Protein 9A5M (pdb70)

Solvent-accessible surface area: 46315 Å² total; per-residue (Å²): 233,113,188,54,40,61,16,0,12,5,74,42,108,12,75,92,125,98,0,64,193,13,0,20,68,46,18,79,77,0,82,92,91,35,3,2,86,59,36,132,83,30,39,0,21,0,56,0,0,0,0,0,2,20,30,175,62,0,0,4,0,0,0,43,20,5,67,120,171,47,79,94,134,36,28,71,67,26,3,52,35,0,7,131,0,0,93,49,26,8,55,114,22,137,114,195,62,121,72,29,23,38,46,102,24,77,34,136,113,0,1,25,2,7,0,0,11,43,0,0,61,10,24,53,146,71,25,49,8,80,54,131,78,70,74,89,75,103,85,16,192,24,144,63,33,133,81,43,0,43,28,85,32,114,8,82,93,57,208,64,78,40,109,37,158,34,19,30,10,70,34,93,70,114,39,120,178,42,49,0,6,74,0,0,31,16,0,0,11,38,4,42,130,25,6,0,105,34,13,32,36,113,73,43,160,25,56,132,92,12,75,72,40,132,4,83,82,126,6,126,106,12,6,60,36,0,60,126,11,38,67,81,19,203,84,109,56,21,36,108,0,0,66,0,0,61,11,0,1,50,32,25,81,51,110,173,87,138,221,94,92,19,12,22,1,0,1,25,67,0,76,108,1,0,50,45,0,0,50,47,0,1,36,49,45,84,109,41,20,170,118,11,96,124,60,92,162,111,77,200,118,83,177,125,83,95,146,70,190,150,39,55,115,5,29,0,0,34,24,18,101,32,198,108,128,75,15,0,0,1,1,13,9,23,18,90,85,5,86,102,101,80,215,138,88,96,42,61,6,37,106,118,24,20,57,88,0,4,88,21,9,124,38,0,98,188,52,4,212,87,52,55,68,17,8,0,1,0,0,5,22,47,62,64,110,94,9,8,113,24,47,24,56,36,74,56,162,159,63,160,32,69,18,0,1,5,0,46,0,2,1,67,46,0,0,53,37,0,52,94,119,107,61,15,54,69,86,40,5,63,98,0,3,31,51,0,56,114,32,82,153,190,122,67,98,97,54,71,77,107,152,34,88,126,152,118,143,86,120,188,104,79,101,177,196,178,181,149,82,205,75,73,50,70,125,14,75,45,51,79,176,154,51,64,132,26,36,185,95,84,59,59,180,109,26,49,14,7,20,0,0,69,4,0,19,19,2,15,22,43,73,22,0,81,114,26,9,29,152,29,3,29,139,30,111,7,3,60,28,84,19,68,0,96,103,47,26,31,58,1,62,0,0,4,11,80,50,65,32,38,20,40,75,54,118,78,60,96,116,85,63,69,61,27,80,160,215,108,200,72,140,114,48,89,89,98,115,51,37,62,15,54,33,4,30,0,0,36,1,0,0,13,0,35,94,18,172,179,6,8,1,0,0,0,0,16,42,0,4,76,1,72,3,42,68,2,0,33,63,0,50,82,0,1,26,46,46,203,67,4,67,0,69,117,47,20,87,8,29,106,46,7,35,85,30,0,48,201,21,55,13,171,84,137,126,3,75,0,17,17,3,0,2,0,0,0,4,14,18,73,8,36,119,60,43,79,121,14,63,113,43,1,90,166,32,16,54,70,52,82,0,109,17,61,89,33,70,187,61,0,74,91,35,48,0,10,1,71,2,97,57,114,101,43,13,0,44,0,5,60,0,0,52,32,0,8,173,82,0,110,88,102,15,78,81,33,38,0,0,0,0,67,32,1,137,94,94,27,3,131,68,32,87,29,3,18,96,86,0,0,107,20,0,36,41,32,5,16,88,112,59,120,127,17,107,2,18,72,10,93,73,53,79,52,0,38,128,57,0,55,55,16,75,28,1,4,52,29,85,6,91,101,104,30,28,63,99,159

Foldseek 3Di:
DPCLDLEAEAPDWDAPVSCCVQANDCVVVCVVLVQWDADPVRTIGGLWAAWKHFQLRIHGYHYNQADPPDDNVVSLVVRVLVLLLLVVVCVVVVVPDPRAADQQLLDPQADLLNLLVLLVVLCVPPNFDWDKDKDKDKQDPAAFPPVCFVVPFDFDDDPNDTDGPITIGTDIDTDCVPVRRLLSLCLNVVSCVSPVVPNPNPDDDGDCPSVPPCLQVQLVPLLVVLVVVLVVDPDPSSVSNSSSSNVSSVVVNVPVVDRRDTHHHTDSPVLVSQLVLQCQQQVADCVLVVVQAFDWDADPVDGDIDTDPDHQDQRGWDWDDDPNAIAIEREGEDAWPWDDPPPDTPGDDDPVVQVSQQVVQVRCCVVQVRHHYAAEYEYEHCDPPDQKAWDAWDDDPPDPTDTHTYMYGHPVVSSVCSSVSHHDDPVRVVVNVVNSVVVVVVVVVVVVVVVVVVVVVVVVVVVPD/DDAPLCPPVVVVVLVVLCPDADFDDLDLVDWQFAEEEFAPQLCRVVVVVVVCCVPQNDRCSQEAEDEDAAPQALCQAFHDKDKAKWKAAQPPPRDIHRDPPPDDDPRIDIDIDIATDGHPNLVNQLVCVVCVRHAHEYEYEACQNYPVCRNCPQCLQLLCADSLGKRPFWDQDDPRSQVVCVSSVNNDRTDMRDSRRGYYYYHQPLDPNGHDDDPSSVVSYHYDYSDQCVCVVVQQPAWAFFLADQDTFIFRPSLVQCVVQVLLPPVFDRNLGHGRVQDDSVLRHPLVSCLPRVVCCCCPRNCVVPVVSQFFPDPDSVRLSVCRVSSYPRTPDDDDPVRTDDD

Nearest PDB structures (foldseek):
  6ut8-assembly1_G  TM=4.096E-01  e=9.213E-09  Thermococcus gammatolerans
  8ieq-assembly1_D  TM=1.786E-01  e=1.106E+00  Homo sapiens
  8ied-assembly1_A  TM=1.514E-01  e=3.851E+00  Homo sapiens
  8ieb-assembly1_B  TM=1.590E-01  e=8.518E+00  Homo sapiens
  6hz4-assembly1_D  TM=6.708E-01  e=1.046E-13  Escherichia coli K-12

B-factor: mean 0.8, std 0.14, range [0.22, 0.97]

Sequence (808 aa):
MDKSSKFFFEDQKYNKERIVRVLGGNLALLKSKGILYEDSSGDLIFNYVGVISNGRNVIFILPKYCNRHLDEHSKRTLFNKLLKIFKKYSGLNKSRESDYFVSELDSDEVSDFMIADYLLNDFSLNGYYQKKFTEYEIDGEGIIDWSKTVNEITPVFSKGVPYYFSTYNEVVQKDEYHLIVKIHKWALSKYFNDFGVILGFTGLEFDKSCDGMKILDYADFFGSVINKEIVNTYVDRDVKLLKALKTAIDREENQFSKRPTLSLYGTKYFHRVWEEVCKTVFSHVNEYVKKISRPNWINFTDIEVNKEKKTLEPDIIKAFEYRSKEYFLILDAKYYNINFDGKKLEGNPGVEDITKQLLYDKALEKLSRGKTKHNAFLFPSSNSTNTFKVFGSVDFDFLDIAAVTLVYISAEQVYNLYLENKTFSTDDLFKFVSEINKSKKRHSVITSTLYGNMFLFTKRLSDKNMEISKQTSDLLLSLEKKKGTLPKFSVLRSIPRNRIIYGAPGTGKSNYLEREVGKIFGDNPYVFTRVTFFPGYTYGQFIGAYKPVPIYKKLSGEEEIFSSNFRDKMENFEPMIDYQFVPGPFIDVLIKALKNRYTNFILIIEEINRANAASVFGDIFQLLDRNKNGESDYPVTFGPDIMNYLARNGIKDEMIKLPSNFFIWATMNNADQGVLPLDTAFKRRWSFEYLELEKYRKAVDSWKLSLRYKGHNKVIMWNDFRDIINKRLKGKVPEDKLLGPFFLKESELWNQNVFKNKLLYYLKEDVFKHNPTIDFLNASTFSELIEKYDGSDNIFTFDIDDSSFVSD

Structure (mmCIF, N/CA/C/O backbone):
data_9A5M
#
_entry.id   9A5M
#
loop_
_entity.id
_entity.type
_entity.pdbx_description
1 POLYMER YDJA_BACSU
2 POLYMER YDIS_BACSU
#
loop_
_atom_site.group_PDB
_atom_site.id
_atom_site.type_symbol
_atom_site.label_atom_id
_atom_site.label_alt_id
_atom_site.label_comp_id
_atom_site.label_asym_id
_atom_site.label_entity_id
_atom_site.label_seq_id
_atom_site.pdbx_PDB_ins_code
_atom_site.Cartn_x
_atom_site.Cartn_y
_atom_site.Cartn_z
_atom_site.occupancy
_atom_site.B_iso_or_equiv
_atom_site.auth_seq_id
_atom_site.auth_comp_id
_atom_site.auth_asym_id
_atom_site.auth_atom_id
_atom_site.pdbx_PDB_model_num
ATOM 1 N N . MET A 1 1 ? 32.725 -27.414 -3.794 1.000 0.270 1 MET A N 1
ATOM 2 C CA . MET A 1 1 ? 31.460 -28.050 -3.358 1.000 0.270 1 MET A CA 1
ATOM 3 C C . MET A 1 1 ? 31.086 -29.122 -4.360 1.000 0.270 1 MET A C 1
ATOM 4 O O . MET A 1 1 ? 31.265 -28.894 -5.551 1.000 0.270 1 MET A O 1
ATOM 20 N N . ASP A 1 2 ? 30.579 -30.252 -3.882 1.000 0.300 2 ASP A N 1
ATOM 21 C CA . ASP A 1 2 ? 30.049 -31.336 -4.712 1.000 0.300 2 ASP A CA 1
ATOM 22 C C . ASP A 1 2 ? 28.739 -30.870 -5.383 1.000 0.300 2 ASP A C 1
ATOM 23 O O . ASP A 1 2 ? 27.744 -30.619 -4.695 1.000 0.300 2 ASP A O 1
ATOM 32 N N . LYS A 1 3 ? 28.748 -30.660 -6.711 1.000 0.400 3 LYS A N 1
ATOM 33 C CA . LYS A 1 3 ? 27.614 -30.099 -7.481 1.000 0.400 3 LYS A CA 1
ATOM 34 C C . LYS A 1 3 ? 26.517 -31.146 -7.729 1.000 0.400 3 LYS A C 1
ATOM 35 O O . LYS A 1 3 ? 26.100 -31.399 -8.856 1.000 0.400 3 LYS A O 1
ATOM 54 N N . SER A 1 4 ? 26.023 -31.739 -6.647 1.000 0.490 4 SER A N 1
ATOM 55 C CA . SER A 1 4 ? 24.779 -32.507 -6.656 1.000 0.490 4 SER A CA 1
ATOM 56 C C . SER A 1 4 ? 23.640 -31.619 -7.177 1.000 0.490 4 SER A C 1
ATOM 57 O O . SER A 1 4 ? 23.329 -30.576 -6.600 1.000 0.490 4 SER A O 1
ATOM 65 N N . SER A 1 5 ? 23.067 -31.984 -8.329 1.000 0.570 5 SER A N 1
ATOM 66 C CA . SER A 1 5 ? 22.113 -31.104 -9.008 1.000 0.570 5 SER A CA 1
ATOM 67 C C . SER A 1 5 ? 20.843 -30.934 -8.175 1.000 0.570 5 SER A C 1
ATOM 68 O O . SER A 1 5 ? 20.234 -31.914 -7.734 1.000 0.570 5 SER A O 1
ATOM 76 N N . LYS A 1 6 ? 20.429 -29.673 -7.996 1.000 0.810 6 LYS A N 1
ATOM 77 C CA . LYS A 1 6 ? 19.207 -29.282 -7.273 1.000 0.810 6 LYS A CA 1
ATOM 78 C C . LYS A 1 6 ? 17.920 -29.636 -8.036 1.000 0.810 6 LYS A C 1
ATOM 79 O O . LYS A 1 6 ? 16.834 -29.424 -7.503 1.000 0.810 6 LYS A O 1
ATOM 98 N N . PHE A 1 7 ? 18.032 -30.177 -9.252 1.000 0.880 7 PHE A N 1
ATOM 99 C CA . PHE A 1 7 ? 16.911 -30.644 -10.065 1.000 0.880 7 PHE A CA 1
ATOM 100 C C . PHE A 1 7 ? 16.589 -32.126 -9.817 1.000 0.880 7 PHE A C 1
ATOM 101 O O . PHE A 1 7 ? 17.436 -33.015 -9.948 1.000 0.880 7 PHE A O 1
ATOM 118 N N . PHE A 1 8 ? 15.318 -32.369 -9.520 1.000 0.920 8 PHE A N 1
ATOM 119 C CA . PHE A 1 8 ? 14.661 -33.659 -9.351 1.000 0.920 8 PHE A CA 1
ATOM 120 C C . PHE A 1 8 ? 13.459 -33.728 -10.311 1.000 0.920 8 PHE A C 1
ATOM 121 O O . PHE A 1 8 ? 13.085 -32.731 -10.932 1.000 0.920 8 PHE A O 1
ATOM 138 N N . PHE A 1 9 ? 12.849 -34.900 -10.437 1.000 0.930 9 PHE A N 1
ATOM 139 C CA . PHE A 1 9 ? 11.667 -35.139 -11.258 1.000 0.930 9 PHE A CA 1
ATOM 140 C C . PHE A 1 9 ? 10.553 -35.753 -10.407 1.000 0.930 9 PHE A C 1
ATOM 141 O O . PHE A 1 9 ? 10.804 -36.593 -9.541 1.000 0.930 9 PHE A O 1
ATOM 158 N N . GLU A 1 10 ? 9.325 -35.322 -10.665 1.000 0.930 10 GLU A N 1
ATOM 159 C CA . GLU A 1 10 ? 8.105 -35.980 -10.203 1.000 0.930 10 GLU A CA 1
ATOM 160 C C . GLU A 1 10 ? 8.082 -37.437 -10.704 1.000 0.930 10 GLU A C 1
ATOM 161 O O . GLU A 1 10 ? 8.575 -37.730 -11.797 1.000 0.930 10 GLU A O 1
ATOM 173 N N . ASP A 1 11 ? 7.508 -38.351 -9.916 1.000 0.900 11 ASP A N 1
ATOM 174 C CA . ASP A 1 11 ? 7.360 -39.777 -10.264 1.000 0.900 11 ASP A CA 1
ATOM 175 C C . ASP A 1 11 ? 8.695 -40.532 -10.482 1.000 0.900 11 ASP A C 1
ATOM 176 O O . ASP A 1 11 ? 8.733 -41.640 -11.020 1.000 0.900 11 ASP A O 1
ATOM 185 N N . GLN A 1 12 ? 9.826 -39.941 -10.074 1.000 0.900 12 GLN A N 1
ATOM 186 C CA . GLN A 1 12 ? 11.134 -40.594 -10.076 1.000 0.900 12 GLN A CA 1
ATOM 187 C C . GLN A 1 12 ? 11.549 -41.015 -8.657 1.000 0.900 12 GLN A C 1
ATOM 188 O O . GLN A 1 12 ? 11.490 -40.220 -7.720 1.000 0.900 12 GLN A O 1
ATOM 202 N N . LYS A 1 13 ? 12.043 -42.256 -8.539 1.000 0.900 13 LYS A N 1
ATOM 203 C CA . LYS A 1 13 ? 12.711 -42.781 -7.341 1.000 0.900 13 LYS A CA 1
ATOM 204 C C . LYS A 1 13 ? 14.069 -42.122 -7.094 1.000 0.900 13 LYS A C 1
ATOM 205 O O . LYS A 1 13 ? 14.866 -41.946 -8.023 1.000 0.900 13 LYS A O 1
ATOM 224 N N . TYR A 1 14 ? 14.348 -41.835 -5.829 1.000 0.900 14 TYR A N 1
ATOM 225 C CA . TYR A 1 14 ? 15.625 -41.341 -5.333 1.000 0.900 14 TYR A CA 1
ATOM 226 C C . TYR A 1 14 ? 15.965 -41.966 -3.983 1.000 0.900 14 TYR A C 1
ATOM 227 O O . TYR A 1 14 ? 15.161 -41.911 -3.051 1.000 0.900 14 TYR A O 1
ATOM 245 N N . ASN A 1 15 ? 17.213 -42.412 -3.844 1.000 0.880 15 ASN A N 1
ATOM 246 C CA . ASN A 1 15 ? 17.772 -42.802 -2.556 1.000 0.880 15 ASN A CA 1
ATOM 247 C C . ASN A 1 15 ? 17.574 -41.684 -1.506 1.000 0.880 15 ASN A C 1
ATOM 248 O O . ASN A 1 15 ? 17.771 -40.488 -1.762 1.000 0.880 15 ASN A O 1
ATOM 259 N N . LYS A 1 16 ? 17.205 -42.116 -0.300 1.000 0.850 16 LYS A N 1
ATOM 260 C CA . LYS A 1 16 ? 16.856 -41.290 0.859 1.000 0.850 16 LYS A CA 1
ATOM 261 C C . LYS A 1 16 ? 17.954 -40.305 1.262 1.000 0.850 16 LYS A C 1
ATOM 262 O O . LYS A 1 16 ? 17.679 -39.123 1.479 1.000 0.850 16 LYS A O 1
ATOM 281 N N . GLU A 1 17 ? 19.198 -40.769 1.318 1.000 0.830 17 GLU A N 1
ATOM 282 C CA . GLU A 1 17 ? 20.350 -39.979 1.757 1.000 0.830 17 GLU A CA 1
ATOM 283 C C . GLU A 1 17 ? 20.641 -38.838 0.779 1.000 0.830 17 GLU A C 1
ATOM 284 O O . GLU A 1 17 ? 20.917 -37.724 1.222 1.000 0.830 17 GLU A O 1
ATOM 296 N N . ARG A 1 18 ? 20.475 -39.055 -0.537 1.000 0.830 18 ARG A N 1
ATOM 297 C CA . ARG A 1 18 ? 20.599 -37.989 -1.548 1.000 0.830 18 ARG A CA 1
ATOM 298 C C . ARG A 1 18 ? 19.656 -36.817 -1.266 1.000 0.830 18 ARG A C 1
ATOM 299 O O . ARG A 1 18 ? 20.090 -35.672 -1.376 1.000 0.830 18 ARG A O 1
ATOM 320 N N . ILE A 1 19 ? 18.388 -37.066 -0.925 1.000 0.840 19 ILE A N 1
ATOM 321 C CA . ILE A 1 19 ? 17.442 -35.971 -0.650 1.000 0.840 19 ILE A CA 1
ATOM 322 C C . ILE A 1 19 ? 17.795 -35.287 0.678 1.000 0.840 19 ILE A C 1
ATOM 323 O O . ILE A 1 19 ? 17.861 -34.059 0.712 1.000 0.840 19 ILE A O 1
ATOM 339 N N . VAL A 1 20 ? 18.122 -36.040 1.739 1.000 0.810 20 VAL A N 1
ATOM 340 C CA . VAL A 1 20 ? 18.577 -35.452 3.019 1.000 0.810 20 VAL A CA 1
ATOM 341 C C . VAL A 1 20 ? 19.804 -34.552 2.819 1.000 0.810 20 VAL A C 1
ATOM 342 O O . VAL A 1 20 ? 19.856 -33.463 3.386 1.000 0.810 20 VAL A O 1
ATOM 355 N N . ARG A 1 21 ? 20.760 -34.952 1.969 1.000 0.820 21 ARG A N 1
ATOM 356 C CA . ARG A 1 21 ? 22.009 -34.211 1.704 1.000 0.820 21 ARG A CA 1
ATOM 357 C C . ARG A 1 21 ? 21.801 -32.864 0.998 1.000 0.820 21 ARG A C 1
ATOM 358 O O . ARG A 1 21 ? 22.665 -32.002 1.114 1.000 0.820 21 ARG A O 1
ATOM 379 N N . VAL A 1 22 ? 20.690 -32.680 0.274 1.000 0.810 22 VAL A N 1
ATOM 380 C CA . VAL A 1 22 ? 20.385 -31.445 -0.485 1.000 0.810 22 VAL A CA 1
ATOM 381 C C . VAL A 1 22 ? 19.295 -30.595 0.186 1.000 0.810 22 VAL A C 1
ATOM 382 O O . VAL A 1 22 ? 19.323 -29.371 0.080 1.000 0.810 22 VAL A O 1
ATOM 395 N N . LEU A 1 23 ? 18.340 -31.223 0.881 1.000 0.780 23 LEU A N 1
ATOM 396 C CA . LEU A 1 23 ? 17.153 -30.571 1.457 1.000 0.780 23 LEU A CA 1
ATOM 397 C C . LEU A 1 23 ? 17.219 -30.440 2.994 1.000 0.780 23 LEU A C 1
ATOM 398 O O . LEU A 1 23 ? 16.568 -29.573 3.578 1.000 0.780 23 LEU A O 1
ATOM 414 N N . GLY A 1 24 ? 18.011 -31.273 3.671 1.000 0.710 24 GLY A N 1
ATOM 415 C CA . GLY A 1 24 ? 18.015 -31.415 5.129 1.000 0.710 24 GLY A CA 1
ATOM 416 C C . GLY A 1 24 ? 16.917 -32.351 5.658 1.000 0.710 24 GLY A C 1
ATOM 417 O O . GLY A 1 24 ? 16.166 -32.969 4.906 1.000 0.710 24 GLY A O 1
ATOM 421 N N . GLY A 1 25 ? 16.822 -32.467 6.986 1.000 0.630 25 GLY A N 1
ATOM 422 C CA . GLY A 1 25 ? 16.023 -33.498 7.671 1.000 0.630 25 GLY A CA 1
ATOM 423 C C . GLY A 1 25 ? 14.491 -33.360 7.633 1.000 0.630 25 GLY A C 1
ATOM 424 O O . GLY A 1 25 ? 13.807 -34.206 8.200 1.000 0.630 25 GLY A O 1
ATOM 428 N N . ASN A 1 26 ? 13.920 -32.346 6.971 1.000 0.690 26 ASN A N 1
ATOM 429 C CA . ASN A 1 26 ? 12.477 -32.029 7.019 1.000 0.690 26 ASN A CA 1
ATOM 430 C C . ASN A 1 26 ? 11.560 -32.988 6.208 1.000 0.690 26 ASN A C 1
ATOM 431 O O . ASN A 1 26 ? 10.418 -32.656 5.888 1.000 0.690 26 ASN A O 1
ATOM 442 N N . LEU A 1 27 ? 12.018 -34.212 5.913 1.000 0.790 27 LEU A N 1
ATOM 443 C CA . LEU A 1 27 ? 11.281 -35.209 5.121 1.000 0.790 27 LEU A CA 1
ATOM 444 C C . LEU A 1 27 ? 9.940 -35.626 5.746 1.000 0.790 27 LEU A C 1
ATOM 445 O O . LEU A 1 27 ? 8.999 -35.934 5.020 1.000 0.790 27 LEU A O 1
ATOM 461 N N . ALA A 1 28 ? 9.831 -35.624 7.078 1.000 0.790 28 ALA A N 1
ATOM 462 C CA . ALA A 1 28 ? 8.596 -35.992 7.774 1.000 0.790 28 ALA A CA 1
ATOM 463 C C . ALA A 1 28 ? 7.428 -35.046 7.433 1.000 0.790 28 ALA A C 1
ATOM 464 O O . ALA A 1 28 ? 6.308 -35.506 7.221 1.000 0.790 28 ALA A O 1
ATOM 471 N N . LEU A 1 29 ? 7.700 -33.742 7.302 1.000 0.780 29 LEU A N 1
ATOM 472 C CA . LEU A 1 29 ? 6.698 -32.734 6.944 1.000 0.780 29 LEU A CA 1
ATOM 473 C C . LEU A 1 29 ? 6.323 -32.791 5.451 1.000 0.780 29 LEU A C 1
ATOM 474 O O . LEU A 1 29 ? 5.184 -32.517 5.080 1.000 0.780 29 LEU A O 1
ATOM 490 N N . LEU A 1 30 ? 7.253 -33.216 4.589 1.000 0.840 30 LEU A N 1
ATOM 491 C CA . LEU A 1 30 ? 6.958 -33.499 3.180 1.000 0.840 30 LEU A CA 1
ATOM 492 C C . LEU A 1 30 ? 6.080 -34.745 3.005 1.000 0.840 30 LEU A C 1
ATOM 493 O O . LEU A 1 30 ? 5.225 -34.766 2.117 1.000 0.840 30 LEU A O 1
ATOM 509 N N . LYS A 1 31 ? 6.256 -35.750 3.871 1.000 0.850 31 LYS A N 1
ATOM 510 C CA . LYS A 1 31 ? 5.384 -36.927 3.936 1.000 0.850 31 LYS A CA 1
ATOM 511 C C . LYS A 1 31 ? 3.994 -36.601 4.468 1.000 0.850 31 LYS A C 1
ATOM 512 O O . LYS A 1 31 ? 3.019 -36.999 3.842 1.000 0.850 31 LYS A O 1
ATOM 531 N N . SER A 1 32 ? 3.872 -35.844 5.562 1.000 0.830 32 SER A N 1
ATOM 532 C CA . SER A 1 32 ? 2.550 -35.471 6.091 1.000 0.830 32 SER A CA 1
ATOM 533 C C . SER A 1 32 ? 1.777 -34.540 5.151 1.000 0.830 32 SER A C 1
ATOM 534 O O . SER A 1 32 ? 0.562 -34.673 5.043 1.000 0.830 32 SER A O 1
ATOM 542 N N . LYS A 1 33 ? 2.461 -33.673 4.387 1.000 0.770 33 LYS A N 1
ATOM 543 C CA . LYS A 1 33 ? 1.846 -32.919 3.279 1.000 0.770 33 LYS A CA 1
ATOM 544 C C . LYS A 1 33 ? 1.607 -33.758 2.006 1.000 0.770 33 LYS A C 1
ATOM 545 O O . LYS A 1 33 ? 1.059 -33.226 1.046 1.000 0.770 33 LYS A O 1
ATOM 564 N N . GLY A 1 34 ? 1.981 -35.041 1.949 1.000 0.830 34 GLY A N 1
ATOM 565 C CA . GLY A 1 34 ? 1.753 -35.924 0.788 1.000 0.830 34 GLY A CA 1
ATOM 566 C C . GLY A 1 34 ? 2.537 -35.554 -0.482 1.000 0.830 34 GLY A C 1
ATOM 567 O O . GLY A 1 34 ? 2.167 -35.957 -1.582 1.000 0.830 34 GLY A O 1
ATOM 571 N N . ILE A 1 35 ? 3.595 -34.752 -0.337 1.000 0.880 35 ILE A N 1
ATOM 572 C CA . ILE A 1 35 ? 4.479 -34.278 -1.420 1.000 0.880 35 ILE A CA 1
ATOM 573 C C . ILE A 1 35 ? 5.578 -35.303 -1.723 1.000 0.880 35 ILE A C 1
ATOM 574 O O . ILE A 1 35 ? 6.055 -35.407 -2.854 1.000 0.880 35 ILE A O 1
ATOM 590 N N . LEU A 1 36 ? 5.960 -36.060 -0.696 1.000 0.880 36 LEU A N 1
ATOM 591 C CA . LEU A 1 36 ? 7.010 -37.067 -0.687 1.000 0.880 36 LEU A CA 1
ATOM 592 C C . LEU A 1 36 ? 6.447 -38.356 -0.087 1.000 0.880 36 LEU A C 1
ATOM 593 O O . LEU A 1 36 ? 5.728 -38.309 0.907 1.000 0.880 36 LEU A O 1
ATOM 609 N N . TYR A 1 37 ? 6.798 -39.504 -0.645 1.000 0.890 37 TYR A N 1
ATOM 610 C CA . TYR A 1 37 ? 6.437 -40.822 -0.118 1.000 0.890 37 TYR A CA 1
ATOM 611 C C . TYR A 1 37 ? 7.647 -41.748 -0.228 1.000 0.890 37 TYR A C 1
ATOM 612 O O . TYR A 1 37 ? 8.605 -41.451 -0.940 1.000 0.890 37 TYR A O 1
ATOM 630 N N . GLU A 1 38 ? 7.636 -42.819 0.560 1.000 0.880 38 GLU A N 1
ATOM 631 C CA . GLU A 1 38 ? 8.688 -43.836 0.603 1.000 0.880 38 GLU A CA 1
ATOM 632 C C . GLU A 1 38 ? 8.068 -45.152 0.146 1.000 0.880 38 GLU A C 1
ATOM 633 O O . GLU A 1 38 ? 6.972 -45.491 0.597 1.000 0.880 38 GLU A O 1
ATOM 645 N N . ASP A 1 39 ? 8.720 -45.840 -0.785 1.000 0.850 39 ASP A N 1
ATOM 646 C CA . ASP A 1 39 ? 8.226 -47.097 -1.338 1.000 0.850 39 ASP A CA 1
ATOM 647 C C . ASP A 1 39 ? 8.705 -48.320 -0.535 1.000 0.850 39 ASP A C 1
ATOM 648 O O . ASP A 1 39 ? 9.434 -48.207 0.452 1.000 0.850 39 ASP A O 1
ATOM 657 N N . SER A 1 40 ? 8.300 -49.517 -0.966 1.000 0.850 40 SER A N 1
ATOM 658 C CA . SER A 1 40 ? 8.658 -50.792 -0.324 1.000 0.850 40 SER A CA 1
ATOM 659 C C . SER A 1 40 ? 10.163 -51.098 -0.290 1.000 0.850 40 SER A C 1
ATOM 660 O O . SER A 1 40 ? 10.580 -52.000 0.428 1.000 0.850 40 SER A O 1
ATOM 668 N N . SER A 1 41 ? 10.970 -50.381 -1.075 1.000 0.880 41 SER A N 1
ATOM 669 C CA . SER A 1 41 ? 12.433 -50.491 -1.145 1.000 0.880 41 SER A CA 1
ATOM 670 C C . SER A 1 41 ? 13.158 -49.453 -0.274 1.000 0.880 41 SER A C 1
ATOM 671 O O . SER A 1 41 ? 14.381 -49.506 -0.171 1.000 0.880 41 SER A O 1
ATOM 679 N N . GLY A 1 42 ? 12.437 -48.511 0.349 1.000 0.880 42 GLY A N 1
ATOM 680 C CA . GLY A 1 42 ? 13.031 -47.365 1.051 1.000 0.880 42 GLY A CA 1
ATOM 681 C C . GLY A 1 42 ? 13.475 -46.225 0.122 1.000 0.880 42 GLY A C 1
ATOM 682 O O . GLY A 1 42 ? 14.090 -45.258 0.580 1.000 0.880 42 GLY A O 1
ATOM 686 N N . ASP A 1 43 ? 13.161 -46.317 -1.174 1.000 0.910 43 ASP A N 1
ATOM 687 C CA . ASP A 1 43 ? 13.365 -45.229 -2.129 1.000 0.910 43 ASP A CA 1
ATOM 688 C C . ASP A 1 43 ? 12.266 -44.174 -1.956 1.000 0.910 43 ASP A C 1
ATOM 689 O O . ASP A 1 43 ? 11.110 -44.479 -1.651 1.000 0.910 43 ASP A O 1
ATOM 698 N N . LEU A 1 44 ? 12.623 -42.910 -2.166 1.000 0.910 44 LEU A N 1
ATOM 699 C CA . LEU A 1 44 ? 11.711 -41.779 -2.051 1.000 0.910 44 LEU A CA 1
ATOM 700 C C . LEU A 1 44 ? 11.239 -41.288 -3.421 1.000 0.910 44 LEU A C 1
ATOM 701 O O . LEU A 1 44 ? 12.026 -41.216 -4.364 1.000 0.910 44 LEU A O 1
ATOM 717 N N . ILE A 1 45 ? 9.970 -40.888 -3.513 1.000 0.940 45 ILE A N 1
ATOM 718 C CA . ILE A 1 45 ? 9.342 -40.397 -4.749 1.000 0.940 45 ILE A CA 1
ATOM 719 C C . ILE A 1 45 ? 8.583 -39.094 -4.459 1.000 0.940 45 ILE A C 1
ATOM 720 O O . ILE A 1 45 ? 7.963 -38.946 -3.402 1.000 0.940 45 ILE A O 1
ATOM 736 N N . PHE A 1 46 ? 8.629 -38.143 -5.397 1.000 0.940 46 PHE A N 1
ATOM 737 C CA . PHE A 1 46 ? 7.882 -36.883 -5.333 1.000 0.940 46 PHE A CA 1
ATOM 738 C C . PHE A 1 46 ? 6.573 -36.946 -6.143 1.000 0.940 46 PHE A C 1
ATOM 739 O O . PHE A 1 46 ? 6.569 -37.383 -7.293 1.000 0.940 46 PHE A O 1
ATOM 756 N N . ASN A 1 47 ? 5.476 -36.442 -5.570 1.000 0.920 47 ASN A N 1
ATOM 757 C CA . ASN A 1 47 ? 4.187 -36.183 -6.238 1.000 0.920 47 ASN A CA 1
ATOM 758 C C . ASN A 1 47 ? 3.925 -34.676 -6.173 1.000 0.920 47 ASN A C 1
ATOM 759 O O . ASN A 1 47 ? 3.073 -34.204 -5.423 1.000 0.920 47 ASN A O 1
ATOM 770 N N . TYR A 1 48 ? 4.786 -33.914 -6.842 1.000 0.920 48 TYR A N 1
ATOM 771 C CA . TYR A 1 48 ? 4.823 -32.460 -6.773 1.000 0.920 48 TYR A CA 1
ATOM 772 C C . TYR A 1 48 ? 5.703 -31.904 -7.887 1.000 0.920 48 TYR A C 1
ATOM 773 O O . TYR A 1 48 ? 6.734 -32.489 -8.208 1.000 0.920 48 TYR A O 1
ATOM 791 N N . VAL A 1 49 ? 5.335 -30.746 -8.422 1.000 0.930 49 VAL A N 1
ATOM 792 C CA . VAL A 1 49 ? 6.118 -29.981 -9.392 1.000 0.930 49 VAL A CA 1
ATOM 793 C C . VAL A 1 49 ? 6.249 -28.546 -8.895 1.000 0.930 49 VAL A C 1
ATOM 794 O O . VAL A 1 49 ? 5.246 -27.909 -8.581 1.000 0.930 49 VAL A O 1
ATOM 807 N N . GLY A 1 50 ? 7.474 -28.019 -8.852 1.000 0.890 50 GLY A N 1
ATOM 808 C CA . GLY A 1 50 ? 7.775 -26.671 -8.368 1.000 0.890 50 GLY A CA 1
ATOM 809 C C . GLY A 1 50 ? 8.994 -26.623 -7.449 1.000 0.890 50 GLY A C 1
ATOM 810 O O . GLY A 1 50 ? 9.952 -27.373 -7.633 1.000 0.890 50 GLY A O 1
ATOM 814 N N . VAL A 1 51 ? 8.956 -25.724 -6.468 1.000 0.860 51 VAL A N 1
ATOM 815 C CA . VAL A 1 51 ? 10.022 -25.465 -5.491 1.000 0.860 51 VAL A CA 1
ATOM 816 C C . VAL A 1 51 ? 9.677 -26.074 -4.143 1.000 0.860 51 VAL A C 1
ATOM 817 O O . VAL A 1 51 ? 8.539 -25.966 -3.680 1.000 0.860 51 VAL A O 1
ATOM 830 N N . ILE A 1 52 ? 10.688 -26.635 -3.486 1.000 0.840 52 ILE A N 1
ATOM 831 C CA . ILE A 1 52 ? 10.690 -26.885 -2.044 1.000 0.840 52 ILE A CA 1
ATOM 832 C C . ILE A 1 52 ? 11.940 -26.211 -1.478 1.000 0.840 52 ILE A C 1
ATOM 833 O O . ILE A 1 52 ? 13.040 -26.469 -1.975 1.000 0.840 52 ILE A O 1
ATOM 849 N N . SER A 1 53 ? 11.795 -25.376 -0.447 1.000 0.800 53 SER A N 1
ATOM 850 C CA . SER A 1 53 ? 12.942 -24.803 0.265 1.000 0.800 53 SER A CA 1
ATOM 851 C C . SER A 1 53 ? 12.851 -24.948 1.782 1.000 0.800 53 SER A C 1
ATOM 852 O O . SER A 1 53 ? 11.779 -25.104 2.367 1.000 0.800 53 SER A O 1
ATOM 860 N N . ASN A 1 54 ? 14.024 -24.940 2.407 1.000 0.770 54 ASN A N 1
ATOM 861 C CA . ASN A 1 54 ? 14.256 -25.164 3.825 1.000 0.770 54 ASN A CA 1
ATOM 862 C C . ASN A 1 54 ? 15.427 -24.255 4.238 1.000 0.770 54 ASN A C 1
ATOM 863 O O . ASN A 1 54 ? 16.591 -24.670 4.227 1.000 0.770 54 ASN A O 1
ATOM 874 N N . GLY A 1 55 ? 15.130 -22.970 4.455 1.000 0.700 55 GLY A N 1
ATOM 875 C CA . GLY A 1 55 ? 16.134 -21.900 4.451 1.000 0.700 55 GLY A CA 1
ATOM 876 C C . GLY A 1 55 ? 16.895 -21.838 3.115 1.000 0.700 55 GLY A C 1
ATOM 877 O O . GLY A 1 55 ? 16.305 -21.968 2.043 1.000 0.700 55 GLY A O 1
ATOM 881 N N . ARG A 1 56 ? 18.229 -21.716 3.179 1.000 0.700 56 ARG A N 1
ATOM 882 C CA . ARG A 1 56 ? 19.146 -21.688 2.012 1.000 0.700 56 ARG A CA 1
ATOM 883 C C . ARG A 1 56 ? 19.126 -22.955 1.138 1.000 0.700 56 ARG A C 1
ATOM 884 O O . ARG A 1 56 ? 19.618 -22.941 0.005 1.000 0.700 56 ARG A O 1
ATOM 905 N N . ASN A 1 57 ? 18.587 -24.065 1.641 1.000 0.780 57 ASN A N 1
ATOM 906 C CA . ASN A 1 57 ? 18.457 -25.295 0.866 1.000 0.780 57 ASN A CA 1
ATOM 907 C C . ASN A 1 57 ? 17.208 -25.222 -0.013 1.000 0.780 57 ASN A C 1
ATOM 908 O O . ASN A 1 57 ? 16.109 -24.995 0.481 1.000 0.780 57 ASN A O 1
ATOM 919 N N . VAL A 1 58 ? 17.378 -25.436 -1.318 1.000 0.820 58 VAL A N 1
ATOM 920 C CA . VAL A 1 58 ? 16.314 -25.353 -2.330 1.000 0.820 58 VAL A CA 1
ATOM 921 C C . VAL A 1 58 ? 16.458 -26.527 -3.282 1.000 0.820 58 VAL A C 1
ATOM 922 O O . VAL A 1 58 ? 17.574 -26.794 -3.741 1.000 0.820 58 VAL A O 1
ATOM 935 N N . ILE A 1 59 ? 15.344 -27.179 -3.612 1.000 0.860 59 ILE A N 1
ATOM 936 C CA . ILE A 1 59 ? 15.253 -28.121 -4.729 1.000 0.860 59 ILE A CA 1
ATOM 937 C C . ILE A 1 59 ? 14.135 -27.734 -5.696 1.000 0.860 59 ILE A C 1
ATOM 938 O O . ILE A 1 59 ? 13.135 -27.119 -5.316 1.000 0.860 59 ILE A O 1
ATOM 954 N N . PHE A 1 60 ? 14.315 -28.148 -6.944 1.000 0.890 60 PHE A N 1
ATOM 955 C CA . PHE A 1 60 ? 13.380 -27.966 -8.044 1.000 0.890 60 PHE A CA 1
ATOM 956 C C . PHE A 1 60 ? 12.900 -29.331 -8.500 1.000 0.890 60 PHE A C 1
ATOM 957 O O . PHE A 1 60 ? 13.721 -30.182 -8.841 1.000 0.890 60 PHE A O 1
ATOM 974 N N . ILE A 1 61 ? 11.591 -29.544 -8.521 1.000 0.920 61 ILE A N 1
ATOM 975 C CA . ILE A 1 61 ? 11.000 -30.794 -8.991 1.000 0.920 61 ILE A CA 1
ATOM 976 C C . ILE A 1 61 ? 10.271 -30.497 -10.297 1.000 0.920 61 ILE A C 1
ATOM 977 O O . ILE A 1 61 ? 9.349 -29.682 -10.342 1.000 0.920 61 ILE A O 1
ATOM 993 N N . LEU A 1 62 ? 10.750 -31.113 -11.374 1.000 0.940 62 LEU A N 1
ATOM 994 C CA . LEU A 1 62 ? 10.238 -30.952 -12.730 1.000 0.940 62 LEU A CA 1
ATOM 995 C C . LEU A 1 62 ? 9.134 -31.985 -13.037 1.000 0.940 62 LEU A C 1
ATOM 996 O O . LEU A 1 62 ? 9.152 -33.073 -12.460 1.000 0.940 62 LEU A O 1
ATOM 1012 N N . PRO A 1 63 ? 8.214 -31.689 -13.978 1.000 0.940 63 PRO A N 1
ATOM 1013 C CA . PRO A 1 63 ? 7.172 -32.617 -14.426 1.000 0.940 63 PRO A CA 1
ATOM 1014 C C . PRO A 1 63 ? 7.700 -33.995 -14.848 1.000 0.940 63 PRO A C 1
ATOM 1015 O O . PRO A 1 63 ? 8.749 -34.081 -15.495 1.000 0.940 63 PRO A O 1
ATOM 1026 N N . LYS A 1 64 ? 6.939 -35.067 -14.584 1.000 0.920 64 LYS A N 1
ATOM 1027 C CA . LYS A 1 64 ? 7.347 -36.457 -14.879 1.000 0.920 64 LYS A CA 1
ATOM 1028 C C . LYS A 1 64 ? 7.659 -36.762 -16.355 1.000 0.920 64 LYS A C 1
ATOM 1029 O O . LYS A 1 64 ? 8.421 -37.683 -16.634 1.000 0.920 64 LYS A O 1
ATOM 1048 N N . TYR A 1 65 ? 7.113 -35.985 -17.299 1.000 0.890 65 TYR A N 1
ATOM 1049 C CA . TYR A 1 65 ? 7.338 -36.147 -18.750 1.000 0.890 65 TYR A CA 1
ATOM 1050 C C . TYR A 1 65 ? 8.687 -35.580 -19.248 1.000 0.890 65 TYR A C 1
ATOM 1051 O O . TYR A 1 65 ? 9.054 -35.739 -20.420 1.000 0.890 65 TYR A O 1
ATOM 1069 N N . CYS A 1 66 ? 9.408 -34.838 -18.405 1.000 0.880 66 CYS A N 1
ATOM 1070 C CA . CYS A 1 66 ? 10.615 -34.124 -18.808 1.000 0.880 66 CYS A CA 1
ATOM 1071 C C . CYS A 1 66 ? 11.777 -35.083 -19.101 1.000 0.880 66 CYS A C 1
ATOM 1072 O O . CYS A 1 66 ? 12.047 -36.009 -18.338 1.000 0.880 66 CYS A O 1
ATOM 1080 N N . ASN A 1 67 ? 12.525 -34.826 -20.181 1.000 0.810 67 ASN A N 1
ATOM 1081 C CA . ASN A 1 67 ? 13.719 -35.606 -20.491 1.000 0.810 67 ASN A CA 1
ATOM 1082 C C . ASN A 1 67 ? 14.762 -35.454 -19.365 1.000 0.810 67 ASN A C 1
ATOM 1083 O O . ASN A 1 67 ? 15.278 -34.367 -19.095 1.000 0.810 67 ASN A O 1
ATOM 1094 N N . ARG A 1 68 ? 15.097 -36.576 -18.723 1.000 0.780 68 ARG A N 1
ATOM 1095 C CA . ARG A 1 68 ? 16.020 -36.645 -17.581 1.000 0.780 68 ARG A CA 1
ATOM 1096 C C . ARG A 1 68 ? 17.446 -36.209 -17.950 1.000 0.780 68 ARG A C 1
ATOM 1097 O O . ARG A 1 68 ? 18.150 -35.643 -17.107 1.000 0.780 68 ARG A O 1
ATOM 1118 N N . HIS A 1 69 ? 17.824 -36.392 -19.217 1.000 0.790 69 HIS A N 1
ATOM 1119 C CA . HIS A 1 69 ? 19.134 -36.066 -19.790 1.000 0.790 69 HIS A CA 1
ATOM 1120 C C . HIS A 1 69 ? 19.273 -34.615 -20.279 1.000 0.790 69 HIS A C 1
ATOM 1121 O O . HIS A 1 69 ? 20.310 -34.278 -20.841 1.000 0.790 69 HIS A O 1
ATOM 1135 N N . LEU A 1 70 ? 18.278 -33.743 -20.055 1.000 0.790 70 LEU A N 1
ATOM 1136 C CA . LEU A 1 70 ? 18.462 -32.297 -20.245 1.000 0.790 70 LEU A CA 1
ATOM 1137 C C . LEU A 1 70 ? 19.652 -31.794 -19.415 1.000 0.790 70 LEU A C 1
ATOM 1138 O O . LEU A 1 70 ? 19.849 -32.219 -18.272 1.000 0.790 70 LEU A O 1
ATOM 1154 N N . ASP A 1 71 ? 20.422 -30.866 -19.967 1.000 0.830 71 ASP A N 1
ATOM 1155 C CA . ASP A 1 71 ? 21.489 -30.171 -19.252 1.000 0.830 71 ASP A CA 1
ATOM 1156 C C . ASP A 1 71 ? 20.926 -29.230 -18.163 1.000 0.830 71 ASP A C 1
ATOM 1157 O O . ASP A 1 71 ? 19.719 -28.982 -18.070 1.000 0.830 71 ASP A O 1
ATOM 1166 N N . GLU A 1 72 ? 21.802 -28.712 -17.300 1.000 0.770 72 GLU A N 1
ATOM 1167 C CA . GLU A 1 72 ? 21.398 -27.884 -16.156 1.000 0.770 72 GLU A CA 1
ATOM 1168 C C . GLU A 1 72 ? 20.865 -26.494 -16.567 1.000 0.770 72 GLU A C 1
ATOM 1169 O O . GLU A 1 72 ? 20.015 -25.937 -15.868 1.000 0.770 72 GLU A O 1
ATOM 1181 N N . HIS A 1 73 ? 21.269 -25.961 -17.728 1.000 0.780 73 HIS A N 1
ATOM 1182 C CA . HIS A 1 73 ? 20.715 -24.719 -18.271 1.000 0.780 73 HIS A CA 1
ATOM 1183 C C . HIS A 1 73 ? 19.305 -24.953 -18.834 1.000 0.780 73 HIS A C 1
ATOM 1184 O O . HIS A 1 73 ? 18.379 -24.243 -18.444 1.000 0.780 73 HIS A O 1
ATOM 1198 N N . SER A 1 74 ? 19.092 -25.985 -19.656 1.000 0.810 74 SER A N 1
ATOM 1199 C CA . SER A 1 74 ? 17.763 -26.343 -20.176 1.000 0.810 74 SER A CA 1
ATOM 1200 C C . SER A 1 74 ? 16.774 -26.683 -19.057 1.000 0.810 74 SER A C 1
ATOM 1201 O O . SER A 1 74 ? 15.624 -26.240 -19.094 1.000 0.810 74 SER A O 1
ATOM 1209 N N . LYS A 1 75 ? 17.221 -27.400 -18.014 1.000 0.850 75 LYS A N 1
ATOM 1210 C CA . LYS A 1 75 ? 16.430 -27.652 -16.794 1.000 0.850 75 LYS A CA 1
ATOM 1211 C C . LYS A 1 75 ? 15.988 -26.351 -16.122 1.000 0.850 75 LYS A C 1
ATOM 1212 O O . LYS A 1 75 ? 14.818 -26.231 -15.759 1.000 0.850 75 LYS A O 1
ATOM 1231 N N . ARG A 1 76 ? 16.880 -25.359 -16.008 1.000 0.810 76 ARG A N 1
ATOM 1232 C CA . ARG A 1 76 ? 16.558 -24.052 -15.415 1.000 0.810 76 ARG A CA 1
ATOM 1233 C C . ARG A 1 76 ? 15.667 -23.184 -16.309 1.000 0.810 76 ARG A C 1
ATOM 1234 O O . ARG A 1 76 ? 14.729 -22.574 -15.807 1.000 0.810 76 ARG A O 1
ATOM 1255 N N . THR A 1 77 ? 15.893 -23.173 -17.619 1.000 0.800 77 THR A N 1
ATOM 1256 C CA . THR A 1 77 ? 15.059 -22.442 -18.587 1.000 0.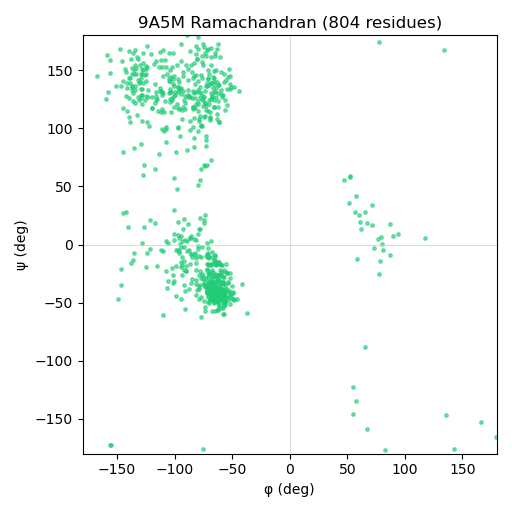800 77 THR A CA 1
ATOM 1257 C C . THR A 1 77 ? 13.631 -22.993 -18.629 1.000 0.800 77 THR A C 1
ATOM 1258 O O . THR A 1 77 ? 12.672 -22.218 -18.609 1.000 0.800 77 THR A O 1
ATOM 1269 N N . LEU A 1 78 ? 13.461 -24.320 -18.574 1.000 0.850 78 LEU A N 1
ATOM 1270 C CA . LEU A 1 78 ? 12.150 -24.947 -18.402 1.000 0.850 78 LEU A CA 1
ATOM 1271 C C . LEU A 1 78 ? 11.531 -24.610 -17.038 1.000 0.850 78 LEU A C 1
ATOM 1272 O O . LEU A 1 78 ? 10.364 -24.233 -16.978 1.000 0.850 78 LEU A O 1
ATOM 1288 N N . PHE A 1 79 ? 12.297 -24.700 -15.950 1.000 0.840 79 PHE A N 1
ATOM 1289 C CA . PHE A 1 79 ? 11.802 -24.385 -14.611 1.000 0.840 79 PHE A CA 1
ATOM 1290 C C . PHE A 1 79 ? 11.297 -22.931 -14.489 1.000 0.840 79 PHE A C 1
ATOM 1291 O O . PHE A 1 79 ? 10.179 -22.700 -14.026 1.000 0.840 79 PHE A O 1
ATOM 1308 N N . ASN A 1 80 ? 12.044 -21.955 -15.010 1.000 0.790 80 ASN A N 1
ATOM 1309 C CA . ASN A 1 80 ? 11.618 -20.552 -15.037 1.000 0.790 80 ASN A CA 1
ATOM 1310 C C . ASN A 1 80 ? 10.375 -20.340 -15.930 1.000 0.790 80 ASN A C 1
ATOM 1311 O O . ASN A 1 80 ? 9.571 -19.442 -15.671 1.000 0.790 80 ASN A O 1
ATOM 1322 N N . LYS A 1 81 ? 10.165 -21.184 -16.953 1.000 0.860 81 LYS A N 1
ATOM 1323 C CA . LYS A 1 81 ? 8.931 -21.213 -17.760 1.000 0.860 81 LYS A CA 1
ATOM 1324 C C . LYS A 1 81 ? 7.742 -21.756 -16.946 1.000 0.860 81 LYS A C 1
ATOM 1325 O O . LYS A 1 81 ? 6.666 -21.165 -16.995 1.000 0.860 81 LYS A O 1
ATOM 1344 N N . LEU A 1 82 ? 7.944 -22.795 -16.127 1.000 0.880 82 LEU A N 1
ATOM 1345 C CA . LEU A 1 82 ? 6.925 -23.343 -15.213 1.000 0.880 82 LEU A CA 1
ATOM 1346 C C . LEU A 1 82 ? 6.485 -22.335 -14.139 1.000 0.880 82 LEU A C 1
ATOM 1347 O O . LEU A 1 82 ? 5.286 -22.195 -13.909 1.000 0.880 82 LEU A O 1
ATOM 1363 N N . LEU A 1 83 ? 7.411 -21.573 -13.540 1.000 0.790 83 LEU A N 1
ATOM 1364 C CA . LEU A 1 83 ? 7.066 -20.508 -12.582 1.000 0.790 83 LEU A CA 1
ATOM 1365 C C . LEU A 1 83 ? 6.092 -19.480 -13.179 1.000 0.790 83 LEU A C 1
ATOM 1366 O O . LEU A 1 83 ? 5.133 -19.077 -12.520 1.000 0.790 83 LEU A O 1
ATOM 1382 N N . LYS A 1 84 ? 6.299 -19.078 -14.440 1.000 0.830 84 LYS A N 1
ATOM 1383 C CA . LYS A 1 84 ? 5.395 -18.153 -15.145 1.000 0.830 84 LYS A CA 1
ATOM 1384 C C . LYS A 1 84 ? 4.012 -18.775 -15.379 1.000 0.830 84 LYS A C 1
ATOM 1385 O O . LYS A 1 84 ? 3.006 -18.084 -15.228 1.000 0.830 84 LYS A O 1
ATOM 1404 N N . ILE A 1 85 ? 3.950 -20.073 -15.689 1.000 0.890 85 ILE A N 1
ATOM 1405 C CA . ILE A 1 85 ? 2.683 -20.807 -15.864 1.000 0.890 85 ILE A CA 1
ATOM 1406 C C . ILE A 1 85 ? 1.921 -20.877 -14.541 1.000 0.890 85 ILE A C 1
ATOM 1407 O O . ILE A 1 85 ? 0.727 -20.595 -14.533 1.000 0.890 85 ILE A O 1
ATOM 1423 N N . PHE A 1 86 ? 2.597 -21.180 -13.429 1.000 0.840 86 PHE A N 1
ATOM 1424 C CA . PHE A 1 86 ? 1.985 -21.214 -12.097 1.000 0.840 86 PHE A CA 1
ATOM 1425 C C . PHE A 1 86 ? 1.424 -19.849 -11.684 1.000 0.840 86 PHE A C 1
ATOM 1426 O O . PHE A 1 86 ? 0.255 -19.780 -11.313 1.000 0.840 86 PHE A O 1
ATOM 1443 N N . LYS A 1 87 ? 2.193 -18.761 -11.851 1.000 0.760 87 LYS A N 1
ATOM 1444 C CA . LYS A 1 87 ? 1.721 -17.387 -11.584 1.000 0.760 87 LYS A CA 1
ATOM 1445 C C . LYS A 1 87 ? 0.493 -17.005 -12.424 1.000 0.760 87 LYS A C 1
ATOM 1446 O O . LYS A 1 87 ? -0.404 -16.341 -11.913 1.000 0.760 87 LYS A O 1
ATOM 1465 N N . LYS A 1 88 ? 0.421 -17.427 -13.696 1.000 0.820 88 LYS A N 1
ATOM 1466 C CA . LYS A 1 88 ? -0.775 -17.213 -14.534 1.000 0.820 88 LYS A CA 1
ATOM 1467 C C . LYS A 1 88 ? -1.951 -18.106 -14.109 1.000 0.820 88 LYS A C 1
ATOM 1468 O O . LYS A 1 88 ? -3.086 -17.642 -14.098 1.000 0.820 88 LYS A O 1
ATOM 1487 N N . TYR A 1 89 ? -1.696 -19.371 -13.777 1.000 0.830 89 TYR A N 1
ATOM 1488 C CA . TYR A 1 89 ? -2.726 -20.345 -13.407 1.000 0.830 89 TYR A CA 1
ATOM 1489 C C . TYR A 1 89 ? -3.452 -19.957 -12.108 1.000 0.830 89 TYR A C 1
ATOM 1490 O O . TYR A 1 89 ? -4.682 -19.935 -12.102 1.000 0.830 89 TYR A O 1
ATOM 1508 N N . SER A 1 90 ? -2.725 -19.606 -11.035 1.000 0.730 90 SER A N 1
ATOM 1509 C CA . SER A 1 90 ? -3.343 -19.205 -9.756 1.000 0.730 90 SER A CA 1
ATOM 1510 C C . SER A 1 90 ? -4.190 -17.939 -9.909 1.000 0.730 90 SER A C 1
ATOM 1511 O O . SER A 1 90 ? -5.339 -17.899 -9.471 1.000 0.730 90 SER A O 1
ATOM 1519 N N . GLY A 1 91 ? -3.684 -16.947 -10.652 1.000 0.680 91 GLY A N 1
ATOM 1520 C CA . GLY A 1 91 ? -4.417 -15.716 -10.965 1.000 0.680 91 GLY A CA 1
ATOM 1521 C C . GLY A 1 91 ? -5.769 -15.933 -11.662 1.000 0.680 91 GLY A C 1
ATOM 1522 O O . GLY A 1 91 ? -6.673 -15.125 -11.474 1.000 0.680 91 GLY A O 1
ATOM 1526 N N . LEU A 1 92 ? -5.931 -17.027 -12.417 1.000 0.680 92 LEU A N 1
ATOM 1527 C CA . LEU A 1 92 ? -7.191 -17.399 -13.077 1.000 0.680 92 LEU A CA 1
ATOM 1528 C C . LEU A 1 92 ? -8.105 -18.292 -12.213 1.000 0.680 92 LEU A C 1
ATOM 1529 O O . LEU A 1 92 ? -9.311 -18.316 -12.442 1.000 0.680 92 LEU A O 1
ATOM 1545 N N . ASN A 1 93 ? -7.561 -19.018 -11.228 1.000 0.620 93 ASN A N 1
ATOM 1546 C CA . ASN A 1 93 ? -8.256 -20.101 -10.514 1.000 0.620 93 ASN A CA 1
ATOM 1547 C C . ASN A 1 93 ? -8.371 -19.906 -8.982 1.000 0.620 93 ASN A C 1
ATOM 1548 O O . ASN A 1 93 ? -8.616 -20.880 -8.264 1.000 0.620 93 ASN A O 1
ATOM 1559 N N . LYS A 1 94 ? -8.259 -18.664 -8.477 1.000 0.520 94 LYS A N 1
ATOM 1560 C CA . LYS A 1 94 ? -8.290 -18.303 -7.036 1.000 0.520 94 LYS A CA 1
ATOM 1561 C C . LYS A 1 94 ? -9.341 -19.027 -6.172 1.000 0.520 94 LYS A C 1
ATOM 1562 O O . LYS A 1 94 ? -9.098 -19.306 -5.006 1.000 0.520 94 LYS A O 1
ATOM 1581 N N . SER A 1 95 ? -10.519 -19.358 -6.702 1.000 0.450 95 SER A N 1
ATOM 1582 C CA . SER A 1 95 ? -11.611 -19.970 -5.924 1.000 0.450 95 SER A CA 1
ATOM 1583 C C . SER A 1 95 ? -11.461 -21.484 -5.655 1.000 0.450 95 SER A C 1
ATOM 1584 O O . SER A 1 95 ? -12.455 -22.134 -5.327 1.000 0.450 95 SER A O 1
ATOM 1592 N N . ARG A 1 96 ? -10.279 -22.087 -5.872 1.000 0.450 96 ARG A N 1
ATOM 1593 C CA . ARG A 1 96 ? -10.068 -23.556 -5.885 1.000 0.450 96 ARG A CA 1
ATOM 1594 C C . ARG A 1 96 ? -8.761 -24.050 -5.214 1.000 0.450 96 ARG A C 1
ATOM 1595 O O . ARG A 1 96 ? -8.357 -25.183 -5.468 1.000 0.450 96 ARG A O 1
ATOM 1616 N N . GLU A 1 97 ? -8.061 -23.230 -4.424 1.000 0.460 97 GLU A N 1
ATOM 1617 C CA . GLU A 1 97 ? -6.592 -23.367 -4.278 1.000 0.460 97 GLU A CA 1
ATOM 1618 C C . GLU A 1 97 ? -6.001 -24.315 -3.211 1.000 0.460 97 GLU A C 1
ATOM 1619 O O . GLU A 1 97 ? -4.945 -24.895 -3.480 1.000 0.460 97 GLU A O 1
ATOM 1631 N N . SER A 1 98 ? -6.576 -24.426 -2.005 1.000 0.430 98 SER A N 1
ATOM 1632 C CA . SER A 1 98 ? -5.799 -24.629 -0.757 1.000 0.430 98 SER A CA 1
ATOM 1633 C C . SER A 1 98 ? -5.206 -26.030 -0.503 1.000 0.430 98 SER A C 1
ATOM 1634 O O . SER A 1 98 ? -5.593 -26.730 0.433 1.000 0.430 98 SER A O 1
ATOM 1642 N N . ASP A 1 99 ? -4.220 -26.428 -1.302 1.000 0.410 99 ASP A N 1
ATOM 1643 C CA . ASP A 1 99 ? -3.398 -27.615 -1.034 1.000 0.410 99 ASP A CA 1
ATOM 1644 C C . ASP A 1 99 ? -1.939 -27.468 -1.520 1.000 0.410 99 ASP A C 1
ATOM 1645 O O . ASP A 1 99 ? -1.052 -28.175 -1.033 1.000 0.410 99 ASP A O 1
ATOM 1654 N N . TYR A 1 100 ? -1.653 -26.551 -2.465 1.000 0.460 100 TYR A N 1
ATOM 1655 C CA . TYR A 1 100 ? -0.307 -26.460 -3.055 1.000 0.460 100 TYR A CA 1
ATOM 1656 C C . TYR A 1 100 ? 0.239 -25.059 -3.471 1.000 0.460 100 TYR A C 1
ATOM 1657 O O . TYR A 1 100 ? 1.451 -24.862 -3.369 1.000 0.460 100 TYR A O 1
ATOM 1675 N N . PHE A 1 101 ? -0.575 -24.104 -3.960 1.000 0.530 101 PHE A N 1
ATOM 1676 C CA . PHE A 1 101 ? -0.093 -22.806 -4.495 1.000 0.530 101 PHE A CA 1
ATOM 1677 C C . PHE A 1 101 ? -0.168 -21.662 -3.460 1.000 0.530 101 PHE A C 1
ATOM 1678 O O . PHE A 1 101 ? -1.230 -21.445 -2.891 1.000 0.530 101 PHE A O 1
ATOM 1695 N N . VAL A 1 102 ? 0.910 -20.876 -3.284 1.000 0.460 102 VAL A N 1
ATOM 1696 C CA . VAL A 1 102 ? 0.921 -19.625 -2.480 1.000 0.460 102 VAL A CA 1
ATOM 1697 C C . VAL A 1 102 ? 1.797 -18.560 -3.156 1.000 0.460 102 VAL A C 1
ATOM 1698 O O . VAL A 1 102 ? 3.004 -18.749 -3.281 1.000 0.460 102 VAL A O 1
ATOM 1711 N N . SER A 1 103 ? 1.222 -17.438 -3.607 1.000 0.520 103 SER A N 1
ATOM 1712 C CA . SER A 1 103 ? 1.961 -16.386 -4.345 1.000 0.520 103 SER A CA 1
ATOM 1713 C C . SER A 1 103 ? 1.805 -14.955 -3.819 1.000 0.520 103 SER A C 1
ATOM 1714 O O . SER A 1 103 ? 2.345 -14.034 -4.431 1.000 0.520 103 SER A O 1
ATOM 1722 N N . GLU A 1 104 ? 1.058 -14.739 -2.739 1.000 0.580 104 GLU A N 1
ATOM 1723 C CA . GLU A 1 104 ? 0.863 -13.399 -2.171 1.000 0.580 104 GLU A CA 1
ATOM 1724 C C . GLU A 1 104 ? 2.075 -13.044 -1.293 1.000 0.580 104 GLU A C 1
ATOM 1725 O O . GLU A 1 104 ? 2.445 -13.797 -0.396 1.000 0.580 104 GLU A O 1
ATOM 1737 N N . LEU A 1 105 ? 2.760 -11.943 -1.629 1.000 0.660 105 LEU A N 1
ATOM 1738 C CA . LEU A 1 105 ? 4.091 -11.607 -1.094 1.000 0.660 105 LEU A CA 1
ATOM 1739 C C . LEU A 1 105 ? 4.065 -11.242 0.393 1.000 0.660 105 LEU A C 1
ATOM 1740 O O . LEU A 1 105 ? 5.076 -11.395 1.063 1.000 0.660 105 LEU A O 1
ATOM 1756 N N . ASP A 1 106 ? 2.910 -10.795 0.879 1.000 0.620 106 ASP A N 1
ATOM 1757 C CA . ASP A 1 106 ? 2.594 -10.476 2.268 1.000 0.620 106 ASP A CA 1
ATOM 1758 C C . ASP A 1 106 ? 1.972 -11.651 3.053 1.000 0.620 106 ASP A C 1
ATOM 1759 O O . ASP A 1 106 ? 1.451 -11.454 4.148 1.000 0.620 106 ASP A O 1
ATOM 1768 N N . SER A 1 107 ? 2.033 -12.879 2.522 1.000 0.650 107 SER A N 1
ATOM 1769 C CA . SER A 1 107 ? 1.629 -14.099 3.235 1.000 0.650 107 SER A CA 1
ATOM 1770 C C . SER A 1 107 ? 2.783 -14.703 4.041 1.000 0.650 107 SER A C 1
ATOM 1771 O O . SER A 1 107 ? 3.855 -14.966 3.493 1.000 0.650 107 SER A O 1
ATOM 1779 N N . ASP A 1 108 ? 2.530 -15.060 5.304 1.000 0.630 108 ASP A N 1
ATOM 1780 C CA . ASP A 1 108 ? 3.466 -15.815 6.157 1.000 0.630 108 ASP A CA 1
ATOM 1781 C C . ASP A 1 108 ? 3.937 -17.144 5.536 1.000 0.630 108 ASP A C 1
ATOM 1782 O O . ASP A 1 108 ? 5.022 -17.629 5.873 1.000 0.630 108 ASP A O 1
ATOM 1791 N N . GLU A 1 109 ? 3.160 -17.738 4.622 1.000 0.660 109 GLU A N 1
ATOM 1792 C CA . GLU A 1 109 ? 3.501 -18.997 3.946 1.000 0.660 109 GLU A CA 1
ATOM 1793 C C . GLU A 1 109 ? 4.375 -18.816 2.687 1.000 0.660 109 GLU A C 1
ATOM 1794 O O . GLU A 1 109 ? 4.876 -19.806 2.144 1.000 0.660 109 GLU A O 1
ATOM 1806 N N . VAL A 1 110 ? 4.608 -17.581 2.215 1.000 0.720 110 VAL A N 1
ATOM 1807 C CA . VAL A 1 110 ? 5.344 -17.336 0.962 1.000 0.720 110 VAL A CA 1
ATOM 1808 C C . VAL A 1 110 ? 6.792 -17.835 1.051 1.000 0.720 110 VAL A C 1
ATOM 1809 O O . VAL A 1 110 ? 7.469 -17.679 2.067 1.000 0.720 110 VAL A O 1
ATOM 1822 N N . SER A 1 111 ? 7.316 -18.445 -0.011 1.000 0.730 111 SER A N 1
ATOM 1823 C CA . SER A 1 111 ? 8.698 -18.939 0.004 1.000 0.730 111 SER A CA 1
ATOM 1824 C C . SER A 1 111 ? 9.718 -17.799 -0.056 1.000 0.730 111 SER A C 1
ATOM 1825 O O . SER A 1 111 ? 9.576 -16.898 -0.880 1.000 0.730 111 SER A O 1
ATOM 1833 N N . ASP A 1 112 ? 10.810 -17.887 0.713 1.000 0.770 112 ASP A N 1
ATOM 1834 C CA . ASP A 1 112 ? 11.972 -16.985 0.577 1.000 0.770 112 ASP A CA 1
ATOM 1835 C C . ASP A 1 112 ? 12.515 -16.960 -0.862 1.000 0.770 112 ASP A C 1
ATOM 1836 O O . ASP A 1 112 ? 12.952 -15.923 -1.353 1.000 0.770 112 ASP A O 1
ATOM 1845 N N . PHE A 1 113 ? 12.414 -18.088 -1.575 1.000 0.780 113 PHE A N 1
ATOM 1846 C CA . PHE A 1 113 ? 12.766 -18.181 -2.991 1.000 0.780 113 PHE A CA 1
ATOM 1847 C C . PHE A 1 113 ? 11.852 -17.320 -3.882 1.000 0.780 113 PHE A C 1
ATOM 1848 O O . PHE A 1 113 ? 12.305 -16.794 -4.893 1.000 0.780 113 PHE A O 1
ATOM 1865 N N . MET A 1 114 ? 10.580 -17.149 -3.508 1.000 0.780 114 MET A N 1
ATOM 1866 C CA . M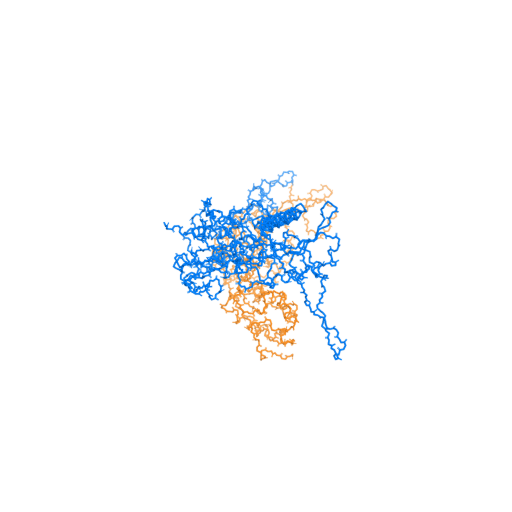ET A 1 114 ? 9.615 -16.316 -4.233 1.000 0.780 114 MET A CA 1
ATOM 1867 C C . MET A 1 114 ? 9.748 -14.829 -3.884 1.000 0.780 114 MET A C 1
ATOM 1868 O O . MET A 1 114 ? 9.542 -13.992 -4.761 1.000 0.780 114 MET A O 1
ATOM 1882 N N . ILE A 1 115 ? 10.161 -14.496 -2.653 1.000 0.820 115 ILE A N 1
ATOM 1883 C CA . ILE A 1 115 ? 10.581 -13.131 -2.289 1.000 0.820 115 ILE A CA 1
ATOM 1884 C C . ILE A 1 115 ? 11.838 -12.757 -3.093 1.000 0.820 115 ILE A C 1
ATOM 1885 O O . ILE A 1 115 ? 11.870 -11.703 -3.724 1.000 0.820 115 ILE A O 1
ATOM 1901 N N . ALA A 1 116 ? 12.833 -13.650 -3.157 1.000 0.850 116 ALA A N 1
ATOM 1902 C CA . ALA A 1 116 ? 14.044 -13.464 -3.956 1.000 0.850 116 ALA A CA 1
ATOM 1903 C C . ALA A 1 116 ? 13.754 -13.331 -5.461 1.000 0.850 116 ALA A C 1
ATOM 1904 O O . ALA A 1 116 ? 14.269 -12.419 -6.106 1.000 0.850 116 ALA A O 1
ATOM 1911 N N . ASP A 1 117 ? 12.909 -14.206 -6.021 1.000 0.820 117 ASP A N 1
ATOM 1912 C CA . ASP A 1 117 ? 12.457 -14.119 -7.413 1.000 0.820 117 ASP A CA 1
ATOM 1913 C C . ASP A 1 117 ? 11.764 -12.778 -7.683 1.000 0.820 117 ASP A C 1
ATOM 1914 O O . ASP A 1 117 ? 12.082 -12.122 -8.671 1.000 0.820 117 ASP A O 1
ATOM 1923 N N . TYR A 1 118 ? 10.871 -12.318 -6.801 1.000 0.840 118 TYR A N 1
ATOM 1924 C CA . TYR A 1 118 ? 10.226 -11.017 -6.967 1.000 0.840 118 TYR A CA 1
ATOM 1925 C C . TYR A 1 118 ? 11.228 -9.853 -6.911 1.000 0.840 118 TYR A C 1
ATOM 1926 O O . TYR A 1 118 ? 11.307 -9.083 -7.868 1.000 0.840 118 TYR A O 1
ATOM 1944 N N . LEU A 1 119 ? 12.002 -9.733 -5.824 1.000 0.890 119 LEU A N 1
ATOM 1945 C CA . LEU A 1 119 ? 12.886 -8.586 -5.589 1.000 0.890 119 LEU A CA 1
ATOM 1946 C C . LEU A 1 119 ? 13.961 -8.460 -6.674 1.000 0.890 119 LEU A C 1
ATOM 1947 O O . LEU A 1 119 ? 14.188 -7.368 -7.188 1.000 0.890 119 LEU A O 1
ATOM 1963 N N . LEU A 1 120 ? 14.593 -9.571 -7.068 1.000 0.880 120 LEU A N 1
ATOM 1964 C CA . LEU A 1 120 ? 15.659 -9.543 -8.071 1.000 0.880 120 LEU A CA 1
ATOM 1965 C C . LEU A 1 120 ? 15.122 -9.280 -9.488 1.000 0.880 120 LEU A C 1
ATOM 1966 O O . LEU A 1 120 ? 15.774 -8.562 -10.245 1.000 0.880 120 LEU A O 1
ATOM 1982 N N . ASN A 1 121 ? 13.928 -9.782 -9.844 1.000 0.820 121 ASN A N 1
ATOM 1983 C CA . ASN A 1 121 ? 13.299 -9.419 -11.120 1.000 0.820 121 ASN A CA 1
ATOM 1984 C C . ASN A 1 121 ? 12.860 -7.942 -11.132 1.000 0.820 121 ASN A C 1
ATOM 1985 O O . ASN A 1 121 ? 13.166 -7.248 -12.100 1.000 0.820 121 ASN A O 1
ATOM 1996 N N . ASP A 1 122 ? 12.190 -7.441 -10.086 1.000 0.870 122 ASP A N 1
ATOM 1997 C CA . ASP A 1 122 ? 11.755 -6.035 -10.029 1.000 0.870 122 ASP A CA 1
ATOM 1998 C C . ASP A 1 122 ? 12.948 -5.071 -10.081 1.000 0.870 122 ASP A C 1
ATOM 1999 O O . ASP A 1 122 ? 12.951 -4.148 -10.894 1.000 0.870 122 ASP A O 1
ATOM 2008 N N . PHE A 1 123 ? 14.007 -5.335 -9.310 1.000 0.880 123 PHE A N 1
ATOM 2009 C CA . PHE A 1 123 ? 15.239 -4.551 -9.373 1.000 0.880 123 PHE A CA 1
ATOM 2010 C C . PHE A 1 123 ? 15.887 -4.589 -10.765 1.000 0.880 123 PHE A C 1
ATOM 2011 O O . PHE A 1 123 ? 16.305 -3.547 -11.265 1.000 0.880 123 PHE A O 1
ATOM 2028 N N . SER A 1 124 ? 15.910 -5.749 -11.436 1.000 0.830 124 SER A N 1
ATOM 2029 C CA . SER A 1 124 ? 16.480 -5.868 -12.790 1.000 0.830 124 SER A CA 1
ATOM 2030 C C . SER A 1 124 ? 15.713 -5.102 -13.881 1.000 0.830 124 SER A C 1
ATOM 2031 O O . SER A 1 124 ? 16.261 -4.884 -14.959 1.000 0.830 124 SER A O 1
ATOM 2039 N N . LEU A 1 125 ? 14.464 -4.699 -13.614 1.000 0.820 125 LEU A N 1
ATOM 2040 C CA . LEU A 1 125 ? 13.606 -3.963 -14.551 1.000 0.820 125 LEU A CA 1
ATOM 2041 C C . LEU A 1 125 ? 13.449 -2.480 -14.182 1.000 0.820 125 LEU A C 1
ATOM 2042 O O . LEU A 1 125 ? 13.394 -1.633 -15.069 1.000 0.820 125 LEU A O 1
ATOM 2058 N N . ASN A 1 126 ? 13.364 -2.174 -12.885 1.000 0.830 126 ASN A N 1
ATOM 2059 C CA . ASN A 1 126 ? 12.943 -0.872 -12.357 1.000 0.830 126 ASN A CA 1
ATOM 2060 C C . ASN A 1 126 ? 13.978 -0.221 -11.414 1.000 0.830 126 ASN A C 1
ATOM 2061 O O . ASN A 1 126 ? 13.798 0.926 -10.997 1.000 0.830 126 ASN A O 1
ATOM 2072 N N . GLY A 1 127 ? 15.051 -0.933 -11.053 1.000 0.850 127 GLY A N 1
ATOM 2073 C CA . GLY A 1 127 ? 16.060 -0.476 -10.098 1.000 0.850 127 GLY A CA 1
ATOM 2074 C C . GLY A 1 127 ? 15.539 -0.337 -8.662 1.000 0.850 127 GLY A C 1
ATOM 2075 O O . GLY A 1 127 ? 14.546 -0.952 -8.261 1.000 0.850 127 GLY A O 1
ATOM 2079 N N . TYR A 1 128 ? 16.235 0.472 -7.859 1.000 0.870 128 TYR A N 1
ATOM 2080 C CA . TYR A 1 128 ? 15.896 0.712 -6.453 1.000 0.870 128 TYR A CA 1
ATOM 2081 C C . TYR A 1 128 ? 14.511 1.363 -6.257 1.000 0.870 128 TYR A C 1
ATOM 2082 O O . TYR A 1 128 ? 13.826 1.776 -7.196 1.000 0.870 128 TYR A O 1
ATOM 2100 N N . TYR A 1 129 ? 14.091 1.453 -4.992 1.000 0.870 129 TYR A N 1
ATOM 2101 C CA . TYR A 1 129 ? 12.919 2.248 -4.630 1.000 0.870 129 TYR A CA 1
ATOM 2102 C C . TYR A 1 129 ? 13.215 3.732 -4.892 1.000 0.870 129 TYR A C 1
ATOM 2103 O O . TYR A 1 129 ? 14.345 4.166 -4.679 1.000 0.870 129 TYR A O 1
ATOM 2121 N N . GLN A 1 130 ? 12.233 4.505 -5.355 1.000 0.790 130 GLN A N 1
ATOM 2122 C CA . GLN A 1 130 ? 12.415 5.926 -5.666 1.000 0.790 130 GLN A CA 1
ATOM 2123 C C . GLN A 1 130 ? 11.329 6.750 -4.978 1.000 0.790 130 GLN A C 1
ATOM 2124 O O . GLN A 1 130 ? 10.297 7.060 -5.574 1.000 0.790 130 GLN A O 1
ATOM 2138 N N . LYS A 1 131 ? 11.579 7.139 -3.721 1.000 0.740 131 LYS A N 1
ATOM 2139 C CA . LYS A 1 131 ? 10.776 8.178 -3.075 1.000 0.740 131 LYS A CA 1
ATOM 2140 C C . LYS A 1 131 ? 11.023 9.489 -3.818 1.000 0.740 131 LYS A C 1
ATOM 2141 O O . LYS A 1 131 ? 12.155 9.965 -3.864 1.000 0.740 131 LYS A O 1
ATOM 2160 N N . LYS A 1 132 ? 9.973 10.062 -4.401 1.000 0.690 132 LYS A N 1
ATOM 2161 C CA . LYS A 1 132 ? 10.006 11.422 -4.946 1.000 0.690 132 LYS A CA 1
ATOM 2162 C C . LYS A 1 132 ? 9.531 12.413 -3.893 1.000 0.690 132 LYS A C 1
ATOM 2163 O O . LYS A 1 132 ? 8.617 12.095 -3.129 1.000 0.690 132 LYS A O 1
ATOM 2182 N N . PHE A 1 133 ? 10.117 13.601 -3.895 1.000 0.680 133 PHE A N 1
ATOM 2183 C CA . PHE A 1 133 ? 9.648 14.745 -3.122 1.000 0.680 133 PHE A CA 1
ATOM 2184 C C . PHE A 1 133 ? 9.705 16.003 -3.992 1.000 0.680 133 PHE A C 1
ATOM 2185 O O . PHE A 1 133 ? 10.561 16.110 -4.870 1.000 0.680 133 PHE A O 1
ATOM 2202 N N . THR A 1 134 ? 8.769 16.925 -3.779 1.000 0.680 134 THR A N 1
ATOM 2203 C CA . THR A 1 134 ? 8.827 18.255 -4.392 1.000 0.680 134 THR A CA 1
ATOM 2204 C C . THR A 1 134 ? 9.664 19.153 -3.495 1.000 0.680 134 THR A C 1
ATOM 2205 O O . THR A 1 134 ? 9.394 19.260 -2.298 1.000 0.680 134 THR A O 1
ATOM 2216 N N . GLU A 1 135 ? 10.664 19.793 -4.079 1.000 0.700 135 GLU A N 1
ATOM 2217 C CA . GLU A 1 135 ? 11.481 20.825 -3.458 1.000 0.700 135 GLU A CA 1
ATOM 2218 C C . GLU A 1 135 ? 11.294 22.139 -4.230 1.000 0.700 135 GLU A C 1
ATOM 2219 O O . GLU A 1 135 ? 10.903 22.132 -5.398 1.000 0.700 135 GLU A O 1
ATOM 2231 N N . TYR A 1 136 ? 11.519 23.272 -3.566 1.000 0.760 136 TYR A N 1
ATOM 2232 C CA . TYR A 1 136 ? 11.374 24.597 -4.173 1.000 0.760 136 TYR A CA 1
ATOM 2233 C C . TYR A 1 136 ? 12.755 25.205 -4.387 1.000 0.760 136 TYR A C 1
ATOM 2234 O O . TYR A 1 136 ? 13.325 25.768 -3.450 1.000 0.760 136 TYR A O 1
ATOM 2252 N N . GLU A 1 137 ? 13.268 25.122 -5.611 1.000 0.790 137 GLU A N 1
ATOM 2253 C CA . GLU A 1 137 ? 14.479 25.845 -6.001 1.000 0.790 137 GLU A CA 1
ATOM 2254 C C . GLU A 1 137 ? 14.134 27.264 -6.460 1.000 0.790 137 GLU A C 1
ATOM 2255 O O . GLU A 1 137 ? 13.020 27.540 -6.914 1.000 0.790 137 GLU A O 1
ATOM 2267 N N . ILE A 1 138 ? 15.101 28.170 -6.333 1.000 0.830 138 ILE A N 1
ATOM 2268 C CA . ILE A 1 138 ? 15.051 29.486 -6.970 1.000 0.830 138 ILE A CA 1
ATOM 2269 C C . ILE A 1 138 ? 15.670 29.321 -8.360 1.000 0.830 138 ILE A C 1
ATOM 2270 O O . ILE A 1 138 ? 16.774 28.795 -8.475 1.000 0.830 138 ILE A O 1
ATOM 2286 N N . ASP A 1 139 ? 14.949 29.741 -9.397 1.000 0.780 139 ASP A N 1
ATOM 2287 C CA . ASP A 1 139 ? 15.367 29.726 -10.810 1.000 0.780 139 ASP A CA 1
ATOM 2288 C C . ASP A 1 139 ? 15.673 28.332 -11.404 1.000 0.780 139 ASP A C 1
ATOM 2289 O O . ASP A 1 139 ? 16.322 28.213 -12.444 1.000 0.780 139 ASP A O 1
ATOM 2298 N N . GLY A 1 140 ? 15.167 27.266 -10.771 1.000 0.710 140 GLY A N 1
ATOM 2299 C CA . GLY A 1 140 ? 15.266 25.889 -11.269 1.000 0.710 140 GLY A CA 1
ATOM 2300 C C . GLY A 1 140 ? 14.355 25.599 -12.473 1.000 0.710 140 GLY A C 1
ATOM 2301 O O . GLY A 1 140 ? 13.360 26.283 -12.704 1.000 0.710 140 GLY A O 1
ATOM 2305 N N . GLU A 1 141 ? 14.631 24.521 -13.216 1.000 0.670 141 GLU A N 1
ATOM 2306 C CA . GLU A 1 141 ? 13.906 24.140 -14.453 1.000 0.670 141 GLU A CA 1
ATOM 2307 C C . GLU A 1 141 ? 12.437 23.685 -14.242 1.000 0.670 141 GLU A C 1
ATOM 2308 O O . GLU A 1 141 ? 11.762 23.264 -15.184 1.000 0.670 141 GLU A O 1
ATOM 2320 N N . GLY A 1 142 ? 11.937 23.732 -13.004 1.000 0.670 142 GLY A N 1
ATOM 2321 C CA . GLY A 1 142 ? 10.594 23.299 -12.610 1.000 0.670 142 GLY A CA 1
ATOM 2322 C C . GLY A 1 142 ? 9.458 24.256 -12.998 1.000 0.670 142 GLY A C 1
ATOM 2323 O O . GLY A 1 142 ? 9.663 25.299 -13.618 1.000 0.670 142 GLY A O 1
ATOM 2327 N N . ILE A 1 143 ? 8.231 23.923 -12.584 1.000 0.730 143 ILE A N 1
ATOM 2328 C CA . ILE A 1 143 ? 7.054 24.790 -12.781 1.000 0.730 143 ILE A CA 1
ATOM 2329 C C . ILE A 1 143 ? 7.083 25.925 -11.752 1.000 0.730 143 ILE A C 1
ATOM 2330 O O . ILE A 1 143 ? 7.220 25.663 -10.561 1.000 0.730 143 ILE A O 1
ATOM 2346 N N . ILE A 1 144 ? 6.906 27.175 -12.191 1.000 0.780 144 ILE A N 1
ATOM 2347 C CA . ILE A 1 144 ? 6.875 28.347 -11.301 1.000 0.780 144 ILE A CA 1
ATOM 2348 C C . ILE A 1 144 ? 5.658 28.291 -10.363 1.000 0.780 144 ILE A C 1
ATOM 2349 O O . ILE A 1 144 ? 4.513 28.393 -10.816 1.000 0.780 144 ILE A O 1
ATOM 2365 N N . ASP A 1 145 ? 5.902 28.239 -9.052 1.000 0.790 145 ASP A N 1
ATOM 2366 C CA . ASP A 1 145 ? 4.892 28.552 -8.042 1.000 0.790 145 ASP A CA 1
ATOM 2367 C C . ASP A 1 145 ? 4.783 30.075 -7.899 1.000 0.790 145 ASP A C 1
ATOM 2368 O O . ASP A 1 145 ? 5.545 30.737 -7.184 1.000 0.790 145 ASP A O 1
ATOM 2377 N N . TRP A 1 146 ? 3.792 30.644 -8.584 1.000 0.730 146 TRP A N 1
ATOM 2378 C CA . TRP A 1 146 ? 3.467 32.066 -8.491 1.000 0.730 146 TRP A CA 1
ATOM 2379 C C . TRP A 1 146 ? 2.926 32.483 -7.120 1.000 0.730 146 TRP A C 1
ATOM 2380 O O . TRP A 1 146 ? 3.100 33.639 -6.738 1.000 0.730 146 TRP A O 1
ATOM 2401 N N . SER A 1 147 ? 2.315 31.576 -6.354 1.000 0.700 147 SER A N 1
ATOM 2402 C CA . SER A 1 147 ? 1.832 31.880 -5.005 1.000 0.700 147 SER A CA 1
ATOM 2403 C C . SER A 1 147 ? 3.006 32.101 -4.058 1.000 0.700 147 SER A C 1
ATOM 2404 O O . SER A 1 147 ? 3.058 33.124 -3.370 1.000 0.700 147 SER A O 1
ATOM 2412 N N . LYS A 1 148 ? 4.001 31.208 -4.075 1.000 0.760 148 LYS A N 1
ATOM 2413 C CA . LYS A 1 148 ? 5.232 31.392 -3.298 1.000 0.760 148 LYS A CA 1
ATOM 2414 C C . LYS A 1 148 ? 6.071 32.556 -3.827 1.000 0.760 148 LYS A C 1
ATOM 2415 O O . LYS A 1 148 ? 6.448 33.424 -3.045 1.000 0.760 148 LYS A O 1
ATOM 2434 N N . THR A 1 149 ? 6.274 32.649 -5.144 1.000 0.800 149 THR A N 1
ATOM 2435 C CA . THR A 1 149 ? 7.031 33.743 -5.787 1.000 0.800 149 THR A CA 1
ATOM 2436 C C . THR A 1 149 ? 6.500 35.126 -5.391 1.000 0.800 149 THR A C 1
ATOM 2437 O O . THR A 1 149 ? 7.276 35.974 -4.959 1.000 0.800 149 THR A O 1
ATOM 2448 N N . VAL A 1 150 ? 5.182 35.359 -5.449 1.000 0.730 150 VAL A N 1
ATOM 2449 C CA . VAL A 1 150 ? 4.580 36.662 -5.094 1.000 0.730 150 VAL A CA 1
ATOM 2450 C C . VAL A 1 150 ? 4.598 36.940 -3.580 1.000 0.730 150 VAL A C 1
ATOM 2451 O O . VAL A 1 150 ? 4.527 38.101 -3.184 1.000 0.730 150 VAL A O 1
ATOM 2464 N N . ASN A 1 151 ? 4.709 35.918 -2.721 1.000 0.670 151 ASN A N 1
ATOM 2465 C CA . ASN A 1 151 ? 4.787 36.097 -1.263 1.000 0.670 151 ASN A CA 1
ATOM 2466 C C . ASN A 1 151 ? 6.221 36.150 -0.696 1.000 0.670 151 ASN A C 1
ATOM 2467 O O . ASN A 1 151 ? 6.365 36.570 0.452 1.000 0.670 151 ASN A O 1
ATOM 2478 N N . GLU A 1 152 ? 7.251 35.736 -1.445 1.000 0.730 152 GLU A N 1
ATOM 2479 C CA . GLU A 1 152 ? 8.646 35.675 -0.963 1.000 0.730 152 GLU A CA 1
ATOM 2480 C C . GLU A 1 152 ? 9.675 36.454 -1.811 1.000 0.730 152 GLU A C 1
ATOM 2481 O O . GLU A 1 152 ? 10.742 36.772 -1.290 1.000 0.730 152 GLU A O 1
ATOM 2493 N N . ILE A 1 153 ? 9.397 36.794 -3.079 1.000 0.750 153 ILE A N 1
ATOM 2494 C CA . ILE A 1 153 ? 10.357 37.495 -3.955 1.000 0.750 153 ILE A CA 1
ATOM 2495 C C . ILE A 1 153 ? 9.905 38.938 -4.216 1.000 0.750 153 ILE A C 1
ATOM 2496 O O . ILE A 1 153 ? 8.770 39.196 -4.614 1.000 0.750 153 ILE A O 1
ATOM 2512 N N . THR A 1 154 ? 10.815 39.897 -4.032 1.000 0.710 154 THR A N 1
ATOM 2513 C CA . THR A 1 154 ? 10.577 41.319 -4.329 1.000 0.710 154 THR A CA 1
ATOM 2514 C C . THR A 1 154 ? 10.785 41.597 -5.826 1.000 0.710 154 THR A C 1
ATOM 2515 O O . THR A 1 154 ? 11.909 41.442 -6.307 1.000 0.710 154 THR A O 1
ATOM 2526 N N . PRO A 1 155 ? 9.758 42.035 -6.582 1.000 0.750 155 PRO A N 1
ATOM 2527 C CA . PRO A 1 155 ? 9.907 42.351 -8.000 1.000 0.750 155 PRO A CA 1
ATOM 2528 C C . PRO A 1 155 ? 10.623 43.690 -8.232 1.000 0.750 155 PRO A C 1
ATOM 2529 O O . PRO A 1 155 ? 10.536 44.619 -7.426 1.000 0.750 155 PRO A O 1
ATOM 2540 N N . VAL A 1 156 ? 11.267 43.819 -9.392 1.000 0.720 156 VAL A N 1
ATOM 2541 C CA . VAL A 1 156 ? 11.813 45.085 -9.898 1.000 0.720 156 VAL A CA 1
ATOM 2542 C C . VAL A 1 156 ? 10.809 45.709 -10.863 1.000 0.720 156 VAL A C 1
ATOM 2543 O O . VAL A 1 156 ? 10.291 45.042 -11.754 1.000 0.720 156 VAL A O 1
ATOM 2556 N N . PHE A 1 157 ? 10.526 47.000 -10.715 1.000 0.590 157 PHE A N 1
ATOM 2557 C CA . PHE A 1 157 ? 9.498 47.673 -11.510 1.000 0.590 157 PHE A CA 1
ATOM 2558 C C . PHE A 1 157 ? 10.083 48.373 -12.736 1.000 0.590 157 PHE A C 1
ATOM 2559 O O . PHE A 1 157 ? 11.049 49.129 -12.635 1.000 0.590 157 PHE A O 1
ATOM 2576 N N . SER A 1 158 ? 9.447 48.186 -13.893 1.000 0.680 158 SER A N 1
ATOM 2577 C CA . SER A 1 158 ? 9.746 48.941 -15.113 1.000 0.680 158 SER A CA 1
ATOM 2578 C C . SER A 1 158 ? 8.447 49.364 -15.790 1.000 0.680 158 SER A C 1
ATOM 2579 O O . SER A 1 158 ? 7.581 48.538 -16.070 1.000 0.680 158 SER A O 1
ATOM 2587 N N . LYS A 1 159 ? 8.286 50.676 -16.016 1.000 0.640 159 LYS A N 1
ATOM 2588 C CA . LYS A 1 159 ? 7.064 51.298 -16.573 1.000 0.640 159 LYS A CA 1
ATOM 2589 C C . LYS A 1 159 ? 5.764 50.892 -15.843 1.000 0.640 159 LYS A C 1
ATOM 2590 O O . LYS A 1 159 ? 4.727 50.733 -16.475 1.000 0.640 159 LYS A O 1
ATOM 2609 N N . GLY A 1 160 ? 5.830 50.709 -14.521 1.000 0.590 160 GLY A N 1
ATOM 2610 C CA . GLY A 1 160 ? 4.694 50.298 -13.681 1.000 0.590 160 GLY A CA 1
ATOM 2611 C C . GLY A 1 160 ? 4.389 48.794 -13.675 1.000 0.590 160 GLY A C 1
ATOM 2612 O O . GLY A 1 160 ? 3.553 48.356 -12.894 1.000 0.590 160 GLY A O 1
ATOM 2616 N N . VAL A 1 161 ? 5.080 47.987 -14.486 1.000 0.630 161 VAL A N 1
ATOM 2617 C CA . VAL A 1 161 ? 4.927 46.525 -14.504 1.000 0.630 161 VAL A CA 1
ATOM 2618 C C . VAL A 1 161 ? 5.954 45.887 -13.551 1.000 0.630 161 VAL A C 1
ATOM 2619 O O . VAL A 1 161 ? 7.132 46.262 -13.620 1.000 0.630 161 VAL A O 1
ATOM 2632 N N . PRO A 1 162 ? 5.556 44.944 -12.672 1.000 0.720 162 PRO A N 1
ATOM 2633 C CA . PRO A 1 162 ? 6.487 44.163 -11.862 1.000 0.720 162 PRO A CA 1
ATOM 2634 C C . PRO A 1 162 ? 7.188 43.098 -12.716 1.000 0.720 162 PRO A C 1
ATOM 2635 O O . PRO A 1 162 ? 6.536 42.270 -13.351 1.000 0.720 162 PRO A O 1
ATOM 2646 N N . TYR A 1 163 ? 8.517 43.082 -12.685 1.000 0.780 163 TYR A N 1
ATOM 2647 C CA . TYR A 1 163 ? 9.348 42.023 -13.250 1.000 0.780 163 TYR A CA 1
ATOM 2648 C C . TYR A 1 163 ? 9.988 41.234 -12.108 1.000 0.780 163 TYR A C 1
ATOM 2649 O O . TYR A 1 163 ? 10.805 41.752 -11.344 1.000 0.780 163 TYR A O 1
ATOM 2667 N N . TYR A 1 164 ? 9.602 39.968 -11.992 1.000 0.800 164 TYR A N 1
ATOM 2668 C CA . TYR A 1 164 ? 10.256 39.000 -11.123 1.000 0.800 164 TYR A CA 1
ATOM 2669 C C . TYR A 1 164 ? 11.462 38.445 -11.890 1.000 0.800 164 TYR A C 1
ATOM 2670 O O . TYR A 1 164 ? 11.283 37.757 -12.892 1.000 0.800 164 TYR A O 1
ATOM 2688 N N . PHE A 1 165 ? 12.678 38.820 -11.479 1.000 0.800 165 PHE A N 1
ATOM 2689 C CA . PHE A 1 165 ? 13.917 38.335 -12.108 1.000 0.800 165 PHE A CA 1
ATOM 2690 C C . PHE A 1 165 ? 14.343 36.954 -11.623 1.000 0.800 165 PHE A C 1
ATOM 2691 O O . PHE A 1 165 ? 15.056 36.273 -12.352 1.000 0.800 165 PHE A O 1
ATOM 2708 N N . SER A 1 166 ? 13.869 36.566 -10.440 1.000 0.840 166 SER A N 1
ATOM 2709 C CA . SER A 1 166 ? 13.926 35.197 -9.955 1.000 0.840 166 SER A CA 1
ATOM 2710 C C . SER A 1 166 ? 12.527 34.701 -9.604 1.000 0.840 166 SER A C 1
ATOM 2711 O O . SER A 1 166 ? 11.651 35.495 -9.240 1.000 0.840 166 SER A O 1
ATOM 2719 N N . THR A 1 167 ? 12.320 33.393 -9.692 1.000 0.830 167 THR A N 1
ATOM 2720 C CA . THR A 1 167 ? 11.063 32.702 -9.386 1.000 0.830 167 THR A CA 1
ATOM 2721 C C . THR A 1 167 ? 11.318 31.471 -8.520 1.000 0.830 167 THR A C 1
ATOM 2722 O O . THR A 1 167 ? 12.389 30.874 -8.572 1.000 0.830 167 THR A O 1
ATOM 2733 N N . TYR A 1 168 ? 10.333 31.080 -7.709 1.000 0.820 168 TYR A N 1
ATOM 2734 C CA . TYR A 1 168 ? 10.350 29.774 -7.050 1.000 0.820 168 TYR A CA 1
ATOM 2735 C C . TYR A 1 168 ? 9.723 28.724 -7.957 1.000 0.820 168 TYR A C 1
ATOM 2736 O O . TYR A 1 168 ? 8.584 28.891 -8.397 1.000 0.820 168 TYR A O 1
ATOM 2754 N N . ASN A 1 169 ? 10.435 27.623 -8.176 1.000 0.810 169 ASN A N 1
ATOM 2755 C CA . ASN A 1 169 ? 10.044 26.576 -9.108 1.000 0.810 169 ASN A CA 1
ATOM 2756 C C . ASN A 1 169 ? 9.959 25.223 -8.382 1.000 0.810 169 ASN A C 1
ATOM 2757 O O . ASN A 1 169 ? 10.863 24.849 -7.635 1.000 0.810 169 ASN A O 1
ATOM 2768 N N . GLU A 1 170 ? 8.870 24.483 -8.604 1.000 0.770 170 GLU A N 1
ATOM 2769 C CA . GLU A 1 170 ? 8.684 23.126 -8.083 1.000 0.770 170 GLU A CA 1
ATOM 2770 C C . GLU A 1 170 ? 9.541 22.129 -8.867 1.000 0.770 170 GLU A C 1
ATOM 2771 O O . GLU A 1 170 ? 9.260 21.817 -10.029 1.000 0.770 170 GLU A O 1
ATOM 2783 N N . VAL A 1 171 ? 10.577 21.606 -8.211 1.000 0.750 171 VAL A N 1
ATOM 2784 C CA . VAL A 1 171 ? 11.515 20.620 -8.753 1.000 0.750 171 VAL A CA 1
ATOM 2785 C C . VAL A 1 171 ? 11.299 19.286 -8.041 1.000 0.750 171 VAL A C 1
ATOM 2786 O O . VAL A 1 171 ? 11.257 19.208 -6.815 1.000 0.750 171 VAL A O 1
ATOM 2799 N N . VAL A 1 172 ? 11.130 18.205 -8.808 1.000 0.720 172 VAL A N 1
ATOM 2800 C CA . VAL A 1 172 ? 10.829 16.873 -8.257 1.000 0.720 172 VAL A CA 1
ATOM 2801 C C . VAL A 1 172 ? 12.116 16.066 -8.092 1.000 0.720 172 VAL A C 1
ATOM 2802 O O . VAL A 1 172 ? 12.564 15.383 -9.016 1.000 0.720 172 VAL A O 1
ATOM 2815 N N . GLN A 1 173 ? 12.692 16.130 -6.894 1.000 0.710 173 GLN A N 1
ATOM 2816 C CA . GLN A 1 173 ? 13.883 15.377 -6.508 1.000 0.710 173 GLN A CA 1
ATOM 2817 C C . GLN A 1 173 ? 13.574 13.911 -6.142 1.000 0.710 173 GLN A C 1
ATOM 2818 O O . GLN A 1 173 ? 12.421 13.490 -5.986 1.000 0.710 173 GLN A O 1
ATOM 2832 N N . LYS A 1 174 ? 14.641 13.109 -6.013 1.000 0.690 174 LYS A N 1
ATOM 2833 C CA . LYS A 1 174 ? 14.617 11.709 -5.561 1.000 0.690 174 LYS A CA 1
ATOM 2834 C C . LYS A 1 174 ? 15.369 11.597 -4.239 1.000 0.690 174 LYS A C 1
ATOM 2835 O O . LYS A 1 174 ? 16.543 11.946 -4.182 1.000 0.690 174 LYS A O 1
ATOM 2854 N N . ASP A 1 175 ? 14.740 11.057 -3.201 1.000 0.670 175 ASP A N 1
ATOM 2855 C CA . ASP A 1 175 ? 15.435 10.794 -1.938 1.000 0.670 175 ASP A CA 1
ATOM 2856 C C . ASP A 1 175 ? 16.185 9.453 -2.015 1.000 0.670 175 ASP A C 1
ATOM 2857 O O . ASP A 1 175 ? 15.645 8.383 -1.724 1.000 0.670 175 ASP A O 1
ATOM 2866 N N . GLU A 1 176 ? 17.454 9.518 -2.427 1.000 0.590 176 GLU A N 1
ATOM 2867 C CA . GLU A 1 176 ? 18.368 8.368 -2.469 1.000 0.590 176 GLU A CA 1
ATOM 2868 C C . GLU A 1 176 ? 18.817 7.896 -1.072 1.000 0.590 176 GLU A C 1
ATOM 2869 O O . GLU A 1 176 ? 19.304 6.770 -0.915 1.000 0.590 176 GLU A O 1
ATOM 2881 N N . TYR A 1 177 ? 18.631 8.732 -0.044 1.000 0.570 177 TYR A N 1
ATOM 2882 C CA . TYR A 1 177 ? 18.992 8.448 1.345 1.000 0.570 177 TYR A CA 1
ATOM 2883 C C . TYR A 1 177 ? 17.815 7.921 2.180 1.000 0.570 177 TYR A C 1
ATOM 2884 O O . TYR A 1 177 ? 18.048 7.458 3.310 1.000 0.570 177 TYR A O 1
ATOM 2902 N N . HIS A 1 178 ? 16.598 7.930 1.618 1.000 0.700 178 HIS A N 1
ATOM 2903 C CA . HIS A 1 178 ? 15.359 7.460 2.233 1.000 0.700 178 HIS A CA 1
ATOM 2904 C C . HIS A 1 178 ? 15.556 6.079 2.855 1.000 0.700 178 HIS A C 1
ATOM 2905 O O . HIS A 1 178 ? 16.125 5.170 2.244 1.000 0.700 178 HIS A O 1
ATOM 2919 N N . LEU A 1 179 ? 15.051 5.877 4.073 1.000 0.800 179 LEU A N 1
ATOM 2920 C CA . LEU A 1 179 ? 15.337 4.662 4.843 1.000 0.800 179 LEU A CA 1
ATOM 2921 C C . LEU A 1 179 ? 14.926 3.372 4.106 1.000 0.800 179 LEU A C 1
ATOM 2922 O O . LEU A 1 179 ? 15.609 2.354 4.194 1.000 0.800 179 LEU A O 1
ATOM 2938 N N . ILE A 1 180 ? 13.864 3.440 3.304 1.000 0.870 180 ILE A N 1
ATOM 2939 C CA . ILE A 1 180 ? 13.370 2.319 2.493 1.000 0.870 180 ILE A CA 1
ATOM 2940 C C . ILE A 1 180 ? 14.339 1.954 1.356 1.000 0.870 180 ILE A C 1
ATOM 2941 O O . ILE A 1 180 ? 14.450 0.781 1.016 1.000 0.870 180 ILE A O 1
ATOM 2957 N N . VAL A 1 181 ? 15.109 2.906 0.813 1.000 0.860 181 VAL A N 1
ATOM 2958 C CA . VAL A 1 181 ? 16.168 2.612 -0.172 1.000 0.860 181 VAL A CA 1
ATOM 2959 C C . VAL A 1 181 ? 17.278 1.778 0.473 1.000 0.860 181 VAL A C 1
ATOM 2960 O O . VAL A 1 181 ? 17.762 0.829 -0.140 1.000 0.860 181 VAL A O 1
ATOM 2973 N N . LYS A 1 182 ? 17.629 2.064 1.733 1.000 0.850 182 LYS A N 1
ATOM 2974 C CA . LYS A 1 182 ? 18.633 1.304 2.503 1.000 0.850 182 LYS A CA 1
ATOM 2975 C C . LYS A 1 182 ? 18.148 -0.111 2.830 1.000 0.850 182 LYS A C 1
ATOM 2976 O O . LYS A 1 182 ? 18.881 -1.073 2.613 1.000 0.850 182 LYS A O 1
ATOM 2995 N N . ILE A 1 183 ? 16.882 -0.251 3.236 1.000 0.890 183 ILE A N 1
ATOM 2996 C CA . ILE A 1 183 ? 16.235 -1.562 3.416 1.000 0.890 183 ILE A CA 1
ATOM 2997 C C . ILE A 1 183 ? 16.203 -2.341 2.089 1.000 0.890 183 ILE A C 1
ATOM 2998 O O . ILE A 1 183 ? 16.522 -3.526 2.069 1.000 0.890 183 ILE A O 1
ATOM 3014 N N . HIS A 1 184 ? 15.877 -1.689 0.967 1.000 0.900 184 HIS A N 1
ATOM 3015 C CA . HIS A 1 184 ? 15.855 -2.338 -0.346 1.000 0.900 184 HIS A CA 1
ATOM 3016 C C . HIS A 1 184 ? 17.261 -2.802 -0.775 1.000 0.900 184 HIS A C 1
ATOM 3017 O O . HIS A 1 184 ? 17.408 -3.931 -1.241 1.000 0.900 184 HIS A O 1
ATOM 3031 N N . LYS A 1 185 ? 18.306 -1.993 -0.543 1.000 0.890 185 LYS A N 1
ATOM 3032 C CA . LYS A 1 185 ? 19.717 -2.375 -0.749 1.000 0.890 185 LYS A CA 1
ATOM 3033 C C . LYS A 1 185 ? 20.104 -3.610 0.074 1.000 0.890 185 LYS A C 1
ATOM 3034 O O . LYS A 1 185 ? 20.596 -4.581 -0.500 1.000 0.890 185 LYS A O 1
ATOM 3053 N N . TRP A 1 186 ? 19.807 -3.615 1.378 1.000 0.890 186 TRP A N 1
ATOM 3054 C CA . TRP A 1 186 ? 20.022 -4.775 2.256 1.000 0.890 186 TRP A CA 1
ATOM 3055 C C . TRP A 1 186 ? 19.301 -6.034 1.747 1.000 0.890 186 TRP A C 1
ATOM 3056 O O . TRP A 1 186 ? 19.931 -7.078 1.571 1.000 0.890 186 TRP A O 1
ATOM 3077 N N . ALA A 1 187 ? 17.998 -5.935 1.460 1.000 0.900 187 ALA A N 1
ATOM 3078 C CA . ALA A 1 187 ? 17.181 -7.078 1.058 1.000 0.900 187 ALA A CA 1
ATOM 3079 C C . ALA A 1 187 ? 17.669 -7.686 -0.266 1.000 0.900 187 ALA A C 1
ATOM 3080 O O . ALA A 1 187 ? 17.797 -8.905 -0.377 1.000 0.900 187 ALA A O 1
ATOM 3087 N N . LEU A 1 188 ? 18.000 -6.845 -1.253 1.000 0.900 188 LEU A N 1
ATOM 3088 C CA . LEU A 1 188 ? 18.563 -7.299 -2.524 1.000 0.900 188 LEU A CA 1
ATOM 3089 C C . LEU A 1 188 ? 19.902 -8.006 -2.330 1.000 0.900 188 LEU A C 1
ATOM 3090 O O . LEU A 1 188 ? 20.070 -9.107 -2.847 1.000 0.900 188 LEU A O 1
ATOM 3106 N N . SER A 1 189 ? 20.823 -7.425 -1.554 1.000 0.870 189 SER A N 1
ATOM 3107 C CA . SER A 1 189 ? 22.128 -8.040 -1.285 1.000 0.870 189 SER A CA 1
ATOM 3108 C C . SER A 1 189 ? 21.974 -9.406 -0.601 1.000 0.870 189 SER A C 1
ATOM 3109 O O . SER A 1 189 ? 22.534 -10.402 -1.066 1.000 0.870 189 SER A O 1
ATOM 3117 N N . LYS A 1 190 ? 21.114 -9.495 0.426 1.000 0.860 190 LYS A N 1
ATOM 3118 C CA . LYS A 1 190 ? 20.765 -10.737 1.136 1.000 0.860 190 LYS A CA 1
ATOM 3119 C C . LYS A 1 190 ? 20.209 -11.811 0.195 1.000 0.860 190 LYS A C 1
ATOM 3120 O O . LYS A 1 190 ? 20.798 -12.887 0.073 1.000 0.860 190 LYS A O 1
ATOM 3139 N N . TYR A 1 191 ? 19.103 -11.531 -0.497 1.000 0.850 191 TYR A N 1
ATOM 3140 C CA . TYR A 1 191 ? 18.448 -12.517 -1.364 1.000 0.850 191 TYR A CA 1
ATOM 3141 C C . TYR A 1 191 ? 19.269 -12.846 -2.623 1.000 0.850 191 TYR A C 1
ATOM 3142 O O . TYR A 1 191 ? 19.175 -13.964 -3.134 1.000 0.850 191 TYR A O 1
ATOM 3160 N N . PHE A 1 192 ? 20.131 -11.939 -3.095 1.000 0.860 192 PHE A N 1
ATOM 3161 C CA . PHE A 1 192 ? 21.107 -12.242 -4.143 1.000 0.860 192 PHE A CA 1
ATOM 3162 C C . PHE A 1 192 ? 22.186 -13.221 -3.660 1.000 0.860 192 PHE A C 1
ATOM 3163 O O . PHE A 1 192 ? 22.472 -14.192 -4.363 1.000 0.860 192 PHE A O 1
ATOM 3180 N N . ASN A 1 193 ? 22.736 -13.027 -2.457 1.000 0.810 193 ASN A N 1
ATOM 3181 C CA . ASN A 1 193 ? 23.710 -13.953 -1.866 1.000 0.810 193 ASN A CA 1
ATOM 3182 C C . ASN A 1 193 ? 23.099 -15.346 -1.623 1.000 0.810 193 ASN A C 1
ATOM 3183 O O . ASN A 1 193 ? 23.736 -16.362 -1.899 1.000 0.810 193 ASN A O 1
ATOM 3194 N N . ASP A 1 194 ? 21.854 -15.397 -1.140 1.000 0.790 194 ASP A N 1
ATOM 3195 C CA . ASP A 1 194 ? 21.178 -16.652 -0.795 1.000 0.790 194 ASP A CA 1
ATOM 3196 C C . ASP A 1 194 ? 20.615 -17.404 -2.024 1.000 0.790 194 ASP A C 1
ATOM 3197 O O . ASP A 1 194 ? 20.652 -18.639 -2.055 1.000 0.790 194 ASP A O 1
ATOM 3206 N N . PHE A 1 195 ? 20.126 -16.697 -3.057 1.000 0.790 195 PHE A N 1
ATOM 3207 C CA . PHE A 1 195 ? 19.409 -17.311 -4.191 1.000 0.790 195 PHE A CA 1
ATOM 3208 C C . PHE A 1 195 ? 19.788 -16.801 -5.594 1.000 0.790 195 PHE A C 1
ATOM 3209 O O . PHE A 1 195 ? 19.428 -17.459 -6.573 1.000 0.790 195 PHE A O 1
ATOM 3226 N N . GLY A 1 196 ? 20.518 -15.691 -5.745 1.000 0.770 196 GLY A N 1
ATOM 3227 C CA . GLY A 1 196 ? 20.765 -15.030 -7.040 1.000 0.770 196 GLY A CA 1
ATOM 3228 C C . GLY A 1 196 ? 21.391 -15.947 -8.096 1.000 0.770 196 GLY A C 1
ATOM 3229 O O . GLY A 1 196 ? 20.833 -16.124 -9.184 1.000 0.770 196 GLY A O 1
ATOM 3233 N N . VAL A 1 197 ? 22.469 -16.650 -7.728 1.000 0.730 197 VAL A N 1
ATOM 3234 C CA . VAL A 1 197 ? 23.142 -17.656 -8.579 1.000 0.730 197 VAL A CA 1
ATOM 3235 C C . VAL A 1 197 ? 22.189 -18.778 -9.012 1.000 0.730 197 VAL A C 1
ATOM 3236 O O . VAL A 1 197 ? 22.334 -19.323 -10.109 1.000 0.730 197 VAL A O 1
ATOM 3249 N N . ILE A 1 198 ? 21.210 -19.129 -8.170 1.000 0.720 198 ILE A N 1
ATOM 3250 C CA . ILE A 1 198 ? 20.244 -20.209 -8.409 1.000 0.720 198 ILE A CA 1
ATOM 3251 C C . ILE A 1 198 ? 19.139 -19.741 -9.361 1.000 0.720 198 ILE A C 1
ATOM 3252 O O . ILE A 1 198 ? 18.861 -20.443 -10.332 1.000 0.720 198 ILE A O 1
ATOM 3268 N N . LEU A 1 199 ? 18.573 -18.553 -9.128 1.000 0.740 199 LEU A N 1
ATOM 3269 C CA . LEU A 1 199 ? 17.577 -17.906 -9.994 1.000 0.740 199 LEU A CA 1
ATOM 3270 C C . LEU A 1 199 ? 18.140 -17.590 -11.392 1.000 0.740 199 LEU A C 1
ATOM 3271 O O . LEU A 1 199 ? 17.426 -17.688 -12.390 1.000 0.740 199 LEU A O 1
ATOM 3287 N N . GLY A 1 200 ? 19.445 -17.315 -11.470 1.000 0.720 200 GLY A N 1
ATOM 3288 C CA . GLY A 1 200 ? 20.186 -17.109 -12.717 1.000 0.720 200 GLY A CA 1
ATOM 3289 C C . GLY A 1 200 ? 20.787 -15.717 -12.880 1.000 0.720 200 GLY A C 1
ATOM 3290 O O . GLY A 1 200 ? 21.374 -15.439 -13.922 1.000 0.720 200 GLY A O 1
ATOM 3294 N N . PHE A 1 201 ? 20.694 -14.869 -11.858 1.000 0.750 201 PHE A N 1
ATOM 3295 C CA . PHE A 1 201 ? 21.346 -13.568 -11.832 1.000 0.750 201 PHE A CA 1
ATOM 3296 C C . PHE A 1 201 ? 22.836 -13.751 -11.510 1.000 0.750 201 PHE A C 1
ATOM 3297 O O . PHE A 1 201 ? 23.199 -14.128 -10.398 1.000 0.750 201 PHE A O 1
ATOM 3314 N N . THR A 1 202 ? 23.703 -13.505 -12.494 1.000 0.690 202 THR A N 1
ATOM 3315 C CA . THR A 1 202 ? 25.173 -13.602 -12.353 1.000 0.690 202 THR A CA 1
ATOM 3316 C C . THR A 1 202 ? 25.911 -12.297 -12.656 1.000 0.690 202 THR A C 1
ATOM 3317 O O . THR A 1 202 ? 27.127 -12.256 -12.523 1.000 0.690 202 THR A O 1
ATOM 3328 N N . GLY A 1 203 ? 25.191 -11.252 -13.075 1.000 0.660 203 GLY A N 1
ATOM 3329 C CA . GLY A 1 203 ? 25.741 -9.947 -13.463 1.000 0.660 203 GLY A CA 1
ATOM 3330 C C . GLY A 1 203 ? 24.868 -8.768 -13.028 1.000 0.660 203 GLY A C 1
ATOM 3331 O O . GLY A 1 203 ? 24.851 -7.751 -13.707 1.000 0.660 203 GLY A O 1
ATOM 3335 N N . LEU A 1 204 ? 24.105 -8.924 -11.939 1.000 0.680 204 LEU A N 1
ATOM 3336 C CA . LEU A 1 204 ? 23.533 -7.776 -11.234 1.000 0.680 204 LEU A CA 1
ATOM 3337 C C . LEU A 1 204 ? 24.583 -7.249 -10.254 1.000 0.680 204 LEU A C 1
ATOM 3338 O O . LEU A 1 204 ? 25.086 -8.007 -9.421 1.000 0.680 204 LEU A O 1
ATOM 3354 N N . GLU A 1 205 ? 24.888 -5.960 -10.350 1.000 0.720 205 GLU A N 1
ATOM 3355 C CA . GLU A 1 205 ? 25.649 -5.232 -9.338 1.000 0.720 205 GLU A CA 1
ATOM 3356 C C . GLU A 1 205 ? 24.690 -4.570 -8.341 1.000 0.720 205 GLU A C 1
ATOM 3357 O O . GLU A 1 205 ? 23.567 -4.198 -8.686 1.000 0.720 205 GLU A O 1
ATOM 3369 N N . PHE A 1 206 ? 25.132 -4.440 -7.090 1.000 0.710 206 PHE A N 1
ATOM 3370 C CA . PHE A 1 206 ? 24.341 -3.880 -5.995 1.000 0.710 206 PHE A CA 1
ATOM 3371 C C . PHE A 1 206 ? 25.223 -2.991 -5.123 1.000 0.710 206 PHE A C 1
ATOM 3372 O O . PHE A 1 206 ? 26.374 -3.331 -4.845 1.000 0.710 206 PHE A O 1
ATOM 3389 N N . ASP A 1 207 ? 24.655 -1.896 -4.625 1.000 0.730 207 ASP A N 1
ATOM 3390 C CA . ASP A 1 207 ? 25.254 -1.105 -3.556 1.000 0.730 207 ASP A CA 1
ATOM 3391 C C . ASP A 1 207 ? 25.230 -1.890 -2.230 1.000 0.730 207 ASP A C 1
ATOM 3392 O O . ASP A 1 207 ? 24.179 -2.077 -1.612 1.000 0.730 207 ASP A O 1
ATOM 3401 N N . LYS A 1 208 ? 26.419 -2.327 -1.803 1.000 0.720 208 LYS A N 1
ATOM 3402 C CA . LYS A 1 208 ? 26.667 -3.104 -0.578 1.000 0.720 208 LYS A CA 1
ATOM 3403 C C . LYS A 1 208 ? 26.877 -2.259 0.680 1.000 0.720 208 LYS A C 1
ATOM 3404 O O . LYS A 1 208 ? 27.167 -2.807 1.742 1.000 0.720 208 LYS A O 1
ATOM 3423 N N . SER A 1 209 ? 26.707 -0.935 0.612 1.000 0.680 209 SER A N 1
ATOM 3424 C CA . SER A 1 209 ? 26.798 -0.044 1.785 1.000 0.680 209 SER A CA 1
ATOM 3425 C C . SER A 1 209 ? 25.860 -0.442 2.933 1.000 0.680 209 SER A C 1
ATOM 3426 O O . SER A 1 209 ? 26.124 -0.117 4.089 1.000 0.680 209 SER A O 1
ATOM 3434 N N . CYS A 1 210 ? 24.781 -1.167 2.624 1.000 0.720 210 CYS A N 1
ATOM 3435 C CA . CYS A 1 210 ? 23.768 -1.613 3.577 1.000 0.720 210 CYS A CA 1
ATOM 3436 C C . CYS A 1 210 ? 23.926 -3.086 4.021 1.000 0.720 210 CYS A C 1
ATOM 3437 O O . CYS A 1 210 ? 23.104 -3.560 4.800 1.000 0.720 210 CYS A O 1
ATOM 3445 N N . ASP A 1 211 ? 24.974 -3.809 3.597 1.000 0.690 211 ASP A N 1
ATOM 3446 C CA . ASP A 1 211 ? 25.198 -5.222 3.976 1.000 0.690 211 ASP A CA 1
ATOM 3447 C C . ASP A 1 211 ? 25.343 -5.406 5.501 1.000 0.690 211 ASP A C 1
ATOM 3448 O O . ASP A 1 211 ? 24.906 -6.410 6.059 1.000 0.690 211 ASP A O 1
ATOM 3457 N N . GLY A 1 212 ? 25.930 -4.419 6.190 1.000 0.680 212 GLY A N 1
ATOM 3458 C CA . GLY A 1 212 ? 26.085 -4.395 7.651 1.000 0.680 212 GLY A CA 1
ATOM 3459 C C . GLY A 1 212 ? 24.881 -3.834 8.422 1.000 0.680 212 GLY A C 1
ATOM 3460 O O . GLY A 1 212 ? 24.989 -3.600 9.627 1.000 0.680 212 GLY A O 1
ATOM 3464 N N . MET A 1 213 ? 23.754 -3.559 7.755 1.000 0.700 213 MET A N 1
ATOM 3465 C CA . MET A 1 213 ? 22.574 -2.959 8.380 1.000 0.700 213 MET A CA 1
ATOM 3466 C C . MET A 1 213 ? 21.878 -3.964 9.305 1.000 0.700 213 MET A C 1
ATOM 3467 O O . MET A 1 213 ? 21.337 -4.978 8.866 1.000 0.700 213 MET A O 1
ATOM 3481 N N . LYS A 1 214 ? 21.871 -3.670 10.609 1.000 0.720 214 LYS A N 1
ATOM 3482 C CA . LYS A 1 214 ? 21.245 -4.519 11.627 1.000 0.720 214 LYS A CA 1
ATOM 3483 C C . LYS A 1 214 ? 19.714 -4.454 11.570 1.000 0.720 214 LYS A C 1
ATOM 3484 O O . LYS A 1 214 ? 19.098 -3.698 12.314 1.000 0.720 214 LYS A O 1
ATOM 3503 N N . ILE A 1 215 ? 19.094 -5.256 10.707 1.000 0.720 215 ILE A N 1
ATOM 3504 C CA . ILE A 1 215 ? 17.628 -5.372 10.656 1.000 0.720 215 ILE A CA 1
ATOM 3505 C C . ILE A 1 215 ? 17.056 -5.943 11.962 1.000 0.720 215 ILE A C 1
ATOM 3506 O O . ILE A 1 215 ? 16.084 -5.398 12.470 1.000 0.720 215 ILE A O 1
ATOM 3522 N N . LEU A 1 216 ? 17.698 -6.963 12.544 1.000 0.670 216 LEU A N 1
ATOM 3523 C CA . LEU A 1 216 ? 17.275 -7.613 13.795 1.000 0.670 216 LEU A CA 1
ATOM 3524 C C . LEU A 1 216 ? 17.104 -6.642 14.977 1.000 0.670 216 LEU A C 1
ATOM 3525 O O . LEU A 1 216 ? 16.081 -6.688 15.649 1.000 0.670 216 LEU A O 1
ATOM 3541 N N . ASP A 1 217 ? 18.061 -5.737 15.204 1.000 0.650 217 ASP A N 1
ATOM 3542 C CA . ASP A 1 217 ? 18.022 -4.772 16.318 1.000 0.650 217 ASP A CA 1
ATOM 3543 C C . ASP A 1 217 ? 16.860 -3.751 16.204 1.000 0.650 217 ASP A C 1
ATOM 3544 O O . ASP A 1 217 ? 16.580 -3.039 17.168 1.000 0.650 217 ASP A O 1
ATOM 3553 N N . TYR A 1 218 ? 16.201 -3.648 15.038 1.000 0.710 218 TYR A N 1
ATOM 3554 C CA . TYR A 1 218 ? 15.216 -2.604 14.716 1.000 0.710 218 TYR A CA 1
ATOM 3555 C C . TYR A 1 218 ? 14.056 -3.100 13.819 1.000 0.710 218 TYR A C 1
ATOM 3556 O O . TYR A 1 218 ? 13.477 -2.305 13.071 1.000 0.710 218 TYR A O 1
ATOM 3574 N N . ALA A 1 219 ? 13.708 -4.392 13.867 1.000 0.750 219 ALA A N 1
ATOM 3575 C CA . ALA A 1 219 ? 12.746 -5.014 12.946 1.000 0.750 219 ALA A CA 1
ATOM 3576 C C . ALA A 1 219 ? 11.364 -4.328 12.978 1.000 0.750 219 ALA A C 1
ATOM 3577 O O . ALA A 1 219 ? 10.923 -3.804 11.951 1.000 0.750 219 ALA A O 1
ATOM 3584 N N . ASP A 1 220 ? 10.760 -4.205 14.167 1.000 0.730 220 ASP A N 1
ATOM 3585 C CA . ASP A 1 220 ? 9.539 -3.422 14.435 1.000 0.730 220 ASP A CA 1
ATOM 3586 C C . ASP A 1 220 ? 9.573 -2.024 13.792 1.000 0.730 220 ASP A C 1
ATOM 3587 O O . ASP A 1 220 ? 8.619 -1.581 13.146 1.000 0.730 220 ASP A O 1
ATOM 3596 N N . PHE A 1 221 ? 10.691 -1.307 13.952 1.000 0.730 221 PHE A N 1
ATOM 3597 C CA . PHE A 1 221 ? 10.837 0.055 13.449 1.000 0.730 221 PHE A CA 1
ATOM 3598 C C . PHE A 1 221 ? 10.839 0.085 11.917 1.000 0.730 221 PHE A C 1
ATOM 3599 O O . PHE A 1 221 ? 10.078 0.856 11.325 1.000 0.730 221 PHE A O 1
ATOM 3616 N N . PHE A 1 222 ? 11.619 -0.776 11.261 1.000 0.800 222 PHE A N 1
ATOM 3617 C CA . PHE A 1 222 ? 11.649 -0.847 9.800 1.000 0.800 222 PHE A CA 1
ATOM 3618 C C . PHE A 1 222 ? 10.311 -1.327 9.216 1.000 0.800 222 PHE A C 1
ATOM 3619 O O . PHE A 1 222 ? 9.823 -0.732 8.251 1.000 0.800 222 PHE A O 1
ATOM 3636 N N . GLY A 1 223 ? 9.659 -2.303 9.855 1.000 0.800 223 GLY A N 1
ATOM 3637 C CA . GLY A 1 223 ? 8.292 -2.710 9.532 1.000 0.800 223 GLY A CA 1
ATOM 3638 C C . GLY A 1 223 ? 7.300 -1.548 9.653 1.000 0.800 223 GLY A C 1
ATOM 3639 O O . GLY A 1 223 ? 6.506 -1.316 8.741 1.000 0.800 223 GLY A O 1
ATOM 3643 N N . SER A 1 224 ? 7.368 -0.751 10.726 1.000 0.760 224 SER A N 1
ATOM 3644 C CA . SER A 1 224 ? 6.488 0.414 10.926 1.000 0.760 224 SER A CA 1
ATOM 3645 C C . SER A 1 224 ? 6.653 1.487 9.839 1.000 0.760 224 SER A C 1
ATOM 3646 O O . SER A 1 224 ? 5.657 2.014 9.335 1.000 0.760 224 SER A O 1
ATOM 3654 N N . VAL A 1 225 ? 7.893 1.756 9.413 1.000 0.760 225 VAL A N 1
ATOM 3655 C CA . VAL A 1 225 ? 8.212 2.719 8.346 1.000 0.760 225 VAL A CA 1
ATOM 3656 C C . VAL A 1 225 ? 7.647 2.249 7.005 1.000 0.760 225 VAL A C 1
ATOM 3657 O O . VAL A 1 225 ? 7.034 3.041 6.291 1.000 0.760 225 VAL A O 1
ATOM 3670 N N . ILE A 1 226 ? 7.780 0.958 6.686 1.000 0.840 226 ILE A N 1
ATOM 3671 C CA . ILE A 1 226 ? 7.214 0.381 5.461 1.000 0.840 226 ILE A CA 1
ATOM 3672 C C . ILE A 1 226 ? 5.682 0.372 5.498 1.000 0.840 226 ILE A C 1
ATOM 3673 O O . ILE A 1 226 ? 5.059 0.790 4.525 1.000 0.840 226 ILE A O 1
ATOM 3689 N N . ASN A 1 227 ? 5.054 -0.033 6.609 1.000 0.760 227 ASN A N 1
ATOM 3690 C CA . ASN A 1 227 ? 3.591 0.011 6.746 1.000 0.760 227 ASN A CA 1
ATOM 3691 C C . ASN A 1 227 ? 3.056 1.446 6.547 1.000 0.760 227 ASN A C 1
ATOM 3692 O O . ASN A 1 227 ? 2.052 1.636 5.861 1.000 0.760 227 ASN A O 1
ATOM 3703 N N . LYS A 1 228 ? 3.741 2.465 7.090 1.000 0.740 228 LYS A N 1
ATOM 3704 C CA . LYS A 1 228 ? 3.380 3.878 6.889 1.000 0.740 228 LYS A CA 1
ATOM 3705 C C . LYS A 1 228 ? 3.521 4.311 5.425 1.000 0.740 228 LYS A C 1
ATOM 3706 O O . LYS A 1 228 ? 2.682 5.060 4.936 1.000 0.740 228 LYS A O 1
ATOM 3725 N N . GLU A 1 229 ? 4.544 3.837 4.719 1.000 0.780 229 GLU A N 1
ATOM 3726 C CA . GLU A 1 229 ? 4.743 4.145 3.300 1.000 0.780 229 GLU A CA 1
ATOM 3727 C C . GLU A 1 229 ? 3.713 3.460 2.386 1.000 0.780 229 GLU A C 1
ATOM 3728 O O . GLU A 1 229 ? 3.223 4.098 1.454 1.000 0.780 229 GLU A O 1
ATOM 3740 N N . ILE A 1 230 ? 3.330 2.208 2.676 1.000 0.780 230 ILE A N 1
ATOM 3741 C CA . ILE A 1 230 ? 2.284 1.471 1.938 1.000 0.780 230 ILE A CA 1
ATOM 3742 C C . ILE A 1 230 ? 0.963 2.252 1.932 1.000 0.780 230 ILE A C 1
ATOM 3743 O O . ILE A 1 230 ? 0.291 2.306 0.909 1.000 0.780 230 ILE A O 1
ATOM 3759 N N . VAL A 1 231 ? 0.610 2.898 3.049 1.000 0.650 231 VAL A N 1
ATOM 3760 C CA . VAL A 1 231 ? -0.612 3.719 3.169 1.000 0.650 231 VAL A CA 1
ATOM 3761 C C . VAL A 1 231 ? -0.528 5.030 2.370 1.000 0.650 231 VAL A C 1
ATOM 3762 O O . VAL A 1 231 ? -1.559 5.563 1.970 1.000 0.650 231 VAL A O 1
ATOM 3775 N N . ASN A 1 232 ? 0.678 5.541 2.106 1.000 0.670 232 ASN A N 1
ATOM 3776 C CA . ASN A 1 232 ? 0.900 6.813 1.408 1.000 0.670 232 ASN A CA 1
ATOM 3777 C C . ASN A 1 232 ? 1.188 6.660 -0.098 1.000 0.670 232 ASN A C 1
ATOM 3778 O O . ASN A 1 232 ? 1.347 7.668 -0.788 1.000 0.670 232 ASN A O 1
ATOM 3789 N N . THR A 1 233 ? 1.303 5.430 -0.609 1.000 0.720 233 THR A N 1
ATOM 3790 C CA . THR A 1 233 ? 1.818 5.154 -1.959 1.000 0.720 233 THR A CA 1
ATOM 3791 C C . THR A 1 233 ? 0.775 4.444 -2.814 1.000 0.720 233 THR A C 1
ATOM 3792 O O . THR A 1 233 ? 0.385 3.319 -2.529 1.000 0.720 233 THR A O 1
ATOM 3803 N N . TYR A 1 234 ? 0.357 5.089 -3.905 1.000 0.690 234 TYR A N 1
ATOM 3804 C CA . TYR A 1 234 ? -0.717 4.615 -4.792 1.000 0.690 234 TYR A CA 1
ATOM 3805 C C . TYR A 1 234 ? -0.219 3.839 -6.028 1.000 0.690 234 TYR A C 1
ATOM 3806 O O . TYR A 1 234 ? -1.003 3.507 -6.913 1.000 0.690 234 TYR A O 1
ATOM 3824 N N . VAL A 1 235 ? 1.087 3.571 -6.124 1.000 0.750 235 VAL A N 1
ATOM 3825 C CA . VAL A 1 235 ? 1.706 2.888 -7.271 1.000 0.750 235 VAL A CA 1
ATOM 3826 C C . VAL A 1 235 ? 1.791 1.383 -6.998 1.000 0.750 235 VAL A C 1
ATOM 3827 O O . VAL A 1 235 ? 2.530 0.951 -6.117 1.000 0.750 235 VAL A O 1
ATOM 3840 N N . ASP A 1 236 ? 1.089 0.569 -7.793 1.000 0.800 236 ASP A N 1
ATOM 3841 C CA . ASP A 1 236 ? 1.000 -0.897 -7.637 1.000 0.800 236 ASP A CA 1
ATOM 3842 C C . ASP A 1 236 ? 2.353 -1.613 -7.475 1.000 0.800 236 ASP A C 1
ATOM 3843 O O . ASP A 1 236 ? 2.475 -2.559 -6.690 1.000 0.800 236 ASP A O 1
ATOM 3852 N N . ARG A 1 237 ? 3.370 -1.196 -8.245 1.000 0.830 237 ARG A N 1
ATOM 3853 C CA . ARG A 1 237 ? 4.732 -1.758 -8.183 1.000 0.830 237 ARG A CA 1
ATOM 3854 C C . ARG A 1 237 ? 5.376 -1.473 -6.833 1.000 0.830 237 ARG A C 1
ATOM 3855 O O . ARG A 1 237 ? 5.916 -2.381 -6.207 1.000 0.830 237 ARG A O 1
ATOM 3876 N N . ASP A 1 238 ? 5.261 -0.236 -6.372 1.000 0.850 238 ASP A N 1
ATOM 3877 C CA . ASP A 1 238 ? 5.843 0.213 -5.117 1.000 0.850 238 ASP A CA 1
ATOM 3878 C C . ASP A 1 238 ? 5.129 -0.429 -3.921 1.000 0.850 238 ASP A C 1
ATOM 3879 O O . ASP A 1 238 ? 5.796 -0.945 -3.032 1.000 0.850 238 ASP A O 1
ATOM 3888 N N . VAL A 1 239 ? 3.795 -0.543 -3.936 1.000 0.850 239 VAL A N 1
ATOM 3889 C CA . VAL A 1 239 ? 3.034 -1.275 -2.902 1.000 0.850 239 VAL A CA 1
ATOM 3890 C C . VAL A 1 239 ? 3.455 -2.750 -2.822 1.000 0.850 239 VAL A C 1
ATOM 3891 O O . VAL A 1 239 ? 3.658 -3.271 -1.724 1.000 0.850 239 VAL A O 1
ATOM 3904 N N . LYS A 1 240 ? 3.638 -3.436 -3.961 1.000 0.850 240 LYS A N 1
ATOM 3905 C CA . LYS A 1 240 ? 4.130 -4.830 -3.992 1.000 0.850 240 LYS A CA 1
ATOM 3906 C C . LYS A 1 240 ? 5.575 -4.955 -3.509 1.000 0.850 240 LYS A C 1
ATOM 3907 O O . LYS A 1 240 ? 5.889 -5.893 -2.779 1.000 0.850 240 LYS A O 1
ATOM 3926 N N . LEU A 1 241 ? 6.436 -4.009 -3.882 1.000 0.910 241 LEU A N 1
ATOM 3927 C CA . LEU A 1 241 ? 7.823 -3.950 -3.431 1.000 0.910 241 LEU A CA 1
ATOM 3928 C C . LEU A 1 241 ? 7.909 -3.731 -1.919 1.000 0.910 241 LEU A C 1
ATOM 3929 O O . LEU A 1 241 ? 8.575 -4.495 -1.229 1.000 0.910 241 LEU A O 1
ATOM 3945 N N . LEU A 1 242 ? 7.176 -2.754 -1.392 1.000 0.890 242 LEU A N 1
ATOM 3946 C CA . LEU A 1 242 ? 7.084 -2.477 0.038 1.000 0.890 242 LEU A CA 1
ATOM 3947 C C . LEU A 1 242 ? 6.570 -3.698 0.816 1.000 0.890 242 LEU A C 1
ATOM 3948 O O . LEU A 1 242 ? 7.166 -4.058 1.827 1.000 0.890 242 LEU A O 1
ATOM 3964 N N . LYS A 1 243 ? 5.542 -4.400 0.317 1.000 0.870 243 LYS A N 1
ATOM 3965 C CA . LYS A 1 243 ? 5.085 -5.677 0.898 1.000 0.870 243 LYS A CA 1
ATOM 3966 C C . LYS A 1 243 ? 6.199 -6.731 0.948 1.000 0.870 243 LYS A C 1
ATOM 3967 O O . LYS A 1 243 ? 6.453 -7.279 2.014 1.000 0.870 243 LYS A O 1
ATOM 3986 N N . ALA A 1 244 ? 6.913 -6.961 -0.156 1.000 0.890 244 ALA A N 1
ATOM 3987 C CA . ALA A 1 244 ? 8.028 -7.913 -0.190 1.000 0.890 244 ALA A CA 1
ATOM 3988 C C . ALA A 1 244 ? 9.184 -7.524 0.757 1.000 0.890 244 ALA A C 1
ATOM 3989 O O . ALA A 1 244 ? 9.779 -8.395 1.390 1.000 0.890 244 ALA A O 1
ATOM 3996 N N . LEU A 1 245 ? 9.484 -6.226 0.889 1.000 0.900 245 LEU A N 1
ATOM 3997 C CA . LEU A 1 245 ? 10.499 -5.711 1.816 1.000 0.900 245 LEU A CA 1
ATOM 3998 C C . LEU A 1 245 ? 10.073 -5.821 3.285 1.000 0.900 245 LEU A C 1
ATOM 3999 O O . LEU A 1 245 ? 10.921 -6.085 4.134 1.000 0.900 245 LEU A O 1
ATOM 4015 N N . LYS A 1 246 ? 8.778 -5.672 3.591 1.000 0.890 246 LYS A N 1
ATOM 4016 C CA . LYS A 1 246 ? 8.238 -5.957 4.924 1.000 0.890 246 LYS A CA 1
ATOM 4017 C C . LYS A 1 246 ? 8.435 -7.431 5.272 1.000 0.890 246 LYS A C 1
ATOM 4018 O O . LYS A 1 246 ? 9.112 -7.736 6.243 1.000 0.890 246 LYS A O 1
ATOM 4037 N N . THR A 1 247 ? 7.939 -8.345 4.439 1.000 0.840 247 THR A N 1
ATOM 4038 C CA . THR A 1 247 ? 8.050 -9.789 4.702 1.000 0.840 247 THR A CA 1
ATOM 4039 C C . THR A 1 247 ? 9.508 -10.260 4.770 1.000 0.840 247 THR A C 1
ATOM 4040 O O . THR A 1 247 ? 9.808 -11.200 5.499 1.000 0.840 247 THR A O 1
ATOM 4051 N N . ALA A 1 248 ? 10.444 -9.575 4.101 1.000 0.860 248 ALA A N 1
ATOM 4052 C CA . ALA A 1 248 ? 11.881 -9.791 4.275 1.000 0.860 248 ALA A CA 1
ATOM 4053 C C . ALA A 1 248 ? 12.397 -9.454 5.691 1.000 0.860 248 ALA A C 1
ATOM 4054 O O . ALA A 1 248 ? 13.222 -10.195 6.227 1.000 0.860 248 ALA A O 1
ATOM 4061 N N . ILE A 1 249 ? 11.920 -8.363 6.302 1.000 0.850 249 ILE A N 1
ATOM 4062 C CA . ILE A 1 249 ? 12.244 -7.977 7.688 1.000 0.850 249 ILE A CA 1
ATOM 4063 C C . ILE A 1 249 ? 11.586 -8.945 8.673 1.000 0.850 249 ILE A C 1
ATOM 4064 O O . ILE A 1 249 ? 12.279 -9.521 9.511 1.000 0.850 249 ILE A O 1
ATOM 4080 N N . ASP A 1 250 ? 10.282 -9.185 8.512 1.000 0.800 250 ASP A N 1
ATOM 4081 C CA . ASP A 1 250 ? 9.492 -10.082 9.363 1.000 0.800 250 ASP A CA 1
ATOM 4082 C C . ASP A 1 250 ? 10.099 -11.510 9.363 1.000 0.800 250 ASP A C 1
ATOM 4083 O O . ASP A 1 250 ? 10.115 -12.208 10.384 1.000 0.800 250 ASP A O 1
ATOM 4092 N N . ARG A 1 251 ? 10.682 -11.941 8.230 1.000 0.770 251 ARG A N 1
ATOM 4093 C CA . ARG A 1 251 ? 11.455 -13.191 8.110 1.000 0.770 251 ARG A CA 1
ATOM 4094 C C . ARG A 1 251 ? 12.773 -13.173 8.873 1.000 0.770 251 ARG A C 1
ATOM 4095 O O . ARG A 1 251 ? 13.095 -14.186 9.489 1.000 0.770 251 ARG A O 1
ATOM 4116 N N . GLU A 1 252 ? 13.532 -12.080 8.836 1.000 0.740 252 GLU A N 1
ATOM 4117 C CA . GLU A 1 252 ? 14.828 -11.995 9.523 1.000 0.740 252 GLU A CA 1
ATOM 4118 C C . GLU A 1 252 ? 14.662 -12.055 11.047 1.000 0.740 252 GLU A C 1
ATOM 4119 O O . GLU A 1 252 ? 15.410 -12.759 11.723 1.000 0.740 252 GLU A O 1
ATOM 4131 N N . GLU A 1 253 ? 13.622 -11.411 11.581 1.000 0.720 253 GLU A N 1
ATOM 4132 C CA . GLU A 1 253 ? 13.243 -11.510 12.994 1.000 0.720 253 GLU A CA 1
ATOM 4133 C C . GLU A 1 253 ? 12.813 -12.939 13.384 1.000 0.720 253 GLU A C 1
ATOM 4134 O O . GLU A 1 253 ? 13.268 -13.494 14.390 1.000 0.720 253 GLU A O 1
ATOM 4146 N N . ASN A 1 254 ? 11.978 -13.590 12.564 1.000 0.670 254 ASN A N 1
ATOM 4147 C CA . ASN A 1 254 ? 11.484 -14.939 12.859 1.000 0.670 254 ASN A CA 1
ATOM 4148 C C . ASN A 1 254 ? 12.554 -16.049 12.721 1.000 0.670 254 ASN A C 1
ATOM 4149 O O . ASN A 1 254 ? 12.348 -17.138 13.266 1.000 0.670 254 ASN A O 1
ATOM 4160 N N . GLN A 1 255 ? 13.696 -15.810 12.054 1.000 0.580 255 GLN A N 1
ATOM 4161 C CA . GLN A 1 255 ? 14.752 -16.827 11.873 1.000 0.580 255 GLN A CA 1
ATOM 4162 C C . GLN A 1 255 ? 15.388 -17.318 13.185 1.000 0.580 255 GLN A C 1
ATOM 4163 O O . GLN A 1 255 ? 15.875 -18.449 13.226 1.000 0.580 255 GLN A O 1
ATOM 4177 N N . PHE A 1 256 ? 15.378 -16.511 14.251 1.000 0.490 256 PHE A N 1
ATOM 4178 C CA . PHE A 1 256 ? 15.909 -16.910 15.563 1.000 0.490 256 PHE A CA 1
ATOM 4179 C C . PHE A 1 256 ? 14.852 -17.499 16.509 1.000 0.490 256 PHE A C 1
ATOM 4180 O O . PHE A 1 256 ? 15.197 -18.287 17.390 1.000 0.490 256 PHE A O 1
ATOM 4197 N N . SER A 1 257 ? 13.577 -17.135 16.351 1.000 0.480 257 SER A N 1
ATOM 4198 C CA . SER A 1 257 ? 12.507 -17.487 17.298 1.000 0.480 257 SER A CA 1
ATOM 4199 C C . SER A 1 257 ? 11.733 -18.759 16.932 1.000 0.480 257 SER A C 1
ATOM 4200 O O . SER A 1 257 ? 11.110 -19.369 17.805 1.000 0.480 257 SER A O 1
ATOM 4208 N N . LYS A 1 258 ? 11.784 -19.208 15.670 1.000 0.510 258 LYS A N 1
ATOM 4209 C CA . LYS A 1 258 ? 11.140 -20.448 15.196 1.000 0.510 258 LYS A CA 1
ATOM 4210 C C . LYS A 1 258 ? 12.131 -21.354 14.463 1.000 0.510 258 LYS A C 1
ATOM 4211 O O . LYS A 1 258 ? 13.140 -20.914 13.924 1.000 0.510 258 LYS A O 1
ATOM 4230 N N . ARG A 1 259 ? 11.827 -22.658 14.418 1.000 0.480 259 ARG A N 1
ATOM 4231 C CA . ARG A 1 259 ? 12.556 -23.614 13.561 1.000 0.480 259 ARG A CA 1
ATOM 4232 C C . ARG A 1 259 ? 12.434 -23.202 12.085 1.000 0.480 259 ARG A C 1
ATOM 4233 O O . ARG A 1 259 ? 11.372 -22.706 11.712 1.000 0.480 259 ARG A O 1
ATOM 4254 N N . PRO A 1 260 ? 13.452 -23.474 11.240 1.000 0.510 260 PRO A N 1
ATOM 4255 C CA . PRO A 1 260 ? 13.427 -23.111 9.826 1.000 0.510 260 PRO A CA 1
ATOM 4256 C C . PRO A 1 260 ? 12.181 -23.673 9.137 1.000 0.510 260 PRO A C 1
ATOM 4257 O O . PRO A 1 260 ? 11.945 -24.886 9.120 1.000 0.510 260 PRO A O 1
ATOM 4268 N N . THR A 1 261 ? 11.372 -22.767 8.595 1.000 0.620 261 THR A N 1
ATOM 4269 C CA . THR A 1 261 ? 10.100 -23.068 7.948 1.000 0.620 261 THR A CA 1
ATOM 4270 C C . THR A 1 261 ? 10.332 -23.714 6.587 1.000 0.620 261 THR A C 1
ATOM 4271 O O . THR A 1 261 ? 10.958 -23.149 5.690 1.000 0.620 261 THR A O 1
ATOM 4282 N N . LEU A 1 262 ? 9.795 -24.923 6.420 1.000 0.730 262 LEU A N 1
ATOM 4283 C CA . LEU A 1 262 ? 9.691 -25.570 5.117 1.000 0.730 262 LEU A CA 1
ATOM 4284 C C . LEU A 1 262 ? 8.663 -24.803 4.275 1.000 0.730 262 LEU A C 1
ATOM 4285 O O . LEU A 1 262 ? 7.474 -24.830 4.594 1.000 0.730 262 LEU A O 1
ATOM 4301 N N . SER A 1 263 ? 9.112 -24.170 3.193 1.000 0.760 263 SER A N 1
ATOM 4302 C CA . SER A 1 263 ? 8.240 -23.425 2.281 1.000 0.760 263 SER A CA 1
ATOM 4303 C C . SER A 1 263 ? 8.117 -24.116 0.922 1.000 0.760 263 SER A C 1
ATOM 4304 O O . SER A 1 263 ? 8.987 -24.887 0.499 1.000 0.760 263 SER A O 1
ATOM 4312 N N . LEU A 1 264 ? 6.989 -23.873 0.259 1.000 0.790 264 LEU A N 1
ATOM 4313 C CA . LEU A 1 264 ? 6.539 -24.602 -0.922 1.000 0.790 264 LEU A CA 1
ATOM 4314 C C . LEU A 1 264 ? 5.989 -23.606 -1.944 1.000 0.790 264 LEU A C 1
ATOM 4315 O O . LEU A 1 264 ? 5.193 -22.741 -1.594 1.000 0.790 264 LEU A O 1
ATOM 4331 N N . TYR A 1 265 ? 6.392 -23.742 -3.206 1.000 0.810 265 TYR A N 1
ATOM 4332 C CA . TYR A 1 265 ? 5.732 -23.061 -4.317 1.000 0.810 265 TYR A CA 1
ATOM 4333 C C . TYR A 1 265 ? 5.604 -23.983 -5.530 1.000 0.810 265 TYR A C 1
ATOM 4334 O O . TYR A 1 265 ? 6.593 -24.258 -6.213 1.000 0.810 265 TYR A O 1
ATOM 4352 N N . GLY A 1 266 ? 4.399 -24.483 -5.802 1.000 0.840 266 GLY A N 1
ATOM 4353 C CA . GLY A 1 266 ? 4.193 -25.472 -6.854 1.000 0.840 266 GLY A CA 1
ATOM 4354 C C . GLY A 1 266 ? 2.836 -26.154 -6.776 1.000 0.840 266 GLY A C 1
ATOM 4355 O O . GLY A 1 266 ? 1.869 -25.584 -6.283 1.000 0.840 266 GLY A O 1
ATOM 4359 N N . THR A 1 267 ? 2.754 -27.383 -7.280 1.000 0.870 267 THR A N 1
ATOM 4360 C CA . THR A 1 267 ? 1.515 -28.163 -7.285 1.000 0.870 267 THR A CA 1
ATOM 4361 C C . THR A 1 267 ? 1.761 -29.663 -7.234 1.000 0.870 267 THR A C 1
ATOM 4362 O O . THR A 1 267 ? 2.605 -30.173 -7.966 1.000 0.870 267 THR A O 1
ATOM 4373 N N . LYS A 1 268 ? 0.992 -30.392 -6.411 1.000 0.870 268 LYS A N 1
ATOM 4374 C CA . LYS A 1 268 ? 0.857 -31.851 -6.569 1.000 0.870 268 LYS A CA 1
ATOM 4375 C C . LYS A 1 268 ? -0.080 -32.182 -7.747 1.000 0.870 268 LYS A C 1
ATOM 4376 O O . LYS A 1 268 ? 0.011 -33.256 -8.326 1.000 0.870 268 LYS A O 1
ATOM 4395 N N . TYR A 1 269 ? -1.008 -31.286 -8.122 1.000 0.880 269 TYR A N 1
ATOM 4396 C CA . TYR A 1 269 ? -2.034 -31.529 -9.158 1.000 0.880 269 TYR A CA 1
ATOM 4397 C C . TYR A 1 269 ? -1.593 -30.936 -10.501 1.000 0.880 269 TYR A C 1
ATOM 4398 O O . TYR A 1 269 ? -2.363 -30.234 -11.159 1.000 0.880 269 TYR A O 1
ATOM 4416 N N . PHE A 1 270 ? -0.350 -31.200 -10.925 1.000 0.920 270 PHE A N 1
ATOM 4417 C CA . PHE A 1 270 ? 0.164 -30.680 -12.201 1.000 0.920 270 PHE A CA 1
ATOM 4418 C C . PHE A 1 270 ? -0.674 -31.154 -13.403 1.000 0.920 270 PHE A C 1
ATOM 4419 O O . PHE A 1 270 ? -0.774 -30.442 -14.400 1.000 0.920 270 PHE A O 1
ATOM 4436 N N . HIS A 1 271 ? -1.385 -32.281 -13.269 1.000 0.910 271 HIS A N 1
ATOM 4437 C CA . HIS A 1 271 ? -2.405 -32.714 -14.226 1.000 0.910 271 HIS A CA 1
ATOM 4438 C C . HIS A 1 271 ? -3.440 -31.616 -14.540 1.000 0.910 271 HIS A C 1
ATOM 4439 O O . HIS A 1 271 ? -3.711 -31.382 -15.711 1.000 0.910 271 HIS A O 1
ATOM 4453 N N . ARG A 1 272 ? -3.928 -30.859 -13.542 1.000 0.900 272 ARG A N 1
ATOM 4454 C CA . ARG A 1 272 ? -4.889 -29.753 -13.756 1.000 0.900 272 ARG A CA 1
ATOM 4455 C C . ARG A 1 272 ? -4.265 -28.574 -14.497 1.000 0.900 272 ARG A C 1
ATOM 4456 O O . ARG A 1 272 ? -4.932 -27.916 -15.286 1.000 0.900 272 ARG A O 1
ATOM 4477 N N . VAL A 1 273 ? -2.974 -28.321 -14.271 1.000 0.910 273 VAL A N 1
ATOM 4478 C CA . VAL A 1 273 ? -2.224 -27.284 -14.995 1.000 0.910 273 VAL A CA 1
ATOM 4479 C C . VAL A 1 273 ? -2.059 -27.683 -16.463 1.000 0.910 273 VAL A C 1
ATOM 4480 O O . VAL A 1 273 ? -2.269 -26.850 -17.337 1.000 0.910 273 VAL A O 1
ATOM 4493 N N . TRP A 1 274 ? -1.749 -28.953 -16.749 1.000 0.940 274 TRP A N 1
ATOM 4494 C CA . TRP A 1 274 ? -1.704 -29.486 -18.118 1.000 0.940 274 TRP A CA 1
ATOM 4495 C C . TRP A 1 274 ? -3.067 -29.390 -18.822 1.000 0.940 274 TRP A C 1
ATOM 4496 O O . TRP A 1 274 ? -3.148 -28.943 -19.967 1.000 0.940 274 TRP A O 1
ATOM 4517 N N . GLU A 1 275 ? -4.134 -29.752 -18.114 1.000 0.920 275 GLU A N 1
ATOM 4518 C CA . GLU A 1 275 ? -5.521 -29.736 -18.582 1.000 0.920 275 GLU A CA 1
ATOM 4519 C C . GLU A 1 275 ? -5.998 -28.315 -18.946 1.000 0.920 275 GLU A C 1
ATOM 4520 O O . GLU A 1 275 ? -6.451 -28.088 -20.068 1.000 0.920 275 GLU A O 1
ATOM 4532 N N . GLU A 1 276 ? -5.803 -27.335 -18.055 1.000 0.910 276 GLU A N 1
ATOM 4533 C CA . GLU A 1 276 ? -6.129 -25.911 -18.264 1.000 0.910 276 GLU A CA 1
ATOM 4534 C C . GLU A 1 276 ? -5.337 -25.291 -19.429 1.000 0.910 276 GLU A C 1
ATOM 4535 O O . GLU A 1 276 ? -5.879 -24.577 -20.282 1.000 0.910 276 GLU A O 1
ATOM 4547 N N . VAL A 1 277 ? -4.038 -25.595 -19.498 1.000 0.940 277 VAL A N 1
ATOM 4548 C CA . VAL A 1 277 ? -3.144 -25.147 -20.572 1.000 0.940 277 VAL A CA 1
ATOM 4549 C C . VAL A 1 277 ? -3.614 -25.687 -21.928 1.000 0.940 277 VAL A C 1
ATOM 4550 O O . VAL A 1 277 ? -3.689 -24.929 -22.898 1.000 0.940 277 VAL A O 1
ATOM 4563 N N . CYS A 1 278 ? -4.014 -26.961 -22.000 1.000 0.960 278 CYS A N 1
ATOM 4564 C CA . CYS A 1 278 ? -4.570 -27.547 -23.219 1.000 0.960 278 CYS A CA 1
ATOM 4565 C C . CYS A 1 278 ? -5.945 -26.950 -23.573 1.000 0.960 278 CYS A C 1
ATOM 4566 O O . CYS A 1 278 ? -6.144 -26.550 -24.723 1.000 0.960 278 CYS A O 1
ATOM 4574 N N . LYS A 1 279 ? -6.864 -26.816 -22.603 1.000 0.940 279 LYS A N 1
ATOM 4575 C CA . LYS A 1 279 ? -8.187 -26.172 -22.772 1.000 0.940 279 LYS A CA 1
ATOM 4576 C C . LYS A 1 279 ? -8.067 -24.769 -23.366 1.000 0.940 279 LYS A C 1
ATOM 4577 O O . LYS A 1 279 ? -8.794 -24.429 -24.304 1.000 0.940 279 LYS A O 1
ATOM 4596 N N . THR A 1 280 ? -7.106 -23.992 -22.865 1.000 0.940 280 THR A N 1
ATOM 4597 C CA . THR A 1 280 ? -6.798 -22.641 -23.344 1.000 0.940 280 THR A CA 1
ATOM 4598 C C . THR A 1 280 ? -6.277 -22.662 -24.782 1.000 0.940 280 THR A C 1
ATOM 4599 O O . THR A 1 280 ? -6.866 -22.034 -25.662 1.000 0.940 280 THR A O 1
ATOM 4610 N N . VAL A 1 281 ? -5.193 -23.400 -25.055 1.000 0.960 281 VAL A N 1
ATOM 4611 C CA . VAL A 1 281 ? -4.478 -23.306 -26.341 1.000 0.960 281 VAL A CA 1
ATOM 4612 C C . VAL A 1 281 ? -5.249 -23.957 -27.498 1.000 0.960 281 VAL A C 1
ATOM 4613 O O . VAL A 1 281 ? -5.162 -23.468 -28.622 1.000 0.960 281 VAL A O 1
ATOM 4626 N N . PHE A 1 282 ? -6.083 -24.974 -27.250 1.000 0.960 282 PHE A N 1
ATOM 4627 C CA . PHE A 1 282 ? -7.039 -25.488 -28.250 1.000 0.960 282 PHE A CA 1
ATOM 4628 C C . PHE A 1 282 ? -8.318 -24.636 -28.389 1.000 0.960 282 PHE A C 1
ATOM 4629 O O . PHE A 1 282 ? -9.151 -24.914 -29.258 1.000 0.960 282 PHE A O 1
ATOM 4646 N N . SER A 1 283 ? -8.484 -23.594 -27.564 1.000 0.930 283 SER A N 1
ATOM 4647 C CA . SER A 1 283 ? -9.665 -22.720 -27.517 1.000 0.930 283 SER A CA 1
ATOM 4648 C C . SER A 1 283 ? -10.976 -23.500 -27.374 1.000 0.930 283 SER A C 1
ATOM 4649 O O . SER A 1 283 ? -11.848 -23.425 -28.252 1.000 0.930 283 SER A O 1
ATOM 4657 N N . HIS A 1 284 ? -11.083 -24.276 -26.292 1.000 0.880 284 HIS A N 1
ATOM 4658 C CA . HIS A 1 284 ? -12.252 -25.097 -25.974 1.000 0.880 284 HIS A CA 1
ATOM 4659 C C . HIS A 1 284 ? -13.574 -24.303 -26.027 1.000 0.880 284 HIS A C 1
ATOM 4660 O O . HIS A 1 284 ? -13.680 -23.199 -25.494 1.000 0.880 284 HIS A O 1
ATOM 4674 N N . VAL A 1 285 ? -14.607 -24.895 -26.639 1.000 0.860 285 VAL A N 1
ATOM 4675 C CA . VAL A 1 285 ? -15.946 -24.299 -26.768 1.000 0.860 285 VAL A CA 1
ATOM 4676 C C . VAL A 1 285 ? -16.958 -25.026 -25.870 1.000 0.860 285 VAL A C 1
ATOM 4677 O O . VAL A 1 285 ? -17.549 -26.042 -26.245 1.000 0.860 285 VAL A O 1
ATOM 4690 N N . ASN A 1 286 ? -17.203 -24.456 -24.688 1.000 0.810 286 ASN A N 1
ATOM 4691 C CA . ASN A 1 286 ? -18.088 -25.000 -23.644 1.000 0.810 286 ASN A CA 1
ATOM 4692 C C . ASN A 1 286 ? -19.576 -25.094 -24.080 1.000 0.810 286 ASN A C 1
ATOM 4693 O O . ASN A 1 286 ? -20.367 -25.861 -23.534 1.000 0.810 286 ASN A O 1
ATOM 4704 N N . GLU A 1 287 ? -19.989 -24.383 -25.136 1.000 0.800 287 GLU A N 1
ATOM 4705 C CA . GLU A 1 287 ? -21.353 -24.495 -25.681 1.000 0.800 287 GLU A CA 1
ATOM 4706 C C . GLU A 1 287 ? -21.724 -25.898 -26.177 1.000 0.800 287 GLU A C 1
ATOM 4707 O O . GLU A 1 287 ? -22.908 -26.238 -26.202 1.000 0.800 287 GLU A O 1
ATOM 4719 N N . TYR A 1 288 ? -20.747 -26.714 -26.582 1.000 0.800 288 TYR A N 1
ATOM 4720 C CA . TYR A 1 288 ? -21.012 -28.098 -26.977 1.000 0.800 288 TYR A CA 1
ATOM 4721 C C . TYR A 1 288 ? -21.269 -29.000 -25.763 1.000 0.800 288 TYR A C 1
ATOM 4722 O O . TYR A 1 288 ? -22.134 -29.867 -25.842 1.000 0.800 288 TYR A O 1
ATOM 4740 N N . VAL A 1 289 ? -20.611 -28.743 -24.624 1.000 0.790 289 VAL A N 1
ATOM 4741 C CA . VAL A 1 289 ? -20.843 -29.464 -23.356 1.000 0.790 289 VAL A CA 1
ATOM 4742 C C . VAL A 1 289 ? -22.282 -29.247 -22.884 1.000 0.790 289 VAL A C 1
ATOM 4743 O O . VAL A 1 289 ? -22.999 -30.200 -22.586 1.000 0.790 289 VAL A O 1
ATOM 4756 N N . LYS A 1 290 ? -22.765 -27.997 -22.941 1.000 0.790 290 LYS A N 1
ATOM 4757 C CA . LYS A 1 290 ? -24.155 -27.626 -22.604 1.000 0.790 290 LYS A CA 1
ATOM 4758 C C . LYS A 1 290 ? -25.228 -28.320 -23.460 1.000 0.790 290 LYS A C 1
ATOM 4759 O O . LYS A 1 290 ? -26.393 -28.314 -23.073 1.000 0.790 290 LYS A O 1
ATOM 4778 N N . LYS A 1 291 ? -24.863 -28.887 -24.617 1.000 0.810 291 LYS A N 1
ATOM 4779 C CA . LYS A 1 291 ? -25.773 -29.588 -25.541 1.000 0.810 291 LYS A CA 1
ATOM 4780 C C . LYS A 1 291 ? -25.814 -31.107 -25.309 1.000 0.810 291 LYS A C 1
ATOM 4781 O O . LYS A 1 291 ? -26.580 -31.791 -25.986 1.000 0.810 291 LYS A O 1
ATOM 4800 N N . ILE A 1 292 ? -25.033 -31.641 -24.365 1.000 0.810 292 ILE A N 1
ATOM 4801 C CA . ILE A 1 292 ? -25.056 -33.065 -24.008 1.000 0.810 292 ILE A CA 1
ATOM 4802 C C . ILE A 1 292 ? -26.269 -33.362 -23.113 1.000 0.810 292 ILE A C 1
ATOM 4803 O O . ILE A 1 292 ? -2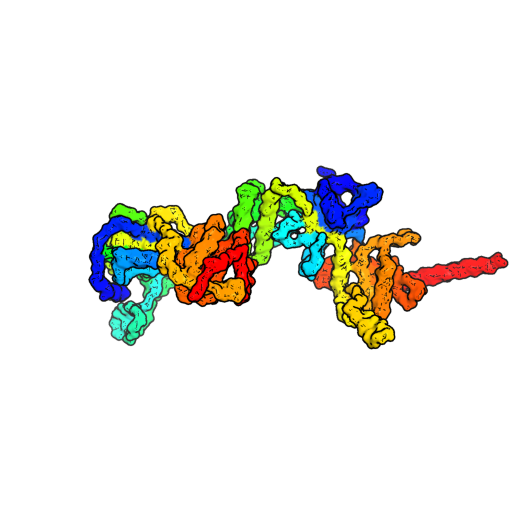6.474 -32.733 -22.073 1.000 0.810 292 ILE A O 1
ATOM 4819 N N . SER A 1 293 ? -27.079 -34.347 -23.507 1.000 0.780 293 SER A N 1
ATOM 4820 C CA . SER A 1 293 ? -28.243 -34.808 -22.742 1.000 0.780 293 SER A CA 1
ATOM 4821 C C . SER A 1 293 ? -27.848 -35.360 -21.372 1.000 0.780 293 SER A C 1
ATOM 4822 O O . SER A 1 293 ? -26.899 -36.134 -21.275 1.000 0.780 293 SER A O 1
ATOM 4830 N N . ARG A 1 294 ? -28.611 -35.017 -20.329 1.000 0.810 294 ARG A N 1
ATOM 4831 C CA . ARG A 1 294 ? -28.444 -35.581 -18.980 1.000 0.810 294 ARG A CA 1
ATOM 4832 C C . ARG A 1 294 ? -29.101 -36.967 -18.857 1.000 0.810 294 ARG A C 1
ATOM 4833 O O . ARG A 1 294 ? -30.008 -37.252 -19.645 1.000 0.810 294 ARG A O 1
ATOM 4854 N N . PRO A 1 295 ? -28.714 -37.793 -17.867 1.000 0.800 295 PRO A N 1
ATOM 4855 C CA . PRO A 1 295 ? -29.426 -39.027 -17.542 1.000 0.800 295 PRO A CA 1
ATOM 4856 C C . PRO A 1 295 ? -30.903 -38.769 -17.204 1.000 0.800 295 PRO A C 1
ATOM 4857 O O . PRO A 1 295 ? -31.233 -37.794 -16.521 1.000 0.800 295 PRO A O 1
ATOM 4868 N N . ASN A 1 296 ? -31.779 -39.660 -17.675 1.000 0.770 296 ASN A N 1
ATOM 4869 C CA . ASN A 1 296 ? -33.188 -39.705 -17.287 1.000 0.770 296 ASN A CA 1
ATOM 4870 C C . ASN A 1 296 ? -33.393 -40.933 -16.397 1.000 0.770 296 ASN A C 1
ATOM 4871 O O . ASN A 1 296 ? -33.114 -42.051 -16.828 1.000 0.770 296 ASN A O 1
ATOM 4882 N N . TRP A 1 297 ? -33.899 -40.715 -15.191 1.000 0.770 297 TRP A N 1
ATOM 4883 C CA . TRP A 1 297 ? -34.264 -41.756 -14.240 1.000 0.770 297 TRP A CA 1
ATOM 4884 C C . TRP A 1 297 ? -35.791 -41.873 -14.225 1.000 0.770 297 TRP A C 1
ATOM 4885 O O . TRP A 1 297 ? -36.493 -40.864 -14.140 1.000 0.770 297 TRP A O 1
ATOM 4906 N N . ILE A 1 298 ? -36.306 -43.094 -14.357 1.000 0.770 298 ILE A N 1
ATOM 4907 C CA . ILE A 1 298 ? -37.741 -43.389 -14.454 1.000 0.770 298 ILE A CA 1
ATOM 4908 C C . ILE A 1 298 ? -38.084 -44.359 -13.328 1.000 0.770 298 ILE A C 1
ATOM 4909 O O . ILE A 1 298 ? -37.436 -45.399 -13.208 1.000 0.770 298 ILE A O 1
ATOM 4925 N N . ASN A 1 299 ? -39.087 -44.025 -12.516 1.000 0.790 299 ASN A N 1
ATOM 4926 C CA . ASN A 1 299 ? -39.714 -44.987 -11.616 1.000 0.790 299 ASN A CA 1
ATOM 4927 C C . ASN A 1 299 ? -40.872 -45.696 -12.350 1.000 0.790 299 ASN A C 1
ATOM 4928 O O . ASN A 1 299 ? -41.467 -45.136 -13.268 1.000 0.790 299 ASN A O 1
ATOM 4939 N N . PHE A 1 300 ? -41.173 -46.941 -11.975 1.000 0.780 300 PHE A N 1
ATOM 4940 C CA . PHE A 1 300 ? -42.257 -47.730 -12.573 1.000 0.780 300 PHE A CA 1
ATOM 4941 C C . PHE A 1 300 ? -43.548 -47.733 -11.739 1.000 0.780 300 PHE A C 1
ATOM 4942 O O . PHE A 1 300 ? -44.601 -48.045 -12.290 1.000 0.780 300 PHE A O 1
ATOM 4959 N N . THR A 1 301 ? -43.497 -47.385 -10.446 1.000 0.780 301 THR A N 1
ATOM 4960 C CA . THR A 1 301 ? -44.710 -47.179 -9.625 1.000 0.780 301 THR A CA 1
ATOM 4961 C C . THR A 1 301 ? -45.308 -45.794 -9.845 1.000 0.780 301 THR A C 1
ATOM 4962 O O . THR A 1 301 ? -46.515 -45.658 -10.016 1.000 0.780 301 THR A O 1
ATOM 4973 N N . ASP A 1 302 ? -44.447 -44.778 -9.890 1.000 0.660 302 ASP A N 1
ATOM 4974 C CA . ASP A 1 302 ? -44.812 -43.367 -9.986 1.000 0.660 302 ASP A CA 1
ATOM 4975 C C . ASP A 1 302 ? -44.296 -42.804 -11.310 1.000 0.660 302 ASP A C 1
ATOM 4976 O O . ASP A 1 302 ? -43.114 -42.931 -11.627 1.000 0.660 302 ASP A O 1
ATOM 4985 N N . ILE A 1 303 ? -45.173 -42.166 -12.088 1.000 0.610 303 ILE A N 1
ATOM 4986 C CA . ILE A 1 303 ? -44.930 -41.802 -13.500 1.000 0.610 303 ILE A CA 1
ATOM 4987 C C . ILE A 1 303 ? -44.021 -40.555 -13.655 1.000 0.610 303 ILE A C 1
ATOM 4988 O O . ILE A 1 303 ? -44.059 -39.854 -14.668 1.000 0.610 303 ILE A O 1
ATOM 5004 N N . GLU A 1 304 ? -43.200 -40.239 -12.650 1.000 0.630 304 GLU A N 1
ATOM 5005 C CA . GLU A 1 304 ? -42.296 -39.086 -12.665 1.000 0.630 304 GLU A CA 1
ATOM 5006 C C . GLU A 1 304 ? -40.930 -39.416 -13.283 1.000 0.630 304 GLU A C 1
ATOM 5007 O O . GLU A 1 304 ? -40.230 -40.349 -12.882 1.000 0.630 304 GLU A O 1
ATOM 5019 N N . VAL A 1 305 ? -40.509 -38.584 -14.242 1.000 0.640 305 VAL A N 1
ATOM 5020 C CA . VAL A 1 305 ? -39.191 -38.674 -14.885 1.000 0.640 305 VAL A CA 1
ATOM 5021 C C . VAL A 1 305 ? -38.226 -37.702 -14.212 1.000 0.640 305 VAL A C 1
ATOM 5022 O O . VAL A 1 305 ? -38.213 -36.504 -14.510 1.000 0.640 305 VAL A O 1
ATOM 5035 N N . ASN A 1 306 ? -37.376 -38.226 -13.335 1.000 0.630 306 ASN A N 1
ATOM 5036 C CA . ASN A 1 306 ? -36.363 -37.438 -12.647 1.000 0.630 306 ASN A CA 1
ATOM 5037 C C . ASN A 1 306 ? -35.124 -37.227 -13.532 1.000 0.630 306 ASN A C 1
ATOM 5038 O O . ASN A 1 306 ? -34.576 -38.157 -14.125 1.000 0.630 306 ASN A O 1
ATOM 5049 N N . LYS A 1 307 ? -34.666 -35.974 -13.625 1.000 0.650 307 LYS A N 1
ATOM 5050 C CA . LYS A 1 307 ? -33.486 -35.580 -14.410 1.000 0.650 307 LYS A CA 1
ATOM 5051 C C . LYS A 1 307 ? -32.357 -35.156 -13.495 1.000 0.650 307 LYS A C 1
ATOM 5052 O O . LYS A 1 307 ? -32.536 -34.317 -12.615 1.000 0.650 307 LYS A O 1
ATOM 5071 N N . GLU A 1 308 ? -31.172 -35.692 -13.749 1.000 0.650 308 GLU A N 1
ATOM 5072 C CA . GLU A 1 308 ? -30.000 -35.370 -12.945 1.000 0.650 308 GLU A CA 1
ATOM 5073 C C . GLU A 1 308 ? -29.528 -33.915 -13.125 1.000 0.650 308 GLU A C 1
ATOM 5074 O O . GLU A 1 308 ? -29.855 -33.222 -14.099 1.000 0.650 308 GLU A O 1
ATOM 5086 N N . LYS A 1 309 ? -28.724 -33.427 -12.173 1.000 0.650 309 LYS A N 1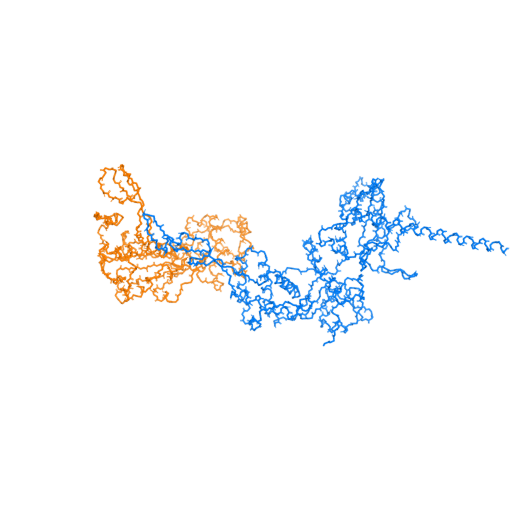
ATOM 5087 C CA . LYS A 1 309 ? -28.097 -32.097 -12.275 1.000 0.650 309 LYS A CA 1
ATOM 5088 C C . LYS A 1 309 ? -26.834 -32.107 -13.145 1.000 0.650 309 LYS A C 1
ATOM 5089 O O . LYS A 1 309 ? -26.591 -31.118 -13.834 1.000 0.650 309 LYS A O 1
ATOM 5108 N N . LYS A 1 310 ? -26.064 -33.201 -13.122 1.000 0.730 310 LYS A N 1
ATOM 5109 C CA . LYS A 1 310 ? -24.807 -33.377 -13.870 1.000 0.730 310 LYS A CA 1
ATOM 5110 C C . LYS A 1 310 ? -25.016 -34.082 -15.216 1.000 0.730 310 LYS A C 1
ATOM 5111 O O . LYS A 1 310 ? -26.118 -34.519 -15.544 1.000 0.730 310 LYS A O 1
ATOM 5130 N N . THR A 1 311 ? -23.950 -34.145 -16.010 1.000 0.780 311 THR A N 1
ATOM 5131 C CA . THR A 1 311 ? -23.862 -34.909 -17.261 1.000 0.780 311 THR A CA 1
ATOM 5132 C C . THR A 1 311 ? -22.396 -35.259 -17.557 1.000 0.780 311 THR A C 1
ATOM 5133 O O . THR A 1 311 ? -21.527 -35.039 -16.716 1.000 0.780 311 THR A O 1
ATOM 5144 N N . LEU A 1 312 ? -22.121 -35.816 -18.735 1.000 0.810 312 LEU A N 1
ATOM 5145 C CA . LEU A 1 312 ? -20.775 -36.012 -19.271 1.000 0.810 312 LEU A CA 1
ATOM 5146 C C . LEU A 1 312 ? -20.074 -34.653 -19.482 1.000 0.810 312 LEU A C 1
ATOM 5147 O O . LEU A 1 312 ? -20.579 -33.809 -20.220 1.000 0.810 312 LEU A O 1
ATOM 5163 N N . GLU A 1 313 ? -18.903 -34.462 -18.871 1.000 0.820 313 GLU A N 1
ATOM 5164 C CA . GLU A 1 313 ? -18.116 -33.216 -18.908 1.000 0.820 313 GLU A CA 1
ATOM 5165 C C . GLU A 1 313 ? -16.778 -33.432 -19.663 1.000 0.820 313 GLU A C 1
ATOM 5166 O O . GLU A 1 313 ? -15.740 -33.617 -19.031 1.000 0.820 313 GLU A O 1
ATOM 5178 N N . PRO A 1 314 ? -16.773 -33.460 -21.015 1.000 0.870 314 PRO A N 1
ATOM 5179 C CA . PRO A 1 314 ? -15.553 -33.586 -21.819 1.000 0.870 314 PRO A CA 1
ATOM 5180 C C . PRO A 1 314 ? -14.710 -32.305 -21.821 1.000 0.870 314 PRO A C 1
ATOM 5181 O O . PRO A 1 314 ? -15.226 -31.210 -22.051 1.000 0.870 314 PRO A O 1
ATOM 5192 N N . ASP A 1 315 ? -13.394 -32.461 -21.667 1.000 0.870 315 ASP A N 1
ATOM 5193 C CA . ASP A 1 315 ? -12.462 -31.350 -21.454 1.000 0.870 315 ASP A CA 1
ATOM 5194 C C . ASP A 1 315 ? -12.313 -30.386 -22.635 1.000 0.870 315 ASP A C 1
ATOM 5195 O O . ASP A 1 315 ? -12.335 -29.172 -22.440 1.000 0.870 315 ASP A O 1
ATOM 5204 N N . ILE A 1 316 ? -12.089 -30.900 -23.851 1.000 0.950 316 ILE A N 1
ATOM 5205 C CA . ILE A 1 316 ? -11.717 -30.078 -25.011 1.000 0.950 316 ILE A CA 1
ATOM 5206 C C . ILE A 1 316 ? -12.517 -30.505 -26.243 1.000 0.950 316 ILE A C 1
ATOM 5207 O O . ILE A 1 316 ? -12.049 -31.234 -27.118 1.000 0.950 316 ILE A O 1
ATOM 5223 N N . ILE A 1 317 ? -13.738 -29.981 -26.349 1.000 0.940 317 ILE A N 1
ATOM 5224 C CA . ILE A 1 317 ? -14.453 -29.919 -27.632 1.000 0.940 317 ILE A CA 1
ATOM 5225 C C . ILE A 1 317 ? -13.994 -28.684 -28.422 1.000 0.940 317 ILE A C 1
ATOM 5226 O O . ILE A 1 317 ? -14.022 -27.567 -27.887 1.000 0.940 317 ILE A O 1
ATOM 5242 N N . LYS A 1 318 ? -13.634 -28.871 -29.700 1.000 0.940 318 LYS A N 1
ATOM 5243 C CA . LYS A 1 318 ? -13.317 -27.794 -30.657 1.000 0.940 318 LYS A CA 1
ATOM 5244 C C . LYS A 1 318 ? -13.844 -28.119 -32.057 1.000 0.940 318 LYS A C 1
ATOM 5245 O O . LYS A 1 318 ? -13.513 -29.157 -32.617 1.000 0.940 318 LYS A O 1
ATOM 5264 N N . ALA A 1 319 ? -14.604 -27.203 -32.651 1.000 0.930 319 ALA A N 1
ATOM 5265 C CA . ALA A 1 319 ? -14.952 -27.235 -34.074 1.000 0.930 319 ALA A CA 1
ATOM 5266 C C . ALA A 1 319 ? -14.170 -26.156 -34.839 1.000 0.930 319 ALA A C 1
ATOM 5267 O O . ALA A 1 319 ? -13.900 -25.088 -34.282 1.000 0.930 319 ALA A O 1
ATOM 5274 N N . PHE A 1 320 ? -13.814 -26.433 -36.095 1.000 0.930 320 PHE A N 1
ATOM 5275 C CA . PHE A 1 320 ? -13.207 -25.468 -37.018 1.000 0.930 320 PHE A CA 1
ATOM 5276 C C . PHE A 1 320 ? -13.453 -25.872 -38.479 1.000 0.930 320 PHE A C 1
ATOM 5277 O O . PHE A 1 320 ? -13.697 -27.044 -38.769 1.000 0.930 320 PHE A O 1
ATOM 5294 N N . GLU A 1 321 ? -13.359 -24.914 -39.401 1.000 0.930 321 GLU A N 1
ATOM 5295 C CA . GLU A 1 321 ? -13.339 -25.178 -40.842 1.000 0.930 321 GLU A CA 1
ATOM 5296 C C . GLU A 1 321 ? -11.908 -25.045 -41.382 1.000 0.930 321 GLU A C 1
ATOM 5297 O O . GLU A 1 321 ? -11.143 -24.188 -40.937 1.000 0.930 321 GLU A O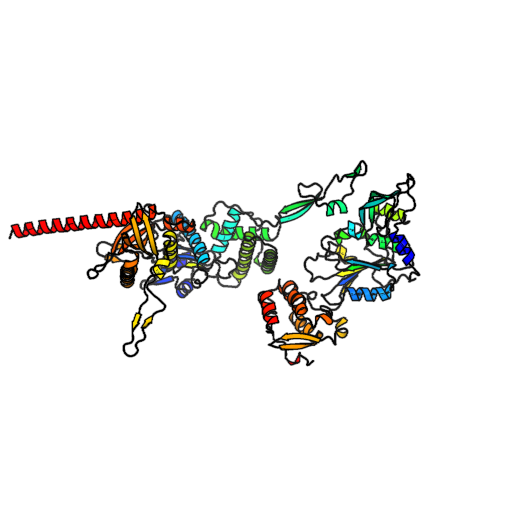 1
ATOM 5309 N N . TYR A 1 322 ? -11.541 -25.882 -42.353 1.000 0.910 322 TYR A N 1
ATOM 5310 C CA . TYR A 1 322 ? -10.327 -25.706 -43.143 1.000 0.910 322 TYR A CA 1
ATOM 5311 C C . TYR A 1 322 ? -10.551 -26.166 -44.588 1.000 0.910 322 TYR A C 1
ATOM 5312 O O . TYR A 1 322 ? -10.804 -27.348 -44.835 1.000 0.910 322 TYR A O 1
ATOM 5330 N N . ARG A 1 323 ? -10.432 -25.232 -45.544 1.000 0.900 323 ARG A N 1
ATOM 5331 C CA . ARG A 1 323 ? -10.652 -25.440 -46.992 1.000 0.900 323 ARG A CA 1
ATOM 5332 C C . ARG A 1 323 ? -12.011 -26.089 -47.311 1.000 0.900 323 ARG A C 1
ATOM 5333 O O . ARG A 1 323 ? -12.052 -27.170 -47.901 1.000 0.900 323 ARG A O 1
ATOM 5354 N N . SER A 1 324 ? -13.111 -25.451 -46.900 1.000 0.880 324 SER A N 1
ATOM 5355 C CA . SER A 1 324 ? -14.487 -25.907 -47.174 1.000 0.880 324 SER A CA 1
ATOM 5356 C C . SER A 1 324 ? -14.813 -27.296 -46.611 1.000 0.880 324 SER A C 1
ATOM 5357 O O . SER A 1 324 ? -15.687 -28.001 -47.114 1.000 0.880 324 SER A O 1
ATOM 5365 N N . LYS A 1 325 ? -14.102 -27.701 -45.552 1.000 0.920 325 LYS A N 1
ATOM 5366 C CA . LYS A 1 325 ? -14.384 -28.899 -44.760 1.000 0.920 325 LYS A CA 1
ATOM 5367 C C . LYS A 1 325 ? -14.427 -28.548 -43.288 1.000 0.920 325 LYS A C 1
ATOM 5368 O O . LYS A 1 325 ? -13.482 -27.967 -42.760 1.000 0.920 325 LYS A O 1
ATOM 5387 N N . GLU A 1 326 ? -15.496 -28.962 -42.625 1.000 0.940 326 GLU A N 1
ATOM 5388 C CA . GLU A 1 326 ? -15.602 -28.872 -41.176 1.000 0.940 326 GLU A CA 1
ATOM 5389 C C . GLU A 1 326 ? -14.931 -30.061 -40.482 1.000 0.940 326 GLU A C 1
ATOM 5390 O O . GLU A 1 326 ? -15.028 -31.216 -40.916 1.000 0.940 326 GLU A O 1
ATOM 5402 N N . TYR A 1 327 ? -14.301 -29.769 -39.349 1.000 0.940 327 TYR A N 1
ATOM 5403 C CA . TYR A 1 327 ? -13.651 -30.722 -38.460 1.000 0.940 327 TYR A CA 1
ATOM 5404 C C . TYR A 1 327 ? -14.212 -30.564 -37.047 1.000 0.940 327 TYR A C 1
ATOM 5405 O O . TYR A 1 327 ? -14.545 -29.459 -36.609 1.000 0.940 327 TYR A O 1
ATOM 5423 N N . PHE A 1 328 ? -14.313 -31.679 -36.328 1.000 0.940 328 PHE A N 1
ATOM 5424 C CA . PHE A 1 328 ? -14.826 -31.716 -34.963 1.000 0.940 328 PHE A CA 1
ATOM 5425 C C . PHE A 1 328 ? -13.891 -32.552 -34.088 1.000 0.940 328 PHE A C 1
ATOM 5426 O O . PHE A 1 328 ? -13.755 -33.761 -34.276 1.000 0.940 328 PHE A O 1
ATOM 5443 N N . LEU A 1 329 ? -13.211 -31.886 -33.160 1.000 0.940 329 LEU A N 1
ATOM 5444 C CA . LEU A 1 329 ? -12.233 -32.476 -32.258 1.000 0.940 329 LEU A CA 1
ATOM 5445 C C . LEU A 1 329 ? -12.872 -32.728 -30.891 1.000 0.940 329 LEU A C 1
ATOM 5446 O O . LEU A 1 329 ? -13.499 -31.830 -30.323 1.000 0.940 329 LEU A O 1
ATOM 5462 N N . ILE A 1 330 ? -12.677 -33.939 -30.372 1.000 0.940 330 ILE A N 1
ATOM 5463 C CA . ILE A 1 330 ? -13.053 -34.353 -29.016 1.000 0.940 330 ILE A CA 1
ATOM 5464 C C . ILE A 1 330 ? -11.762 -34.824 -28.348 1.000 0.940 330 ILE A C 1
ATOM 5465 O O . ILE A 1 330 ? -11.252 -35.899 -28.668 1.000 0.940 330 ILE A O 1
ATOM 5481 N N . LEU A 1 331 ? -11.187 -33.977 -27.495 1.000 0.950 331 LEU A N 1
ATOM 5482 C CA . LEU A 1 331 ? -9.854 -34.175 -26.928 1.000 0.950 331 LEU A CA 1
ATOM 5483 C C . LEU A 1 331 ? -9.894 -34.130 -25.393 1.000 0.950 331 LEU A C 1
ATOM 5484 O O . LEU A 1 331 ? -10.730 -33.445 -24.802 1.000 0.950 331 LEU A O 1
ATOM 5500 N N . ASP A 1 332 ? -8.971 -34.853 -24.767 1.000 0.950 332 ASP A N 1
ATOM 5501 C CA . ASP A 1 332 ? -8.808 -34.969 -23.310 1.000 0.950 332 ASP A CA 1
ATOM 5502 C C . ASP A 1 332 ? -7.298 -34.994 -22.973 1.000 0.950 332 ASP A C 1
ATOM 5503 O O . ASP A 1 332 ? -6.492 -35.572 -23.712 1.000 0.950 332 ASP A O 1
ATOM 5512 N N . ALA A 1 333 ? -6.894 -34.297 -21.906 1.000 0.950 333 ALA A N 1
ATOM 5513 C CA . ALA A 1 333 ? -5.503 -33.961 -21.597 1.000 0.950 333 ALA A CA 1
ATOM 5514 C C . ALA A 1 333 ? -4.863 -34.911 -20.560 1.000 0.950 333 ALA A C 1
ATOM 5515 O O . ALA A 1 333 ? -4.698 -34.586 -19.382 1.000 0.950 333 ALA A O 1
ATOM 5522 N N . LYS A 1 334 ? -4.430 -36.094 -21.007 1.000 0.930 334 LYS A N 1
ATOM 5523 C CA . LYS A 1 334 ? -3.870 -37.143 -20.138 1.000 0.930 334 LYS A CA 1
ATOM 5524 C C . LYS A 1 334 ? -2.423 -36.863 -19.699 1.000 0.930 334 LYS A C 1
ATOM 5525 O O . LYS A 1 334 ? -1.463 -37.124 -20.421 1.000 0.930 334 LYS A O 1
ATOM 5544 N N . TYR A 1 335 ? -2.259 -36.421 -18.450 1.000 0.930 335 TYR A N 1
ATOM 5545 C CA . TYR A 1 335 ? -0.961 -36.225 -17.782 1.000 0.930 335 TYR A CA 1
ATOM 5546 C C . TYR A 1 335 ? -0.317 -37.548 -17.302 1.000 0.930 335 TYR A C 1
ATOM 5547 O O . TYR A 1 335 ? -0.155 -37.798 -16.108 1.000 0.930 335 TYR A O 1
ATOM 5565 N N . TYR A 1 336 ? 0.034 -38.418 -18.250 1.000 0.880 336 TYR A N 1
ATOM 5566 C CA . TYR A 1 336 ? 0.595 -39.752 -18.003 1.000 0.880 336 TYR A CA 1
ATOM 5567 C C . TYR A 1 336 ? 1.892 -39.964 -18.790 1.000 0.880 336 TYR A C 1
ATOM 5568 O O . TYR A 1 336 ? 2.058 -39.421 -19.883 1.000 0.880 336 TYR A O 1
ATOM 5586 N N . ASN A 1 337 ? 2.792 -40.796 -18.261 1.000 0.830 337 ASN A N 1
ATOM 5587 C CA . ASN A 1 337 ? 4.045 -41.177 -18.919 1.000 0.830 337 ASN A CA 1
ATOM 5588 C C . ASN A 1 337 ? 3.925 -42.572 -19.562 1.000 0.830 337 ASN A C 1
ATOM 5589 O O . ASN A 1 337 ? 4.655 -43.499 -19.217 1.000 0.830 337 ASN A O 1
ATOM 5600 N N . ILE A 1 338 ? 2.939 -42.716 -20.451 1.000 0.850 338 ILE A N 1
ATOM 5601 C CA . ILE A 1 338 ? 2.653 -43.947 -21.197 1.000 0.850 338 ILE A CA 1
ATOM 5602 C C . ILE A 1 338 ? 3.829 -44.332 -22.104 1.000 0.850 338 ILE A C 1
ATOM 5603 O O . ILE A 1 338 ? 4.380 -43.473 -22.798 1.000 0.850 338 ILE A O 1
ATOM 5619 N N . ASN A 1 339 ? 4.180 -45.620 -22.139 1.000 0.760 339 ASN A N 1
ATOM 5620 C CA . ASN A 1 339 ? 5.174 -46.171 -23.057 1.000 0.760 339 ASN A CA 1
ATOM 5621 C C . ASN A 1 339 ? 4.784 -47.573 -23.566 1.000 0.760 339 ASN A C 1
ATOM 5622 O O . ASN A 1 339 ? 4.167 -48.363 -22.851 1.000 0.760 339 ASN A O 1
ATOM 5633 N N . PHE A 1 340 ? 5.185 -47.879 -24.801 1.000 0.770 340 PHE A N 1
ATOM 5634 C CA . PHE A 1 340 ? 5.020 -49.184 -25.447 1.000 0.770 340 PHE A CA 1
ATOM 5635 C C . PHE A 1 340 ? 6.389 -49.875 -25.527 1.000 0.770 340 PHE A C 1
ATOM 5636 O O . PHE A 1 340 ? 7.112 -49.714 -26.513 1.000 0.770 340 PHE A O 1
ATOM 5653 N N . ASP A 1 341 ? 6.765 -50.627 -24.490 1.000 0.680 341 ASP A N 1
ATOM 5654 C CA . ASP A 1 341 ? 8.048 -51.336 -24.447 1.000 0.680 341 ASP A CA 1
ATOM 5655 C C . ASP A 1 341 ? 7.921 -52.740 -25.064 1.000 0.680 341 ASP A C 1
ATOM 5656 O O . ASP A 1 341 ? 7.694 -53.758 -24.399 1.000 0.680 341 ASP A O 1
ATOM 5665 N N . GLY A 1 342 ? 7.972 -52.773 -26.398 1.000 0.610 342 GLY A N 1
ATOM 5666 C CA . GLY A 1 342 ? 7.892 -53.985 -27.213 1.000 0.610 342 GLY A CA 1
ATOM 5667 C C . GLY A 1 342 ? 6.536 -54.693 -27.118 1.000 0.610 342 GLY A C 1
ATOM 5668 O O . GLY A 1 342 ? 5.656 -54.466 -27.943 1.000 0.610 342 GLY A O 1
ATOM 5672 N N . LYS A 1 343 ? 6.388 -55.585 -26.130 1.000 0.660 343 LYS A N 1
ATOM 5673 C CA . LYS A 1 343 ? 5.140 -56.315 -25.828 1.000 0.660 343 LYS A CA 1
ATOM 5674 C C . LYS A 1 343 ? 4.464 -55.878 -24.524 1.000 0.660 343 LYS A C 1
ATOM 5675 O O . LYS A 1 343 ? 3.376 -56.368 -24.234 1.000 0.660 343 LYS A O 1
ATOM 5694 N N . LYS A 1 344 ? 5.085 -54.999 -23.733 1.000 0.760 344 LYS A N 1
ATOM 5695 C CA . LYS A 1 344 ? 4.485 -54.446 -22.516 1.000 0.760 344 LYS A CA 1
ATOM 5696 C C . LYS A 1 344 ? 3.958 -53.037 -22.760 1.000 0.760 344 LYS A C 1
ATOM 5697 O O . LYS A 1 344 ? 4.613 -52.218 -23.400 1.000 0.760 344 LYS A O 1
ATOM 5716 N N . LEU A 1 345 ? 2.780 -52.772 -22.211 1.000 0.810 345 LEU A N 1
ATOM 5717 C CA . LEU A 1 345 ? 2.214 -51.438 -22.076 1.000 0.810 345 LEU A CA 1
ATOM 5718 C C . LEU A 1 345 ? 2.377 -51.020 -20.615 1.000 0.810 345 LEU A C 1
ATOM 5719 O O . LEU A 1 345 ? 1.947 -51.749 -19.723 1.000 0.810 345 LEU A O 1
ATOM 5735 N N . GLU A 1 346 ? 3.003 -49.872 -20.375 1.000 0.800 346 GLU A N 1
ATOM 5736 C CA . GLU A 1 346 ? 3.217 -49.337 -19.028 1.000 0.800 346 GLU A CA 1
ATOM 5737 C C . GLU A 1 346 ? 2.839 -47.844 -18.991 1.000 0.800 346 GLU A C 1
ATOM 5738 O O . GLU A 1 346 ? 2.973 -47.127 -19.985 1.000 0.800 346 GLU A O 1
ATOM 5750 N N . GLY A 1 347 ? 2.323 -47.366 -17.853 1.000 0.800 347 GLY A N 1
ATOM 5751 C CA . GLY A 1 347 ? 1.970 -45.952 -17.647 1.000 0.800 347 GLY A CA 1
ATOM 5752 C C . GLY A 1 347 ? 0.738 -45.438 -18.413 1.000 0.800 347 GLY A C 1
ATOM 5753 O O . GLY A 1 347 ? 0.582 -44.226 -18.554 1.000 0.800 347 GLY A O 1
ATOM 5757 N N . ASN A 1 348 ? -0.123 -46.315 -18.936 1.000 0.850 348 ASN A N 1
ATOM 5758 C CA . ASN A 1 348 ? -1.332 -45.941 -19.681 1.000 0.850 348 ASN A CA 1
ATOM 5759 C C . ASN A 1 348 ? -2.496 -45.436 -18.790 1.000 0.850 348 ASN A C 1
ATOM 5760 O O . ASN A 1 348 ? -2.576 -45.817 -17.622 1.000 0.850 348 ASN A O 1
ATOM 5771 N N . PRO A 1 349 ? -3.442 -44.644 -19.344 1.000 0.860 349 PRO A N 1
ATOM 5772 C CA . PRO A 1 349 ? -4.726 -44.339 -18.699 1.000 0.860 349 PRO A CA 1
ATOM 5773 C C . PRO A 1 349 ? -5.575 -45.591 -18.425 1.000 0.860 349 PRO A C 1
ATOM 5774 O O . PRO A 1 349 ? -5.368 -46.641 -19.042 1.000 0.860 349 PRO A O 1
ATOM 5785 N N . GLY A 1 350 ? -6.547 -45.472 -17.518 1.000 0.870 350 GLY A N 1
ATOM 5786 C CA . GLY A 1 350 ? -7.383 -46.593 -17.081 1.000 0.870 350 GLY A CA 1
ATOM 5787 C C . GLY A 1 350 ? -8.551 -46.918 -18.020 1.000 0.870 350 GLY A C 1
ATOM 5788 O O . GLY A 1 350 ? -8.906 -46.146 -18.910 1.000 0.870 350 GLY A O 1
ATOM 5792 N N . VAL A 1 351 ? -9.219 -48.050 -17.765 1.000 0.870 351 VAL A N 1
ATOM 5793 C CA . VAL A 1 351 ? -10.446 -48.463 -18.483 1.000 0.870 351 VAL A CA 1
ATOM 5794 C C . VAL A 1 351 ? -11.544 -47.396 -18.391 1.000 0.870 351 VAL A C 1
ATOM 5795 O O . VAL A 1 351 ? -12.255 -47.158 -19.368 1.000 0.870 351 VAL A O 1
ATOM 5808 N N . GLU A 1 352 ? -11.651 -46.699 -17.255 1.000 0.870 352 GLU A N 1
ATOM 5809 C CA . GLU A 1 352 ? -12.571 -45.570 -17.088 1.000 0.870 352 GLU A CA 1
ATOM 5810 C C . GLU A 1 352 ? -12.319 -44.432 -18.083 1.000 0.870 352 GLU A C 1
ATOM 5811 O O . GLU A 1 352 ? -13.275 -43.905 -18.646 1.000 0.870 352 GLU A O 1
ATOM 5823 N N . ASP A 1 353 ? -11.058 -44.045 -18.301 1.000 0.880 353 ASP A N 1
ATOM 5824 C CA . ASP A 1 353 ? -10.700 -42.956 -19.214 1.000 0.880 353 ASP A CA 1
ATOM 5825 C C . ASP A 1 353 ? -11.115 -43.295 -20.647 1.000 0.880 353 ASP A C 1
ATOM 5826 O O . ASP A 1 353 ? -11.788 -42.506 -21.310 1.000 0.880 353 ASP A O 1
ATOM 5835 N N . ILE A 1 354 ? -10.762 -44.502 -21.102 1.000 0.880 354 ILE A N 1
ATOM 5836 C CA . ILE A 1 354 ? -11.102 -45.018 -22.435 1.000 0.880 354 ILE A CA 1
ATOM 5837 C C . ILE A 1 354 ? -12.629 -45.045 -22.608 1.000 0.880 354 ILE A C 1
ATOM 5838 O O . ILE A 1 354 ? -13.158 -44.544 -23.600 1.000 0.880 354 ILE A O 1
ATOM 5854 N N . THR A 1 355 ? -13.352 -45.558 -21.608 1.000 0.870 355 THR A N 1
ATOM 5855 C CA . THR A 1 355 ? -14.819 -45.677 -21.639 1.000 0.870 355 THR A CA 1
ATOM 5856 C C . THR A 1 355 ? -15.506 -44.308 -21.691 1.000 0.870 355 THR A C 1
ATOM 5857 O O . THR A 1 355 ? -16.404 -44.107 -22.511 1.000 0.870 355 THR A O 1
ATOM 5868 N N . LYS A 1 356 ? -15.063 -43.338 -20.877 1.000 0.880 356 LYS A N 1
ATOM 5869 C CA . LYS A 1 356 ? -15.567 -41.950 -20.902 1.000 0.880 356 LYS A CA 1
ATOM 5870 C C . LYS A 1 356 ? -15.319 -41.299 -22.265 1.000 0.880 356 LYS A C 1
ATOM 5871 O O . LYS A 1 356 ? -16.230 -40.703 -22.835 1.000 0.880 356 LYS A O 1
ATOM 5890 N N . GLN A 1 357 ? -14.129 -41.490 -22.833 1.000 0.890 357 GLN A N 1
ATOM 5891 C CA . GLN A 1 357 ? -13.747 -40.893 -24.112 1.000 0.890 357 GLN A CA 1
ATOM 5892 C C . GLN A 1 357 ? -14.521 -41.468 -25.314 1.000 0.890 357 GLN A C 1
ATOM 5893 O O . GLN A 1 357 ? -14.829 -40.733 -26.256 1.000 0.890 357 GLN A O 1
ATOM 5907 N N . LEU A 1 358 ? -14.887 -42.755 -25.278 1.000 0.870 358 LEU A N 1
ATOM 5908 C CA . LEU A 1 358 ? -15.778 -43.380 -26.266 1.000 0.870 358 LEU A CA 1
ATOM 5909 C C . LEU A 1 358 ? -17.249 -42.955 -26.064 1.000 0.870 358 LEU A C 1
ATOM 5910 O O . LEU A 1 358 ? -17.969 -42.734 -27.040 1.000 0.870 358 LEU A O 1
ATOM 5926 N N . LEU A 1 359 ? -17.692 -42.755 -24.815 1.000 0.860 359 LEU A N 1
ATOM 5927 C CA . LEU A 1 359 ? -19.013 -42.193 -24.500 1.000 0.860 359 LEU A CA 1
ATOM 5928 C C . LEU A 1 359 ? -19.176 -40.757 -25.019 1.000 0.860 359 LEU A C 1
ATOM 5929 O O . LEU A 1 359 ? -20.226 -40.435 -25.577 1.000 0.860 359 LEU A O 1
ATOM 5945 N N . TYR A 1 360 ? -18.151 -39.906 -24.898 1.000 0.880 360 TYR A N 1
ATOM 5946 C CA . TYR A 1 360 ? -18.173 -38.547 -25.453 1.000 0.880 360 TYR A CA 1
ATOM 5947 C C . TYR A 1 360 ? -18.350 -38.544 -26.981 1.000 0.880 360 TYR A C 1
ATOM 5948 O O . TYR A 1 360 ? -19.135 -37.752 -27.505 1.000 0.880 360 TYR A O 1
ATOM 5966 N N . ASP A 1 361 ? -17.683 -39.455 -27.700 1.000 0.850 361 ASP A N 1
ATOM 5967 C CA . ASP A 1 361 ? -17.780 -39.564 -29.164 1.000 0.850 361 ASP A CA 1
ATOM 5968 C C . ASP A 1 361 ? -19.201 -39.887 -29.654 1.000 0.850 361 ASP A C 1
ATOM 5969 O O . ASP A 1 361 ? -19.652 -39.354 -30.677 1.000 0.850 361 ASP A O 1
ATOM 5978 N N . LYS A 1 362 ? -19.914 -40.718 -28.883 1.000 0.830 362 LYS A N 1
ATOM 5979 C CA . LYS A 1 362 ? -21.302 -41.122 -29.136 1.000 0.830 362 LYS A CA 1
ATOM 5980 C C . LYS A 1 362 ? -22.309 -40.059 -28.681 1.000 0.830 362 LYS A C 1
ATOM 5981 O O . LYS A 1 362 ? -23.260 -39.760 -29.398 1.000 0.830 362 LYS A O 1
ATOM 6000 N N . ALA A 1 363 ? -22.072 -39.408 -27.541 1.000 0.860 363 ALA A N 1
ATOM 6001 C CA . ALA A 1 363 ? -22.913 -38.314 -27.046 1.000 0.860 363 ALA A CA 1
ATOM 6002 C C . ALA A 1 363 ? -22.897 -37.076 -27.970 1.000 0.860 363 ALA A C 1
ATOM 6003 O O . ALA A 1 363 ? -23.907 -36.385 -28.110 1.000 0.860 363 ALA A O 1
ATOM 6010 N N . LEU A 1 364 ? -21.765 -36.810 -28.632 1.000 0.870 364 LEU A N 1
ATOM 6011 C CA . LEU A 1 364 ? -21.564 -35.663 -29.527 1.000 0.870 364 LEU A CA 1
ATOM 6012 C C . LEU A 1 364 ? -21.843 -35.978 -31.012 1.000 0.870 364 LEU A C 1
ATOM 6013 O O . LEU A 1 364 ? -21.707 -35.102 -31.870 1.000 0.870 364 LEU A O 1
ATOM 6029 N N . GLU A 1 365 ? -22.280 -37.197 -31.338 1.000 0.830 365 GLU A N 1
ATOM 6030 C CA . GLU A 1 365 ? -22.533 -37.663 -32.710 1.000 0.830 365 GLU A CA 1
ATOM 6031 C C . GLU A 1 365 ? -23.550 -36.787 -33.467 1.000 0.830 365 GLU A C 1
ATOM 6032 O O . GLU A 1 365 ? -23.322 -36.398 -34.613 1.000 0.830 365 GLU A O 1
ATOM 6044 N N . LYS A 1 366 ? -24.637 -36.362 -32.805 1.000 0.810 366 LYS A N 1
ATOM 6045 C CA . LYS A 1 366 ? -25.633 -35.452 -33.406 1.000 0.810 366 LYS A CA 1
ATOM 6046 C C . LYS A 1 366 ? -25.077 -34.056 -33.716 1.000 0.810 366 LYS A C 1
ATOM 6047 O O . LYS A 1 366 ? -25.528 -33.435 -34.672 1.000 0.810 366 LYS A O 1
ATOM 6066 N N . LEU A 1 367 ? -24.117 -33.564 -32.927 1.000 0.810 367 LEU A N 1
ATOM 6067 C CA . LEU A 1 367 ? -23.534 -32.215 -33.055 1.000 0.810 367 LEU A CA 1
ATOM 6068 C C . LEU A 1 367 ? -22.369 -32.156 -34.057 1.000 0.810 367 LEU A C 1
ATOM 6069 O O . LEU A 1 367 ? -21.990 -31.079 -34.512 1.000 0.810 367 LEU A O 1
ATOM 6085 N N . SER A 1 368 ? -21.816 -33.319 -34.398 1.000 0.820 368 SER A N 1
ATOM 6086 C CA . SER A 1 368 ? -20.688 -33.504 -35.316 1.000 0.820 368 SER A CA 1
ATOM 6087 C C . SER A 1 368 ? -21.103 -34.069 -36.681 1.000 0.820 368 SER A C 1
ATOM 6088 O O . SER A 1 368 ? -20.257 -34.263 -37.552 1.000 0.820 368 SER A O 1
ATOM 6096 N N . ARG A 1 369 ? -22.403 -34.311 -36.901 1.000 0.830 369 ARG A N 1
ATOM 6097 C CA . ARG A 1 369 ? -22.951 -34.864 -38.147 1.000 0.830 369 ARG A CA 1
ATOM 6098 C C . ARG A 1 369 ? -22.563 -33.999 -39.355 1.000 0.830 369 ARG A C 1
ATOM 6099 O O . ARG A 1 369 ? -22.835 -32.804 -39.375 1.000 0.830 369 ARG A O 1
ATOM 6120 N N . GLY A 1 370 ? -21.933 -34.616 -40.357 1.000 0.830 370 GLY A N 1
ATOM 6121 C CA . GLY A 1 370 ? -21.401 -33.936 -41.549 1.000 0.830 370 GLY A CA 1
ATOM 6122 C C . GLY A 1 370 ? -19.975 -33.382 -41.402 1.000 0.830 370 GLY A C 1
ATOM 6123 O O . GLY A 1 370 ? -19.379 -32.991 -42.402 1.000 0.830 370 GLY A O 1
ATOM 6127 N N . LYS A 1 371 ? -19.400 -33.393 -40.192 1.000 0.900 371 LYS A N 1
ATOM 6128 C CA . LYS A 1 371 ? -18.046 -32.897 -39.895 1.000 0.900 371 LYS A CA 1
ATOM 6129 C C . LYS A 1 371 ? -17.070 -34.064 -39.753 1.000 0.900 371 LYS A C 1
ATOM 6130 O O . LYS A 1 371 ? -17.441 -35.165 -39.349 1.000 0.900 371 LYS A O 1
ATOM 6149 N N . THR A 1 372 ? -15.795 -33.827 -40.043 1.000 0.890 372 THR A N 1
ATOM 6150 C CA . THR A 1 372 ? -14.751 -34.850 -39.883 1.000 0.890 372 THR A CA 1
ATOM 6151 C C . THR A 1 372 ? -14.392 -34.984 -38.399 1.000 0.890 372 THR A C 1
ATOM 6152 O O . THR A 1 372 ? -13.691 -34.128 -37.852 1.000 0.890 372 THR A O 1
ATOM 6163 N N . LYS A 1 373 ? -14.897 -36.031 -37.731 1.000 0.890 373 LYS A N 1
ATOM 6164 C CA . LYS A 1 373 ? -14.599 -36.313 -36.316 1.000 0.890 373 LYS A CA 1
ATOM 6165 C C . LYS A 1 373 ? -13.166 -36.813 -36.111 1.000 0.890 373 LYS A C 1
ATOM 6166 O O . LYS A 1 373 ? -12.721 -37.734 -36.794 1.000 0.890 373 LYS A O 1
ATOM 6185 N N . HIS A 1 374 ? -12.498 -36.288 -35.084 1.000 0.910 374 HIS A N 1
ATOM 6186 C CA . HIS A 1 374 ? -11.275 -36.866 -34.527 1.000 0.910 374 HIS A CA 1
ATOM 6187 C C . HIS A 1 374 ? -11.329 -36.893 -32.995 1.000 0.910 374 HIS A C 1
ATOM 6188 O O . HIS A 1 374 ? -11.454 -35.853 -32.349 1.000 0.910 374 HIS A O 1
ATOM 6202 N N . ASN A 1 375 ? -11.195 -38.095 -32.433 1.000 0.920 375 ASN A N 1
ATOM 6203 C CA . ASN A 1 375 ? -11.108 -38.346 -30.998 1.000 0.920 375 ASN A CA 1
ATOM 6204 C C . ASN A 1 375 ? -9.648 -38.664 -30.613 1.000 0.920 375 ASN A C 1
ATOM 6205 O O . ASN A 1 375 ? -9.004 -39.476 -31.296 1.000 0.920 375 ASN A O 1
ATOM 6216 N N . ALA A 1 376 ? -9.106 -38.018 -29.573 1.000 0.950 376 ALA A N 1
ATOM 6217 C CA . ALA A 1 376 ? -7.715 -38.213 -29.153 1.000 0.950 376 ALA A CA 1
ATOM 6218 C C . ALA A 1 376 ? -7.415 -37.881 -27.677 1.000 0.950 376 ALA A C 1
ATOM 6219 O O . ALA A 1 376 ? -7.947 -36.924 -27.120 1.000 0.950 376 ALA A O 1
ATOM 6226 N N . PHE A 1 377 ? -6.462 -38.613 -27.092 1.000 0.950 377 PHE A N 1
ATOM 6227 C CA . PHE A 1 377 ? -5.815 -38.268 -25.822 1.000 0.950 377 PHE A CA 1
ATOM 6228 C C . PHE A 1 377 ? -4.516 -37.490 -26.067 1.000 0.950 377 PHE A C 1
ATOM 6229 O O . PHE A 1 377 ? -3.701 -37.877 -26.912 1.000 0.950 377 PHE A O 1
ATOM 6246 N N . LEU A 1 378 ? -4.327 -36.407 -25.309 1.000 0.950 378 LEU A N 1
ATOM 6247 C CA . LEU A 1 378 ? -3.228 -35.452 -25.447 1.000 0.950 378 LEU A CA 1
ATOM 6248 C C . LEU A 1 378 ? -2.220 -35.607 -24.297 1.000 0.950 378 LEU A C 1
ATOM 6249 O O . LEU A 1 378 ? -2.434 -35.113 -23.187 1.000 0.950 378 LEU A O 1
ATOM 6265 N N . PHE A 1 379 ? -1.103 -36.274 -24.578 1.000 0.940 379 PHE A N 1
ATOM 6266 C CA . PHE A 1 379 ? -0.030 -36.519 -23.612 1.000 0.940 379 PHE A CA 1
ATOM 6267 C C . PHE A 1 379 ? 1.080 -35.464 -23.750 1.000 0.940 379 PHE A C 1
ATOM 6268 O O . PHE A 1 379 ? 1.448 -35.112 -24.877 1.000 0.940 379 PHE A O 1
ATOM 6285 N N . PRO A 1 380 ? 1.663 -34.962 -22.648 1.000 0.940 380 PRO A N 1
ATOM 6286 C CA . PRO A 1 380 ? 2.770 -34.015 -22.717 1.000 0.940 380 PRO A CA 1
ATOM 6287 C C . PRO A 1 380 ? 4.051 -34.693 -23.218 1.000 0.940 380 PRO A C 1
ATOM 6288 O O . PRO A 1 380 ? 4.325 -35.855 -22.923 1.000 0.940 380 PRO A O 1
ATOM 6299 N N . SER A 1 381 ? 4.876 -33.952 -23.955 1.000 0.890 381 SER A N 1
ATOM 6300 C CA . SER A 1 381 ? 6.183 -34.415 -24.420 1.000 0.890 381 SER A CA 1
ATOM 6301 C C . SER A 1 381 ? 7.243 -33.328 -24.304 1.000 0.890 381 SER A C 1
ATOM 6302 O O . SER A 1 381 ? 6.985 -32.152 -24.559 1.000 0.890 381 SER A O 1
ATOM 6310 N N . SER A 1 382 ? 8.465 -33.737 -23.964 1.000 0.830 382 SER A N 1
ATOM 6311 C CA . SER A 1 382 ? 9.651 -32.874 -23.929 1.000 0.830 382 SER A CA 1
ATOM 6312 C C . SER A 1 382 ? 10.325 -32.687 -25.297 1.000 0.830 382 SER A C 1
ATOM 6313 O O . SER A 1 382 ? 11.371 -32.049 -25.373 1.000 0.830 382 SER A O 1
ATOM 6321 N N . ASN A 1 383 ? 9.751 -33.214 -26.385 1.000 0.700 383 ASN A N 1
ATOM 6322 C CA . ASN A 1 383 ? 10.255 -32.960 -27.735 1.000 0.700 383 ASN A CA 1
ATOM 6323 C C . ASN A 1 383 ? 9.863 -31.548 -28.208 1.000 0.700 383 ASN A C 1
ATOM 6324 O O . ASN A 1 383 ? 8.681 -31.206 -28.231 1.000 0.700 383 ASN A O 1
ATOM 6335 N N . SER A 1 384 ? 10.844 -30.744 -28.619 1.000 0.630 384 SER A N 1
ATOM 6336 C CA . SER A 1 384 ? 10.669 -29.365 -29.095 1.000 0.630 384 SER A CA 1
ATOM 6337 C C . SER A 1 384 ? 10.480 -29.236 -30.613 1.000 0.630 384 SER A C 1
ATOM 6338 O O . SER A 1 384 ? 10.049 -28.183 -31.075 1.000 0.630 384 SER A O 1
ATOM 6346 N N . THR A 1 385 ? 10.773 -30.282 -31.398 1.000 0.710 385 THR A N 1
ATOM 6347 C CA . THR A 1 385 ? 10.763 -30.222 -32.877 1.000 0.710 385 THR A CA 1
ATOM 6348 C C . THR A 1 385 ? 9.351 -30.261 -33.467 1.000 0.710 385 THR A C 1
ATOM 6349 O O . THR A 1 385 ? 8.902 -29.311 -34.107 1.000 0.710 385 THR A O 1
ATOM 6360 N N . ASN A 1 386 ? 8.623 -31.353 -33.232 1.000 0.810 386 ASN A N 1
ATOM 6361 C CA . ASN A 1 386 ? 7.276 -31.562 -33.753 1.000 0.810 386 ASN A CA 1
ATOM 6362 C C . ASN A 1 386 ? 6.225 -31.207 -32.699 1.000 0.810 386 ASN A C 1
ATOM 6363 O O . ASN A 1 386 ? 6.165 -31.835 -31.644 1.000 0.810 386 ASN A O 1
ATOM 6374 N N . THR A 1 387 ? 5.350 -30.255 -33.034 1.000 0.890 387 THR A N 1
ATOM 6375 C CA . THR A 1 387 ? 4.199 -29.829 -32.216 1.000 0.890 387 THR A CA 1
ATOM 6376 C C . THR A 1 387 ? 3.328 -31.009 -31.787 1.000 0.890 387 THR A C 1
ATOM 6377 O O . THR A 1 387 ? 2.896 -31.070 -30.640 1.000 0.890 387 THR A O 1
ATOM 6388 N N . PHE A 1 388 ? 3.104 -31.954 -32.705 1.000 0.930 388 PHE A N 1
ATOM 6389 C CA . PHE A 1 388 ? 2.226 -33.109 -32.544 1.000 0.930 388 PHE A CA 1
ATOM 6390 C C . PHE A 1 388 ? 2.934 -34.372 -33.052 1.000 0.930 388 PHE A C 1
ATOM 6391 O O . PHE A 1 388 ? 3.542 -34.351 -34.124 1.000 0.930 388 PHE A O 1
ATOM 6408 N N . LYS A 1 389 ? 2.831 -35.482 -32.314 1.000 0.910 389 LYS A N 1
ATOM 6409 C CA . LYS A 1 389 ? 3.289 -36.816 -32.733 1.000 0.910 389 LYS A CA 1
ATOM 6410 C C . LYS A 1 389 ? 2.268 -37.863 -32.294 1.000 0.910 389 LYS A C 1
ATOM 6411 O O . LYS A 1 389 ? 2.167 -38.178 -31.112 1.000 0.910 389 LYS A O 1
ATOM 6430 N N . VAL A 1 390 ? 1.556 -38.450 -33.250 1.000 0.920 390 VAL A N 1
ATOM 6431 C CA . VAL A 1 390 ? 0.738 -39.648 -33.006 1.000 0.920 390 VAL A CA 1
ATOM 6432 C C . VAL A 1 390 ? 1.663 -40.832 -32.725 1.000 0.920 390 VAL A C 1
ATOM 6433 O O . VAL A 1 390 ? 2.698 -40.974 -33.380 1.000 0.920 390 VAL A O 1
ATOM 6446 N N . PHE A 1 391 ? 1.307 -41.673 -31.756 1.000 0.870 391 PHE A N 1
ATOM 6447 C CA . PHE A 1 391 ? 2.111 -42.844 -31.382 1.000 0.870 391 PHE A CA 1
ATOM 6448 C C . PHE A 1 391 ? 1.308 -44.137 -31.185 1.000 0.870 391 PHE A C 1
ATOM 6449 O O . PHE A 1 391 ? 1.912 -45.196 -31.059 1.000 0.870 391 PHE A O 1
ATOM 6466 N N . GLY A 1 392 ? -0.025 -44.076 -31.221 1.000 0.890 392 GLY A N 1
ATOM 6467 C CA . GLY A 1 392 ? -0.897 -45.249 -31.160 1.000 0.890 392 GLY A CA 1
ATOM 6468 C C . GLY A 1 392 ? -2.379 -44.877 -31.200 1.000 0.890 392 GLY A C 1
ATOM 6469 O O . GLY A 1 392 ? -2.741 -43.736 -31.503 1.000 0.890 392 GLY A O 1
ATOM 6473 N N . SER A 1 393 ? -3.232 -45.836 -30.858 1.000 0.890 393 SER A N 1
ATOM 6474 C CA . SER A 1 393 ? -4.664 -45.654 -30.606 1.000 0.890 393 SER A CA 1
ATOM 6475 C C . SER A 1 393 ? -5.142 -46.632 -29.530 1.000 0.890 393 SER A C 1
ATOM 6476 O O . SER A 1 393 ? -4.397 -47.537 -29.159 1.000 0.890 393 SER A O 1
ATOM 6484 N N . VAL A 1 394 ? -6.357 -46.433 -29.019 1.000 0.890 394 VAL A N 1
ATOM 6485 C CA . VAL A 1 394 ? -7.038 -47.363 -28.109 1.000 0.890 394 VAL A CA 1
ATOM 6486 C C . VAL A 1 394 ? -8.549 -47.382 -28.371 1.000 0.890 394 VAL A C 1
ATOM 6487 O O . VAL A 1 394 ? -9.161 -46.351 -28.668 1.000 0.890 394 VAL A O 1
ATOM 6500 N N . ASP A 1 395 ? -9.120 -48.575 -28.295 1.000 0.830 395 ASP A N 1
ATOM 6501 C CA . ASP A 1 395 ? -10.479 -48.964 -28.671 1.000 0.830 395 ASP A CA 1
ATOM 6502 C C . ASP A 1 395 ? -10.902 -50.225 -27.883 1.000 0.830 395 ASP A C 1
ATOM 6503 O O . ASP A 1 395 ? -10.222 -50.647 -26.945 1.000 0.830 395 ASP A O 1
ATOM 6512 N N . PHE A 1 396 ? -12.062 -50.791 -28.225 1.000 0.810 396 PHE A N 1
ATOM 6513 C CA . PHE A 1 396 ? -12.553 -52.074 -27.727 1.000 0.810 396 PHE A CA 1
ATOM 6514 C C . PHE A 1 396 ? -13.208 -52.840 -28.881 1.000 0.810 396 PHE A C 1
ATOM 6515 O O . PHE A 1 396 ? -14.151 -52.326 -29.477 1.000 0.810 396 PHE A O 1
ATOM 6532 N N . ASP A 1 397 ? -12.787 -54.082 -29.138 1.000 0.770 397 ASP A N 1
ATOM 6533 C CA . ASP A 1 397 ? -13.247 -54.898 -30.282 1.000 0.770 397 ASP A CA 1
ATOM 6534 C C . ASP A 1 397 ? -14.775 -55.115 -30.349 1.000 0.770 397 ASP A C 1
ATOM 6535 O O . ASP A 1 397 ? -15.323 -55.416 -31.407 1.000 0.770 397 ASP A O 1
ATOM 6544 N N . PHE A 1 398 ? -15.478 -54.972 -29.219 1.000 0.770 398 PHE A N 1
ATOM 6545 C CA . PHE A 1 398 ? -16.934 -55.128 -29.111 1.000 0.770 398 PHE A CA 1
ATOM 6546 C C . PHE A 1 398 ? -17.728 -53.820 -29.307 1.000 0.770 398 PHE A C 1
ATOM 6547 O O . PHE A 1 398 ? -18.959 -53.837 -29.247 1.000 0.770 398 PHE A O 1
ATOM 6564 N N . LEU A 1 399 ? -17.055 -52.682 -29.514 1.000 0.700 399 LEU A N 1
ATOM 6565 C CA . LEU A 1 399 ? -17.680 -51.386 -29.779 1.000 0.700 399 LEU A CA 1
ATOM 6566 C C . LEU A 1 399 ? -17.351 -50.918 -31.196 1.000 0.700 399 LEU A C 1
ATOM 6567 O O . LEU A 1 399 ? -16.220 -50.545 -31.487 1.000 0.700 399 LEU A O 1
ATOM 6583 N N . ASP A 1 400 ? -18.379 -50.829 -32.040 1.000 0.690 400 ASP A N 1
ATOM 6584 C CA . ASP A 1 400 ? -18.306 -50.197 -33.364 1.000 0.690 400 ASP A CA 1
ATOM 6585 C C . ASP A 1 400 ? -18.243 -48.658 -33.218 1.000 0.690 400 ASP A C 1
ATOM 6586 O O . ASP A 1 400 ? -19.210 -47.927 -33.444 1.000 0.690 400 ASP A O 1
ATOM 6595 N N . ILE A 1 401 ? -17.120 -48.174 -32.672 1.000 0.720 401 ILE A N 1
ATOM 6596 C CA . ILE A 1 401 ? -16.815 -46.772 -32.356 1.000 0.720 401 ILE A CA 1
ATOM 6597 C C . ILE A 1 401 ? -15.359 -46.498 -32.751 1.000 0.720 401 ILE A C 1
ATOM 6598 O O . ILE A 1 401 ? -14.464 -47.305 -32.512 1.000 0.720 401 ILE A O 1
ATOM 6614 N N . ALA A 1 402 ? -15.095 -45.335 -33.349 1.000 0.760 402 ALA A N 1
ATOM 6615 C CA . ALA A 1 402 ? -13.767 -45.001 -33.851 1.000 0.760 402 ALA A CA 1
ATOM 6616 C C . ALA A 1 402 ? -12.724 -44.826 -32.728 1.000 0.760 402 ALA A C 1
ATOM 6617 O O . ALA A 1 402 ? -12.885 -43.995 -31.833 1.000 0.760 402 ALA A O 1
ATOM 6624 N N . ALA A 1 403 ? -11.601 -45.539 -32.855 1.000 0.850 403 ALA A N 1
ATOM 6625 C CA . ALA A 1 403 ? -10.504 -45.552 -31.889 1.000 0.850 403 ALA A CA 1
ATOM 6626 C C . ALA A 1 403 ? -9.979 -44.162 -31.491 1.000 0.850 403 ALA A C 1
ATOM 6627 O O . ALA A 1 403 ? -9.651 -43.326 -32.356 1.000 0.850 403 ALA A O 1
ATOM 6634 N N . VAL A 1 404 ? -9.804 -43.975 -30.178 1.000 0.910 404 VAL A N 1
ATOM 6635 C CA . VAL A 1 404 ? -9.183 -42.798 -29.564 1.000 0.910 404 VAL A CA 1
ATOM 6636 C C . VAL A 1 404 ? -7.715 -42.763 -29.971 1.000 0.910 404 VAL A C 1
ATOM 6637 O O . VAL A 1 404 ? -6.974 -43.720 -29.769 1.000 0.910 404 VAL A O 1
ATOM 6650 N N . THR A 1 405 ? -7.274 -41.662 -30.569 1.000 0.940 405 THR A N 1
ATOM 6651 C CA . THR A 1 405 ? -5.898 -41.530 -31.069 1.000 0.940 405 THR A CA 1
ATOM 6652 C C . THR A 1 405 ? -4.963 -41.090 -29.940 1.000 0.940 405 THR A C 1
ATOM 6653 O O . THR A 1 405 ? -5.261 -40.127 -29.242 1.000 0.940 405 THR A O 1
ATOM 6664 N N . LEU A 1 406 ? -3.817 -41.747 -29.759 1.000 0.940 406 LEU A N 1
ATOM 6665 C CA . LEU A 1 406 ? -2.830 -41.364 -28.744 1.000 0.940 406 LEU A CA 1
ATOM 6666 C C . LEU A 1 406 ? -1.827 -40.379 -29.360 1.000 0.940 406 LEU A C 1
ATOM 6667 O O . LEU A 1 406 ? -1.113 -40.728 -30.309 1.000 0.940 406 LEU A O 1
ATOM 6683 N N . VAL A 1 407 ? -1.791 -39.142 -28.851 1.000 0.940 407 VAL A N 1
ATOM 6684 C CA . VAL A 1 407 ? -0.992 -38.048 -29.426 1.000 0.940 407 VAL A CA 1
ATOM 6685 C C . VAL A 1 407 ? -0.126 -37.384 -28.360 1.000 0.940 407 VAL A C 1
ATOM 6686 O O . VAL A 1 407 ? -0.628 -36.837 -27.383 1.000 0.940 407 VAL A O 1
ATOM 6699 N N . TYR A 1 408 ? 1.189 -37.392 -28.573 1.000 0.930 408 TYR A N 1
ATOM 6700 C CA . TYR A 1 408 ? 2.113 -36.537 -27.837 1.000 0.930 408 TYR A CA 1
ATOM 6701 C C . TYR A 1 408 ? 2.051 -35.115 -28.391 1.000 0.930 408 TYR A C 1
ATOM 6702 O O . TYR A 1 408 ? 2.112 -34.920 -29.609 1.000 0.930 408 TYR A O 1
ATOM 6720 N N . ILE A 1 409 ? 2.007 -34.127 -27.502 1.000 0.940 409 ILE A N 1
ATOM 6721 C CA . ILE A 1 409 ? 2.105 -32.707 -27.840 1.000 0.940 409 ILE A CA 1
ATOM 6722 C C . ILE A 1 409 ? 3.365 -32.115 -27.205 1.000 0.940 409 ILE A C 1
ATOM 6723 O O . ILE A 1 409 ? 3.686 -32.407 -26.053 1.000 0.940 409 ILE A O 1
ATOM 6739 N N . SER A 1 410 ? 4.083 -31.275 -27.954 1.000 0.930 410 SER A N 1
ATOM 6740 C CA . SER A 1 410 ? 5.239 -30.531 -27.444 1.000 0.930 410 SER A CA 1
ATOM 6741 C C . SER A 1 410 ? 4.815 -29.598 -26.307 1.000 0.930 410 SER A C 1
ATOM 6742 O O . SER A 1 410 ? 4.207 -28.552 -26.545 1.000 0.930 410 SER A O 1
ATOM 6750 N N . ALA A 1 411 ? 5.144 -29.965 -25.065 1.000 0.920 411 ALA A N 1
ATOM 6751 C CA . ALA A 1 411 ? 4.755 -29.192 -23.890 1.000 0.920 411 ALA A CA 1
ATOM 6752 C C . ALA A 1 411 ? 5.342 -27.774 -23.944 1.000 0.920 411 ALA A C 1
ATOM 6753 O O . ALA A 1 411 ? 4.650 -26.814 -23.632 1.000 0.920 411 ALA A O 1
ATOM 6760 N N . GLU A 1 412 ? 6.575 -27.619 -24.437 1.000 0.880 412 GLU A N 1
ATOM 6761 C CA . GLU A 1 412 ? 7.202 -26.308 -24.625 1.000 0.880 412 GLU A CA 1
ATOM 6762 C C . GLU A 1 412 ? 6.411 -25.386 -25.566 1.000 0.880 412 GLU A C 1
ATOM 6763 O O . GLU A 1 412 ? 6.196 -24.221 -25.229 1.000 0.880 412 GLU A O 1
ATOM 6775 N N . GLN A 1 413 ? 5.961 -25.881 -26.724 1.000 0.910 413 GLN A N 1
ATOM 6776 C CA . GLN A 1 413 ? 5.249 -25.042 -27.694 1.000 0.910 413 GLN A CA 1
ATOM 6777 C C . GLN A 1 413 ? 3.885 -24.592 -27.142 1.000 0.910 413 GLN A C 1
ATOM 6778 O O . GLN A 1 413 ? 3.532 -23.419 -27.257 1.000 0.910 413 GLN A O 1
ATOM 6792 N N . VAL A 1 414 ? 3.156 -25.487 -26.463 1.000 0.930 414 VAL A N 1
ATOM 6793 C CA . VAL A 1 414 ? 1.883 -25.147 -25.799 1.000 0.930 414 VAL A CA 1
ATOM 6794 C C . VAL A 1 414 ? 2.108 -24.187 -24.625 1.000 0.930 414 VAL A C 1
ATOM 6795 O O . VAL A 1 414 ? 1.332 -23.253 -24.440 1.000 0.930 414 VAL A O 1
ATOM 6808 N N . TYR A 1 415 ? 3.190 -24.355 -23.860 1.000 0.940 415 TYR A N 1
ATOM 6809 C CA . TYR A 1 415 ? 3.549 -23.458 -22.758 1.000 0.940 415 TYR A CA 1
ATOM 6810 C C . TYR A 1 415 ? 3.886 -22.045 -23.243 1.000 0.940 415 TYR A C 1
ATOM 6811 O O . TYR A 1 415 ? 3.459 -21.082 -22.610 1.000 0.940 415 TYR A O 1
ATOM 6829 N N . ASN A 1 416 ? 4.594 -21.905 -24.368 1.000 0.930 416 ASN A N 1
ATOM 6830 C CA . ASN A 1 416 ? 4.838 -20.599 -24.986 1.000 0.930 416 ASN A CA 1
ATOM 6831 C C . ASN A 1 416 ? 3.507 -19.937 -25.389 1.000 0.930 416 ASN A C 1
ATOM 6832 O O . ASN A 1 416 ? 3.218 -18.832 -24.938 1.000 0.930 416 ASN A O 1
ATOM 6843 N N . LEU A 1 417 ? 2.649 -20.646 -26.140 1.000 0.940 417 LEU A N 1
ATOM 6844 C CA . LEU A 1 417 ? 1.336 -20.135 -26.560 1.000 0.940 417 LEU A CA 1
ATOM 6845 C C . LEU A 1 417 ? 0.474 -19.707 -25.361 1.000 0.940 417 LEU A C 1
ATOM 6846 O O . LEU A 1 417 ? -0.051 -18.595 -25.346 1.000 0.940 417 LEU A O 1
ATOM 6862 N N . TYR A 1 418 ? 0.399 -20.537 -24.316 1.000 0.940 418 TYR A N 1
ATOM 6863 C CA . TYR A 1 418 ? -0.337 -20.221 -23.092 1.000 0.940 418 TYR A CA 1
ATOM 6864 C C . TYR A 1 418 ? 0.195 -18.965 -22.387 1.000 0.940 418 TYR A C 1
ATOM 6865 O O . TYR A 1 418 ? -0.603 -18.142 -21.934 1.000 0.940 418 TYR A O 1
ATOM 6883 N N . LEU A 1 419 ? 1.517 -18.790 -22.294 1.000 0.920 419 LEU A N 1
ATOM 6884 C CA . LEU A 1 419 ? 2.128 -17.602 -21.685 1.000 0.920 419 LEU A CA 1
ATOM 6885 C C . LEU A 1 419 ? 1.941 -16.336 -22.534 1.000 0.920 419 LEU A C 1
ATOM 6886 O O . LEU A 1 419 ? 1.771 -15.256 -21.978 1.000 0.920 419 LEU A O 1
ATOM 6902 N N . GLU A 1 420 ? 1.910 -16.468 -23.858 1.000 0.920 420 GLU A N 1
ATOM 6903 C CA . GLU A 1 420 ? 1.698 -15.367 -24.808 1.000 0.920 420 GLU A CA 1
ATOM 6904 C C . GLU A 1 420 ? 0.213 -14.985 -24.996 1.000 0.920 420 GLU A C 1
ATOM 6905 O O . GLU A 1 420 ? -0.094 -14.125 -25.818 1.000 0.920 420 GLU A O 1
ATOM 6917 N N . ASN A 1 421 ? -0.715 -15.611 -24.255 1.000 0.920 421 ASN A N 1
ATOM 6918 C CA . ASN A 1 421 ? -2.173 -15.508 -24.449 1.000 0.920 421 ASN A CA 1
ATOM 6919 C C . ASN A 1 421 ? -2.640 -15.905 -25.868 1.000 0.920 421 ASN A C 1
ATOM 6920 O O . ASN A 1 421 ? -3.669 -15.433 -26.350 1.000 0.920 421 ASN A O 1
ATOM 6931 N N . LYS A 1 422 ? -1.888 -16.790 -26.530 1.000 0.940 422 LYS A N 1
ATOM 6932 C CA . LYS A 1 422 ? -2.156 -17.302 -27.876 1.000 0.940 422 LYS A CA 1
ATOM 6933 C C . LYS A 1 422 ? -2.766 -18.700 -27.840 1.000 0.940 422 LYS A C 1
ATOM 6934 O O . LYS A 1 422 ? -2.728 -19.417 -26.840 1.000 0.940 422 LYS A O 1
ATOM 6953 N N . THR A 1 423 ? -3.313 -19.089 -28.982 1.000 0.950 423 THR A N 1
ATOM 6954 C CA . THR A 1 423 ? -4.003 -20.359 -29.212 1.000 0.950 423 THR A CA 1
ATOM 6955 C C . THR A 1 423 ? -3.554 -20.947 -30.549 1.000 0.950 423 THR A C 1
ATOM 6956 O O . THR A 1 423 ? -2.953 -20.243 -31.361 1.000 0.950 423 THR A O 1
ATOM 6967 N N . PHE A 1 424 ? -3.832 -22.226 -30.800 1.000 0.950 424 PHE A N 1
ATOM 6968 C CA . PHE A 1 424 ? -3.528 -22.849 -32.089 1.000 0.950 424 PHE A CA 1
ATOM 6969 C C . PHE A 1 424 ? -4.329 -22.206 -33.228 1.000 0.950 424 PHE A C 1
ATOM 6970 O O . PHE A 1 424 ? -5.538 -21.987 -33.109 1.000 0.950 424 PHE A O 1
ATOM 6987 N N . SER A 1 425 ? -3.649 -21.923 -34.341 1.000 0.940 425 SER A N 1
ATOM 6988 C CA . SER A 1 425 ? -4.276 -21.419 -35.565 1.000 0.940 425 SER A CA 1
ATOM 6989 C C . SER A 1 425 ? -5.093 -22.508 -36.274 1.000 0.940 425 SER A C 1
ATOM 6990 O O . SER A 1 425 ? -4.962 -23.701 -35.991 1.000 0.940 425 SER A O 1
ATOM 6998 N N . THR A 1 426 ? -5.912 -22.125 -37.255 1.000 0.930 426 THR A N 1
ATOM 6999 C CA . THR A 1 426 ? -6.589 -23.080 -38.151 1.000 0.930 426 THR A CA 1
ATOM 7000 C C . THR A 1 426 ? -5.609 -23.983 -38.906 1.000 0.930 426 THR A C 1
ATOM 7001 O O . THR A 1 426 ? -5.921 -25.155 -39.115 1.000 0.930 426 THR A O 1
ATOM 7012 N N . ASP A 1 427 ? -4.414 -23.494 -39.254 1.000 0.930 427 ASP A N 1
ATOM 7013 C CA . ASP A 1 427 ? -3.357 -24.310 -39.863 1.000 0.930 427 ASP A CA 1
ATOM 7014 C C . ASP A 1 427 ? -2.710 -25.278 -38.859 1.000 0.930 427 ASP A C 1
ATOM 7015 O O . ASP A 1 427 ? -2.431 -26.421 -39.220 1.000 0.930 427 ASP A O 1
ATOM 7024 N N . ASP A 1 428 ? -2.543 -24.897 -37.587 1.000 0.930 428 ASP A N 1
ATOM 7025 C CA . ASP A 1 428 ? -2.067 -25.811 -36.535 1.000 0.930 428 ASP A CA 1
ATOM 7026 C C . ASP A 1 428 ? -3.087 -26.918 -36.236 1.000 0.930 428 ASP A C 1
ATOM 7027 O O . ASP A 1 428 ? -2.729 -28.095 -36.137 1.000 0.930 428 ASP A O 1
ATOM 7036 N N . LEU A 1 429 ? -4.374 -26.568 -36.144 1.000 0.940 429 LEU A N 1
ATOM 7037 C CA . LEU A 1 429 ? -5.457 -27.538 -35.966 1.000 0.940 429 LEU A CA 1
ATOM 7038 C C . LEU A 1 429 ? -5.567 -28.477 -37.179 1.000 0.940 429 LEU A C 1
ATOM 7039 O O . LEU A 1 429 ? -5.748 -29.687 -37.014 1.000 0.940 429 LEU A O 1
ATOM 7055 N N . PHE A 1 430 ? -5.372 -27.967 -38.399 1.000 0.930 430 PHE A N 1
ATOM 7056 C CA . PHE A 1 430 ? -5.292 -28.808 -39.593 1.000 0.930 430 PHE A CA 1
ATOM 7057 C C . PHE A 1 430 ? -4.023 -29.680 -39.621 1.000 0.930 430 PHE A C 1
ATOM 7058 O O . PHE A 1 430 ? -4.090 -30.840 -40.026 1.000 0.930 430 PHE A O 1
ATOM 7075 N N . LYS A 1 431 ? -2.877 -29.188 -39.136 1.000 0.930 431 LYS A N 1
ATOM 7076 C CA . LYS A 1 431 ? -1.624 -29.953 -38.984 1.000 0.930 431 LYS A CA 1
ATOM 7077 C C . LYS A 1 431 ? -1.790 -31.116 -37.997 1.000 0.930 431 LYS A C 1
ATOM 7078 O O . LYS A 1 431 ? -1.383 -32.232 -38.316 1.000 0.930 431 LYS A O 1
ATOM 7097 N N . PHE A 1 432 ? -2.455 -30.893 -36.860 1.000 0.940 432 PHE A N 1
ATOM 7098 C CA . PHE A 1 432 ? -2.844 -31.938 -35.900 1.000 0.940 432 PHE A CA 1
ATOM 7099 C C . PHE A 1 432 ? -3.700 -33.027 -36.569 1.000 0.940 432 PHE A C 1
ATOM 7100 O O . PHE A 1 432 ? -3.356 -34.211 -36.537 1.000 0.940 432 PHE A O 1
ATOM 7117 N N . VAL A 1 433 ? -4.765 -32.622 -37.268 1.000 0.930 433 VAL A N 1
ATOM 7118 C CA . VAL A 1 433 ? -5.637 -33.520 -38.046 1.000 0.930 433 VAL A CA 1
ATOM 7119 C C . VAL A 1 433 ? -4.871 -34.266 -39.149 1.000 0.930 433 VAL A C 1
ATOM 7120 O O . VAL A 1 433 ? -5.108 -35.454 -39.383 1.000 0.930 433 VAL A O 1
ATOM 7133 N N . SER A 1 434 ? -3.927 -33.608 -39.819 1.000 0.920 434 SER A N 1
ATOM 7134 C CA . SER A 1 434 ? -3.098 -34.199 -40.874 1.000 0.920 434 SER A CA 1
ATOM 7135 C C . SER A 1 434 ? -2.209 -35.323 -40.332 1.000 0.920 434 SER A C 1
ATOM 7136 O O . SER A 1 434 ? -2.182 -36.406 -40.916 1.000 0.920 434 SER A O 1
ATOM 7144 N N . GLU A 1 435 ? -1.557 -35.136 -39.178 1.000 0.910 435 GLU A N 1
ATOM 7145 C CA . GLU A 1 435 ? -0.738 -36.185 -38.548 1.000 0.910 435 GLU A CA 1
ATOM 7146 C C . GLU A 1 435 ? -1.564 -37.374 -38.032 1.000 0.910 435 GLU A C 1
ATOM 7147 O O . GLU A 1 435 ? -1.144 -38.523 -38.211 1.000 0.910 435 GLU A O 1
ATOM 7159 N N . ILE A 1 436 ? -2.768 -37.138 -37.490 1.000 0.890 436 ILE A N 1
ATOM 7160 C CA . ILE A 1 436 ? -3.725 -38.212 -37.152 1.000 0.890 436 ILE A CA 1
ATOM 7161 C C . ILE A 1 436 ? -4.033 -39.054 -38.395 1.000 0.890 436 ILE A C 1
ATOM 7162 O O . ILE A 1 436 ? -3.892 -40.281 -38.377 1.000 0.890 436 ILE A O 1
ATOM 7178 N N . ASN A 1 437 ? -4.386 -38.406 -39.506 1.000 0.870 437 ASN A N 1
ATOM 7179 C CA . ASN A 1 437 ? -4.787 -39.102 -40.727 1.000 0.870 437 ASN A CA 1
ATOM 7180 C C . ASN A 1 437 ? -3.618 -39.802 -41.448 1.000 0.870 437 ASN A C 1
ATOM 7181 O O . ASN A 1 437 ? -3.787 -40.926 -41.928 1.000 0.870 437 ASN A O 1
ATOM 7192 N N . LYS A 1 438 ? -2.417 -39.202 -41.487 1.000 0.850 438 LYS A N 1
ATOM 7193 C CA . LYS A 1 438 ? -1.193 -39.860 -41.990 1.000 0.850 438 LYS A CA 1
ATOM 7194 C C . LYS A 1 438 ? -0.872 -41.129 -41.201 1.000 0.850 438 LYS A C 1
ATOM 7195 O O . LYS A 1 438 ? -0.541 -42.155 -41.796 1.000 0.850 438 LYS A O 1
ATOM 7214 N N . SER A 1 439 ? -0.988 -41.068 -39.876 1.000 0.800 439 SER A N 1
ATOM 7215 C CA . SER A 1 439 ? -0.630 -42.176 -38.987 1.000 0.800 439 SER A CA 1
ATOM 7216 C C . SER A 1 439 ? -1.616 -43.338 -39.098 1.000 0.800 439 SER A C 1
ATOM 7217 O O . SER A 1 439 ? -1.183 -44.474 -39.296 1.000 0.800 439 SER A O 1
ATOM 7225 N N . LYS A 1 440 ? -2.932 -43.061 -39.109 1.000 0.740 440 LYS A N 1
ATOM 7226 C CA . LYS A 1 440 ? -3.956 -44.096 -39.345 1.000 0.740 440 LYS A CA 1
ATOM 7227 C C . LYS A 1 440 ? -3.778 -44.778 -40.716 1.000 0.740 440 LYS A C 1
ATOM 7228 O O . LYS A 1 440 ? -3.848 -46.002 -40.793 1.000 0.740 440 LYS A O 1
ATOM 7247 N N . LYS A 1 441 ? -3.428 -44.027 -41.776 1.000 0.690 441 LYS A N 1
ATOM 7248 C CA . LYS A 1 441 ? -3.086 -44.597 -43.100 1.000 0.690 441 LYS A CA 1
ATOM 7249 C C . LYS A 1 441 ? -1.820 -45.460 -43.095 1.000 0.690 441 LYS A C 1
ATOM 7250 O O . LYS A 1 441 ? -1.809 -46.517 -43.716 1.000 0.690 441 LYS A O 1
ATOM 7269 N N . ARG A 1 442 ? -0.749 -45.036 -42.413 1.000 0.670 442 ARG A N 1
ATOM 7270 C CA . ARG A 1 442 ? 0.474 -45.852 -42.284 1.000 0.670 442 ARG A CA 1
ATOM 7271 C C . ARG A 1 442 ? 0.183 -47.198 -41.628 1.000 0.670 442 ARG A C 1
ATOM 7272 O O . ARG A 1 442 ? 0.720 -48.206 -42.076 1.000 0.670 442 ARG A O 1
ATOM 7293 N N . HIS A 1 443 ? -0.676 -47.218 -40.609 1.000 0.660 443 HIS A N 1
ATOM 7294 C CA . HIS A 1 443 ? -1.014 -48.456 -39.919 1.000 0.660 443 HIS A CA 1
ATOM 7295 C C . HIS A 1 443 ? -1.777 -49.433 -40.828 1.000 0.660 443 HIS A C 1
ATOM 7296 O O . HIS A 1 443 ? -1.330 -50.564 -40.977 1.000 0.660 443 HIS A O 1
ATOM 7310 N N . SER A 1 444 ? -2.827 -48.998 -41.540 1.000 0.620 444 SER A N 1
ATOM 7311 C CA . SER A 1 444 ? -3.592 -49.900 -42.423 1.000 0.620 444 SER A CA 1
ATOM 7312 C C . SER A 1 444 ? -2.769 -50.498 -43.577 1.000 0.620 444 SER A C 1
ATOM 7313 O O . SER A 1 444 ? -3.002 -51.645 -43.968 1.000 0.620 444 SER A O 1
ATOM 7321 N N . VAL A 1 445 ? -1.761 -49.778 -44.085 1.000 0.590 445 VAL A N 1
ATOM 7322 C CA . VAL A 1 445 ? -0.790 -50.314 -45.062 1.000 0.590 445 VAL A CA 1
ATOM 7323 C C . VAL A 1 445 ? 0.088 -51.411 -44.443 1.000 0.590 445 VAL A C 1
ATOM 7324 O O . VAL A 1 445 ? 0.321 -52.440 -45.074 1.000 0.590 445 VAL A O 1
ATOM 7337 N N . ILE A 1 446 ? 0.536 -51.244 -43.195 1.000 0.550 446 ILE A N 1
ATOM 7338 C CA . ILE A 1 446 ? 1.308 -52.273 -42.478 1.000 0.550 446 ILE A CA 1
ATOM 7339 C C . ILE A 1 446 ? 0.441 -53.515 -42.227 1.000 0.550 446 ILE A C 1
ATOM 7340 O O . ILE A 1 446 ? 0.871 -54.626 -42.535 1.000 0.550 446 ILE A O 1
ATOM 7356 N N . THR A 1 447 ? -0.791 -53.342 -41.739 1.000 0.570 447 THR A N 1
ATOM 7357 C CA . THR A 1 447 ? -1.704 -54.457 -41.435 1.000 0.570 447 THR A CA 1
ATOM 7358 C C . THR A 1 447 ? -2.064 -55.253 -42.692 1.000 0.570 447 THR A C 1
ATOM 7359 O O . THR A 1 447 ? -1.984 -56.479 -42.683 1.000 0.570 447 THR A O 1
ATOM 7370 N N . SER A 1 448 ? -2.383 -54.582 -43.805 1.000 0.580 448 SER A N 1
ATOM 7371 C CA . SER A 1 448 ? -2.664 -55.255 -45.087 1.000 0.580 448 SER A CA 1
ATOM 7372 C C . SER A 1 448 ? -1.441 -55.980 -45.665 1.000 0.580 448 SER A C 1
ATOM 7373 O O . SER A 1 448 ? -1.584 -57.086 -46.183 1.000 0.580 448 SER A O 1
ATOM 7381 N N . THR A 1 449 ? -0.233 -55.429 -45.504 1.000 0.590 449 THR A N 1
ATOM 7382 C CA . THR A 1 449 ? 1.016 -56.101 -45.913 1.000 0.590 449 THR A CA 1
ATOM 7383 C C . THR A 1 449 ? 1.297 -57.346 -45.061 1.000 0.590 449 THR A C 1
ATOM 7384 O O . THR A 1 449 ? 1.706 -58.377 -45.594 1.000 0.590 449 THR A O 1
ATOM 7395 N N . LEU A 1 450 ? 1.039 -57.291 -43.748 1.000 0.560 450 LEU A N 1
ATOM 7396 C CA . LEU A 1 450 ? 1.158 -58.446 -42.849 1.000 0.560 450 LEU A CA 1
ATOM 7397 C C . LEU A 1 450 ? 0.165 -59.557 -43.207 1.000 0.560 450 LEU A C 1
ATOM 7398 O O . LEU A 1 450 ? 0.586 -60.702 -43.365 1.000 0.560 450 LEU A O 1
ATOM 7414 N N . TYR A 1 451 ? -1.116 -59.229 -43.411 1.000 0.560 451 TYR A N 1
ATOM 7415 C CA . TYR A 1 451 ? -2.117 -60.208 -43.850 1.000 0.560 451 TYR A CA 1
ATOM 7416 C C . TYR A 1 451 ? -1.781 -60.812 -45.221 1.000 0.560 451 TYR A C 1
ATOM 7417 O O . TYR A 1 451 ? -1.865 -62.028 -45.380 1.000 0.560 451 TYR A O 1
ATOM 7435 N N . GLY A 1 452 ? -1.335 -60.002 -46.189 1.000 0.580 452 GLY A N 1
ATOM 7436 C CA . GLY A 1 452 ? -0.900 -60.489 -47.502 1.000 0.580 452 GLY A CA 1
ATOM 7437 C C . GLY A 1 452 ? 0.278 -61.466 -47.415 1.000 0.580 452 GLY A C 1
ATOM 7438 O O . GLY A 1 452 ? 0.244 -62.533 -48.029 1.000 0.580 452 GLY A O 1
ATOM 7442 N N . ASN A 1 453 ? 1.283 -61.150 -46.591 1.000 0.580 453 ASN A N 1
ATOM 7443 C CA . ASN A 1 453 ? 2.423 -62.036 -46.345 1.000 0.580 453 ASN A CA 1
ATOM 7444 C C . ASN A 1 453 ? 2.022 -63.318 -45.605 1.000 0.580 453 ASN A C 1
ATOM 7445 O O . ASN A 1 453 ? 2.467 -64.395 -45.996 1.000 0.580 453 ASN A O 1
ATOM 7456 N N . MET A 1 454 ? 1.164 -63.235 -44.580 1.000 0.570 454 MET A N 1
ATOM 7457 C CA . MET A 1 454 ? 0.642 -64.421 -43.893 1.000 0.570 454 MET A CA 1
ATOM 7458 C C . MET A 1 454 ? -0.113 -65.332 -44.861 1.000 0.570 454 MET A C 1
ATOM 7459 O O . MET A 1 454 ? 0.179 -66.521 -44.900 1.000 0.570 454 MET A O 1
ATOM 7473 N N . PHE A 1 455 ? -1.007 -64.788 -45.691 1.000 0.580 455 PHE A N 1
ATOM 7474 C CA . PHE A 1 455 ? -1.798 -65.578 -46.637 1.000 0.580 455 PHE A CA 1
ATOM 7475 C C . PHE A 1 455 ? -0.925 -66.254 -47.709 1.000 0.580 455 PHE A C 1
ATOM 7476 O O . PHE A 1 455 ? -1.098 -67.439 -47.996 1.000 0.580 455 PHE A O 1
ATOM 7493 N N . LEU A 1 456 ? 0.077 -65.543 -48.246 1.000 0.570 456 LEU A N 1
ATOM 7494 C CA . LEU A 1 456 ? 1.105 -66.122 -49.125 1.000 0.570 456 LEU A CA 1
ATOM 7495 C C . LEU A 1 456 ? 1.885 -67.259 -48.445 1.000 0.570 456 LEU A C 1
ATOM 7496 O O . LEU A 1 456 ? 2.211 -68.256 -49.091 1.000 0.570 456 LEU A O 1
ATOM 7512 N N . PHE A 1 457 ? 2.174 -67.124 -47.149 1.000 0.580 457 PHE A N 1
ATOM 7513 C CA . PHE A 1 457 ? 2.879 -68.136 -46.366 1.000 0.580 457 PHE A CA 1
ATOM 7514 C C . PHE A 1 457 ? 2.002 -69.367 -46.089 1.000 0.580 457 PHE A C 1
ATOM 7515 O O . PHE A 1 457 ? 2.474 -70.491 -46.243 1.000 0.580 457 PHE A O 1
ATOM 7532 N N . THR A 1 458 ? 0.720 -69.180 -45.748 1.000 0.570 458 THR A N 1
ATOM 7533 C CA . THR A 1 458 ? -0.221 -70.294 -45.537 1.000 0.570 458 THR A CA 1
ATOM 7534 C C . THR A 1 458 ? -0.480 -71.052 -46.834 1.000 0.570 458 THR A C 1
ATOM 7535 O O . THR A 1 458 ? -0.483 -72.280 -46.824 1.000 0.570 458 THR A O 1
ATOM 7546 N N . LYS A 1 459 ? -0.610 -70.349 -47.969 1.000 0.580 459 LYS A N 1
ATOM 7547 C CA . LYS A 1 459 ? -0.793 -70.997 -49.273 1.000 0.580 459 LYS A CA 1
ATOM 7548 C C . LYS A 1 459 ? 0.424 -71.842 -49.671 1.000 0.580 459 LYS A C 1
ATOM 7549 O O . LYS A 1 459 ? 0.278 -72.998 -50.038 1.000 0.580 459 LYS A O 1
ATOM 7568 N N . ARG A 1 460 ? 1.644 -71.332 -49.455 1.000 0.590 460 ARG A N 1
ATOM 7569 C CA . ARG A 1 460 ? 2.891 -72.108 -49.633 1.000 0.590 460 ARG A CA 1
ATOM 7570 C C . ARG A 1 460 ? 3.033 -73.330 -48.711 1.000 0.590 460 ARG A C 1
ATOM 7571 O O . ARG A 1 460 ? 3.911 -74.153 -48.965 1.000 0.590 460 ARG A O 1
ATOM 7592 N N . LEU A 1 461 ? 2.227 -73.436 -47.651 1.000 0.560 461 LEU A N 1
ATOM 7593 C CA . LEU A 1 461 ? 2.132 -74.631 -46.807 1.000 0.560 461 LEU A CA 1
ATOM 7594 C C . LEU A 1 461 ? 1.046 -75.598 -47.301 1.000 0.560 461 LEU A C 1
ATOM 7595 O O . LEU A 1 461 ? 1.299 -76.798 -47.323 1.000 0.560 461 LEU A O 1
ATOM 7611 N N . SER A 1 462 ? -0.118 -75.107 -47.748 1.000 0.540 462 SER A N 1
ATOM 7612 C CA . SER A 1 462 ? -1.145 -75.962 -48.371 1.000 0.540 462 SER A CA 1
ATOM 7613 C C . SER A 1 462 ? -0.709 -76.535 -49.719 1.000 0.540 462 SER A C 1
ATOM 7614 O O . SER A 1 462 ? -1.134 -77.623 -50.069 1.000 0.540 462 SER A O 1
ATOM 7622 N N . ASP A 1 463 ? 0.174 -75.847 -50.447 1.000 0.560 463 ASP A N 1
ATOM 7623 C CA . ASP A 1 463 ? 0.759 -76.317 -51.712 1.000 0.560 463 ASP A CA 1
ATOM 7624 C C . ASP A 1 463 ? 1.891 -77.366 -51.494 1.000 0.560 463 ASP A C 1
ATOM 7625 O O . ASP A 1 463 ? 2.686 -77.618 -52.404 1.000 0.560 463 ASP A O 1
ATOM 7634 N N . LYS A 1 464 ? 2.035 -77.924 -50.277 1.000 0.490 464 LYS A N 1
ATOM 7635 C CA . LYS A 1 464 ? 3.143 -78.821 -49.878 1.000 0.490 464 LYS A CA 1
ATOM 7636 C C . LYS A 1 464 ? 2.765 -80.043 -49.029 1.000 0.490 464 LYS A C 1
ATOM 7637 O O . LYS A 1 464 ? 3.610 -80.930 -48.898 1.000 0.490 464 LYS A O 1
ATOM 7656 N N . ASN A 1 465 ? 1.565 -80.055 -48.450 1.000 0.310 465 ASN A N 1
ATOM 7657 C CA . ASN A 1 465 ? 0.938 -81.218 -47.810 1.000 0.310 465 ASN A CA 1
ATOM 7658 C C . ASN A 1 465 ? -0.105 -81.840 -48.754 1.000 0.310 465 ASN A C 1
ATOM 7659 O O . ASN A 1 465 ? -0.592 -82.934 -48.400 1.000 0.310 465 ASN A O 1
ATOM 7671 N N . MET B 2 1 ? 5.287 65.722 -6.510 1.000 0.220 1 MET B N 1
ATOM 7672 C CA . MET B 2 1 ? 4.104 64.855 -6.368 1.000 0.220 1 MET B CA 1
ATOM 7673 C C . MET B 2 1 ? 4.024 64.433 -4.907 1.000 0.220 1 MET B C 1
ATOM 7674 O O . MET B 2 1 ? 4.677 63.474 -4.515 1.000 0.220 1 MET B O 1
ATOM 7690 N N . GLU B 2 2 ? 3.364 65.232 -4.067 1.000 0.250 2 GLU B N 1
ATOM 7691 C CA . GLU B 2 2 ? 3.234 64.918 -2.638 1.000 0.250 2 GLU B CA 1
ATOM 7692 C C . GLU B 2 2 ? 2.056 63.968 -2.429 1.000 0.250 2 GLU B C 1
ATOM 7693 O O . GLU B 2 2 ? 0.914 64.304 -2.733 1.000 0.250 2 GLU B O 1
ATOM 7705 N N . ILE B 2 3 ? 2.333 62.773 -1.908 1.000 0.290 3 ILE B N 1
ATOM 7706 C CA . ILE B 2 3 ? 1.283 61.837 -1.504 1.000 0.290 3 ILE B CA 1
ATOM 7707 C C . ILE B 2 3 ? 0.690 62.357 -0.190 1.000 0.290 3 ILE B C 1
ATOM 7708 O O . ILE B 2 3 ? 1.421 62.623 0.767 1.000 0.290 3 ILE B O 1
ATOM 7724 N N . SER B 2 4 ? -0.635 62.505 -0.139 1.000 0.290 4 SER B N 1
ATOM 7725 C CA . SER B 2 4 ? -1.345 62.929 1.071 1.000 0.290 4 SER B CA 1
ATOM 7726 C C . SER B 2 4 ? -1.174 61.912 2.213 1.000 0.290 4 SER B C 1
ATOM 7727 O O . SER B 2 4 ? -0.684 60.797 2.019 1.000 0.290 4 SER B O 1
ATOM 7735 N N . LYS B 2 5 ? -1.565 62.275 3.444 1.000 0.330 5 LYS B N 1
ATOM 7736 C CA . LYS B 2 5 ? -1.432 61.404 4.629 1.000 0.330 5 LYS B CA 1
ATOM 7737 C C . LYS B 2 5 ? -2.419 60.222 4.611 1.000 0.330 5 LYS B C 1
ATOM 7738 O O . LYS B 2 5 ? -3.300 60.138 5.464 1.000 0.330 5 LYS B O 1
ATOM 7757 N N . GLN B 2 6 ? -2.223 59.277 3.692 1.000 0.340 6 GLN B N 1
ATOM 7758 C CA . GLN B 2 6 ? -2.894 57.976 3.663 1.000 0.340 6 GLN B CA 1
ATOM 7759 C C . GLN B 2 6 ? -2.419 57.096 4.837 1.000 0.340 6 GLN B C 1
ATOM 7760 O O . GLN B 2 6 ? -1.670 56.134 4.680 1.000 0.340 6 GLN B O 1
ATOM 7774 N N . THR B 2 7 ? -2.851 57.434 6.055 1.000 0.340 7 THR B N 1
ATOM 7775 C CA . THR B 2 7 ? -2.941 56.443 7.138 1.000 0.340 7 THR B CA 1
ATOM 7776 C C . THR B 2 7 ? -3.955 55.397 6.696 1.000 0.340 7 THR B C 1
ATOM 7777 O O . THR B 2 7 ? -5.029 55.782 6.238 1.000 0.340 7 THR B O 1
ATOM 7788 N N . SER B 2 8 ? -3.630 54.102 6.781 1.000 0.380 8 SER B N 1
ATOM 7789 C CA . SER B 2 8 ? -4.508 53.078 6.208 1.000 0.380 8 SER B CA 1
ATOM 7790 C C . SER B 2 8 ? -5.900 53.157 6.838 1.000 0.380 8 SER B C 1
ATOM 7791 O O . SER B 2 8 ? -6.061 53.173 8.061 1.000 0.380 8 SER B O 1
ATOM 7799 N N . ASP B 2 9 ? -6.925 53.254 5.991 1.000 0.390 9 ASP B N 1
ATOM 7800 C CA . ASP B 2 9 ? -8.272 53.612 6.444 1.000 0.390 9 ASP B CA 1
ATOM 7801 C C . ASP B 2 9 ? -8.893 52.509 7.327 1.000 0.390 9 ASP B C 1
ATOM 7802 O O . ASP B 2 9 ? -9.711 52.767 8.208 1.000 0.390 9 ASP B O 1
ATOM 7811 N N . LEU B 2 10 ? -8.388 51.274 7.205 1.000 0.390 10 LEU B N 1
ATOM 7812 C CA . LEU B 2 10 ? -8.671 50.189 8.141 1.000 0.390 10 LEU B CA 1
ATOM 7813 C C . LEU B 2 10 ? -8.197 50.527 9.568 1.000 0.390 10 LEU B C 1
ATOM 7814 O O . LEU B 2 10 ? -8.981 50.377 10.506 1.000 0.390 10 LEU B O 1
ATOM 7830 N N . LEU B 2 11 ? -6.972 51.043 9.742 1.000 0.430 11 LEU B N 1
ATOM 7831 C CA . LEU B 2 11 ? -6.460 51.503 11.039 1.000 0.430 11 LEU B CA 1
ATOM 7832 C C . LEU B 2 11 ? -7.241 52.715 11.559 1.000 0.430 11 LEU B C 1
ATOM 7833 O O . LEU B 2 11 ? -7.557 52.742 12.744 1.000 0.430 11 LEU B O 1
ATOM 7849 N N . LEU B 2 12 ? -7.635 53.663 10.700 1.000 0.420 12 LEU B N 1
ATOM 7850 C CA . LEU B 2 12 ? -8.526 54.768 11.091 1.000 0.420 12 LEU B CA 1
ATOM 7851 C C . LEU B 2 12 ? -9.918 54.275 11.523 1.000 0.420 12 LEU B C 1
ATOM 7852 O O . LEU B 2 12 ? -10.475 54.782 12.497 1.000 0.420 12 LEU B O 1
ATOM 7868 N N . SER B 2 13 ? -10.478 53.262 10.856 1.000 0.440 13 SER B N 1
ATOM 7869 C CA . SER B 2 13 ? -11.756 52.647 11.242 1.000 0.440 13 SER B CA 1
ATOM 7870 C C . SER B 2 13 ? -11.654 51.887 12.572 1.000 0.440 13 SER B C 1
ATOM 7871 O O . SER B 2 13 ? -12.582 51.918 13.383 1.000 0.440 13 SER B O 1
ATOM 7879 N N . LEU B 2 14 ? -10.504 51.257 12.834 1.000 0.460 14 LEU B N 1
ATOM 7880 C CA . LEU B 2 14 ? -10.194 50.588 14.093 1.000 0.460 14 LEU B CA 1
ATOM 7881 C C . LEU B 2 14 ? -9.916 51.602 15.213 1.000 0.460 14 LEU B C 1
ATOM 7882 O O . LEU B 2 14 ? -10.373 51.384 16.330 1.000 0.460 14 LEU B O 1
ATOM 7898 N N . GLU B 2 15 ? -9.277 52.741 14.929 1.000 0.500 15 GLU B N 1
ATOM 7899 C CA . GLU B 2 15 ? -9.121 53.845 15.885 1.000 0.500 15 GLU B CA 1
ATOM 7900 C C . GLU B 2 15 ? -10.461 54.532 16.202 1.000 0.500 15 GLU B C 1
ATOM 7901 O O . GLU B 2 15 ? -10.727 54.828 17.364 1.000 0.500 15 GLU B O 1
ATOM 7913 N N . LYS B 2 16 ? -11.373 54.681 15.231 1.000 0.490 16 LYS B N 1
ATOM 7914 C CA . LYS B 2 16 ? -12.765 55.106 15.497 1.000 0.490 16 LYS B CA 1
ATOM 7915 C C . LYS B 2 16 ? -13.528 54.100 16.377 1.000 0.490 16 LYS B C 1
ATOM 7916 O O . LYS B 2 16 ? -14.398 54.504 17.142 1.000 0.490 16 LYS B O 1
ATOM 7935 N N . LYS B 2 17 ? -13.188 52.805 16.313 1.000 0.500 17 LYS B N 1
ATOM 7936 C CA . LYS B 2 17 ? -13.738 51.735 17.175 1.000 0.500 17 LYS B CA 1
ATOM 7937 C C . LYS B 2 17 ? -12.975 51.504 18.487 1.000 0.500 17 LYS B C 1
ATOM 7938 O O . LYS B 2 17 ? -13.433 50.720 19.311 1.000 0.500 17 LYS B O 1
ATOM 7957 N N . LYS B 2 18 ? -11.843 52.180 18.699 1.000 0.580 18 LYS B N 1
ATOM 7958 C CA . LYS B 2 18 ? -10.954 52.042 19.869 1.000 0.580 18 LYS B CA 1
ATOM 7959 C C . LYS B 2 18 ? -11.696 52.247 21.191 1.000 0.580 18 LYS B C 1
ATOM 7960 O O . LYS B 2 18 ? -11.437 51.529 22.158 1.000 0.580 18 LYS B O 1
ATOM 7979 N N . GLY B 2 19 ? -12.632 53.201 21.193 1.000 0.560 19 GLY B N 1
ATOM 7980 C CA . GLY B 2 19 ? -13.428 53.583 22.356 1.000 0.560 19 GLY B CA 1
ATOM 7981 C C . GLY B 2 19 ? -12.544 53.952 23.548 1.000 0.560 19 GLY B C 1
ATOM 7982 O O . GLY B 2 19 ? -11.432 54.463 23.391 1.000 0.560 19 GLY B O 1
ATOM 7986 N N . THR B 2 20 ? -13.017 53.640 24.751 1.000 0.630 20 THR B N 1
ATOM 7987 C CA . THR B 2 20 ? -12.167 53.639 25.943 1.000 0.630 20 THR B CA 1
ATOM 7988 C C . THR B 2 20 ? -11.352 52.347 25.960 1.000 0.630 20 THR B C 1
ATOM 7989 O O . THR B 2 20 ? -11.895 51.274 26.227 1.000 0.630 20 THR B O 1
ATOM 8000 N N . LEU B 2 21 ? -10.045 52.428 25.692 1.000 0.700 21 LEU B N 1
ATOM 8001 C CA . LEU B 2 21 ? -9.166 51.276 25.899 1.000 0.700 21 LEU B CA 1
ATOM 8002 C C . LEU B 2 21 ? -9.076 50.930 27.394 1.000 0.700 21 LEU B C 1
ATOM 8003 O O . LEU B 2 21 ? -8.959 51.843 28.221 1.000 0.700 21 LEU B O 1
ATOM 8019 N N . PRO B 2 22 ? -9.066 49.635 27.759 1.000 0.650 22 PRO B N 1
ATOM 8020 C CA . PRO B 2 22 ? -8.818 49.235 29.132 1.000 0.650 22 PRO B CA 1
ATOM 8021 C C . PRO B 2 22 ? -7.394 49.646 29.532 1.000 0.650 22 PRO B C 1
ATOM 8022 O O . PRO B 2 22 ? -6.412 49.316 28.858 1.000 0.650 22 PRO B O 1
ATOM 8033 N N . LYS B 2 23 ? -7.287 50.376 30.647 1.000 0.640 23 LYS B N 1
ATOM 8034 C CA . LYS B 2 23 ? -6.014 50.614 31.332 1.000 0.640 23 LYS B CA 1
ATOM 8035 C C . LYS B 2 23 ? -5.738 49.422 32.235 1.000 0.640 23 LYS B C 1
ATOM 8036 O O . LYS B 2 23 ? -6.495 49.190 33.173 1.000 0.640 23 LYS B O 1
ATOM 8055 N N . PHE B 2 24 ? -4.641 48.716 31.990 1.000 0.640 24 PHE B N 1
ATOM 8056 C CA . PHE B 2 24 ? -4.150 47.676 32.891 1.000 0.640 24 PHE B CA 1
ATOM 8057 C C . PHE B 2 24 ? -2.674 47.894 33.200 1.000 0.640 24 PHE B C 1
ATOM 8058 O O . PHE B 2 24 ? -1.901 48.358 32.363 1.000 0.640 24 PHE B O 1
ATOM 8075 N N . SER B 2 25 ? -2.274 47.539 34.419 1.000 0.580 25 SER B N 1
ATOM 8076 C CA . SER B 2 25 ? -0.862 47.396 34.755 1.000 0.580 25 SER B CA 1
ATOM 8077 C C . SER B 2 25 ? -0.266 46.191 34.018 1.000 0.580 25 SER B C 1
ATOM 8078 O O . SER B 2 25 ? -0.962 45.241 33.650 1.000 0.580 25 SER B O 1
ATOM 8086 N N . VAL B 2 26 ? 1.047 46.222 33.784 1.000 0.600 26 VAL B N 1
ATOM 8087 C CA . VAL B 2 26 ? 1.763 45.135 33.104 1.000 0.600 26 VAL B CA 1
ATOM 8088 C C . VAL B 2 26 ? 1.876 43.937 34.054 1.000 0.600 26 VAL B C 1
ATOM 8089 O O . VAL B 2 26 ? 2.795 43.840 34.867 1.000 0.600 26 VAL B O 1
ATOM 8102 N N . LEU B 2 27 ? 0.913 43.016 33.966 1.000 0.700 27 LEU B N 1
ATOM 8103 C CA . LEU B 2 27 ? 0.826 41.818 34.805 1.000 0.700 27 LEU B CA 1
ATOM 8104 C C . LEU B 2 27 ? 2.038 40.907 34.552 1.000 0.700 27 LEU B C 1
ATOM 8105 O O . LEU B 2 27 ? 2.163 40.309 33.483 1.000 0.700 27 LEU B O 1
ATOM 8121 N N . ARG B 2 28 ? 2.971 40.817 35.510 1.000 0.740 28 ARG B N 1
ATOM 8122 C CA . ARG B 2 28 ? 4.251 40.094 35.339 1.000 0.740 28 ARG B CA 1
ATOM 8123 C C . ARG B 2 28 ? 4.127 38.567 35.349 1.000 0.740 28 ARG B C 1
ATOM 8124 O O . ARG B 2 28 ? 4.889 37.911 34.655 1.000 0.740 28 ARG B O 1
ATOM 8145 N N . SER B 2 29 ? 3.172 38.006 36.089 1.000 0.790 29 SER B N 1
ATOM 8146 C CA . SER B 2 29 ? 2.985 36.552 36.243 1.000 0.790 29 SER B CA 1
ATOM 8147 C C . SER B 2 29 ? 2.448 35.836 34.997 1.000 0.790 29 SER B C 1
ATOM 8148 O O . SER B 2 29 ? 2.447 34.610 34.954 1.000 0.790 29 SER B O 1
ATOM 8156 N N . ILE B 2 30 ? 1.973 36.577 33.993 1.000 0.880 30 ILE B N 1
ATOM 8157 C CA . ILE B 2 30 ? 1.294 36.017 32.822 1.000 0.880 30 ILE B CA 1
ATOM 8158 C C . ILE B 2 30 ? 2.313 35.744 31.697 1.000 0.880 30 ILE B C 1
ATOM 8159 O O . ILE B 2 30 ? 3.003 36.682 31.276 1.000 0.880 30 ILE B O 1
ATOM 8175 N N . PRO B 2 31 ? 2.411 34.508 31.165 1.000 0.920 31 PRO B N 1
ATOM 8176 C CA . PRO B 2 31 ? 3.310 34.198 30.057 1.000 0.920 31 PRO B CA 1
ATOM 8177 C C . PRO B 2 31 ? 2.999 35.017 28.805 1.000 0.920 31 PRO B C 1
ATOM 8178 O O . PRO B 2 31 ? 1.856 35.053 28.345 1.000 0.920 31 PRO B O 1
ATOM 8189 N N . ARG B 2 32 ? 4.027 35.651 28.227 1.000 0.950 32 ARG B N 1
ATOM 8190 C CA . ARG B 2 32 ? 3.896 36.410 26.970 1.000 0.950 32 ARG B CA 1
ATOM 8191 C C . ARG B 2 32 ? 3.713 35.486 25.776 1.000 0.950 32 ARG B C 1
ATOM 8192 O O . ARG B 2 32 ? 2.865 35.765 24.940 1.000 0.950 32 ARG B O 1
ATOM 8213 N N . ASN B 2 33 ? 4.452 34.381 25.754 1.000 0.960 33 ASN B N 1
ATOM 8214 C CA . ASN B 2 33 ? 4.373 33.341 24.739 1.000 0.960 33 ASN B CA 1
ATOM 8215 C C . ASN B 2 33 ? 3.796 32.080 25.417 1.000 0.960 33 ASN B C 1
ATOM 8216 O O . ASN B 2 33 ? 4.443 31.539 26.317 1.000 0.960 33 ASN B O 1
ATOM 8227 N N . ARG B 2 34 ? 2.591 31.621 25.050 1.000 0.950 34 ARG B N 1
ATOM 8228 C CA . ARG B 2 34 ? 1.898 30.481 25.707 1.000 0.950 34 ARG B CA 1
ATOM 8229 C C . ARG B 2 34 ? 1.322 29.515 24.671 1.000 0.950 34 ARG B C 1
ATOM 8230 O O . ARG B 2 34 ? 0.645 29.970 23.756 1.000 0.950 34 ARG B O 1
ATOM 8251 N N . ILE B 2 35 ? 1.535 28.207 24.822 1.000 0.960 35 ILE B N 1
ATOM 8252 C CA . ILE B 2 35 ? 0.917 27.178 23.962 1.000 0.960 35 ILE B CA 1
ATOM 8253 C C . ILE B 2 35 ? 0.061 26.247 24.823 1.000 0.960 35 ILE B C 1
ATOM 8254 O O . ILE B 2 35 ? 0.580 25.550 25.695 1.000 0.960 35 ILE B O 1
ATOM 8270 N N . ILE B 2 36 ? -1.247 26.225 24.555 1.000 0.950 36 ILE B N 1
ATOM 8271 C CA . ILE B 2 36 ? -2.199 25.288 25.158 1.000 0.950 36 ILE B CA 1
ATOM 8272 C C . ILE B 2 36 ? -2.297 24.048 24.272 1.000 0.950 36 ILE B C 1
ATOM 8273 O O . ILE B 2 36 ? -2.669 24.139 23.099 1.000 0.950 36 ILE B O 1
ATOM 8289 N N . TYR B 2 37 ? -2.001 22.881 24.835 1.000 0.930 37 TYR B N 1
ATOM 8290 C CA . TYR B 2 37 ? -2.023 21.608 24.113 1.000 0.930 37 TYR B CA 1
ATOM 8291 C C . TYR B 2 37 ? -2.731 20.513 24.916 1.000 0.930 37 TYR B C 1
ATOM 8292 O O . TYR B 2 37 ? -3.044 20.685 26.090 1.000 0.930 37 TYR B O 1
ATOM 8310 N N . GLY B 2 38 ? -3.034 19.396 24.263 1.000 0.900 38 GLY B N 1
ATOM 8311 C CA . GLY B 2 38 ? -3.794 18.278 24.829 1.000 0.900 38 GLY B CA 1
ATOM 8312 C C . GLY B 2 38 ? -4.727 17.670 23.787 1.000 0.900 38 GLY B C 1
ATOM 8313 O O . GLY B 2 38 ? -4.713 18.103 22.636 1.000 0.900 38 GLY B O 1
ATOM 8317 N N . ALA B 2 39 ? -5.540 16.696 24.186 1.000 0.900 39 ALA B N 1
ATOM 8318 C CA . ALA B 2 39 ? -6.365 15.881 23.287 1.000 0.900 39 ALA B CA 1
ATOM 8319 C C . ALA B 2 39 ? -7.477 16.675 22.538 1.000 0.900 39 ALA B C 1
ATOM 8320 O O . ALA B 2 39 ? -7.778 17.824 22.908 1.000 0.900 39 ALA B O 1
ATOM 8327 N N . PRO B 2 40 ? -8.106 16.136 21.472 1.000 0.900 40 PRO B N 1
ATOM 8328 C CA . PRO B 2 40 ? -9.274 16.760 20.850 1.000 0.900 40 PRO B CA 1
ATOM 8329 C C . PRO B 2 40 ? -10.466 16.808 21.819 1.000 0.900 40 PRO B C 1
ATOM 8330 O O . PRO B 2 40 ? -10.612 15.984 22.718 1.000 0.900 40 PRO B O 1
ATOM 8341 N N . GLY B 2 41 ? -11.327 17.817 21.670 1.000 0.920 41 GLY B N 1
ATOM 8342 C CA . GLY B 2 41 ? -12.495 17.999 22.540 1.000 0.920 41 GLY B CA 1
ATOM 8343 C C . GLY B 2 41 ? -12.210 18.501 23.966 1.000 0.920 41 GLY B C 1
ATOM 8344 O O . GLY B 2 41 ? -13.155 18.779 24.695 1.000 0.920 41 GLY B O 1
ATOM 8348 N N . THR B 2 42 ? -10.958 18.699 24.397 1.000 0.940 42 THR B N 1
ATOM 8349 C CA . THR B 2 42 ? -10.659 19.233 25.753 1.000 0.940 42 THR B CA 1
ATOM 8350 C C . THR B 2 42 ? -11.016 20.713 25.941 1.000 0.940 42 THR B C 1
ATOM 8351 O O . THR B 2 42 ? -10.967 21.228 27.054 1.000 0.940 42 THR B O 1
ATOM 8362 N N . GLY B 2 43 ? -11.405 21.415 24.871 1.000 0.930 43 GLY B N 1
ATOM 8363 C CA . GLY B 2 43 ? -11.855 22.810 24.927 1.000 0.930 43 GLY B CA 1
ATOM 8364 C C . GLY B 2 43 ? -10.746 23.864 24.822 1.000 0.930 43 GLY B C 1
ATOM 8365 O O . GLY B 2 43 ? -11.002 25.013 25.166 1.000 0.930 43 GLY B O 1
ATOM 8369 N N . LYS B 2 44 ? -9.546 23.505 24.332 1.000 0.920 44 LYS B N 1
ATOM 8370 C CA . LYS B 2 44 ? -8.349 24.373 24.193 1.000 0.920 44 LYS B CA 1
ATOM 8371 C C . LYS B 2 44 ? -8.649 25.826 23.797 1.000 0.920 44 LYS B C 1
ATOM 8372 O O . LYS B 2 44 ? -8.343 26.743 24.558 1.000 0.920 44 LYS B O 1
ATOM 8391 N N . SER B 2 45 ? -9.303 26.028 22.656 1.000 0.910 45 SER B N 1
ATOM 8392 C CA . SER B 2 45 ? -9.616 27.356 22.111 1.000 0.910 45 SER B CA 1
ATOM 8393 C C . SER B 2 45 ? -10.601 28.142 22.992 1.000 0.910 45 SER B C 1
ATOM 8394 O O . SER B 2 45 ? -10.451 29.347 23.157 1.000 0.910 45 SER B O 1
ATOM 8402 N N . ASN B 2 46 ? -11.558 27.465 23.638 1.000 0.900 46 ASN B N 1
ATOM 8403 C CA . ASN B 2 46 ? -12.516 28.087 24.560 1.000 0.900 46 ASN B CA 1
ATOM 8404 C C . ASN B 2 46 ? -11.919 28.355 25.959 1.000 0.900 46 ASN B C 1
ATOM 8405 O O . ASN B 2 46 ? -12.360 29.276 26.647 1.000 0.900 46 ASN B O 1
ATOM 8416 N N . TYR B 2 47 ? -10.906 27.585 26.379 1.000 0.920 47 TYR B N 1
ATOM 8417 C CA . TYR B 2 47 ? -10.116 27.902 27.569 1.000 0.920 47 TYR B CA 1
ATOM 8418 C C . TYR B 2 47 ? -9.315 29.189 27.347 1.000 0.920 47 TYR B C 1
ATOM 8419 O O . TYR B 2 47 ? -9.454 30.114 28.143 1.000 0.920 47 TYR B O 1
ATOM 8437 N N . LEU B 2 48 ? -8.574 29.295 26.234 1.000 0.900 48 LEU B N 1
ATOM 8438 C CA . LEU B 2 48 ? -7.890 30.537 25.851 1.000 0.900 48 LEU B CA 1
ATOM 8439 C C . LEU B 2 48 ? -8.848 31.730 25.839 1.000 0.900 48 LEU B C 1
ATOM 8440 O O . LEU B 2 48 ? -8.573 32.735 26.479 1.000 0.900 48 LEU B O 1
ATOM 8456 N N . GLU B 2 49 ? -9.986 31.607 25.163 1.000 0.880 49 GLU B N 1
ATOM 8457 C CA . GLU B 2 49 ? -10.966 32.685 25.001 1.000 0.880 49 GLU B CA 1
ATOM 8458 C C . GLU B 2 49 ? -11.541 33.172 26.345 1.000 0.880 49 GLU B C 1
ATOM 8459 O O . GLU B 2 49 ? -11.626 34.378 26.581 1.000 0.880 49 GLU B O 1
ATOM 8471 N N . ARG B 2 50 ? -11.808 32.256 27.291 1.000 0.890 50 ARG B N 1
ATOM 8472 C CA . ARG B 2 50 ? -12.200 32.610 28.670 1.000 0.890 50 ARG B CA 1
ATOM 8473 C C . ARG B 2 50 ? -11.074 33.227 29.501 1.000 0.890 50 ARG B C 1
ATOM 8474 O O . ARG B 2 50 ? -11.360 34.055 30.361 1.000 0.890 50 ARG B O 1
ATOM 8495 N N . GLU B 2 51 ? -9.818 32.846 29.290 1.000 0.890 51 GLU B N 1
ATOM 8496 C CA . GLU B 2 51 ? -8.684 33.503 29.956 1.000 0.890 51 GLU B CA 1
ATOM 8497 C C . GLU B 2 51 ? -8.427 34.895 29.363 1.000 0.890 51 GLU B C 1
ATOM 8498 O O . GLU B 2 51 ? -8.118 35.828 30.103 1.000 0.890 51 GLU B O 1
ATOM 8510 N N . VAL B 2 52 ? -8.613 35.067 28.050 1.000 0.880 52 VAL B N 1
ATOM 8511 C CA . VAL B 2 52 ? -8.455 36.360 27.378 1.000 0.880 52 VAL B CA 1
ATOM 8512 C C . VAL B 2 52 ? -9.483 37.375 27.868 1.000 0.880 52 VAL B C 1
ATOM 8513 O O . VAL B 2 52 ? -9.077 38.458 28.285 1.000 0.880 52 VAL B O 1
ATOM 8526 N N . GLY B 2 53 ? -10.772 37.018 27.930 1.000 0.860 53 GLY B N 1
ATOM 8527 C CA . GLY B 2 53 ? -11.808 37.916 28.464 1.000 0.860 53 GLY B CA 1
ATOM 8528 C C . GLY B 2 53 ? -11.498 38.413 29.886 1.000 0.860 53 GLY B C 1
ATOM 8529 O O . GLY B 2 53 ? -11.625 39.599 30.173 1.000 0.860 53 GLY B O 1
ATOM 8533 N N . LYS B 2 54 ? -10.962 37.547 30.762 1.000 0.840 54 LYS B N 1
ATOM 8534 C CA . LYS B 2 54 ? -10.542 37.933 32.128 1.000 0.840 54 LYS B CA 1
ATOM 8535 C C . LYS B 2 54 ? -9.340 38.885 32.178 1.000 0.840 54 LYS B C 1
ATOM 8536 O O . LYS B 2 54 ? -9.249 39.683 33.105 1.000 0.840 54 LYS B O 1
ATOM 8555 N N . ILE B 2 55 ? -8.372 38.725 31.272 1.000 0.820 55 ILE B N 1
ATOM 8556 C CA . ILE B 2 55 ? -7.034 39.345 31.378 1.000 0.820 55 ILE B CA 1
ATOM 8557 C C . ILE B 2 55 ? -6.904 40.604 30.506 1.000 0.820 55 ILE B C 1
ATOM 8558 O O . ILE B 2 55 ? -6.176 41.531 30.863 1.000 0.820 55 ILE B O 1
ATOM 8574 N N . PHE B 2 56 ? -7.601 40.640 29.371 1.000 0.840 56 PHE B N 1
ATOM 8575 C CA . PHE B 2 56 ? -7.544 41.716 28.375 1.000 0.840 56 PHE B CA 1
ATOM 8576 C C . PHE B 2 56 ? -8.881 42.468 28.248 1.000 0.840 56 PHE B C 1
ATOM 8577 O O . PHE B 2 56 ? -8.893 43.606 27.774 1.000 0.840 56 PHE B O 1
ATOM 8594 N N . GLY B 2 57 ? -9.984 41.870 28.712 1.000 0.800 57 GLY B N 1
ATOM 8595 C CA . GLY B 2 57 ? -11.340 42.392 28.546 1.000 0.800 57 GLY B CA 1
ATOM 8596 C C . GLY B 2 57 ? -11.912 42.151 27.146 1.000 0.800 57 GLY B C 1
ATOM 8597 O O . GLY B 2 57 ? -11.225 41.699 26.231 1.000 0.800 57 GLY B O 1
ATOM 8601 N N . ASP B 2 58 ? -13.184 42.500 26.972 1.000 0.800 58 ASP B N 1
ATOM 8602 C CA . ASP B 2 58 ? -13.979 42.132 25.790 1.000 0.800 58 ASP B CA 1
ATOM 8603 C C . ASP B 2 58 ? -13.873 43.132 24.615 1.000 0.800 58 ASP B C 1
ATOM 8604 O O . ASP B 2 58 ? -14.720 43.151 23.721 1.000 0.800 58 ASP B O 1
ATOM 8613 N N . ASN B 2 59 ? -12.857 44.007 24.596 1.000 0.800 59 ASN B N 1
ATOM 8614 C CA . ASN B 2 59 ? -12.696 45.005 23.531 1.000 0.800 59 ASN B CA 1
ATOM 8615 C C . ASN B 2 59 ? -12.068 44.358 22.272 1.000 0.800 59 ASN B C 1
ATOM 8616 O O . ASN B 2 59 ? -10.890 43.994 22.299 1.000 0.800 59 ASN B O 1
ATOM 8627 N N . PRO B 2 60 ? -12.771 44.275 21.125 1.000 0.820 60 PRO B N 1
ATOM 8628 C CA . PRO B 2 60 ? -12.255 43.593 19.936 1.000 0.820 60 PRO B CA 1
ATOM 8629 C C . PRO B 2 60 ? -11.019 44.269 19.317 1.000 0.820 60 PRO B C 1
ATOM 8630 O O . PRO B 2 60 ? -10.324 43.648 18.521 1.000 0.820 60 PRO B O 1
ATOM 8641 N N . TYR B 2 61 ? -10.700 45.521 19.671 1.000 0.820 61 TYR B N 1
ATOM 8642 C CA . TYR B 2 61 ? -9.486 46.193 19.197 1.000 0.820 61 TYR B CA 1
ATOM 8643 C C . TYR B 2 61 ? -8.200 45.568 19.769 1.000 0.820 61 TYR B C 1
ATOM 8644 O O . TYR B 2 61 ? -7.179 45.545 19.069 1.000 0.820 61 TYR B O 1
ATOM 8662 N N . VAL B 2 62 ? -8.236 45.047 21.008 1.000 0.870 62 VAL B N 1
ATOM 8663 C CA . VAL B 2 62 ? -7.057 44.452 21.676 1.000 0.870 62 VAL B CA 1
ATOM 8664 C C . VAL B 2 62 ? -6.774 43.001 21.271 1.000 0.870 62 VAL B C 1
ATOM 8665 O O . VAL B 2 62 ? -5.730 42.451 21.625 1.000 0.870 62 VAL B O 1
ATOM 8678 N N . PHE B 2 63 ? -7.681 42.402 20.501 1.000 0.870 63 PHE B N 1
ATOM 8679 C CA . PHE B 2 63 ? -7.672 41.000 20.108 1.000 0.870 63 PHE B CA 1
ATOM 8680 C C . PHE B 2 63 ? -7.374 40.826 18.612 1.000 0.870 63 PHE B C 1
ATOM 8681 O O . PHE B 2 63 ? -7.835 41.610 17.782 1.000 0.870 63 PHE B O 1
ATOM 8698 N N . THR B 2 64 ? -6.652 39.759 18.271 1.000 0.930 64 THR B N 1
ATOM 8699 C CA . THR B 2 64 ? -6.498 39.247 16.902 1.000 0.930 64 THR B CA 1
ATOM 8700 C C . THR B 2 64 ? -6.374 37.721 16.967 1.000 0.930 64 THR B C 1
ATOM 8701 O O . THR B 2 64 ? -5.637 37.207 17.805 1.000 0.930 64 THR B O 1
ATOM 8712 N N . ARG B 2 65 ? -7.061 36.984 16.086 1.000 0.940 65 ARG B N 1
ATOM 8713 C CA . ARG B 2 65 ? -7.027 35.510 16.017 1.000 0.940 65 ARG B CA 1
ATOM 8714 C C . ARG B 2 65 ? -6.734 35.060 14.589 1.000 0.940 65 ARG B C 1
ATOM 8715 O O . ARG B 2 65 ? -7.351 35.570 13.659 1.000 0.940 65 ARG B O 1
ATOM 8736 N N . VAL B 2 66 ? -5.820 34.110 14.435 1.000 0.960 66 VAL B N 1
ATOM 8737 C CA . VAL B 2 66 ? -5.490 33.438 13.170 1.000 0.960 66 VAL B CA 1
ATOM 8738 C C . VAL B 2 66 ? -5.552 31.924 13.352 1.000 0.960 66 VAL B C 1
ATOM 8739 O O . VAL B 2 66 ? -5.534 31.436 14.482 1.000 0.960 66 VAL B O 1
ATOM 8752 N N . THR B 2 67 ? -5.578 31.185 12.247 1.000 0.940 67 THR B N 1
ATOM 8753 C CA . THR B 2 67 ? -5.450 29.723 12.232 1.000 0.940 67 THR B CA 1
ATOM 8754 C C . THR B 2 67 ? -4.378 29.351 11.219 1.000 0.940 67 THR B C 1
ATOM 8755 O O . THR B 2 67 ? -4.437 29.803 10.075 1.000 0.940 67 THR B O 1
ATOM 8766 N N . PHE B 2 68 ? -3.383 28.573 11.638 1.000 0.930 68 PHE B N 1
ATOM 8767 C CA . PHE B 2 68 ? -2.335 28.092 10.740 1.000 0.930 68 PHE B CA 1
ATOM 8768 C C . PHE B 2 68 ? -2.816 26.862 9.953 1.000 0.930 68 PHE B C 1
ATOM 8769 O O . PHE B 2 68 ? -3.574 26.032 10.447 1.000 0.930 68 PHE B O 1
ATOM 8786 N N . PHE B 2 69 ? -2.359 26.749 8.709 1.000 0.870 69 PHE B N 1
ATOM 8787 C CA . PHE B 2 69 ? -2.633 25.638 7.793 1.000 0.870 69 PHE B CA 1
ATOM 8788 C C . PHE B 2 69 ? -1.345 25.299 7.010 1.000 0.870 69 PHE B C 1
ATOM 8789 O O . PHE B 2 69 ? -0.419 26.110 7.032 1.000 0.870 69 PHE B O 1
ATOM 8806 N N . PRO B 2 70 ? -1.242 24.151 6.311 1.000 0.800 70 PRO B N 1
ATOM 8807 C CA . PRO B 2 70 ? 0.029 23.689 5.728 1.000 0.800 70 PRO B CA 1
ATOM 8808 C C . PRO B 2 70 ? 0.763 24.699 4.835 1.000 0.800 70 PRO B C 1
ATOM 8809 O O . PRO B 2 70 ? 1.978 24.828 4.938 1.000 0.800 70 PRO B O 1
ATOM 8820 N N . GLY B 2 71 ? 0.027 25.455 4.015 1.000 0.770 71 GLY B N 1
ATOM 8821 C CA . GLY B 2 71 ? 0.556 26.532 3.167 1.000 0.770 71 GLY B CA 1
ATOM 8822 C C . GLY B 2 71 ? 0.542 27.936 3.790 1.000 0.770 71 GLY B C 1
ATOM 8823 O O . GLY B 2 71 ? 0.501 28.909 3.039 1.000 0.770 71 GLY B O 1
ATOM 8827 N N . TYR B 2 72 ? 0.494 28.077 5.121 1.000 0.850 72 TYR B N 1
ATOM 8828 C CA . TYR B 2 72 ? 0.565 29.392 5.775 1.000 0.850 72 TYR B CA 1
ATOM 8829 C C . TYR B 2 72 ? 2.004 29.929 5.700 1.000 0.850 72 TYR B C 1
ATOM 8830 O O . TYR B 2 72 ? 2.941 29.199 6.020 1.000 0.850 72 TYR B O 1
ATOM 8848 N N . THR B 2 73 ? 2.200 31.189 5.295 1.000 0.870 73 THR B N 1
ATOM 8849 C CA . THR B 2 73 ? 3.541 31.746 5.000 1.000 0.870 73 THR B CA 1
ATOM 8850 C C . THR B 2 73 ? 3.925 32.959 5.855 1.000 0.870 73 THR B C 1
ATOM 8851 O O . THR B 2 73 ? 3.076 33.631 6.445 1.000 0.870 73 THR B O 1
ATOM 8862 N N . TYR B 2 74 ? 5.220 33.297 5.869 1.000 0.880 74 TYR B N 1
ATOM 8863 C CA . TYR B 2 74 ? 5.739 34.545 6.448 1.000 0.880 74 TYR B CA 1
ATOM 8864 C C . TYR B 2 74 ? 5.025 35.785 5.869 1.000 0.880 74 TYR B C 1
ATOM 8865 O O . TYR B 2 74 ? 4.533 36.631 6.619 1.000 0.880 74 TYR B O 1
ATOM 8883 N N . GLY B 2 75 ? 4.838 35.832 4.542 1.000 0.860 75 GLY B N 1
ATOM 8884 C CA . GLY B 2 75 ? 4.107 36.894 3.833 1.000 0.860 75 GLY B CA 1
ATOM 8885 C C . GLY B 2 75 ? 2.603 36.988 4.152 1.000 0.860 75 GLY B C 1
ATOM 8886 O O . GLY B 2 75 ? 1.939 37.956 3.763 1.000 0.860 75 GLY B O 1
ATOM 8890 N N . GLN B 2 76 ? 2.049 36.005 4.870 1.000 0.890 76 GLN B N 1
ATOM 8891 C CA . GLN B 2 76 ? 0.701 36.029 5.453 1.000 0.890 76 GLN B CA 1
ATOM 8892 C C . GLN B 2 76 ? 0.704 36.328 6.963 1.000 0.890 76 GLN B C 1
ATOM 8893 O O . GLN B 2 76 ? -0.326 36.736 7.498 1.000 0.890 76 GLN B O 1
ATOM 8907 N N . PHE B 2 77 ? 1.822 36.129 7.673 1.000 0.940 77 PHE B N 1
ATOM 8908 C CA . PHE B 2 77 ? 1.924 36.357 9.121 1.000 0.940 77 PHE B CA 1
ATOM 8909 C C . PHE B 2 77 ? 2.465 37.745 9.478 1.000 0.940 77 PHE B C 1
ATOM 8910 O O . PHE B 2 77 ? 1.881 38.441 10.314 1.000 0.940 77 PHE B O 1
ATOM 8927 N N . ILE B 2 78 ? 3.552 38.150 8.816 1.000 0.910 78 ILE B N 1
ATOM 8928 C CA . ILE B 2 78 ? 4.279 39.407 9.034 1.000 0.910 78 ILE B CA 1
ATOM 8929 C C . ILE B 2 78 ? 3.869 40.451 7.994 1.000 0.910 78 ILE B C 1
ATOM 8930 O O . ILE B 2 78 ? 3.558 41.586 8.352 1.000 0.910 78 ILE B O 1
ATOM 8946 N N . GLY B 2 79 ? 3.774 40.048 6.726 1.000 0.870 79 GLY B N 1
ATOM 8947 C CA . GLY B 2 79 ? 3.358 40.890 5.600 1.000 0.870 79 GLY B CA 1
ATOM 8948 C C . GLY B 2 79 ? 4.271 40.732 4.387 1.000 0.870 79 GLY B C 1
ATOM 8949 O O . GLY B 2 79 ? 5.332 40.124 4.489 1.000 0.870 79 GLY B O 1
ATOM 8953 N N . ALA B 2 80 ? 3.837 41.245 3.237 1.000 0.820 80 ALA B N 1
ATOM 8954 C CA . ALA B 2 80 ? 4.613 41.243 1.993 1.000 0.820 80 ALA B CA 1
ATOM 8955 C C . ALA B 2 80 ? 4.105 42.328 1.027 1.000 0.820 80 ALA B C 1
ATOM 8956 O O . ALA B 2 80 ? 2.979 42.816 1.167 1.000 0.820 80 ALA B O 1
ATOM 8963 N N . TYR B 2 81 ? 4.913 42.684 0.024 1.000 0.760 81 TYR B N 1
ATOM 8964 C CA . TYR B 2 81 ? 4.494 43.573 -1.064 1.000 0.760 81 TYR B CA 1
ATOM 8965 C C . TYR B 2 81 ? 3.474 42.888 -1.982 1.000 0.760 81 TYR B C 1
ATOM 8966 O O . TYR B 2 81 ? 3.735 41.813 -2.514 1.000 0.760 81 TYR B O 1
ATOM 8984 N N . LYS B 2 82 ? 2.303 43.507 -2.170 1.000 0.720 82 LYS B N 1
ATOM 8985 C CA . LYS B 2 82 ? 1.178 42.946 -2.940 1.000 0.720 82 LYS B CA 1
ATOM 8986 C C . LYS B 2 82 ? 0.545 44.015 -3.841 1.000 0.720 82 LYS B C 1
ATOM 8987 O O . LYS B 2 82 ? 0.593 45.195 -3.483 1.000 0.720 82 LYS B O 1
ATOM 9006 N N . PRO B 2 83 ? -0.062 43.625 -4.978 1.000 0.700 83 PRO B N 1
ATOM 9007 C CA . PRO B 2 83 ? -0.837 44.545 -5.800 1.000 0.700 83 PRO B CA 1
ATOM 9008 C C . PRO B 2 83 ? -2.070 45.033 -5.029 1.000 0.700 83 PRO B C 1
ATOM 9009 O O . PRO B 2 83 ? -2.818 44.230 -4.466 1.000 0.700 83 PRO B O 1
ATOM 9020 N N . VAL B 2 84 ? -2.299 46.344 -5.026 1.000 0.720 84 VAL B N 1
ATOM 9021 C CA . VAL B 2 84 ? -3.452 47.001 -4.399 1.000 0.720 84 VAL B CA 1
ATOM 9022 C C . VAL B 2 84 ? -4.102 47.990 -5.377 1.000 0.720 84 VAL B C 1
ATOM 9023 O O . VAL B 2 84 ? -3.392 48.699 -6.094 1.000 0.720 84 VAL B O 1
ATOM 9036 N N . PRO B 2 85 ? -5.444 48.062 -5.442 1.000 0.700 85 PRO B N 1
ATOM 9037 C CA . PRO B 2 85 ? -6.127 48.984 -6.337 1.000 0.700 85 PRO B CA 1
ATOM 9038 C C . PRO B 2 85 ? -6.153 50.405 -5.757 1.000 0.700 85 PRO B C 1
ATOM 9039 O O . PRO B 2 85 ? -6.724 50.658 -4.692 1.000 0.700 85 PRO B O 1
ATOM 9050 N N . ILE B 2 86 ? -5.569 51.337 -6.502 1.000 0.720 86 ILE B N 1
ATOM 9051 C CA . ILE B 2 86 ? -5.647 52.785 -6.279 1.000 0.720 86 ILE B CA 1
ATOM 9052 C C . ILE B 2 86 ? -6.520 53.425 -7.364 1.000 0.720 86 ILE B C 1
ATOM 9053 O O . ILE B 2 86 ? -6.734 52.844 -8.424 1.000 0.720 86 ILE B O 1
ATOM 9069 N N . TYR B 2 87 ? -7.048 54.615 -7.099 1.000 0.710 87 TYR B N 1
ATOM 9070 C CA . TYR B 2 87 ? -8.051 55.261 -7.941 1.000 0.710 87 TYR B CA 1
ATOM 9071 C C . TYR B 2 87 ? -7.657 56.710 -8.218 1.000 0.710 87 TYR B C 1
ATOM 9072 O O . TYR B 2 87 ? -7.399 57.476 -7.287 1.000 0.710 87 TYR B O 1
ATOM 9090 N N . LYS B 2 88 ? -7.624 57.092 -9.497 1.000 0.720 88 LYS B N 1
ATOM 9091 C CA . LYS B 2 88 ? -7.335 58.457 -9.946 1.000 0.720 88 LYS B CA 1
ATOM 9092 C C . LYS B 2 88 ? -8.630 59.188 -10.293 1.000 0.720 88 LYS B C 1
ATOM 9093 O O . LYS B 2 88 ? -9.515 58.632 -10.939 1.000 0.720 88 LYS B O 1
ATOM 9112 N N . LYS B 2 89 ? -8.741 60.444 -9.866 1.000 0.670 89 LYS B N 1
ATOM 9113 C CA . LYS B 2 89 ? -9.871 61.336 -10.166 1.000 0.670 89 LYS B CA 1
ATOM 9114 C C . LYS B 2 89 ? -9.882 61.695 -11.662 1.000 0.670 89 LYS B C 1
ATOM 9115 O O . LYS B 2 89 ? -8.860 62.127 -12.193 1.000 0.670 89 LYS B O 1
ATOM 9134 N N . LEU B 2 90 ? -11.020 61.556 -12.354 1.000 0.700 90 LEU B N 1
ATOM 9135 C CA . LEU B 2 90 ? -11.106 61.893 -13.790 1.000 0.700 90 LEU B CA 1
ATOM 9136 C C . LEU B 2 90 ? -11.012 63.406 -14.079 1.000 0.700 90 LEU B C 1
ATOM 9137 O O . LEU B 2 90 ? -10.710 63.792 -15.205 1.000 0.700 90 LEU B O 1
ATOM 9153 N N . SER B 2 91 ? -11.232 64.273 -13.083 1.000 0.640 91 SER B N 1
ATOM 9154 C CA . SER B 2 91 ? -11.256 65.742 -13.223 1.000 0.640 91 SER B CA 1
ATOM 9155 C C . SER B 2 91 ? -9.879 66.411 -13.388 1.000 0.640 91 SER B C 1
ATOM 9156 O O . SER B 2 91 ? -9.750 67.612 -13.166 1.000 0.640 91 SER B O 1
ATOM 9164 N N . GLY B 2 92 ? -8.838 65.663 -13.763 1.000 0.550 92 GLY B N 1
ATOM 9165 C CA . GLY B 2 92 ? -7.491 66.176 -14.050 1.000 0.550 92 GLY B CA 1
ATOM 9166 C C . GLY B 2 92 ? -6.635 66.522 -12.824 1.000 0.550 92 GLY B C 1
ATOM 9167 O O . GLY B 2 92 ? -5.412 66.454 -12.911 1.000 0.550 92 GLY B O 1
ATOM 9171 N N . GLU B 2 93 ? -7.248 66.832 -11.680 1.000 0.500 93 GLU B N 1
ATOM 9172 C CA . GLU B 2 93 ? -6.561 66.971 -10.390 1.000 0.500 93 GLU B CA 1
ATOM 9173 C C . GLU B 2 93 ? -5.824 65.665 -10.034 1.000 0.500 93 GLU B C 1
ATOM 9174 O O . GLU B 2 93 ? -6.422 64.589 -10.033 1.000 0.500 93 GLU B O 1
ATOM 9186 N N . GLU B 2 94 ? -4.530 65.742 -9.701 1.000 0.540 94 GLU B N 1
ATOM 9187 C CA . GLU B 2 94 ? -3.670 64.568 -9.439 1.000 0.540 94 GLU B CA 1
ATOM 9188 C C . GLU B 2 94 ? -3.940 63.859 -8.092 1.000 0.540 94 GLU B C 1
ATOM 9189 O O . GLU B 2 94 ? -3.062 63.204 -7.529 1.000 0.540 94 GLU B O 1
ATOM 9201 N N . GLU B 2 95 ? -5.153 63.970 -7.549 1.000 0.570 95 GLU B N 1
ATOM 9202 C CA . GLU B 2 95 ? -5.535 63.283 -6.319 1.000 0.570 95 GLU B CA 1
ATOM 9203 C C . GLU B 2 95 ? -5.719 61.776 -6.570 1.000 0.570 95 GLU B C 1
ATOM 9204 O O . GLU B 2 95 ? -6.617 61.341 -7.300 1.000 0.570 95 GLU B O 1
ATOM 9216 N N . ILE B 2 96 ? -4.858 60.977 -5.932 1.000 0.590 96 ILE B N 1
ATOM 9217 C CA . ILE B 2 96 ? -4.916 59.512 -5.927 1.000 0.590 96 ILE B CA 1
ATOM 9218 C C . ILE B 2 96 ? -5.496 59.039 -4.591 1.000 0.590 96 ILE B C 1
ATOM 9219 O O . ILE B 2 96 ? -4.974 59.359 -3.518 1.000 0.590 96 ILE B O 1
ATOM 9235 N N . PHE B 2 97 ? -6.543 58.222 -4.664 1.000 0.580 97 PHE B N 1
ATOM 9236 C CA . PHE B 2 97 ? -7.261 57.667 -3.521 1.000 0.580 97 PHE B CA 1
ATOM 9237 C C . PHE B 2 97 ? -7.034 56.155 -3.435 1.000 0.580 97 PHE B C 1
ATOM 9238 O O . PHE B 2 97 ? -7.192 55.434 -4.418 1.000 0.580 97 PHE B O 1
ATOM 9255 N N . SER B 2 98 ? -6.697 55.645 -2.252 1.000 0.550 98 SER B N 1
ATOM 9256 C CA . SER B 2 98 ? -6.799 54.214 -1.956 1.000 0.550 98 SER B CA 1
ATOM 9257 C C . SER B 2 98 ? -8.238 53.903 -1.532 1.000 0.550 98 SER B C 1
ATOM 9258 O O . SER B 2 98 ? -8.719 54.433 -0.532 1.000 0.550 98 SER B O 1
ATOM 9266 N N . SER B 2 99 ? -8.956 53.070 -2.297 1.000 0.490 99 SER B N 1
ATOM 9267 C CA . SER B 2 99 ? -10.330 52.688 -1.931 1.000 0.490 99 SER B CA 1
ATOM 9268 C C . SER B 2 99 ? -10.337 51.510 -0.956 1.000 0.490 99 SER B C 1
ATOM 9269 O O . SER B 2 99 ? -9.521 50.594 -1.058 1.000 0.490 99 SER B O 1
ATOM 9277 N N . ASN B 2 100 ? -11.335 51.480 -0.079 1.000 0.430 100 ASN B N 1
ATOM 9278 C CA . ASN B 2 100 ? -11.609 50.375 0.839 1.000 0.430 100 ASN B CA 1
ATOM 9279 C C . ASN B 2 100 ? -12.707 49.411 0.304 1.000 0.430 100 ASN B C 1
ATOM 9280 O O . ASN B 2 100 ? -13.305 48.668 1.084 1.000 0.430 100 ASN B O 1
ATOM 9291 N N . PHE B 2 101 ? -12.976 49.433 -1.013 1.000 0.470 101 PHE B N 1
ATOM 9292 C CA . PHE B 2 101 ? -14.000 48.666 -1.756 1.000 0.470 101 PHE B CA 1
ATOM 9293 C C . PHE B 2 101 ? -15.478 48.833 -1.348 1.000 0.470 101 PHE B C 1
ATOM 9294 O O . PHE B 2 101 ? -16.346 48.360 -2.082 1.000 0.470 101 PHE B O 1
ATOM 9311 N N . ARG B 2 102 ? -15.803 49.454 -0.207 1.000 0.450 102 ARG B N 1
ATOM 9312 C CA . ARG B 2 102 ? -17.188 49.496 0.298 1.000 0.450 102 ARG B CA 1
ATOM 9313 C C . ARG B 2 102 ? -18.066 50.506 -0.422 1.000 0.450 102 ARG B C 1
ATOM 9314 O O . ARG B 2 102 ? -19.199 50.183 -0.773 1.000 0.450 102 ARG B O 1
ATOM 9335 N N . ASP B 2 103 ? -17.536 51.702 -0.629 1.000 0.490 103 ASP B N 1
ATOM 9336 C CA . ASP B 2 103 ? -18.286 52.823 -1.179 1.000 0.490 103 ASP B CA 1
ATOM 9337 C C . ASP B 2 103 ? -17.982 52.969 -2.676 1.000 0.490 103 ASP B C 1
ATOM 9338 O O . ASP B 2 103 ? -16.822 53.005 -3.094 1.000 0.490 103 ASP B O 1
ATOM 9347 N N . LYS B 2 104 ? -19.030 53.037 -3.508 1.000 0.490 104 LYS B N 1
ATOM 9348 C CA . LYS B 2 104 ? -18.883 53.265 -4.952 1.000 0.490 104 LYS B CA 1
ATOM 9349 C C . LYS B 2 104 ? -18.401 54.693 -5.204 1.000 0.490 104 LYS B C 1
ATOM 9350 O O . LYS B 2 104 ? -19.174 55.638 -5.081 1.000 0.490 104 LYS B O 1
ATOM 9369 N N . MET B 2 105 ? -17.141 54.837 -5.600 1.000 0.560 105 MET B N 1
ATOM 9370 C CA . MET B 2 105 ? -16.570 56.114 -6.025 1.000 0.560 105 MET B CA 1
ATOM 9371 C C . MET B 2 105 ? -16.888 56.365 -7.506 1.000 0.560 105 MET B C 1
ATOM 9372 O O . MET B 2 105 ? -16.254 55.800 -8.394 1.000 0.560 105 MET B O 1
ATOM 9386 N N . GLU B 2 106 ? -17.888 57.202 -7.783 1.000 0.580 106 GLU B N 1
ATOM 9387 C CA . GLU B 2 106 ? -18.231 57.626 -9.148 1.000 0.580 106 GLU B CA 1
ATOM 9388 C C . GLU B 2 106 ? -17.236 58.685 -9.668 1.000 0.580 106 GLU B C 1
ATOM 9389 O O . GLU B 2 106 ? -16.798 59.549 -8.912 1.000 0.580 106 GLU B O 1
ATOM 9401 N N . ASN B 2 107 ? -16.905 58.638 -10.967 1.000 0.660 107 ASN B N 1
ATOM 9402 C CA . ASN B 2 107 ? -15.917 59.493 -11.661 1.000 0.660 107 ASN B CA 1
ATOM 9403 C C . ASN B 2 107 ? -14.419 59.236 -11.349 1.000 0.660 107 ASN B C 1
ATOM 9404 O O . ASN B 2 107 ? -13.605 60.165 -11.388 1.000 0.660 107 ASN B O 1
ATOM 9415 N N . PHE B 2 108 ? -14.036 57.977 -11.105 1.000 0.680 108 PHE B N 1
ATOM 9416 C CA . PHE B 2 108 ? -12.640 57.564 -10.880 1.000 0.680 108 PHE B CA 1
ATOM 9417 C C . PHE B 2 108 ? -12.181 56.442 -11.825 1.000 0.680 108 PHE B C 1
ATOM 9418 O O . PHE B 2 108 ? -12.959 55.557 -12.179 1.000 0.680 108 PHE B O 1
ATOM 9435 N N . GLU B 2 109 ? -10.898 56.460 -12.188 1.000 0.710 109 GLU B N 1
ATOM 9436 C CA . GLU B 2 109 ? -10.205 55.428 -12.969 1.000 0.710 109 GLU B CA 1
ATOM 9437 C C . GLU B 2 109 ? -9.369 54.517 -12.041 1.000 0.710 109 GLU B C 1
ATOM 9438 O O . GLU B 2 109 ? -8.585 55.040 -11.242 1.000 0.710 109 GLU B O 1
ATOM 9450 N N . PRO B 2 110 ? -9.507 53.177 -12.107 1.000 0.680 110 PRO B N 1
ATOM 9451 C CA . PRO B 2 110 ? -8.720 52.250 -11.295 1.000 0.680 110 PRO B CA 1
ATOM 9452 C C . PRO B 2 110 ? -7.333 51.972 -11.899 1.000 0.680 110 PRO B C 1
ATOM 9453 O O . PRO B 2 110 ? -7.191 51.710 -13.091 1.000 0.680 110 PRO B O 1
ATOM 9464 N N . MET B 2 111 ? -6.314 51.927 -11.044 1.000 0.710 111 MET B N 1
ATOM 9465 C CA . MET B 2 111 ? -4.941 51.521 -11.355 1.000 0.710 111 MET B CA 1
ATOM 9466 C C . MET B 2 111 ? -4.438 50.523 -10.297 1.000 0.710 111 MET B C 1
ATOM 9467 O O . MET B 2 111 ? -4.982 50.447 -9.195 1.000 0.710 111 MET B O 1
ATOM 9481 N N . ILE B 2 112 ? -3.382 49.767 -10.607 1.000 0.690 112 ILE B N 1
ATOM 9482 C CA . ILE B 2 112 ? -2.706 48.890 -9.639 1.000 0.690 112 ILE B CA 1
ATOM 9483 C C . ILE B 2 112 ? -1.412 49.558 -9.172 1.000 0.690 112 ILE B C 1
ATOM 9484 O O . ILE B 2 112 ? -0.551 49.881 -9.987 1.000 0.690 112 ILE B O 1
ATOM 9500 N N . ASP B 2 113 ? -1.280 49.726 -7.860 1.000 0.710 113 ASP B N 1
ATOM 9501 C CA . ASP B 2 113 ? -0.027 50.038 -7.168 1.000 0.710 113 ASP B CA 1
ATOM 9502 C C . ASP B 2 113 ? 0.484 48.771 -6.460 1.000 0.710 113 ASP B C 1
ATOM 9503 O O . ASP B 2 113 ? -0.263 47.806 -6.290 1.000 0.710 113 ASP B O 1
ATOM 9512 N N . TYR B 2 114 ? 1.743 48.747 -6.031 1.000 0.700 114 TYR B N 1
ATOM 9513 C CA . TYR B 2 114 ? 2.300 47.668 -5.214 1.000 0.700 114 TYR B CA 1
ATOM 9514 C C . TYR B 2 114 ? 2.717 48.228 -3.857 1.000 0.700 114 TYR B C 1
ATOM 9515 O O . TYR B 2 114 ? 3.548 49.128 -3.778 1.000 0.700 114 TYR B O 1
ATOM 9533 N N . GLN B 2 115 ? 2.162 47.681 -2.775 1.000 0.760 115 GLN B N 1
ATOM 9534 C CA . GLN B 2 115 ? 2.401 48.176 -1.417 1.000 0.760 115 GLN B CA 1
ATOM 9535 C C . GLN B 2 115 ? 2.673 47.030 -0.444 1.000 0.760 115 GLN B C 1
ATOM 9536 O O . GLN B 2 115 ? 2.137 45.933 -0.602 1.000 0.760 115 GLN B O 1
ATOM 9550 N N . PHE B 2 116 ? 3.469 47.295 0.596 1.000 0.800 116 PHE B N 1
ATOM 9551 C CA . PHE B 2 116 ? 3.589 46.386 1.734 1.000 0.800 116 PHE B CA 1
ATOM 9552 C C . PHE B 2 116 ? 2.233 46.272 2.443 1.000 0.800 116 PHE B C 1
ATOM 9553 O O . PHE B 2 116 ? 1.760 47.230 3.058 1.000 0.800 116 PHE B O 1
ATOM 9570 N N . VAL B 2 117 ? 1.621 45.092 2.363 1.000 0.820 117 VAL B N 1
ATOM 9571 C CA . VAL B 2 117 ? 0.408 44.746 3.105 1.000 0.820 117 VAL B CA 1
ATOM 9572 C C . VAL B 2 117 ? 0.838 43.978 4.357 1.000 0.820 117 VAL B C 1
ATOM 9573 O O . VAL B 2 117 ? 1.424 42.898 4.217 1.000 0.820 117 VAL B O 1
ATOM 9586 N N . PRO B 2 118 ? 0.569 44.494 5.573 1.000 0.880 118 PRO B N 1
ATOM 9587 C CA . PRO B 2 118 ? 0.951 43.820 6.804 1.000 0.880 118 PRO B CA 1
ATOM 9588 C C . PRO B 2 118 ? 0.193 42.505 6.975 1.000 0.880 118 PRO B C 1
ATOM 9589 O O . PRO B 2 118 ? -0.964 42.353 6.580 1.000 0.880 118 PRO B O 1
ATOM 9600 N N . GLY B 2 119 ? 0.853 41.566 7.635 1.000 0.920 119 GLY B N 1
ATOM 9601 C CA . GLY B 2 119 ? 0.209 40.449 8.297 1.000 0.920 119 GLY B CA 1
ATOM 9602 C C . GLY B 2 119 ? -0.212 40.822 9.728 1.000 0.920 119 GLY B C 1
ATOM 9603 O O . GLY B 2 119 ? 0.230 41.836 10.285 1.000 0.920 119 GLY B O 1
ATOM 9607 N N . PRO B 2 120 ? -1.052 39.989 10.363 1.000 0.950 120 PRO B N 1
ATOM 9608 C CA . PRO B 2 120 ? -1.645 40.271 11.667 1.000 0.950 120 PRO B CA 1
ATOM 9609 C C . PRO B 2 120 ? -0.618 40.451 12.794 1.000 0.950 120 PRO B C 1
ATOM 9610 O O . PRO B 2 120 ? -0.930 41.106 13.788 1.000 0.950 120 PRO B O 1
ATOM 9621 N N . PHE B 2 121 ? 0.607 39.930 12.658 1.000 0.960 121 PHE B N 1
ATOM 9622 C CA . PHE B 2 121 ? 1.677 40.179 13.625 1.000 0.960 121 PHE B CA 1
ATOM 9623 C C . PHE B 2 121 ? 2.100 41.655 13.657 1.000 0.960 121 PHE B C 1
ATOM 9624 O O . PHE B 2 121 ? 2.187 42.240 14.738 1.000 0.960 121 PHE B O 1
ATOM 9641 N N . ILE B 2 122 ? 2.316 42.277 12.491 1.000 0.940 122 ILE B N 1
ATOM 9642 C CA . ILE B 2 122 ? 2.739 43.683 12.389 1.000 0.940 122 ILE B CA 1
ATOM 9643 C C . ILE B 2 122 ? 1.608 44.630 12.808 1.000 0.940 122 ILE B C 1
ATOM 9644 O O . ILE B 2 122 ? 1.863 45.604 13.517 1.000 0.940 122 ILE B O 1
ATOM 9660 N N . ASP B 2 123 ? 0.351 44.319 12.485 1.000 0.930 123 ASP B N 1
ATOM 9661 C CA . ASP B 2 123 ? -0.788 45.109 12.970 1.000 0.930 123 ASP B CA 1
ATOM 9662 C C . ASP B 2 123 ? -0.906 45.079 14.505 1.000 0.930 123 ASP B C 1
ATOM 9663 O O . ASP B 2 123 ? -1.109 46.122 15.134 1.000 0.930 123 ASP B O 1
ATOM 9672 N N . VAL B 2 124 ? -0.731 43.915 15.146 1.000 0.950 124 VAL B N 1
ATOM 9673 C CA . VAL B 2 124 ? -0.730 43.821 16.619 1.000 0.950 124 VAL B CA 1
ATOM 9674 C C . VAL B 2 124 ? 0.499 44.511 17.226 1.000 0.950 124 VAL B C 1
ATOM 9675 O O . VAL B 2 124 ? 0.363 45.214 18.230 1.000 0.950 124 VAL B O 1
ATOM 9688 N N . LEU B 2 125 ? 1.671 44.404 16.591 1.000 0.950 125 LEU B N 1
ATOM 9689 C CA . LEU B 2 125 ? 2.895 45.104 16.992 1.000 0.950 125 LEU B CA 1
ATOM 9690 C C . LEU B 2 125 ? 2.704 46.627 17.006 1.000 0.950 125 LEU B C 1
ATOM 9691 O O . LEU B 2 125 ? 3.011 47.283 18.004 1.000 0.950 125 LEU B O 1
ATOM 9707 N N . ILE B 2 126 ? 2.133 47.185 15.933 1.000 0.940 126 ILE B N 1
ATOM 9708 C CA . ILE B 2 126 ? 1.853 48.620 15.806 1.000 0.940 126 ILE B CA 1
ATOM 9709 C C . ILE B 2 126 ? 0.865 49.077 16.883 1.000 0.940 126 ILE B C 1
ATOM 9710 O O . ILE B 2 126 ? 1.099 50.099 17.536 1.000 0.940 126 ILE B O 1
ATOM 9726 N N . LYS B 2 127 ? -0.215 48.316 17.121 1.000 0.910 127 LYS B N 1
ATOM 9727 C CA . LYS B 2 127 ? -1.173 48.604 18.201 1.000 0.910 127 LYS B CA 1
ATOM 9728 C C . LYS B 2 127 ? -0.484 48.637 19.572 1.000 0.910 127 LYS B C 1
ATOM 9729 O O . LYS B 2 127 ? -0.691 49.596 20.321 1.000 0.910 127 LYS B O 1
ATOM 9748 N N . ALA B 2 128 ? 0.343 47.637 19.885 1.000 0.930 128 ALA B N 1
ATOM 9749 C CA . ALA B 2 128 ? 1.005 47.504 21.181 1.000 0.930 128 ALA B CA 1
ATOM 9750 C C . ALA B 2 128 ? 2.038 48.612 21.440 1.000 0.930 128 ALA B C 1
ATOM 9751 O O . ALA B 2 128 ? 2.011 49.228 22.508 1.000 0.930 128 ALA B O 1
ATOM 9758 N N . LEU B 2 129 ? 2.889 48.923 20.454 1.000 0.920 129 LEU B N 1
ATOM 9759 C CA . LEU B 2 129 ? 3.895 49.988 20.553 1.000 0.920 129 LEU B CA 1
ATOM 9760 C C . LEU B 2 129 ? 3.257 51.381 20.702 1.000 0.920 129 LEU B C 1
ATOM 9761 O O . LEU B 2 129 ? 3.734 52.187 21.506 1.000 0.920 129 LEU B O 1
ATOM 9777 N N . LYS B 2 130 ? 2.146 51.646 19.994 1.000 0.880 130 LYS B N 1
ATOM 9778 C CA . LYS B 2 130 ? 1.381 52.906 20.093 1.000 0.880 130 LYS B CA 1
ATOM 9779 C C . LYS B 2 130 ? 0.619 53.073 21.414 1.000 0.880 130 LYS B C 1
ATOM 9780 O O . LYS B 2 130 ? 0.370 54.202 21.822 1.000 0.880 130 LYS B O 1
ATOM 9799 N N . ASN B 2 131 ? 0.218 51.988 22.082 1.000 0.870 131 ASN B N 1
ATOM 9800 C CA . ASN B 2 131 ? -0.710 52.031 23.223 1.000 0.870 131 ASN B CA 1
ATOM 9801 C C . ASN B 2 131 ? -0.133 51.292 24.450 1.000 0.870 131 ASN B C 1
ATOM 9802 O O . ASN B 2 131 ? -0.729 50.344 24.956 1.000 0.870 131 ASN B O 1
ATOM 9813 N N . ARG B 2 132 ? 1.030 51.745 24.950 1.000 0.820 132 ARG B N 1
ATOM 9814 C CA . ARG B 2 132 ? 1.843 51.077 25.999 1.000 0.820 132 ARG B CA 1
ATOM 9815 C C . ARG B 2 132 ? 1.132 50.757 27.333 1.000 0.820 132 ARG B C 1
ATOM 9816 O O . ARG B 2 132 ? 1.649 49.955 28.102 1.000 0.820 132 ARG B O 1
ATOM 9837 N N . TYR B 2 133 ? -0.025 51.362 27.617 1.000 0.820 133 TYR B N 1
ATOM 9838 C CA . TYR B 2 133 ? -0.829 51.132 28.837 1.000 0.820 133 TYR B CA 1
ATOM 9839 C C . TYR B 2 133 ? -2.028 50.184 28.634 1.000 0.820 133 TYR B C 1
ATOM 9840 O O . TYR B 2 133 ? -2.880 50.049 29.516 1.000 0.820 133 TYR B O 1
ATOM 9858 N N . THR B 2 134 ? -2.100 49.537 27.471 1.000 0.860 134 THR B N 1
ATOM 9859 C CA . THR B 2 134 ? -3.127 48.561 27.104 1.000 0.860 134 THR B CA 1
ATOM 9860 C C . THR B 2 134 ? -2.440 47.298 26.596 1.000 0.860 134 THR B C 1
ATOM 9861 O O . THR B 2 134 ? -1.503 47.378 25.802 1.000 0.860 134 THR B O 1
ATOM 9872 N N . ASN B 2 135 ? -2.886 46.135 27.068 1.000 0.900 135 ASN B N 1
ATOM 9873 C CA . ASN B 2 135 ? -2.366 44.839 26.634 1.000 0.900 135 ASN B CA 1
ATOM 9874 C C . ASN B 2 135 ? -3.048 44.396 25.333 1.000 0.900 135 ASN B C 1
ATOM 9875 O O . ASN B 2 135 ? -4.236 44.638 25.151 1.000 0.900 135 ASN B O 1
ATOM 9886 N N . PHE B 2 136 ? -2.300 43.722 24.463 1.000 0.930 136 PHE B N 1
ATOM 9887 C CA . PHE B 2 136 ? -2.752 43.189 23.178 1.000 0.930 136 PHE B CA 1
ATOM 9888 C C . PHE B 2 136 ? -2.395 41.713 23.067 1.000 0.930 136 PHE B C 1
ATOM 9889 O O . PHE B 2 136 ? -1.344 41.292 23.559 1.000 0.930 136 PHE B O 1
ATOM 9906 N N . ILE B 2 137 ? -3.244 40.942 22.390 1.000 0.940 137 ILE B N 1
ATOM 9907 C CA . ILE B 2 137 ? -3.031 39.508 22.209 1.000 0.940 137 ILE B CA 1
ATOM 9908 C C . ILE B 2 137 ? -3.317 39.035 20.785 1.000 0.940 137 ILE B C 1
ATOM 9909 O O . ILE B 2 137 ? -4.374 39.298 20.210 1.000 0.940 137 ILE B O 1
ATOM 9925 N N . LEU B 2 138 ? -2.349 38.293 20.251 1.000 0.970 138 LEU B N 1
ATOM 9926 C CA . LEU B 2 138 ? -2.464 37.498 19.038 1.000 0.970 138 LEU B CA 1
ATOM 9927 C C . LEU B 2 138 ? -2.681 36.031 19.436 1.000 0.970 138 LEU B C 1
ATOM 9928 O O . LEU B 2 138 ? -1.816 35.445 20.087 1.000 0.970 138 LEU B O 1
ATOM 9944 N N . ILE B 2 139 ? -3.819 35.445 19.059 1.000 0.970 139 ILE B N 1
ATOM 9945 C CA . ILE B 2 139 ? -4.062 34.001 19.157 1.000 0.970 139 ILE B CA 1
ATOM 9946 C C . ILE B 2 139 ? -3.724 33.325 17.827 1.000 0.970 139 ILE B C 1
ATOM 9947 O O . ILE B 2 139 ? -4.232 33.730 16.783 1.000 0.970 139 ILE B O 1
ATOM 9963 N N . ILE B 2 140 ? -2.927 32.260 17.889 1.000 0.970 140 ILE B N 1
ATOM 9964 C CA . ILE B 2 140 ? -2.615 31.361 16.775 1.000 0.970 140 ILE B CA 1
ATOM 9965 C C . ILE B 2 140 ? -3.268 30.003 17.053 1.000 0.970 140 ILE B C 1
ATOM 9966 O O . ILE B 2 140 ? -2.759 29.201 17.835 1.000 0.970 140 ILE B O 1
ATOM 9982 N N . GLU B 2 141 ? -4.419 29.736 16.447 1.000 0.940 141 GLU B N 1
ATOM 9983 C CA . GLU B 2 141 ? -5.005 28.397 16.484 1.000 0.940 141 GLU B CA 1
ATOM 9984 C C . GLU B 2 141 ? -4.181 27.438 15.606 1.000 0.940 141 GLU B C 1
ATOM 9985 O O . GLU B 2 141 ? -3.711 27.820 14.532 1.000 0.940 141 GLU B O 1
ATOM 9997 N N . GLU B 2 142 ? -4.035 26.189 16.058 1.000 0.910 142 GLU B N 1
ATOM 9998 C CA . GLU B 2 142 ? -3.425 25.087 15.293 1.000 0.910 142 GLU B CA 1
ATOM 9999 C C . GLU B 2 142 ? -1.976 25.368 14.828 1.000 0.910 142 GLU B C 1
ATOM 10000 O O . GLU B 2 142 ? -1.584 25.027 13.713 1.000 0.910 142 GLU B O 1
ATOM 10012 N N . ILE B 2 143 ? -1.147 25.972 15.694 1.000 0.940 143 ILE B N 1
ATOM 10013 C CA . ILE B 2 143 ? 0.207 26.476 15.362 1.000 0.940 143 ILE B CA 1
ATOM 10014 C C . ILE B 2 143 ? 1.150 25.439 14.723 1.000 0.940 143 ILE B C 1
ATOM 10015 O O . ILE B 2 143 ? 2.078 25.804 14.007 1.000 0.940 143 ILE B O 1
ATOM 10031 N N . ASN B 2 144 ? 0.915 24.147 14.957 1.000 0.890 144 ASN B N 1
ATOM 10032 C CA . ASN B 2 144 ? 1.685 23.037 14.397 1.000 0.890 144 ASN B CA 1
ATOM 10033 C C . ASN B 2 144 ? 1.169 22.519 13.038 1.000 0.890 144 ASN B C 1
ATOM 10034 O O . ASN B 2 144 ? 1.731 21.557 12.523 1.000 0.890 144 ASN B O 1
ATOM 10045 N N . ARG B 2 145 ? 0.134 23.121 12.433 1.000 0.880 145 ARG B N 1
ATOM 10046 C CA . ARG B 2 145 ? -0.287 22.801 11.053 1.000 0.880 145 ARG B CA 1
ATOM 10047 C C . ARG B 2 145 ? 0.538 23.502 9.973 1.000 0.880 145 ARG B C 1
ATOM 10048 O O . ARG B 2 145 ? 0.479 23.071 8.831 1.000 0.880 145 ARG B O 1
ATOM 10069 N N . ALA B 2 146 ? 1.301 24.539 10.315 1.000 0.860 146 ALA B N 1
ATOM 10070 C CA . ALA B 2 146 ? 2.286 25.169 9.432 1.000 0.860 146 ALA B CA 1
ATOM 10071 C C . ALA B 2 146 ? 3.709 24.926 9.958 1.000 0.860 146 ALA B C 1
ATOM 10072 O O . ALA B 2 146 ? 3.894 24.563 11.124 1.000 0.860 146 ALA B O 1
ATOM 10079 N N . ASN B 2 147 ? 4.735 25.172 9.136 1.000 0.860 147 ASN B N 1
ATOM 10080 C CA . ASN B 2 147 ? 6.111 25.200 9.633 1.000 0.860 147 ASN B CA 1
ATOM 10081 C C . ASN B 2 147 ? 6.321 26.482 10.453 1.000 0.860 147 ASN B C 1
ATOM 10082 O O . ASN B 2 147 ? 6.703 27.522 9.920 1.000 0.860 147 ASN B O 1
ATOM 10093 N N . ALA B 2 148 ? 6.058 26.411 11.759 1.000 0.890 148 ALA B N 1
ATOM 10094 C CA . ALA B 2 148 ? 6.109 27.569 12.646 1.000 0.890 148 ALA B CA 1
ATOM 10095 C C . ALA B 2 148 ? 7.485 28.264 12.679 1.000 0.890 148 ALA B C 1
ATOM 10096 O O . ALA B 2 148 ? 7.535 29.470 12.905 1.000 0.890 148 ALA B O 1
ATOM 10103 N N . ALA B 2 149 ? 8.590 27.559 12.408 1.000 0.830 149 ALA B N 1
ATOM 10104 C CA . ALA B 2 149 ? 9.897 28.199 12.273 1.000 0.830 149 ALA B CA 1
ATOM 10105 C C . ALA B 2 149 ? 9.953 29.086 11.015 1.000 0.830 149 ALA B C 1
ATOM 10106 O O . ALA B 2 149 ? 10.310 30.257 11.113 1.000 0.830 149 ALA B O 1
ATOM 10113 N N . SER B 2 150 ? 9.514 28.579 9.857 1.000 0.840 150 SER B N 1
ATOM 10114 C CA . SER B 2 150 ? 9.453 29.349 8.601 1.000 0.840 150 SER B CA 1
ATOM 10115 C C . SER B 2 150 ? 8.418 30.479 8.624 1.000 0.840 150 SER B C 1
ATOM 10116 O O . SER B 2 150 ? 8.672 31.544 8.073 1.000 0.840 150 SER B O 1
ATOM 10124 N N . VAL B 2 151 ? 7.266 30.285 9.278 1.000 0.900 151 VAL B N 1
ATOM 10125 C CA . VAL B 2 151 ? 6.218 31.321 9.385 1.000 0.900 151 VAL B CA 1
ATOM 10126 C C . VAL B 2 151 ? 6.662 32.496 10.263 1.000 0.900 151 VAL B C 1
ATOM 10127 O O . VAL B 2 151 ? 6.260 33.631 10.010 1.000 0.900 151 VAL B O 1
ATOM 10140 N N . PHE B 2 152 ? 7.499 32.244 11.274 1.000 0.920 152 PHE B N 1
ATOM 10141 C CA . PHE B 2 152 ? 8.086 33.299 12.102 1.000 0.920 152 PHE B CA 1
ATOM 10142 C C . PHE B 2 152 ? 9.375 33.879 11.490 1.000 0.920 152 PHE B C 1
ATOM 10143 O O . PHE B 2 152 ? 9.612 35.068 11.642 1.000 0.920 152 PHE B O 1
ATOM 10160 N N . GLY B 2 153 ? 10.199 33.106 10.778 1.000 0.840 153 GLY B N 1
ATOM 10161 C CA . GLY B 2 153 ? 11.376 33.640 10.078 1.000 0.840 153 GLY B CA 1
ATOM 10162 C C . GLY B 2 153 ? 12.325 34.429 10.996 1.000 0.840 153 GLY B C 1
ATOM 10163 O O . GLY B 2 153 ? 12.798 33.909 12.007 1.000 0.840 153 GLY B O 1
ATOM 10167 N N . ASP B 2 154 ? 12.592 35.694 10.663 1.000 0.800 154 ASP B N 1
ATOM 10168 C CA . ASP B 2 154 ? 13.490 36.586 11.412 1.000 0.800 154 ASP B CA 1
ATOM 10169 C C . ASP B 2 154 ? 12.976 36.962 12.820 1.000 0.800 154 ASP B C 1
ATOM 10170 O O . ASP B 2 154 ? 13.760 37.023 13.773 1.000 0.800 154 ASP B O 1
ATOM 10179 N N . ILE B 2 155 ? 11.658 37.118 13.014 1.000 0.870 155 ILE B N 1
ATOM 10180 C CA . ILE B 2 155 ? 11.075 37.439 14.333 1.000 0.870 155 ILE B CA 1
ATOM 10181 C C . ILE B 2 155 ? 11.208 36.307 15.362 1.000 0.870 155 ILE B C 1
ATOM 10182 O O . ILE B 2 155 ? 10.895 36.509 16.537 1.000 0.870 155 ILE B O 1
ATOM 10198 N N . PHE B 2 156 ? 11.696 35.128 14.967 1.000 0.860 156 PHE B N 1
ATOM 10199 C CA . PHE B 2 156 ? 11.995 34.006 15.861 1.000 0.860 156 PHE B CA 1
ATOM 10200 C C . PHE B 2 156 ? 12.862 34.418 17.064 1.000 0.860 156 PHE B C 1
ATOM 10201 O O . PHE B 2 156 ? 12.648 33.933 18.178 1.000 0.860 156 PHE B O 1
ATOM 10218 N N . GLN B 2 157 ? 13.795 35.359 16.877 1.000 0.870 157 GLN B N 1
ATOM 10219 C CA . GLN B 2 157 ? 14.661 35.858 17.951 1.000 0.870 157 GLN B CA 1
ATOM 10220 C C . GLN B 2 157 ? 13.960 36.859 18.893 1.000 0.870 157 GLN B C 1
ATOM 10221 O O . GLN B 2 157 ? 14.337 36.970 20.060 1.000 0.870 157 GLN B O 1
ATOM 10235 N N . LEU B 2 158 ? 12.882 37.523 18.451 1.000 0.940 158 LEU B N 1
ATOM 10236 C CA . LEU B 2 158 ? 12.064 38.390 19.314 1.000 0.940 158 LEU B CA 1
ATOM 10237 C C . LEU B 2 158 ? 11.290 37.604 20.386 1.000 0.940 158 LEU B C 1
ATOM 10238 O O . LEU B 2 158 ? 10.819 38.195 21.363 1.000 0.940 158 LEU B O 1
ATOM 10254 N N . LEU B 2 159 ? 11.142 36.287 20.210 1.000 0.940 159 LEU B N 1
ATOM 10255 C CA . LEU B 2 159 ? 10.432 35.407 21.135 1.000 0.940 159 LEU B CA 1
ATOM 10256 C C . LEU B 2 159 ? 11.232 35.051 22.401 1.000 0.940 159 LEU B C 1
ATOM 10257 O O . LEU B 2 159 ? 10.632 34.522 23.333 1.000 0.940 159 LEU B O 1
ATOM 10273 N N . ASP B 2 160 ? 12.532 35.347 22.497 1.000 0.940 160 ASP B N 1
ATOM 10274 C CA . ASP B 2 160 ? 13.223 35.323 23.796 1.000 0.940 160 ASP B CA 1
ATOM 10275 C C . ASP B 2 160 ? 12.765 36.558 24.610 1.000 0.940 160 ASP B C 1
ATOM 10276 O O . ASP B 2 160 ? 13.035 37.698 24.220 1.000 0.940 160 ASP B O 1
ATOM 10285 N N . ARG B 2 161 ? 11.994 36.346 25.693 1.000 0.930 161 ARG B N 1
ATOM 10286 C CA . ARG B 2 161 ? 11.340 37.412 26.485 1.000 0.930 161 ARG B CA 1
ATOM 10287 C C . ARG B 2 161 ? 11.935 37.530 27.894 1.000 0.930 161 ARG B C 1
ATOM 10288 O O . ARG B 2 161 ? 11.990 36.555 28.642 1.000 0.930 161 ARG B O 1
ATOM 10309 N N . ASN B 2 162 ? 12.242 38.763 28.286 1.000 0.910 162 ASN B N 1
ATOM 10310 C CA . ASN B 2 162 ? 12.891 39.117 29.543 1.000 0.910 162 ASN B CA 1
ATOM 10311 C C . ASN B 2 162 ? 11.926 39.145 30.751 1.000 0.910 162 ASN B C 1
ATOM 10312 O O . ASN B 2 162 ? 10.709 39.000 30.626 1.000 0.910 162 ASN B O 1
ATOM 10323 N N . LYS B 2 163 ? 12.462 39.427 31.950 1.000 0.870 163 LYS B N 1
ATOM 10324 C CA . LYS B 2 163 ? 11.706 39.486 33.225 1.000 0.870 163 LYS B CA 1
ATOM 10325 C C . LYS B 2 163 ? 10.606 40.565 33.295 1.000 0.870 163 LYS B C 1
ATOM 10326 O O . LYS B 2 163 ? 9.750 40.497 34.176 1.000 0.870 163 LYS B O 1
ATOM 10345 N N . ASN B 2 164 ? 10.624 41.562 32.409 1.000 0.870 164 ASN B N 1
ATOM 10346 C CA . ASN B 2 164 ? 9.554 42.556 32.257 1.000 0.870 164 ASN B CA 1
ATOM 10347 C C . ASN B 2 164 ? 8.533 42.164 31.171 1.000 0.870 164 ASN B C 1
ATOM 10348 O O . ASN B 2 164 ? 7.473 42.780 31.090 1.000 0.870 164 ASN B O 1
ATOM 10359 N N . GLY B 2 165 ? 8.819 41.136 30.365 1.000 0.910 165 GLY B N 1
ATOM 10360 C CA . GLY B 2 165 ? 7.999 40.674 29.245 1.000 0.910 165 GLY B CA 1
ATOM 10361 C C . GLY B 2 165 ? 8.388 41.260 27.884 1.000 0.910 165 GLY B C 1
ATOM 10362 O O . GLY B 2 165 ? 7.648 41.081 26.921 1.000 0.910 165 GLY B O 1
ATOM 10366 N N . GLU B 2 166 ? 9.510 41.965 27.770 1.000 0.920 166 GLU B N 1
ATOM 10367 C CA . GLU B 2 166 ? 9.991 42.561 26.510 1.000 0.920 166 GLU B CA 1
ATOM 10368 C C . GLU B 2 166 ? 10.986 41.620 25.821 1.000 0.920 166 GLU B C 1
ATOM 10369 O O . GLU B 2 166 ? 11.579 40.785 26.499 1.000 0.920 166 GLU B O 1
ATOM 10381 N N . SER B 2 167 ? 11.204 41.723 24.507 1.000 0.950 167 SER B N 1
ATOM 10382 C CA . SER B 2 167 ? 12.253 40.918 23.851 1.000 0.950 167 SER B CA 1
ATOM 10383 C C . SER B 2 167 ? 13.640 41.218 24.436 1.000 0.950 167 SER B C 1
ATOM 10384 O O . SER B 2 167 ? 14.021 42.386 24.574 1.000 0.950 167 SER B O 1
ATOM 10392 N N . ASP B 2 168 ? 14.425 40.186 24.749 1.000 0.930 168 ASP B N 1
ATOM 10393 C CA . ASP B 2 168 ? 15.820 40.345 25.187 1.000 0.930 168 ASP B CA 1
ATOM 10394 C C . ASP B 2 168 ? 16.679 40.942 24.063 1.000 0.930 168 ASP B C 1
ATOM 10395 O O . ASP B 2 168 ? 17.379 41.939 24.266 1.000 0.930 168 ASP B O 1
ATOM 10404 N N . TYR B 2 169 ? 16.518 40.426 22.845 1.000 0.910 169 TYR B N 1
ATOM 10405 C CA . TYR B 2 169 ? 17.193 40.899 21.636 1.000 0.910 169 TYR B CA 1
ATOM 10406 C C . TYR B 2 169 ? 16.233 41.707 20.751 1.000 0.910 169 TYR B C 1
ATOM 10407 O O . TYR B 2 169 ? 15.057 41.350 20.657 1.000 0.910 169 TYR B O 1
ATOM 10425 N N . PRO B 2 170 ? 16.688 42.805 20.123 1.000 0.920 170 PRO B N 1
ATOM 10426 C CA . PRO B 2 170 ? 15.952 43.441 19.041 1.000 0.920 170 PRO B CA 1
ATOM 10427 C C . PRO B 2 170 ? 16.179 42.722 17.704 1.000 0.920 170 PRO B C 1
ATOM 10428 O O . PRO B 2 170 ? 17.156 41.991 17.544 1.000 0.920 170 PRO B O 1
ATOM 10439 N N . VAL B 2 171 ? 15.319 43.009 16.729 1.000 0.910 171 VAL B N 1
ATOM 10440 C CA . VAL B 2 171 ? 15.518 42.699 15.306 1.000 0.910 171 VAL B CA 1
ATOM 10441 C C . VAL B 2 171 ? 15.321 43.987 14.504 1.000 0.910 171 VAL B C 1
ATOM 10442 O O . VAL B 2 171 ? 14.421 44.777 14.795 1.000 0.910 171 VAL B O 1
ATOM 10455 N N . THR B 2 172 ? 16.172 44.202 13.503 1.000 0.890 172 THR B N 1
ATOM 10456 C CA . THR B 2 172 ? 15.966 45.221 12.464 1.000 0.890 172 THR B CA 1
ATOM 10457 C C . THR B 2 172 ? 15.337 44.507 11.278 1.000 0.890 172 THR B C 1
ATOM 10458 O O . THR B 2 172 ? 15.955 43.595 10.734 1.000 0.890 172 THR B O 1
ATOM 10469 N N . PHE B 2 173 ? 14.107 44.869 10.918 1.000 0.860 173 PHE B N 1
ATOM 10470 C CA . PHE B 2 173 ? 13.397 44.221 9.815 1.000 0.860 173 PHE B CA 1
ATOM 10471 C C . PHE B 2 173 ? 13.928 44.662 8.440 1.000 0.860 173 PHE B C 1
ATOM 10472 O O . PHE B 2 173 ? 14.696 45.621 8.323 1.000 0.860 173 PHE B O 1
ATOM 10489 N N . GLY B 2 174 ? 13.435 44.009 7.382 1.000 0.840 174 GLY B N 1
ATOM 10490 C CA . GLY B 2 174 ? 13.602 44.463 6.002 1.000 0.840 174 GLY B CA 1
ATOM 10491 C C . GLY B 2 174 ? 13.163 45.927 5.783 1.000 0.840 174 GLY B C 1
ATOM 10492 O O . GLY B 2 174 ? 12.279 46.428 6.494 1.000 0.840 174 GLY B O 1
ATOM 10496 N N . PRO B 2 175 ? 13.758 46.650 4.808 1.000 0.830 175 PRO B N 1
ATOM 10497 C CA . PRO B 2 175 ? 13.447 48.061 4.564 1.000 0.830 175 PRO B CA 1
ATOM 10498 C C . PRO B 2 175 ? 11.969 48.330 4.258 1.000 0.830 175 PRO B C 1
ATOM 10499 O O . PRO B 2 175 ? 11.472 49.416 4.539 1.000 0.830 175 PRO B O 1
ATOM 10510 N N . ASP B 2 176 ? 11.255 47.360 3.696 1.000 0.820 176 ASP B N 1
ATOM 10511 C CA . ASP B 2 176 ? 9.812 47.377 3.467 1.000 0.820 176 ASP B CA 1
ATOM 10512 C C . ASP B 2 176 ? 9.014 47.488 4.776 1.000 0.820 176 ASP B C 1
ATOM 10513 O O . ASP B 2 176 ? 8.230 48.429 4.944 1.000 0.820 176 ASP B O 1
ATOM 10522 N N . ILE B 2 177 ? 9.274 46.591 5.731 1.000 0.870 177 ILE B N 1
ATOM 10523 C CA . ILE B 2 177 ? 8.625 46.576 7.046 1.000 0.870 177 ILE B CA 1
ATOM 10524 C C . ILE B 2 177 ? 9.030 47.825 7.838 1.000 0.870 177 ILE B C 1
ATOM 10525 O O . ILE B 2 177 ? 8.168 48.494 8.409 1.000 0.870 177 ILE B O 1
ATOM 10541 N N . MET B 2 178 ? 10.315 48.198 7.835 1.000 0.900 178 MET B N 1
ATOM 10542 C CA . MET B 2 178 ? 10.796 49.390 8.549 1.000 0.900 178 MET B CA 1
ATOM 10543 C C . MET B 2 178 ? 10.168 50.681 7.999 1.000 0.900 178 MET B C 1
ATOM 10544 O O . MET B 2 178 ? 9.758 51.543 8.776 1.000 0.900 178 MET B O 1
ATOM 10558 N N . ASN B 2 179 ? 9.985 50.798 6.678 1.000 0.870 179 ASN B N 1
ATOM 10559 C CA . ASN B 2 179 ? 9.235 51.909 6.085 1.000 0.870 179 ASN B CA 1
ATOM 10560 C C . ASN B 2 179 ? 7.746 51.882 6.471 1.000 0.870 179 ASN B C 1
ATOM 10561 O O . ASN B 2 179 ? 7.168 52.940 6.732 1.000 0.870 179 ASN B O 1
ATOM 10572 N N . TYR B 2 180 ? 7.111 50.707 6.547 1.000 0.880 180 TYR B N 1
ATOM 10573 C CA . TYR B 2 180 ? 5.719 50.589 6.997 1.000 0.880 180 TYR B CA 1
ATOM 10574 C C . TYR B 2 180 ? 5.543 50.987 8.475 1.000 0.880 180 TYR B C 1
ATOM 10575 O O . TYR B 2 180 ? 4.585 51.690 8.819 1.000 0.880 180 TYR B O 1
ATOM 10593 N N . LEU B 2 181 ? 6.497 50.618 9.337 1.000 0.900 181 LEU B N 1
ATOM 10594 C CA . LEU B 2 181 ? 6.568 51.033 10.742 1.000 0.900 181 LEU B CA 1
ATOM 10595 C C . LEU B 2 181 ? 6.798 52.548 10.874 1.000 0.900 181 LEU B C 1
ATOM 10596 O O . LEU B 2 181 ? 6.047 53.213 11.594 1.000 0.900 181 LEU B O 1
ATOM 10612 N N . ALA B 2 182 ? 7.739 53.118 10.114 1.000 0.900 182 ALA B N 1
ATOM 10613 C CA . ALA B 2 182 ? 8.047 54.550 10.123 1.000 0.900 182 ALA B CA 1
ATOM 10614 C C . ALA B 2 182 ? 6.872 55.413 9.634 1.000 0.900 182 ALA B C 1
ATOM 10615 O O . ALA B 2 182 ? 6.537 56.414 10.276 1.000 0.900 182 ALA B O 1
ATOM 10622 N N . ARG B 2 183 ? 6.176 54.991 8.565 1.000 0.850 183 ARG B N 1
ATOM 10623 C CA . ARG B 2 183 ? 4.903 55.594 8.112 1.000 0.850 183 ARG B CA 1
ATOM 10624 C C . ARG B 2 183 ? 3.819 55.518 9.191 1.000 0.850 183 ARG B C 1
ATOM 10625 O O . ARG B 2 183 ? 3.022 56.441 9.331 1.000 0.850 183 ARG B O 1
ATOM 10646 N N . ASN B 2 184 ? 3.826 54.456 9.995 1.000 0.870 184 ASN B N 1
ATOM 10647 C CA . ASN B 2 184 ? 2.958 54.301 11.160 1.000 0.870 184 ASN B CA 1
ATOM 10648 C C . ASN B 2 184 ? 3.426 55.060 12.416 1.000 0.870 184 ASN B C 1
ATOM 10649 O O . ASN B 2 184 ? 2.711 55.027 13.418 1.000 0.870 184 ASN B O 1
ATOM 10660 N N . GLY B 2 185 ? 4.564 55.759 12.386 1.000 0.880 185 GLY B N 1
ATOM 10661 C CA . GLY B 2 185 ? 5.089 56.545 13.508 1.000 0.880 185 GLY B CA 1
ATOM 10662 C C . GLY B 2 185 ? 6.007 55.789 14.476 1.000 0.880 185 GLY B C 1
ATOM 10663 O O . GLY B 2 185 ? 6.390 56.359 15.494 1.000 0.880 185 GLY B O 1
ATOM 10667 N N . ILE B 2 186 ? 6.380 54.543 14.171 1.000 0.910 186 ILE B N 1
ATOM 10668 C CA . ILE B 2 186 ? 7.400 53.774 14.902 1.000 0.910 186 ILE B CA 1
ATOM 10669 C C . ILE B 2 186 ? 8.730 53.992 14.181 1.000 0.910 186 ILE B C 1
ATOM 10670 O O . ILE B 2 186 ? 8.908 53.531 13.059 1.000 0.910 186 ILE B O 1
ATOM 10686 N N . LYS B 2 187 ? 9.625 54.767 14.799 1.000 0.890 187 LYS B N 1
ATOM 10687 C CA . LYS B 2 187 ? 10.885 55.234 14.189 1.000 0.890 187 LYS B CA 1
ATOM 10688 C C . LYS B 2 187 ? 12.130 54.540 14.746 1.000 0.890 187 LYS B C 1
ATOM 10689 O O . LYS B 2 187 ? 13.240 54.917 14.392 1.000 0.890 187 LYS B O 1
ATOM 10708 N N . ASP B 2 188 ? 11.948 53.586 15.648 1.000 0.870 188 ASP B N 1
ATOM 10709 C CA . ASP B 2 188 ? 13.031 52.833 16.267 1.000 0.870 188 ASP B CA 1
ATOM 10710 C C . ASP B 2 188 ? 13.701 51.929 15.217 1.000 0.870 188 ASP B C 1
ATOM 10711 O O . ASP B 2 188 ? 13.027 51.135 14.567 1.000 0.870 188 ASP B O 1
ATOM 10720 N N . GLU B 2 189 ? 15.021 52.028 15.045 1.000 0.860 189 GLU B N 1
ATOM 10721 C CA . GLU B 2 189 ? 15.767 51.219 14.060 1.000 0.860 189 GLU B CA 1
ATOM 10722 C C . GLU B 2 189 ? 15.885 49.741 14.473 1.000 0.860 189 GLU B C 1
ATOM 10723 O O . GLU B 2 189 ? 16.071 48.869 13.635 1.000 0.860 189 GLU B O 1
ATOM 10735 N N . MET B 2 190 ? 15.735 49.455 15.769 1.000 0.910 190 MET B N 1
ATOM 10736 C CA . MET B 2 190 ? 15.845 48.129 16.374 1.000 0.910 190 MET B CA 1
ATOM 10737 C C . MET B 2 190 ? 14.559 47.802 17.138 1.000 0.910 190 MET B C 1
ATOM 10738 O O . MET B 2 190 ? 14.324 48.319 18.233 1.000 0.910 190 MET B O 1
ATOM 10752 N N . ILE B 2 191 ? 13.722 46.930 16.577 1.000 0.930 191 ILE B N 1
ATOM 10753 C CA . ILE B 2 191 ? 12.390 46.637 17.115 1.000 0.930 191 ILE B CA 1
ATOM 10754 C C . ILE B 2 191 ? 12.446 45.513 18.152 1.000 0.930 191 ILE B C 1
ATOM 10755 O O . ILE B 2 191 ? 13.159 44.526 17.993 1.000 0.930 191 ILE B O 1
ATOM 10771 N N . LYS B 2 192 ? 11.645 45.645 19.214 1.000 0.950 192 LYS B N 1
ATOM 10772 C CA . LYS B 2 192 ? 11.407 44.623 20.244 1.000 0.950 192 LYS B CA 1
ATOM 10773 C C . LYS B 2 192 ? 9.911 44.390 20.418 1.000 0.950 192 LYS B C 1
ATOM 10774 O O . LYS B 2 192 ? 9.129 45.330 20.284 1.000 0.950 192 LYS B O 1
ATOM 10793 N N . LEU B 2 193 ? 9.507 43.175 20.800 1.000 0.960 193 LEU B N 1
ATOM 10794 C CA . LEU B 2 193 ? 8.147 42.948 21.293 1.000 0.960 193 LEU B CA 1
ATOM 10795 C C . LEU B 2 193 ? 8.004 43.615 22.667 1.000 0.960 193 LEU B C 1
ATOM 10796 O O . LEU B 2 193 ? 8.754 43.259 23.583 1.000 0.960 193 LEU B O 1
ATOM 10812 N N . PRO B 2 194 ? 7.073 44.568 22.846 1.000 0.940 194 PRO B N 1
ATOM 10813 C CA . PRO B 2 194 ? 6.901 45.258 24.116 1.000 0.940 194 PRO B CA 1
ATOM 10814 C C . PRO B 2 194 ? 6.184 44.370 25.146 1.000 0.940 194 PRO B C 1
ATOM 10815 O O . PRO B 2 194 ? 5.524 43.382 24.814 1.000 0.940 194 PRO B O 1
ATOM 10826 N N . SER B 2 195 ? 6.292 44.728 26.426 1.000 0.920 195 SER B N 1
ATOM 10827 C CA . SER B 2 195 ? 5.779 43.940 27.563 1.000 0.920 195 SER B CA 1
ATOM 10828 C C . SER B 2 195 ? 4.258 43.749 27.593 1.000 0.920 195 SER B C 1
ATOM 10829 O O . SER B 2 195 ? 3.771 42.857 28.301 1.000 0.920 195 SER B O 1
ATOM 10837 N N . ASN B 2 196 ? 3.536 44.555 26.808 1.000 0.920 196 ASN B N 1
ATOM 10838 C CA . ASN B 2 196 ? 2.091 44.537 26.605 1.000 0.920 196 ASN B CA 1
ATOM 10839 C C . ASN B 2 196 ? 1.635 43.732 25.364 1.000 0.920 196 ASN B C 1
ATOM 10840 O O . ASN B 2 196 ? 0.433 43.659 25.128 1.000 0.920 196 ASN B O 1
ATOM 10851 N N . PHE B 2 197 ? 2.535 43.112 24.584 1.000 0.950 197 PHE B N 1
ATOM 10852 C CA . PHE B 2 197 ? 2.187 42.242 23.443 1.000 0.950 197 PHE B CA 1
ATOM 10853 C C . PHE B 2 197 ? 2.355 40.755 23.811 1.000 0.950 197 PHE B C 1
ATOM 10854 O O . PHE B 2 197 ? 3.468 40.272 24.040 1.000 0.950 197 PHE B O 1
ATOM 10871 N N . PHE B 2 198 ? 1.237 40.027 23.840 1.000 0.960 198 PHE B N 1
ATOM 10872 C CA . PHE B 2 198 ? 1.137 38.593 24.104 1.000 0.960 198 PHE B CA 1
ATOM 10873 C C . PHE B 2 198 ? 0.857 37.803 22.811 1.000 0.960 198 PHE B C 1
ATOM 10874 O O . PHE B 2 198 ? 0.113 38.255 21.941 1.000 0.960 198 PHE B O 1
ATOM 10891 N N . ILE B 2 199 ? 1.437 36.609 22.697 1.000 0.970 199 ILE B N 1
ATOM 10892 C CA . ILE B 2 199 ? 1.236 35.663 21.594 1.000 0.970 199 ILE B CA 1
ATOM 10893 C C . ILE B 2 199 ? 0.869 34.315 22.215 1.000 0.970 199 ILE B C 1
ATOM 10894 O O . ILE B 2 199 ? 1.702 33.647 22.830 1.000 0.970 199 ILE B O 1
ATOM 10910 N N . TRP B 2 200 ? -0.396 33.927 22.115 1.000 0.970 200 TRP B N 1
ATOM 10911 C CA . TRP B 2 200 ? -0.910 32.673 22.669 1.000 0.970 200 TRP B CA 1
ATOM 10912 C C . TRP B 2 200 ? -1.335 31.740 21.532 1.000 0.970 200 TRP B C 1
ATOM 10913 O O . TRP B 2 200 ? -1.680 32.204 20.451 1.000 0.970 200 TRP B O 1
ATOM 10934 N N . ALA B 2 201 ? -1.306 30.427 21.742 1.000 0.970 201 ALA B N 1
ATOM 10935 C CA . ALA B 2 201 ? -1.620 29.468 20.686 1.000 0.970 201 ALA B CA 1
ATOM 10936 C C . ALA B 2 201 ? -2.323 28.202 21.186 1.000 0.970 201 ALA B C 1
ATOM 10937 O O . ALA B 2 201 ? -2.175 27.820 22.351 1.000 0.970 201 ALA B O 1
ATOM 10944 N N . THR B 2 202 ? -3.035 27.522 20.283 1.000 0.950 202 THR B N 1
ATOM 10945 C CA . THR B 2 202 ? -3.453 26.124 20.469 1.000 0.950 202 THR B CA 1
ATOM 10946 C C . THR B 2 202 ? -2.606 25.180 19.627 1.000 0.950 202 THR B C 1
ATOM 10947 O O . THR B 2 202 ? -2.127 25.531 18.550 1.000 0.950 202 THR B O 1
ATOM 10958 N N . MET B 2 203 ? -2.434 23.957 20.125 1.000 0.910 203 MET B N 1
ATOM 10959 C CA . MET B 2 203 ? -1.744 22.873 19.431 1.000 0.910 203 MET B CA 1
ATOM 10960 C C . MET B 2 203 ? -2.537 21.571 19.611 1.000 0.910 203 MET B C 1
ATOM 10961 O O . MET B 2 203 ? -2.999 21.277 20.720 1.000 0.910 203 MET B O 1
ATOM 10975 N N . ASN B 2 204 ? -2.700 20.784 18.544 1.000 0.820 204 ASN B N 1
ATOM 10976 C CA . ASN B 2 204 ? -3.241 19.424 18.622 1.000 0.820 204 ASN B CA 1
ATOM 10977 C C . ASN B 2 204 ? -2.261 18.456 17.956 1.000 0.820 204 ASN B C 1
ATOM 10978 O O . ASN B 2 204 ? -1.896 18.658 16.804 1.000 0.820 204 ASN B O 1
ATOM 10989 N N . ASN B 2 205 ? -1.819 17.422 18.672 1.000 0.760 205 ASN B N 1
ATOM 10990 C CA . ASN B 2 205 ? -0.816 16.477 18.158 1.000 0.760 205 ASN B CA 1
ATOM 10991 C C . ASN B 2 205 ? -1.440 15.275 17.429 1.000 0.760 205 ASN B C 1
ATOM 10992 O O . ASN B 2 205 ? -0.759 14.618 16.647 1.000 0.760 205 ASN B O 1
ATOM 11003 N N . ALA B 2 206 ? -2.730 15.013 17.660 1.000 0.700 206 ALA B N 1
ATOM 11004 C CA . ALA B 2 206 ? -3.465 13.909 17.047 1.000 0.700 206 ALA B CA 1
ATOM 11005 C C . ALA B 2 206 ? -3.962 14.188 15.616 1.000 0.700 206 ALA B C 1
ATOM 11006 O O . ALA B 2 206 ? -4.407 13.254 14.953 1.000 0.700 206 ALA B O 1
ATOM 11013 N N . ASP B 2 207 ? -3.908 15.442 15.159 1.000 0.700 207 ASP B N 1
ATOM 11014 C CA . ASP B 2 207 ? -4.307 15.844 13.806 1.000 0.700 207 ASP B CA 1
ATOM 11015 C C . ASP B 2 207 ? -3.360 15.260 12.744 1.000 0.700 207 ASP B C 1
ATOM 11016 O O . ASP B 2 207 ? -2.143 15.200 12.933 1.000 0.700 207 ASP B O 1
ATOM 11025 N N . GLN B 2 208 ? -3.897 14.896 11.578 1.000 0.600 208 GLN B N 1
ATOM 11026 C CA . GLN B 2 208 ? -3.069 14.540 10.424 1.000 0.600 208 GLN B CA 1
ATOM 11027 C C . GLN B 2 208 ? -2.371 15.777 9.831 1.000 0.600 208 GLN B C 1
ATOM 11028 O O . GLN B 2 208 ? -2.884 16.893 9.888 1.000 0.600 208 GLN B O 1
ATOM 11042 N N . GLY B 2 209 ? -1.190 15.574 9.238 1.000 0.620 209 GLY B N 1
ATOM 11043 C CA . GLY B 2 209 ? -0.432 16.631 8.555 1.000 0.620 209 GLY B CA 1
ATOM 11044 C C . GLY B 2 209 ? 0.307 17.623 9.464 1.000 0.620 209 GLY B C 1
ATOM 11045 O O . GLY B 2 209 ? 0.905 18.565 8.951 1.000 0.620 209 GLY B O 1
ATOM 11049 N N . VAL B 2 210 ? 0.302 17.432 10.788 1.000 0.700 210 VAL B N 1
ATOM 11050 C CA . VAL B 2 210 ? 1.021 18.322 11.715 1.000 0.700 210 VAL B CA 1
ATOM 11051 C C . VAL B 2 210 ? 2.539 18.171 11.637 1.000 0.700 210 VAL B C 1
ATOM 11052 O O . VAL B 2 210 ? 3.079 17.072 11.499 1.000 0.700 210 VAL B O 1
ATOM 11065 N N . LEU B 2 211 ? 3.233 19.298 11.782 1.000 0.730 211 LEU B N 1
ATOM 11066 C CA . LEU B 2 211 ? 4.684 19.410 11.737 1.000 0.730 211 LEU B CA 1
ATOM 11067 C C . LEU B 2 211 ? 5.287 19.499 13.152 1.000 0.730 211 LEU B C 1
ATOM 11068 O O . LEU B 2 211 ? 4.691 20.091 14.059 1.000 0.730 211 LEU B O 1
ATOM 11084 N N . PRO B 2 212 ? 6.477 18.915 13.381 1.000 0.740 212 PRO B N 1
ATOM 11085 C CA . PRO B 2 212 ? 7.121 18.942 14.686 1.000 0.740 212 PRO B CA 1
ATOM 11086 C C . PRO B 2 212 ? 7.705 20.329 14.989 1.000 0.740 212 PRO B C 1
ATOM 11087 O O . PRO B 2 212 ? 8.596 20.802 14.291 1.000 0.740 212 PRO B O 1
ATOM 11098 N N . LEU B 2 213 ? 7.275 20.949 16.092 1.000 0.820 213 LEU B N 1
ATOM 11099 C CA . LEU B 2 213 ? 7.971 22.118 16.643 1.000 0.820 213 LEU B CA 1
ATOM 11100 C C . LEU B 2 213 ? 9.347 21.692 17.182 1.000 0.820 213 LEU B C 1
ATOM 11101 O O . LEU B 2 213 ? 9.428 20.775 18.010 1.000 0.820 213 LEU B O 1
ATOM 11117 N N . ASP B 2 214 ? 10.420 22.351 16.750 1.000 0.780 214 ASP B N 1
ATOM 11118 C CA . ASP B 2 214 ? 11.786 22.046 17.182 1.000 0.780 214 ASP B CA 1
ATOM 11119 C C . ASP B 2 214 ? 12.082 22.537 18.618 1.000 0.780 214 ASP B C 1
ATOM 11120 O O . ASP B 2 214 ? 11.295 23.253 19.244 1.000 0.780 214 ASP B O 1
ATOM 11129 N N . THR B 2 215 ? 13.225 22.133 19.175 1.000 0.840 215 THR B N 1
ATOM 11130 C CA . THR B 2 215 ? 13.625 22.450 20.559 1.000 0.840 215 THR B CA 1
ATOM 11131 C C . THR B 2 215 ? 13.934 23.939 20.779 1.000 0.840 215 THR B C 1
ATOM 11132 O O . THR B 2 215 ? 13.646 24.477 21.852 1.000 0.840 215 THR B O 1
ATOM 11143 N N . ALA B 2 216 ? 14.495 24.627 19.781 1.000 0.840 216 ALA B N 1
ATOM 11144 C CA . ALA B 2 216 ? 14.810 26.051 19.839 1.000 0.840 216 ALA B CA 1
ATOM 11145 C C . ALA B 2 216 ? 13.562 26.932 19.653 1.000 0.840 216 ALA B C 1
ATOM 11146 O O . ALA B 2 216 ? 13.507 28.011 20.248 1.000 0.840 216 ALA B O 1
ATOM 11153 N N . PHE B 2 217 ? 12.542 26.471 18.922 1.000 0.880 217 PHE B N 1
ATOM 11154 C CA . PHE B 2 217 ? 11.201 27.055 18.979 1.000 0.880 217 PHE B CA 1
ATOM 11155 C C . PHE B 2 217 ? 10.567 26.793 20.352 1.000 0.880 217 PHE B C 1
ATOM 11156 O O . PHE B 2 217 ? 10.263 27.738 21.078 1.000 0.880 217 PHE B O 1
ATOM 11173 N N . LYS B 2 218 ? 10.441 25.522 20.769 1.000 0.890 218 LYS B N 1
ATOM 11174 C CA . LYS B 2 218 ? 9.751 25.111 22.010 1.000 0.890 218 LYS B CA 1
ATOM 11175 C C . LYS B 2 218 ? 10.210 25.864 23.260 1.000 0.890 218 LYS B C 1
ATOM 11176 O O . LYS B 2 218 ? 9.367 26.332 24.020 1.000 0.890 218 LYS B O 1
ATOM 11195 N N . ARG B 2 219 ? 11.522 26.033 23.468 1.000 0.910 219 ARG B N 1
ATOM 11196 C CA . ARG B 2 219 ? 12.077 26.692 24.672 1.000 0.910 219 ARG B CA 1
ATOM 11197 C C . ARG B 2 219 ? 11.603 28.145 24.883 1.000 0.910 219 ARG B C 1
ATOM 11198 O O . ARG B 2 219 ? 11.769 28.674 25.975 1.000 0.910 219 ARG B O 1
ATOM 11219 N N . ARG B 2 220 ? 11.058 28.796 23.845 1.000 0.920 220 ARG B N 1
ATOM 11220 C CA . ARG B 2 220 ? 10.595 30.198 23.857 1.000 0.920 220 ARG B CA 1
ATOM 11221 C C . ARG B 2 220 ? 9.121 30.359 24.244 1.000 0.920 220 ARG B C 1
ATOM 11222 O O . ARG B 2 220 ? 8.614 31.479 24.228 1.000 0.920 220 ARG B O 1
ATOM 11243 N N . TRP B 2 221 ? 8.429 29.276 24.603 1.000 0.940 221 TRP B N 1
ATOM 11244 C CA . TRP B 2 221 ? 7.009 29.289 24.963 1.000 0.940 221 TRP B CA 1
ATOM 11245 C C . TRP B 2 221 ? 6.751 28.581 26.293 1.000 0.940 221 TRP B C 1
ATOM 11246 O O . TRP B 2 221 ? 7.323 27.531 26.580 1.000 0.940 221 TRP B O 1
ATOM 11267 N N . SER B 2 222 ? 5.816 29.108 27.084 1.000 0.940 222 SER B N 1
ATOM 11268 C CA . SER B 2 222 ? 5.236 28.371 28.206 1.000 0.940 222 SER B CA 1
ATOM 11269 C C . SER B 2 222 ? 4.195 27.382 27.679 1.000 0.940 222 SER B C 1
ATOM 11270 O O . SER B 2 222 ? 3.103 27.778 27.267 1.000 0.940 222 SER B O 1
ATOM 11278 N N . PHE B 2 223 ? 4.542 26.098 27.678 1.000 0.940 223 PHE B N 1
ATOM 11279 C CA . PHE B 2 223 ? 3.619 25.011 27.355 1.000 0.940 223 PHE B CA 1
ATOM 11280 C C . PHE B 2 223 ? 2.732 24.683 28.555 1.000 0.940 223 PHE B C 1
ATOM 11281 O O . PHE B 2 223 ? 3.228 24.485 29.662 1.000 0.940 223 PHE B O 1
ATOM 11298 N N . GLU B 2 224 ? 1.428 24.560 28.321 1.000 0.940 224 GLU B N 1
ATOM 11299 C CA . GLU B 2 224 ? 0.455 24.140 29.327 1.000 0.940 224 GLU B CA 1
ATOM 11300 C C . GLU B 2 224 ? -0.429 23.025 28.772 1.000 0.940 224 GLU B C 1
ATOM 11301 O O . GLU B 2 224 ? -1.069 23.172 27.726 1.000 0.940 224 GLU B O 1
ATOM 11313 N N . TYR B 2 225 ? -0.454 21.902 29.488 1.000 0.920 225 TYR B N 1
ATOM 11314 C CA . TYR B 2 225 ? -1.328 20.783 29.175 1.000 0.920 225 TYR B CA 1
ATOM 11315 C C . TYR B 2 225 ? -2.737 21.062 29.697 1.000 0.920 225 TYR B C 1
ATOM 11316 O O . TYR B 2 225 ? -2.938 21.299 30.889 1.000 0.920 225 TYR B O 1
ATOM 11334 N N . LEU B 2 226 ? -3.724 21.010 28.807 1.000 0.930 226 LEU B N 1
ATOM 11335 C CA . LEU B 2 226 ? -5.124 21.073 29.183 1.000 0.930 226 LEU B CA 1
ATOM 11336 C C . LEU B 2 226 ? -5.620 19.666 29.522 1.000 0.930 226 LEU B C 1
ATOM 11337 O O . LEU B 2 226 ? -5.953 18.890 28.626 1.000 0.930 226 LEU B O 1
ATOM 11353 N N . GLU B 2 227 ? -5.650 19.364 30.823 1.000 0.930 227 GLU B N 1
ATOM 11354 C CA . GLU B 2 227 ? -6.108 18.087 31.382 1.000 0.930 227 GLU B CA 1
ATOM 11355 C C . GLU B 2 227 ? -7.409 17.591 30.730 1.000 0.930 227 GLU B C 1
ATOM 11356 O O . GLU B 2 227 ? -8.392 18.332 30.634 1.000 0.930 227 GLU B O 1
ATOM 11368 N N . LEU B 2 228 ? -7.422 16.311 30.338 1.000 0.920 228 LEU B N 1
ATOM 11369 C CA . LEU B 2 228 ? -8.519 15.673 29.601 1.000 0.920 228 LEU B CA 1
ATOM 11370 C C . LEU B 2 228 ? -9.900 15.936 30.227 1.000 0.920 228 LEU B C 1
ATOM 11371 O O . LEU B 2 228 ? -10.831 16.335 29.534 1.000 0.920 228 LEU B O 1
ATOM 11387 N N . GLU B 2 229 ? -10.006 15.774 31.548 1.000 0.930 229 GLU B N 1
ATOM 11388 C CA . GLU B 2 229 ? -11.265 15.851 32.298 1.000 0.930 229 GLU B CA 1
ATOM 11389 C C . GLU B 2 229 ? -11.534 17.224 32.947 1.000 0.930 229 GLU B C 1
ATOM 11390 O O . GLU B 2 229 ? -12.519 17.366 33.674 1.000 0.930 229 GLU B O 1
ATOM 11402 N N . LYS B 2 230 ? -10.731 18.266 32.658 1.000 0.930 230 LYS B N 1
ATOM 11403 C CA . LYS B 2 230 ? -10.844 19.615 33.274 1.000 0.930 230 LYS B CA 1
ATOM 11404 C C . LYS B 2 230 ? -12.255 20.215 33.196 1.000 0.930 230 LYS B C 1
ATOM 11405 O O . LYS B 2 230 ? -12.651 20.998 34.057 1.000 0.930 230 LYS B O 1
ATOM 11424 N N . TYR B 2 231 ? -13.015 19.837 32.166 1.000 0.930 231 TYR B N 1
ATOM 11425 C CA . TYR B 2 231 ? -14.389 20.282 31.925 1.000 0.930 231 TYR B CA 1
ATOM 11426 C C . TYR B 2 231 ? -15.436 19.159 31.958 1.000 0.930 231 TYR B C 1
ATOM 11427 O O . TYR B 2 231 ? -16.551 19.371 31.490 1.000 0.930 231 TYR B O 1
ATOM 11445 N N . ARG B 2 232 ? -15.134 17.995 32.554 1.000 0.940 232 ARG B N 1
ATOM 11446 C CA . ARG B 2 232 ? -16.074 16.863 32.697 1.000 0.940 232 ARG B CA 1
ATOM 11447 C C . ARG B 2 232 ? -17.444 17.296 33.240 1.000 0.940 232 ARG B C 1
ATOM 11448 O O . ARG B 2 232 ? -18.470 17.001 32.636 1.000 0.940 232 ARG B O 1
ATOM 11469 N N . LYS B 2 233 ? -17.445 18.094 34.316 1.000 0.950 233 LYS B N 1
ATOM 11470 C CA . LYS B 2 233 ? -18.660 18.630 34.960 1.000 0.950 233 LYS B CA 1
ATOM 11471 C C . LYS B 2 233 ? -19.492 19.575 34.082 1.000 0.950 233 LYS B C 1
ATOM 11472 O O . LYS B 2 233 ? -20.641 19.836 34.409 1.000 0.950 233 LYS B O 1
ATOM 11491 N N . ALA B 2 234 ? -18.935 20.114 32.995 1.000 0.940 234 ALA B N 1
ATOM 11492 C CA . ALA B 2 234 ? -19.669 20.987 32.075 1.000 0.940 234 ALA B CA 1
ATOM 11493 C C . ALA B 2 234 ? -20.510 20.207 31.046 1.000 0.940 234 ALA B C 1
ATOM 11494 O O . ALA B 2 234 ? -21.286 20.822 30.323 1.000 0.940 234 ALA B O 1
ATOM 11501 N N . VAL B 2 235 ? -20.347 18.880 30.983 1.000 0.950 235 VAL B N 1
ATOM 11502 C CA . VAL B 2 235 ? -21.101 17.967 30.105 1.000 0.950 235 VAL B CA 1
ATOM 11503 C C . VAL B 2 235 ? -21.742 16.810 30.892 1.000 0.950 235 VAL B C 1
ATOM 11504 O O . VAL B 2 235 ? -22.151 15.813 30.310 1.000 0.950 235 VAL B O 1
ATOM 11517 N N . ASP B 2 236 ? -21.818 16.919 32.224 1.000 0.930 236 ASP B N 1
ATOM 11518 C CA . ASP B 2 236 ? -22.251 15.829 33.122 1.000 0.930 236 ASP B CA 1
ATOM 11519 C C . ASP B 2 236 ? -23.720 15.424 32.919 1.000 0.930 236 ASP B C 1
ATOM 11520 O O . ASP B 2 236 ? -24.082 14.274 33.143 1.000 0.930 236 ASP B O 1
ATOM 11529 N N . SER B 2 237 ? -24.564 16.350 32.455 1.000 0.930 237 SER B N 1
ATOM 11530 C CA . SER B 2 237 ? -25.967 16.099 32.103 1.000 0.930 237 SER B CA 1
ATOM 11531 C C . SER B 2 237 ? -26.172 15.625 30.659 1.000 0.930 237 SER B C 1
ATOM 11532 O O . SER B 2 237 ? -27.305 15.348 30.269 1.000 0.930 237 SER B O 1
ATOM 11540 N N . TRP B 2 238 ? -25.120 15.573 29.834 1.000 0.940 238 TRP B N 1
ATOM 11541 C CA . TRP B 2 238 ? -25.260 15.287 28.407 1.000 0.940 238 TRP B CA 1
ATOM 11542 C C . TRP B 2 238 ? -25.537 13.796 28.173 1.000 0.940 238 TRP B C 1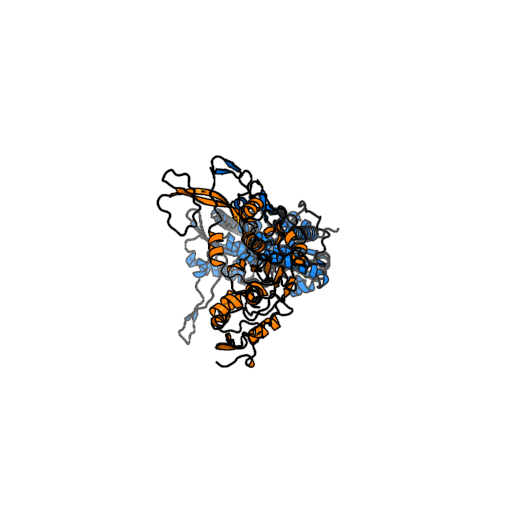
ATOM 11543 O O . TRP B 2 238 ? -24.758 12.932 28.577 1.000 0.940 238 TRP B O 1
ATOM 11564 N N . LYS B 2 239 ? -26.641 13.498 27.482 1.000 0.940 239 LYS B N 1
ATOM 11565 C CA . LYS B 2 239 ? -27.053 12.152 27.052 1.000 0.940 239 LYS B CA 1
ATOM 11566 C C . LYS B 2 239 ? -26.631 11.903 25.594 1.000 0.940 239 LYS B C 1
ATOM 11567 O O . LYS B 2 239 ? -26.831 12.765 24.743 1.000 0.940 239 LYS B O 1
ATOM 11586 N N . LEU B 2 240 ? -26.076 10.724 25.314 1.000 0.930 240 LEU B N 1
ATOM 11587 C CA . LEU B 2 240 ? -25.768 10.191 23.982 1.000 0.930 240 LEU B CA 1
ATOM 11588 C C . LEU B 2 240 ? -26.817 9.141 23.597 1.000 0.930 240 LEU B C 1
ATOM 11589 O O . LEU B 2 240 ? -27.073 8.214 24.364 1.000 0.930 240 LEU B O 1
ATOM 11605 N N . SER B 2 241 ? -27.369 9.250 22.387 1.000 0.910 241 SER B N 1
ATOM 11606 C CA . SER B 2 241 ? -28.224 8.218 21.791 1.000 0.910 241 SER B CA 1
ATOM 11607 C C . SER B 2 241 ? -27.381 7.270 20.931 1.000 0.910 241 SER B C 1
ATOM 11608 O O . SER B 2 241 ? -26.782 7.695 19.943 1.000 0.910 241 SER B O 1
ATOM 11616 N N . LEU B 2 242 ? -27.338 5.986 21.289 1.000 0.880 242 LEU B N 1
ATOM 11617 C CA . LEU B 2 242 ? -26.495 4.965 20.663 1.000 0.880 242 LEU B CA 1
ATOM 11618 C C . LEU B 2 242 ? -27.353 3.835 20.075 1.000 0.880 242 LEU B C 1
ATOM 11619 O O . LEU B 2 242 ? -28.139 3.220 20.796 1.000 0.880 242 LEU B O 1
ATOM 11635 N N . ARG B 2 243 ? -27.160 3.503 18.792 1.000 0.880 243 ARG B N 1
ATOM 11636 C CA . ARG B 2 243 ? -27.660 2.239 18.227 1.000 0.880 243 ARG B CA 1
ATOM 11637 C C . ARG B 2 243 ? -26.808 1.085 18.742 1.000 0.880 243 ARG B C 1
ATOM 11638 O O . ARG B 2 243 ? -25.597 1.077 18.535 1.000 0.880 243 ARG B O 1
ATOM 11659 N N . TYR B 2 244 ? -27.430 0.143 19.446 1.000 0.860 244 TYR B N 1
ATOM 11660 C CA . TYR B 2 244 ? -26.726 -0.940 20.125 1.000 0.860 244 TYR B CA 1
ATOM 11661 C C . TYR B 2 244 ? -27.647 -2.129 20.434 1.000 0.860 244 TYR B C 1
ATOM 11662 O O . TYR B 2 244 ? -28.670 -1.982 21.107 1.000 0.860 244 TYR B O 1
ATOM 11680 N N . LYS B 2 245 ? -27.249 -3.321 19.972 1.000 0.820 245 LYS B N 1
ATOM 11681 C CA . LYS B 2 245 ? -27.964 -4.602 20.129 1.000 0.820 245 LYS B CA 1
ATOM 11682 C C . LYS B 2 245 ? -29.462 -4.513 19.787 1.000 0.820 245 LYS B C 1
ATOM 11683 O O . LYS B 2 245 ? -30.314 -4.838 20.607 1.000 0.820 245 LYS B O 1
ATOM 11702 N N . GLY B 2 246 ? -29.771 -4.051 18.574 1.000 0.800 246 GLY B N 1
ATOM 11703 C CA . GLY B 2 246 ? -31.131 -3.993 18.019 1.000 0.800 246 GLY B CA 1
ATOM 11704 C C . GLY B 2 246 ? -31.993 -2.809 18.481 1.000 0.800 246 GLY B C 1
ATOM 11705 O O . GLY B 2 246 ? -33.141 -2.694 18.053 1.000 0.800 246 GLY B O 1
ATOM 11709 N N . HIS B 2 247 ? -31.466 -1.918 19.326 1.000 0.830 247 HIS B N 1
ATOM 11710 C CA . HIS B 2 247 ? -32.221 -0.811 19.917 1.000 0.830 247 HIS B CA 1
ATOM 11711 C C . HIS B 2 247 ? -31.452 0.516 19.848 1.000 0.830 247 HIS B C 1
ATOM 11712 O O . HIS B 2 247 ? -30.223 0.532 19.870 1.000 0.830 247 HIS B O 1
ATOM 11726 N N . ASN B 2 248 ? -32.173 1.642 19.849 1.000 0.840 248 ASN B N 1
ATOM 11727 C CA . ASN B 2 248 ? -31.607 2.897 20.348 1.000 0.840 248 ASN B CA 1
ATOM 11728 C C . ASN B 2 248 ? -31.588 2.806 21.880 1.000 0.840 248 ASN B C 1
ATOM 11729 O O . ASN B 2 248 ? -32.648 2.674 22.489 1.000 0.840 248 ASN B O 1
ATOM 11740 N N . LYS B 2 249 ? -30.410 2.890 22.498 1.000 0.880 249 LYS B N 1
ATOM 11741 C CA . LYS B 2 249 ? -30.253 3.061 23.948 1.000 0.880 249 LYS B CA 1
ATOM 11742 C C . LYS B 2 249 ? -29.672 4.439 24.250 1.000 0.880 249 LYS B C 1
ATOM 11743 O O . LYS B 2 249 ? -29.041 5.056 23.390 1.000 0.880 249 LYS B O 1
ATOM 11762 N N . VAL B 2 250 ? -29.864 4.913 25.477 1.000 0.930 250 VAL B N 1
ATOM 11763 C CA . VAL B 2 250 ? -29.327 6.195 25.944 1.000 0.930 250 VAL B CA 1
ATOM 11764 C C . VAL B 2 250 ? -28.271 5.942 27.015 1.000 0.930 250 VAL B C 1
ATOM 11765 O O . VAL B 2 250 ? -28.459 5.112 27.898 1.000 0.930 250 VAL B O 1
ATOM 11778 N N . ILE B 2 251 ? -27.141 6.634 26.923 1.000 0.930 251 ILE B N 1
ATOM 11779 C CA . ILE B 2 251 ? -26.015 6.543 27.862 1.000 0.930 251 ILE B CA 1
ATOM 11780 C C . ILE B 2 251 ? -25.525 7.953 28.193 1.000 0.930 251 ILE B C 1
ATOM 11781 O O . ILE B 2 251 ? -25.574 8.844 27.343 1.000 0.930 251 ILE B O 1
ATOM 11797 N N . MET B 2 252 ? -25.054 8.187 29.418 1.000 0.950 252 MET B N 1
ATOM 11798 C CA . MET B 2 252 ? -24.442 9.472 29.759 1.000 0.950 252 MET B CA 1
ATOM 11799 C C . MET B 2 252 ? -23.137 9.641 28.974 1.000 0.950 252 MET B C 1
ATOM 11800 O O . MET B 2 252 ? -22.314 8.729 28.885 1.000 0.950 252 MET B O 1
ATOM 11814 N N . TRP B 2 253 ? -22.929 10.818 28.389 1.000 0.950 253 TRP B N 1
ATOM 11815 C CA . TRP B 2 253 ? -21.800 11.077 27.497 1.000 0.950 253 TRP B CA 1
ATOM 11816 C C . TRP B 2 253 ? -20.449 10.904 28.203 1.000 0.950 253 TRP B C 1
ATOM 11817 O O . TRP B 2 253 ? -19.519 10.363 27.610 1.000 0.950 253 TRP B O 1
ATOM 11838 N N . ASN B 2 254 ? -20.347 11.285 29.481 1.000 0.950 254 ASN B N 1
ATOM 11839 C CA . ASN B 2 254 ? -19.141 11.051 30.280 1.000 0.950 254 ASN B CA 1
ATOM 11840 C C . ASN B 2 254 ? -18.845 9.558 30.492 1.000 0.950 254 ASN B C 1
ATOM 11841 O O . ASN B 2 254 ? -17.696 9.154 30.323 1.000 0.950 254 ASN B O 1
ATOM 11852 N N . ASP B 2 255 ? -19.858 8.735 30.761 1.000 0.940 255 ASP B N 1
ATOM 11853 C CA . ASP B 2 255 ? -19.679 7.292 30.966 1.000 0.940 255 ASP B CA 1
ATOM 11854 C C . ASP B 2 255 ? -19.266 6.604 29.659 1.000 0.940 255 ASP B C 1
ATOM 11855 O O . ASP B 2 255 ? -18.328 5.805 29.632 1.000 0.940 255 ASP B O 1
ATOM 11864 N N . PHE B 2 256 ? -19.878 6.995 28.536 1.000 0.940 256 PHE B N 1
ATOM 11865 C CA . PHE B 2 256 ? -19.453 6.542 27.214 1.000 0.940 256 PHE B CA 1
ATOM 11866 C C . PHE B 2 256 ? -18.006 6.968 26.894 1.000 0.940 256 PHE B C 1
ATOM 11867 O O . PHE B 2 256 ? -17.204 6.133 26.467 1.000 0.940 256 PHE B O 1
ATOM 11884 N N . ARG B 2 257 ? -17.624 8.236 27.134 1.000 0.950 257 ARG B N 1
ATOM 11885 C CA . ARG B 2 257 ? -16.230 8.688 26.948 1.000 0.950 257 ARG B CA 1
ATOM 11886 C C . ARG B 2 257 ? -15.262 7.880 27.806 1.000 0.950 257 ARG B C 1
ATOM 11887 O O . ARG B 2 257 ? -14.208 7.506 27.299 1.000 0.950 257 ARG B O 1
ATOM 11908 N N . ASP B 2 258 ? -15.602 7.571 29.055 1.000 0.940 258 ASP B N 1
ATOM 11909 C CA . ASP B 2 258 ? -14.759 6.758 29.938 1.000 0.940 258 ASP B CA 1
ATOM 11910 C C . ASP B 2 258 ? -14.606 5.319 29.430 1.000 0.940 258 ASP B C 1
ATOM 11911 O O . ASP B 2 258 ? -13.491 4.798 29.396 1.000 0.940 258 ASP B O 1
ATOM 11920 N N . ILE B 2 259 ? -15.692 4.688 28.973 1.000 0.920 259 ILE B N 1
ATOM 11921 C CA . ILE B 2 259 ? -15.697 3.335 28.388 1.000 0.920 259 ILE B CA 1
ATOM 11922 C C . ILE B 2 259 ? -14.752 3.235 27.179 1.000 0.920 259 ILE B C 1
ATOM 11923 O O . ILE B 2 259 ? -14.044 2.228 27.033 1.000 0.920 259 ILE B O 1
ATOM 11939 N N . ILE B 2 260 ? -14.716 4.276 26.339 1.000 0.910 260 ILE B N 1
ATOM 11940 C CA . ILE B 2 260 ? -13.800 4.395 25.197 1.000 0.910 260 ILE B CA 1
ATOM 11941 C C . ILE B 2 260 ? -12.370 4.700 25.678 1.000 0.910 260 ILE B C 1
ATOM 11942 O O . ILE B 2 260 ? -11.442 3.930 25.418 1.000 0.910 260 ILE B O 1
ATOM 11958 N N . ASN B 2 261 ? -12.180 5.784 26.435 1.000 0.920 261 ASN B N 1
ATOM 11959 C CA . ASN B 2 261 ? -10.869 6.280 26.862 1.000 0.920 261 ASN B CA 1
ATOM 11960 C C . ASN B 2 261 ? -10.101 5.266 27.725 1.000 0.920 261 ASN B C 1
ATOM 11961 O O . ASN B 2 261 ? -8.889 5.125 27.566 1.000 0.920 261 ASN B O 1
ATOM 11972 N N . LYS B 2 262 ? -10.785 4.506 28.590 1.000 0.890 262 LYS B N 1
ATOM 11973 C CA . LYS B 2 262 ? -10.189 3.446 29.425 1.000 0.890 262 LYS B CA 1
ATOM 11974 C C . LYS B 2 262 ? -9.607 2.292 28.600 1.000 0.890 262 LYS B C 1
ATOM 11975 O O . LYS B 2 262 ? -8.662 1.655 29.053 1.000 0.890 262 LYS B O 1
ATOM 11994 N N . ARG B 2 263 ? -10.141 2.029 27.400 1.000 0.830 263 ARG B N 1
ATOM 11995 C CA . ARG B 2 263 ? -9.628 1.010 26.461 1.000 0.830 263 ARG B CA 1
ATOM 11996 C C . ARG B 2 263 ? -8.574 1.551 25.488 1.000 0.830 263 ARG B C 1
ATOM 11997 O O . ARG B 2 263 ? -7.775 0.764 24.981 1.000 0.830 263 ARG B O 1
ATOM 12018 N N . LEU B 2 264 ? -8.566 2.863 25.241 1.000 0.830 264 LEU B N 1
ATOM 12019 C CA . LEU B 2 264 ? -7.536 3.560 24.463 1.000 0.830 264 LEU B CA 1
ATOM 12020 C C . LEU B 2 264 ? -6.252 3.815 25.275 1.000 0.830 264 LEU B C 1
ATOM 12021 O O . LEU B 2 264 ? -5.150 3.694 24.734 1.000 0.830 264 LEU B O 1
ATOM 12037 N N . LYS B 2 265 ? -6.369 4.150 26.570 1.000 0.820 265 LYS B N 1
ATOM 12038 C CA . LYS B 2 265 ? -5.218 4.428 27.446 1.000 0.820 265 LYS B CA 1
ATOM 12039 C C . LYS B 2 265 ? -4.211 3.275 27.446 1.000 0.820 265 LYS B C 1
ATOM 12040 O O . LYS B 2 265 ? -4.574 2.108 27.551 1.000 0.820 265 LYS B O 1
ATOM 12059 N N . GLY B 2 266 ? -2.932 3.623 27.306 1.000 0.720 266 GLY B N 1
ATOM 12060 C CA . GLY B 2 266 ? -1.822 2.670 27.199 1.000 0.720 266 GLY B CA 1
ATOM 12061 C C . GLY B 2 266 ? -1.652 2.015 25.821 1.000 0.720 266 GLY B C 1
ATOM 12062 O O . GLY B 2 266 ? -0.587 1.464 25.567 1.000 0.720 266 GLY B O 1
ATOM 12066 N N . LYS B 2 267 ? -2.645 2.098 24.920 1.000 0.740 267 LYS B N 1
ATOM 12067 C CA . LYS B 2 267 ? -2.557 1.577 23.540 1.000 0.740 267 LYS B CA 1
ATOM 12068 C C . LYS B 2 267 ? -2.296 2.660 22.487 1.000 0.740 267 LYS B C 1
ATOM 12069 O O . LYS B 2 267 ? -1.756 2.364 21.423 1.000 0.740 267 LYS B O 1
ATOM 12088 N N . VAL B 2 268 ? -2.693 3.902 22.762 1.000 0.760 268 VAL B N 1
ATOM 12089 C CA . VAL B 2 268 ? -2.446 5.079 21.910 1.000 0.760 268 VAL B CA 1
ATOM 12090 C C . VAL B 2 268 ? -1.892 6.248 22.738 1.000 0.760 268 VAL B C 1
ATOM 12091 O O . VAL B 2 268 ? -2.081 6.258 23.959 1.000 0.760 268 VAL B O 1
ATOM 12104 N N . PRO B 2 269 ? -1.221 7.236 22.108 1.000 0.770 269 PRO B N 1
ATOM 12105 C CA . PRO B 2 269 ? -0.818 8.477 22.772 1.000 0.770 269 PRO B CA 1
ATOM 12106 C C . PRO B 2 269 ? -2.002 9.186 23.450 1.000 0.770 269 PRO B C 1
ATOM 12107 O O . PRO B 2 269 ? -3.121 9.159 22.934 1.000 0.770 269 PRO B O 1
ATOM 12118 N N . GLU B 2 270 ? -1.780 9.819 24.609 1.000 0.810 270 GLU B N 1
ATOM 12119 C CA . GLU B 2 270 ? -2.867 10.410 25.416 1.000 0.810 270 GLU B CA 1
ATOM 12120 C C . GLU B 2 270 ? -3.573 11.579 24.700 1.000 0.810 270 GLU B C 1
ATOM 12121 O O . GLU B 2 270 ? -4.764 11.820 24.895 1.000 0.810 270 GLU B O 1
ATOM 12133 N N . ASP B 2 271 ? -2.876 12.245 23.781 1.000 0.810 271 ASP B N 1
ATOM 12134 C CA . ASP B 2 271 ? -3.424 13.247 22.871 1.000 0.810 271 ASP B CA 1
ATOM 12135 C C . ASP B 2 271 ? -4.449 12.693 21.859 1.000 0.810 271 ASP B C 1
ATOM 12136 O O . ASP B 2 271 ? -5.141 13.491 21.232 1.000 0.810 271 ASP B O 1
ATOM 12145 N N . LYS B 2 272 ? -4.626 11.365 21.745 1.000 0.840 272 LYS B N 1
ATOM 12146 C CA . LYS B 2 272 ? -5.689 10.720 20.942 1.000 0.840 272 LYS B CA 1
ATOM 12147 C C . LYS B 2 272 ? -6.963 10.350 21.723 1.000 0.840 272 LYS B C 1
ATOM 12148 O O . LYS B 2 272 ? -7.833 9.663 21.191 1.000 0.840 272 LYS B O 1
ATOM 12167 N N . LEU B 2 273 ? -7.085 10.754 22.989 1.000 0.910 273 LEU B N 1
ATOM 12168 C CA . LEU B 2 273 ? -8.281 10.488 23.800 1.000 0.910 273 LEU B CA 1
ATOM 12169 C C . LEU B 2 273 ? -9.429 11.477 23.521 1.000 0.910 273 LEU B C 1
ATOM 12170 O O . LEU B 2 273 ? -9.227 12.587 23.032 1.000 0.910 273 LEU B O 1
ATOM 12186 N N . LEU B 2 274 ? -10.655 11.083 23.870 1.000 0.930 274 LEU B N 1
ATOM 12187 C CA . LEU B 2 274 ? -11.864 11.883 23.670 1.000 0.930 274 LEU B CA 1
ATOM 12188 C C . LEU B 2 274 ? -12.097 12.846 24.842 1.000 0.930 274 LEU B C 1
ATOM 12189 O O . LEU B 2 274 ? -12.534 12.425 25.919 1.000 0.930 274 LEU B O 1
ATOM 12205 N N . GLY B 2 275 ? -11.856 14.141 24.634 1.000 0.940 275 GLY B N 1
ATOM 12206 C CA . GLY B 2 275 ? -12.217 15.188 25.594 1.000 0.940 275 GLY B CA 1
ATOM 12207 C C . GLY B 2 275 ? -13.731 15.492 25.647 1.000 0.940 275 GLY B C 1
ATOM 12208 O O . GLY B 2 275 ? -14.468 15.118 24.730 1.000 0.940 275 GLY B O 1
ATOM 12212 N N . PRO B 2 276 ? -14.211 16.201 26.691 1.000 0.960 276 PRO B N 1
ATOM 12213 C CA . PRO B 2 276 ? -15.630 16.488 26.938 1.000 0.960 276 PRO B CA 1
ATOM 12214 C C . PRO B 2 276 ? -16.415 17.052 25.746 1.000 0.960 276 PRO B C 1
ATOM 12215 O O . PRO B 2 276 ? -17.531 16.616 25.482 1.000 0.960 276 PRO B O 1
ATOM 12226 N N . PHE B 2 277 ? -15.824 17.980 24.995 1.000 0.950 277 PHE B N 1
ATOM 12227 C CA . PHE B 2 277 ? -16.453 18.699 23.883 1.000 0.950 277 PHE B CA 1
ATOM 12228 C C . PHE B 2 277 ? -16.063 18.134 22.506 1.000 0.950 277 PHE B C 1
ATOM 12229 O O . PHE B 2 277 ? -15.964 18.885 21.536 1.000 0.950 277 PHE B O 1
ATOM 12246 N N . PHE B 2 278 ? -15.771 16.831 22.404 1.000 0.940 278 PHE B N 1
ATOM 12247 C CA . PHE B 2 278 ? -15.485 16.194 21.109 1.000 0.940 278 PHE B CA 1
ATOM 12248 C C . PHE B 2 278 ? -16.710 16.233 20.168 1.000 0.940 278 PHE B C 1
ATOM 12249 O O . PHE B 2 278 ? -16.566 16.437 18.963 1.000 0.940 278 PHE B O 1
ATOM 12266 N N . LEU B 2 279 ? -17.916 16.117 20.733 1.000 0.940 279 LEU B N 1
ATOM 12267 C CA . LEU B 2 279 ? -19.194 16.434 20.086 1.000 0.940 279 LEU B CA 1
ATOM 12268 C C . LEU B 2 279 ? -19.868 17.605 20.816 1.000 0.940 279 LEU B C 1
ATOM 12269 O O . LEU B 2 279 ? -19.581 17.863 21.986 1.000 0.940 279 LEU B O 1
ATOM 12285 N N . LYS B 2 280 ? -20.779 18.306 20.133 1.000 0.930 280 LYS B N 1
ATOM 12286 C CA . LYS B 2 280 ? -21.709 19.259 20.769 1.000 0.930 280 LYS B CA 1
ATOM 12287 C C . LYS B 2 280 ? -22.921 18.522 21.346 1.000 0.930 280 LYS B C 1
ATOM 12288 O O . LYS B 2 280 ? -23.312 17.489 20.818 1.000 0.930 280 LYS B O 1
ATOM 12307 N N . GLU B 2 281 ? -23.591 19.105 22.336 1.000 0.910 281 GLU B N 1
ATOM 12308 C CA . GLU B 2 281 ? -24.835 18.570 22.922 1.000 0.910 281 GLU B CA 1
ATOM 12309 C C . GLU B 2 281 ? -25.900 18.209 21.867 1.000 0.910 281 GLU B C 1
ATOM 12310 O O . GLU B 2 281 ? -26.419 17.096 21.848 1.000 0.910 281 GLU B O 1
ATOM 12322 N N . SER B 2 282 ? -26.145 19.103 20.902 1.000 0.920 282 SER B N 1
ATOM 12323 C CA . SER B 2 282 ? -27.077 18.877 19.786 1.000 0.920 282 SER B CA 1
ATOM 12324 C C . SER B 2 282 ? -26.594 17.863 18.737 1.000 0.920 282 SER B C 1
ATOM 12325 O O . SER B 2 282 ? -27.366 17.455 17.871 1.000 0.920 282 SER B O 1
ATOM 12333 N N . GLU B 2 283 ? -25.332 17.433 18.799 1.000 0.920 283 GLU B N 1
ATOM 12334 C CA . GLU B 2 283 ? -24.771 16.384 17.942 1.000 0.920 283 GLU B CA 1
ATOM 12335 C C . GLU B 2 283 ? -24.895 14.986 18.578 1.000 0.920 283 GLU B C 1
ATOM 12336 O O . GLU B 2 283 ? -24.928 14.001 17.845 1.000 0.920 283 GLU B O 1
ATOM 12348 N N . LEU B 2 284 ? -25.040 14.883 19.909 1.000 0.910 284 LEU B N 1
ATOM 12349 C CA . LEU B 2 284 ? -25.138 13.611 20.650 1.000 0.910 284 LEU B CA 1
ATOM 12350 C C . LEU B 2 284 ? -26.426 12.811 20.391 1.000 0.910 284 LEU B C 1
ATOM 12351 O O . LEU B 2 284 ? -26.485 11.615 20.670 1.000 0.910 284 LEU B O 1
ATOM 12367 N N . TRP B 2 285 ? -27.451 13.449 19.829 1.000 0.890 285 TRP B N 1
ATOM 12368 C CA . TRP B 2 285 ? -28.683 12.786 19.389 1.000 0.890 285 TRP B CA 1
ATOM 12369 C C . TRP B 2 285 ? -28.692 12.501 17.877 1.000 0.890 285 TRP B C 1
ATOM 12370 O O . TRP B 2 285 ? -29.606 11.858 17.363 1.000 0.890 285 TRP B O 1
ATOM 12391 N N . ASN B 2 286 ? -27.669 12.953 17.140 1.000 0.900 286 ASN B N 1
ATOM 12392 C CA . ASN B 2 286 ? -27.601 12.819 15.691 1.000 0.900 286 ASN B CA 1
ATOM 12393 C C . ASN B 2 286 ? -26.755 11.604 15.279 1.000 0.900 286 ASN B C 1
ATOM 12394 O O . ASN B 2 286 ? -25.527 11.663 15.194 1.000 0.900 286 ASN B O 1
ATOM 12405 N N . GLN B 2 287 ? -27.445 10.516 14.933 1.000 0.870 287 GLN B N 1
ATOM 12406 C CA . GLN B 2 287 ? -26.855 9.247 14.489 1.000 0.870 287 GLN B CA 1
ATOM 12407 C C . GLN B 2 287 ? -25.867 9.399 13.313 1.000 0.870 287 GLN B C 1
ATOM 12408 O O . GLN B 2 287 ? -24.865 8.688 13.250 1.000 0.870 287 GLN B O 1
ATOM 12422 N N . ASN B 2 288 ? -26.089 10.355 12.402 1.000 0.880 288 ASN B N 1
ATOM 12423 C CA . ASN B 2 288 ? -25.156 10.619 11.302 1.000 0.880 288 ASN B CA 1
ATOM 12424 C C . ASN B 2 288 ? -23.895 11.369 11.760 1.000 0.880 288 ASN B C 1
ATOM 12425 O O . ASN B 2 288 ? -22.844 11.185 11.155 1.000 0.880 288 ASN B O 1
ATOM 12436 N N . VAL B 2 289 ? -23.952 12.168 12.831 1.000 0.880 289 VAL B N 1
ATOM 12437 C CA . VAL B 2 289 ? -22.754 12.818 13.394 1.000 0.880 289 VAL B CA 1
ATOM 12438 C C . VAL B 2 289 ? -21.945 11.839 14.248 1.000 0.880 289 VAL B C 1
ATOM 12439 O O . VAL B 2 289 ? -20.718 11.849 14.167 1.000 0.880 289 VAL B O 1
ATOM 12452 N N . PHE B 2 290 ? -22.597 10.931 14.984 1.000 0.890 290 PHE B N 1
ATOM 12453 C CA . PHE B 2 290 ? -21.906 9.830 15.667 1.000 0.890 290 PHE B CA 1
ATOM 12454 C C . PHE B 2 290 ? -21.082 8.988 14.676 1.000 0.890 290 PHE B C 1
ATOM 12455 O O . PHE B 2 290 ? -19.876 8.816 14.859 1.000 0.890 290 PHE B O 1
ATOM 12472 N N . LYS B 2 291 ? -21.698 8.569 13.562 1.000 0.880 291 LYS B N 1
ATOM 12473 C CA . LYS B 2 291 ? -21.008 7.900 12.447 1.000 0.880 291 LYS B CA 1
ATOM 12474 C C . LYS B 2 291 ? -19.881 8.759 11.852 1.000 0.880 291 LYS B C 1
ATOM 12475 O O . LYS B 2 291 ? -18.716 8.362 11.878 1.000 0.880 291 LYS B O 1
ATOM 12494 N N . ASN B 2 292 ? -20.210 9.950 11.352 1.000 0.890 292 ASN B N 1
ATOM 12495 C CA . ASN B 2 292 ? -19.319 10.706 10.462 1.000 0.890 292 ASN B CA 1
ATOM 12496 C C . ASN B 2 292 ? -18.283 11.585 11.186 1.000 0.890 292 ASN B C 1
ATOM 12497 O O . ASN B 2 292 ? -17.399 12.125 10.527 1.000 0.890 292 ASN B O 1
ATOM 12508 N N . LYS B 2 293 ? -18.361 11.736 12.517 1.000 0.900 293 LYS B N 1
ATOM 12509 C CA . LYS B 2 293 ? -17.277 12.306 13.338 1.000 0.900 293 LYS B CA 1
ATOM 12510 C C . LYS B 2 293 ? -16.618 11.262 14.226 1.000 0.900 293 LYS B C 1
ATOM 12511 O O . LYS B 2 293 ? -15.416 11.063 14.118 1.000 0.900 293 LYS B O 1
ATOM 12530 N N . LEU B 2 294 ? -17.371 10.629 15.130 1.000 0.910 294 LEU B N 1
ATOM 12531 C CA . LEU B 2 294 ? -16.771 9.816 16.191 1.000 0.910 294 LEU B CA 1
ATOM 12532 C C . LEU B 2 294 ? -16.222 8.492 15.656 1.000 0.910 294 LEU B C 1
ATOM 12533 O O . LEU B 2 294 ? -15.048 8.196 15.870 1.000 0.910 294 LEU B O 1
ATOM 12549 N N . LEU B 2 295 ? -17.045 7.706 14.955 1.000 0.880 295 LEU B N 1
ATOM 12550 C CA . LEU B 2 295 ? -16.584 6.434 14.390 1.000 0.880 295 LEU B CA 1
ATOM 12551 C C . LEU B 2 295 ? -15.522 6.659 13.309 1.000 0.880 295 LEU B C 1
ATOM 12552 O O . LEU B 2 295 ? -14.560 5.897 13.243 1.000 0.880 295 LEU B O 1
ATOM 12568 N N . TYR B 2 296 ? -15.660 7.733 12.525 1.000 0.860 296 TYR B N 1
ATOM 12569 C CA . TYR B 2 296 ? -14.653 8.156 11.553 1.000 0.860 296 TYR B CA 1
ATOM 12570 C C . TYR B 2 296 ? -13.303 8.463 12.223 1.000 0.860 296 TYR B C 1
ATOM 12571 O O . TYR B 2 296 ? -12.312 7.823 11.890 1.000 0.860 296 TYR B O 1
ATOM 12589 N N . TYR B 2 297 ? -13.266 9.346 13.229 1.000 0.860 297 TYR B N 1
ATOM 12590 C CA . TYR B 2 297 ? -12.052 9.672 13.995 1.000 0.860 297 TYR B CA 1
ATOM 12591 C C . TYR B 2 297 ? -11.415 8.432 14.638 1.000 0.860 297 TYR B C 1
ATOM 12592 O O . TYR B 2 297 ? -10.211 8.205 14.517 1.000 0.860 297 TYR B O 1
ATOM 12610 N N . LEU B 2 298 ? -12.219 7.583 15.288 1.000 0.850 298 LEU B N 1
ATOM 12611 C CA . LEU B 2 298 ? -11.718 6.348 15.890 1.000 0.850 298 LEU B CA 1
ATOM 12612 C C . LEU B 2 298 ? -11.082 5.431 14.830 1.000 0.850 298 LEU B C 1
ATOM 12613 O O . LEU B 2 298 ? -9.977 4.931 15.037 1.000 0.850 298 LEU B O 1
ATOM 12629 N N . LYS B 2 299 ? -11.727 5.236 13.674 1.000 0.780 299 LYS B N 1
ATOM 12630 C CA . LYS B 2 299 ? -11.213 4.362 12.611 1.000 0.780 299 LYS B CA 1
ATOM 12631 C C . LYS B 2 299 ? -9.985 4.952 11.899 1.000 0.780 299 LYS B C 1
ATOM 12632 O O . LYS B 2 299 ? -8.978 4.257 11.780 1.000 0.780 299 LYS B O 1
ATOM 12651 N N . GLU B 2 300 ? -10.052 6.211 11.469 1.000 0.730 300 GLU B N 1
ATOM 12652 C CA . GLU B 2 300 ? -9.073 6.845 10.574 1.000 0.730 300 GLU B CA 1
ATOM 12653 C C . GLU B 2 300 ? -7.925 7.569 11.294 1.000 0.730 300 GLU B C 1
ATOM 12654 O O . GLU B 2 300 ? -6.796 7.533 10.808 1.000 0.730 300 GLU B O 1
ATOM 12666 N N . ASP B 2 301 ? -8.164 8.186 12.453 1.000 0.750 301 ASP B N 1
ATOM 12667 C CA . ASP B 2 301 ? -7.134 8.945 13.177 1.000 0.750 301 ASP B CA 1
ATOM 12668 C C . ASP B 2 301 ? -6.549 8.159 14.356 1.000 0.750 301 ASP B C 1
ATOM 12669 O O . ASP B 2 301 ? -5.358 8.287 14.656 1.000 0.750 301 ASP B O 1
ATOM 12678 N N . VAL B 2 302 ? -7.345 7.315 15.025 1.000 0.770 302 VAL B N 1
ATOM 12679 C CA . VAL B 2 302 ? -6.885 6.532 16.186 1.000 0.770 302 VAL B CA 1
ATOM 12680 C C . VAL B 2 302 ? -6.336 5.160 15.778 1.000 0.770 302 VAL B C 1
ATOM 12681 O O . VAL B 2 302 ? -5.181 4.866 16.094 1.000 0.770 302 VAL B O 1
ATOM 12694 N N . PHE B 2 303 ? -7.106 4.332 15.059 1.000 0.720 303 PHE B N 1
ATOM 12695 C CA . PHE B 2 303 ? -6.743 2.927 14.797 1.000 0.720 303 PHE B CA 1
ATOM 12696 C C . PHE B 2 303 ? -5.998 2.656 13.479 1.000 0.720 303 PHE B C 1
ATOM 12697 O O . PHE B 2 303 ? -5.331 1.627 13.379 1.000 0.720 303 PHE B O 1
ATOM 12714 N N . LYS B 2 304 ? -6.025 3.567 12.496 1.000 0.590 304 LYS B N 1
ATOM 12715 C CA . LYS B 2 304 ? -5.445 3.392 11.141 1.000 0.590 304 LYS B CA 1
ATOM 12716 C C . LYS B 2 304 ? -3.979 2.936 11.081 1.000 0.590 304 LYS B C 1
ATOM 12717 O O . LYS B 2 304 ? -3.562 2.345 10.088 1.000 0.590 304 LYS B O 1
ATOM 12736 N N . HIS B 2 305 ? -3.196 3.191 12.129 1.000 0.500 305 HIS B N 1
ATOM 12737 C CA . HIS B 2 305 ? -1.795 2.759 12.233 1.000 0.500 305 HIS B CA 1
ATOM 12738 C C . HIS B 2 305 ? -1.531 1.692 13.309 1.000 0.500 305 HIS B C 1
ATOM 12739 O O . HIS B 2 305 ? -0.421 1.179 13.368 1.000 0.500 305 HIS B O 1
ATOM 12753 N N . ASN B 2 306 ? -2.535 1.320 14.111 1.000 0.510 306 ASN B N 1
ATOM 12754 C CA . ASN B 2 306 ? -2.450 0.270 15.131 1.000 0.510 306 ASN B CA 1
ATOM 12755 C C . ASN B 2 306 ? -3.582 -0.766 14.928 1.000 0.510 306 ASN B C 1
ATOM 12756 O O . ASN B 2 306 ? -4.490 -0.861 15.758 1.000 0.510 306 ASN B O 1
ATOM 12767 N N . PRO B 2 307 ? -3.548 -1.568 13.841 1.000 0.460 307 PRO B N 1
ATOM 12768 C CA . PRO B 2 307 ? -4.574 -2.578 13.551 1.000 0.460 307 PRO B CA 1
ATOM 12769 C C . PRO B 2 307 ? -4.609 -3.730 14.571 1.000 0.460 307 PRO B C 1
ATOM 12770 O O . PRO B 2 307 ? -5.575 -4.480 14.617 1.000 0.460 307 PRO B O 1
ATOM 12781 N N . THR B 2 308 ? -3.579 -3.858 15.412 1.000 0.470 308 THR B N 1
ATOM 12782 C CA . THR B 2 308 ? -3.530 -4.769 16.567 1.000 0.470 308 THR B CA 1
ATOM 12783 C C . THR B 2 308 ? -4.406 -4.316 17.741 1.000 0.470 308 THR B C 1
ATOM 12784 O O . THR B 2 308 ? -4.605 -5.081 18.687 1.000 0.470 308 THR B O 1
ATOM 12795 N N . ILE B 2 309 ? -4.950 -3.092 17.718 1.000 0.540 309 ILE B N 1
ATOM 12796 C CA . ILE B 2 309 ? -5.928 -2.638 18.711 1.000 0.540 309 ILE B CA 1
ATOM 12797 C C . ILE B 2 309 ? -7.315 -3.131 18.299 1.000 0.540 309 ILE B C 1
ATOM 12798 O O . ILE B 2 309 ? -8.110 -2.414 17.694 1.000 0.540 309 ILE B O 1
ATOM 12814 N N . ASP B 2 310 ? -7.600 -4.372 18.682 1.000 0.610 310 ASP B N 1
ATOM 12815 C CA . ASP B 2 310 ? -8.929 -4.963 18.582 1.000 0.610 310 ASP B CA 1
ATOM 12816 C C . ASP B 2 310 ? -9.922 -4.156 19.446 1.000 0.610 310 ASP B C 1
ATOM 12817 O O . ASP B 2 310 ? -9.855 -4.160 20.682 1.000 0.610 310 ASP B O 1
ATOM 12826 N N . PHE B 2 311 ? -10.769 -3.362 18.783 1.000 0.770 311 PHE B N 1
ATOM 12827 C CA . PHE B 2 311 ? -11.674 -2.384 19.410 1.000 0.770 311 PHE B CA 1
ATOM 12828 C C . PHE B 2 311 ? -12.968 -2.190 18.615 1.000 0.770 311 PHE B C 1
ATOM 12829 O O . PHE B 2 311 ? -14.051 -2.172 19.199 1.000 0.770 311 PHE B O 1
ATOM 12846 N N . LEU B 2 312 ? -12.862 -2.019 17.293 1.000 0.800 312 LEU B N 1
ATOM 12847 C CA . LEU B 2 312 ? -13.999 -1.908 16.378 1.000 0.800 312 LEU B CA 1
ATOM 12848 C C . LEU B 2 312 ? -14.153 -3.224 15.616 1.000 0.800 312 LEU B C 1
ATOM 12849 O O . LEU B 2 312 ? -13.234 -3.645 14.917 1.000 0.800 312 LEU B O 1
ATOM 12865 N N . ASN B 2 313 ? -15.323 -3.844 15.726 1.000 0.790 313 ASN B N 1
ATOM 12866 C CA . ASN B 2 313 ? -15.665 -5.144 15.151 1.000 0.790 313 ASN B CA 1
ATOM 12867 C C . ASN B 2 313 ? -16.011 -5.023 13.650 1.000 0.790 313 ASN B C 1
ATOM 12868 O O . ASN B 2 313 ? -17.084 -5.433 13.204 1.000 0.790 313 ASN B O 1
ATOM 12879 N N . ALA B 2 314 ? -15.133 -4.370 12.881 1.000 0.760 314 ALA B N 1
ATOM 12880 C CA . ALA B 2 314 ? -15.278 -4.129 11.447 1.000 0.760 314 ALA B CA 1
ATOM 12881 C C . ALA B 2 314 ? -13.919 -3.851 10.782 1.000 0.760 314 ALA B C 1
ATOM 12882 O O . ALA B 2 314 ? -13.149 -2.988 11.226 1.000 0.760 314 ALA B O 1
ATOM 12889 N N . SER B 2 315 ? -13.644 -4.537 9.674 1.000 0.660 315 SER B N 1
ATOM 12890 C CA . SER B 2 315 ? -12.410 -4.402 8.894 1.000 0.660 315 SER B CA 1
ATOM 12891 C C . SER B 2 315 ? -12.321 -3.044 8.189 1.000 0.660 315 SER B C 1
ATOM 12892 O O . SER B 2 315 ? -11.313 -2.345 8.322 1.000 0.660 315 SER B O 1
ATOM 12900 N N . THR B 2 316 ? -13.403 -2.603 7.543 1.000 0.740 316 THR B N 1
ATOM 12901 C CA . THR B 2 316 ? -13.496 -1.335 6.797 1.000 0.740 316 THR B CA 1
ATOM 12902 C C . THR B 2 316 ? -14.411 -0.325 7.495 1.000 0.740 316 THR B C 1
ATOM 12903 O O . THR B 2 316 ? -15.150 -0.669 8.416 1.000 0.740 316 THR B O 1
ATOM 12914 N N . PHE B 2 317 ? -14.376 0.943 7.068 1.000 0.810 317 PHE B N 1
ATOM 12915 C CA . PHE B 2 317 ? -15.336 1.945 7.546 1.000 0.810 317 PHE B CA 1
ATOM 12916 C C . PHE B 2 317 ? -16.761 1.682 7.021 1.000 0.810 317 PHE B C 1
ATOM 12917 O O . PHE B 2 317 ? -17.718 1.868 7.760 1.000 0.810 317 PHE B O 1
ATOM 12934 N N . SER B 2 318 ? -16.920 1.175 5.793 1.000 0.810 318 SER B N 1
ATOM 12935 C CA . SER B 2 318 ? -18.235 0.809 5.240 1.000 0.810 318 SER B CA 1
ATOM 12936 C C . SER B 2 318 ? -18.923 -0.287 6.060 1.000 0.810 318 SER B C 1
ATOM 12937 O O . SER B 2 318 ? -20.064 -0.111 6.471 1.000 0.810 318 SER B O 1
ATOM 12945 N N . GLU B 2 319 ? -18.201 -1.360 6.392 1.000 0.830 319 GLU B N 1
ATOM 12946 C CA . GLU B 2 319 ? -18.703 -2.448 7.245 1.000 0.830 319 GLU B CA 1
ATOM 12947 C C . GLU B 2 319 ? -19.080 -1.952 8.658 1.000 0.830 319 GLU B C 1
ATOM 12948 O O . GLU B 2 319 ? -20.063 -2.402 9.246 1.000 0.830 319 GLU B O 1
ATOM 12960 N N . LEU B 2 320 ? -18.321 -0.990 9.200 1.000 0.860 320 LEU B N 1
ATOM 12961 C CA . LEU B 2 320 ? -18.605 -0.357 10.491 1.000 0.860 320 LEU B CA 1
ATOM 12962 C C . LEU B 2 320 ? -19.909 0.458 10.458 1.000 0.860 320 LEU B C 1
ATOM 12963 O O . LEU B 2 320 ? -20.677 0.434 11.419 1.000 0.860 320 LEU B O 1
ATOM 12979 N N . ILE B 2 321 ? -20.151 1.170 9.354 1.000 0.890 321 ILE B N 1
ATOM 12980 C CA . ILE B 2 321 ? -21.367 1.956 9.123 1.000 0.890 321 ILE B CA 1
ATOM 12981 C C . ILE B 2 321 ? -22.583 1.037 8.973 1.000 0.890 321 ILE B C 1
ATOM 12982 O O . ILE B 2 321 ? -23.587 1.276 9.641 1.000 0.890 321 ILE B O 1
ATOM 12998 N N . GLU B 2 322 ? -22.488 -0.032 8.175 1.000 0.880 322 GLU B N 1
ATOM 12999 C CA . GLU B 2 322 ? -23.577 -1.005 8.001 1.000 0.880 322 GLU B CA 1
ATOM 13000 C C . GLU B 2 322 ? -23.967 -1.667 9.329 1.000 0.880 322 GLU B C 1
ATOM 13001 O O . GLU B 2 322 ? -25.147 -1.672 9.681 1.000 0.880 322 GLU B O 1
ATOM 13013 N N . LYS B 2 323 ? -22.987 -2.134 10.115 1.000 0.870 323 LYS B N 1
ATOM 13014 C CA . LYS B 2 323 ? -23.224 -2.699 11.456 1.000 0.870 323 LYS B CA 1
ATOM 13015 C C . LYS B 2 323 ? -23.872 -1.685 12.405 1.000 0.870 323 LYS B C 1
ATOM 13016 O O . LYS B 2 323 ? -24.812 -2.028 13.120 1.000 0.870 323 LYS B O 1
ATOM 13035 N N . TYR B 2 324 ? -23.434 -0.421 12.396 1.000 0.900 324 TYR B N 1
ATOM 13036 C CA . TYR B 2 324 ? -24.054 0.612 13.234 1.000 0.900 324 TYR B CA 1
ATOM 13037 C C . TYR B 2 324 ? -25.492 0.935 12.811 1.000 0.900 324 TYR B C 1
ATOM 13038 O O . TYR B 2 324 ? -26.378 1.065 13.656 1.000 0.900 324 TYR B O 1
ATOM 13056 N N . ASP B 2 325 ? -25.756 1.048 11.507 1.000 0.880 325 ASP B N 1
ATOM 13057 C CA . ASP B 2 325 ? -27.103 1.319 11.008 1.000 0.880 325 ASP B CA 1
ATOM 13058 C C . ASP B 2 325 ? -28.044 0.115 11.209 1.000 0.880 325 ASP B C 1
ATOM 13059 O O . ASP B 2 325 ? -29.212 0.329 11.541 1.000 0.880 325 ASP B O 1
ATOM 13068 N N . GLY B 2 326 ? -27.533 -1.121 11.156 1.000 0.860 326 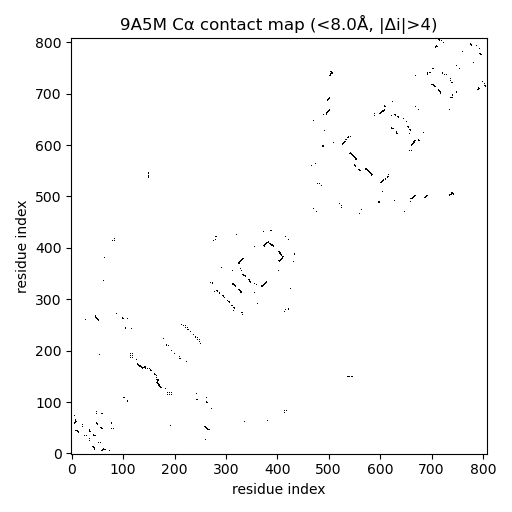GLY B N 1
ATOM 13069 C CA . GLY B 2 326 ? -28.223 -2.343 11.599 1.000 0.860 326 GLY B CA 1
ATOM 13070 C C . GLY B 2 326 ? -28.464 -2.435 13.116 1.000 0.860 326 GLY B C 1
ATOM 13071 O O . GLY B 2 326 ? -29.264 -3.251 13.564 1.000 0.860 326 GLY B O 1
ATOM 13075 N N . SER B 2 327 ? -27.857 -1.545 13.909 1.000 0.850 327 SER B N 1
ATOM 13076 C CA . SER B 2 327 ? -27.861 -1.552 15.382 1.000 0.850 327 SER B CA 1
ATOM 13077 C C . SER B 2 327 ? -27.138 -2.743 16.025 1.000 0.850 327 SER B C 1
ATOM 13078 O O . SER B 2 327 ? -27.467 -3.129 17.148 1.000 0.850 327 SER B O 1
ATOM 13086 N N . ASP B 2 328 ? -26.136 -3.311 15.353 1.000 0.840 328 ASP B N 1
ATOM 13087 C CA . ASP B 2 328 ? -25.256 -4.340 15.916 1.000 0.840 328 ASP B CA 1
ATOM 13088 C C . ASP B 2 328 ? -24.300 -3.771 16.981 1.000 0.840 328 ASP B C 1
ATOM 13089 O O . ASP B 2 328 ? -24.122 -2.557 17.120 1.000 0.840 328 ASP B O 1
ATOM 13098 N N . ASN B 2 329 ? -23.624 -4.651 17.730 1.000 0.860 329 ASN B N 1
ATOM 13099 C CA . ASN B 2 329 ? -22.466 -4.221 18.512 1.000 0.860 329 ASN B CA 1
ATOM 13100 C C . ASN B 2 329 ? -21.248 -4.016 17.589 1.000 0.860 329 ASN B C 1
ATOM 13101 O O . ASN B 2 329 ? -20.568 -4.965 17.198 1.000 0.860 329 ASN B O 1
ATOM 13112 N N . ILE B 2 330 ? -20.966 -2.751 17.274 1.000 0.870 330 ILE B N 1
ATOM 13113 C CA . ILE B 2 330 ? -19.791 -2.314 16.504 1.000 0.870 330 ILE B CA 1
ATOM 13114 C C . ILE B 2 330 ? -18.458 -2.412 17.261 1.000 0.870 330 ILE B C 1
ATOM 13115 O O . ILE B 2 330 ? -17.403 -2.196 16.664 1.000 0.870 330 ILE B O 1
ATOM 13131 N N . PHE B 2 331 ? -18.477 -2.706 18.559 1.000 0.860 331 PHE B N 1
ATOM 13132 C CA . PHE B 2 331 ? -17.285 -2.846 19.388 1.000 0.860 331 PHE B CA 1
ATOM 13133 C C . PHE B 2 331 ? -16.893 -4.321 19.549 1.000 0.860 331 PHE B C 1
ATOM 13134 O O . PHE B 2 331 ? -17.729 -5.219 19.488 1.000 0.860 331 PHE B O 1
ATOM 13151 N N . THR B 2 332 ? -15.613 -4.585 19.810 1.000 0.850 332 THR B N 1
ATOM 13152 C CA . THR B 2 332 ? -15.087 -5.936 20.123 1.000 0.850 332 THR B CA 1
ATOM 13153 C C . THR B 2 332 ? -15.349 -6.351 21.576 1.000 0.850 332 THR B C 1
ATOM 13154 O O . THR B 2 332 ? -14.842 -7.352 22.076 1.000 0.850 332 THR B O 1
ATOM 13165 N N . PHE B 2 333 ? -16.147 -5.553 22.280 1.000 0.840 333 PHE B N 1
ATOM 13166 C CA . PHE B 2 333 ? -16.503 -5.691 23.677 1.000 0.840 333 PHE B CA 1
ATOM 13167 C C . PHE B 2 333 ? -17.958 -5.279 23.863 1.000 0.840 333 PHE B C 1
ATOM 13168 O O . PHE B 2 333 ? -18.448 -4.386 23.173 1.000 0.840 333 PHE B O 1
ATOM 13185 N N . ASP B 2 334 ? -18.635 -5.853 24.849 1.000 0.860 334 ASP B N 1
ATOM 13186 C CA . ASP B 2 334 ? -19.933 -5.335 25.262 1.000 0.860 334 ASP B CA 1
ATOM 13187 C C . ASP B 2 334 ? -19.783 -4.097 26.165 1.000 0.860 334 ASP B C 1
ATOM 13188 O O . ASP B 2 334 ? -18.893 -4.006 27.021 1.000 0.860 334 ASP B O 1
ATOM 13197 N N . ILE B 2 335 ? -20.676 -3.133 25.947 1.000 0.850 335 ILE B N 1
ATOM 13198 C CA . ILE B 2 335 ? -21.104 -2.155 26.948 1.000 0.850 335 ILE B CA 1
ATOM 13199 C C . ILE B 2 335 ? -22.113 -2.860 27.865 1.000 0.850 335 ILE B C 1
ATOM 13200 O O . ILE B 2 335 ? -23.032 -3.523 27.376 1.000 0.850 335 ILE B O 1
ATOM 13216 N N . ASP B 2 336 ? -21.911 -2.720 29.175 1.000 0.800 336 ASP B N 1
ATOM 13217 C CA . ASP B 2 336 ? -22.754 -3.286 30.230 1.000 0.800 336 ASP B CA 1
ATOM 13218 C C . ASP B 2 336 ? -24.151 -2.642 30.220 1.000 0.800 336 ASP B C 1
ATOM 13219 O O . ASP B 2 336 ? -24.271 -1.425 30.061 1.000 0.800 336 ASP B O 1
ATOM 13228 N N . ASP B 2 337 ? -25.212 -3.433 30.400 1.000 0.760 337 ASP B N 1
ATOM 13229 C CA . ASP B 2 337 ? -26.583 -2.912 30.387 1.000 0.760 337 ASP B CA 1
ATOM 13230 C C . ASP B 2 337 ? -26.856 -1.911 31.526 1.000 0.760 337 ASP B C 1
ATOM 13231 O O . ASP B 2 337 ? -27.652 -0.992 31.348 1.000 0.760 337 ASP B O 1
ATOM 13240 N N . SER B 2 338 ? -26.125 -2.005 32.644 1.000 0.750 338 SER B N 1
ATOM 13241 C CA . SER B 2 338 ? -26.159 -1.024 33.742 1.000 0.750 338 SER B CA 1
ATOM 13242 C C . SER B 2 338 ? -25.533 0.337 33.398 1.000 0.750 338 SER B C 1
ATOM 13243 O O . SER B 2 338 ? -25.700 1.290 34.155 1.000 0.750 338 SER B O 1
ATOM 13251 N N . SER B 2 339 ? -24.838 0.456 32.258 1.000 0.810 339 SER B N 1
ATOM 13252 C CA . SER B 2 339 ? -24.308 1.735 31.756 1.000 0.810 339 SER B CA 1
ATOM 13253 C C . SER B 2 339 ? -25.338 2.538 30.952 1.000 0.810 339 SER B C 1
ATOM 13254 O O . SER B 2 339 ? -25.081 3.694 30.619 1.000 0.810 339 SER B O 1
ATOM 13262 N N . PHE B 2 340 ? -26.486 1.949 30.602 1.000 0.850 340 PHE B N 1
ATOM 13263 C CA . PHE B 2 340 ? -27.552 2.646 29.884 1.000 0.850 340 PHE B CA 1
ATOM 13264 C C . PHE B 2 340 ? -28.624 3.157 30.854 1.000 0.850 340 PHE B C 1
ATOM 13265 O O . PHE B 2 340 ? -28.986 2.498 31.826 1.000 0.850 340 PHE B O 1
ATOM 13282 N N . VAL B 2 341 ? -29.157 4.338 30.557 1.000 0.820 341 VAL B N 1
ATOM 13283 C CA . VAL B 2 341 ? -30.253 4.982 31.289 1.000 0.820 341 VAL B CA 1
ATOM 13284 C C . VAL B 2 341 ? -31.538 4.944 30.466 1.000 0.820 341 VAL B C 1
ATOM 13285 O O . VAL B 2 341 ? -31.504 4.933 29.235 1.000 0.820 341 VAL B O 1
ATOM 13298 N N . SER B 2 342 ? -32.682 4.959 31.152 1.000 0.680 342 SER B N 1
ATOM 13299 C CA . SER B 2 342 ? -33.968 5.274 30.526 1.000 0.680 342 SER B CA 1
ATOM 13300 C C . SER B 2 342 ? -33.997 6.726 30.027 1.000 0.680 342 SER B C 1
ATOM 13301 O O . SER B 2 342 ? -33.184 7.560 30.452 1.000 0.680 342 SER B O 1
ATOM 13309 N N . ASP B 2 343 ? -34.942 7.030 29.134 1.000 0.530 343 ASP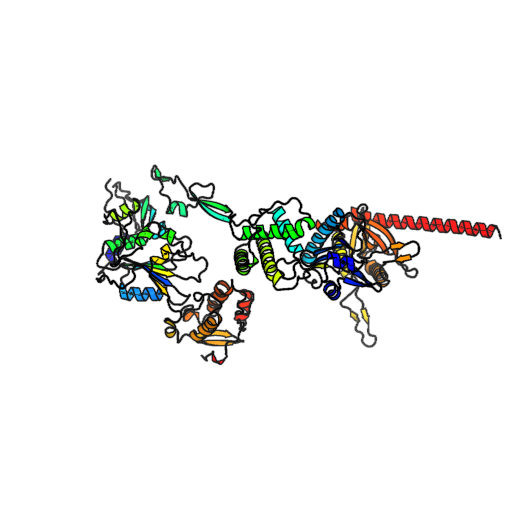 B N 1
ATOM 13310 C CA . ASP B 2 343 ? -35.251 8.406 28.711 1.000 0.530 343 ASP B CA 1
ATOM 13311 C C . ASP B 2 343 ? -35.618 9.311 29.902 1.000 0.530 343 ASP B C 1
ATOM 13312 O O . ASP B 2 343 ? -36.414 8.873 30.762 1.000 0.530 343 ASP B O 1
#

Secondary structure (DSSP, 8-state):
-----SEEETT-EE-HHHHHHHH-STHHHHHHTTSEEE-TTS-EEE--EEEEEETTEEEEEE-TTS-TT--HHHHHHHHHHHHHHHHHHHHHHGGG-TTT----TT-TT--HHHHHHHHHHHHHHH-S--EEEEEEEES-SSEE-HHHHHHH-PPEEETTEEE-SS-EEEEEEEETT-HHHHHHHHHHHHHIIIIIHHHT-SS----GGGTT--SGGGHHHHHHHHHHHHHH---HHHHHHHHHHHHHHHHHHHHHHSPPPEEEEEES-HHHHHHHHHHHHTT--TTTGGGSPPPEEE-SSS--EEE-S-----SEEEEEESSS-EEEEEEE------EEETTEEESPPPHHHHHHHHHHHHHTHHHHTTSEEEEEEEEEE--SS-SEEEEEEE--TT--SPPEEEEEEEHHHHHHHHHTT----HHHHHHHHHHHHHHHHHHHHHHHHHHHHHHHHHHHHHTT-/-PPP----HHHHHHHHT--SPPP----TTS-SEEEEE-STTS-HHHHHHHHHHHHH-S-GGGEEEEE--TT--HHHHTEEEEEEEEEEETTS---EEE--SSS--TTEEEEEEEEEEEPHHHHHHHHHHH-TTS-EEEEEETGGGS-HHHHHGGGGGGG-B-TTSSBSS-BPPPHHHHHHHHHTT---SSB---TTEEEEEEE-SSSTTPPPPPHHHHTTSEEEE--TTTTGGGSTTPEEEEEETTEEEEEEHHHHHHHHHHHHBTTB-GGGS--TTSS-GGGTT-HHHIIIIIIHHIIIIIITT-TT---BS-SSHHHHHHHHHTT---BSSPPPGGGEE--

Radius of gyration: 41.88 Å; Cα contacts (8 Å, |Δi|>4): 1248; chains: 2; bounding box: 76×148×88 Å